Protein AF-0000000076604836 (afdb_homodimer)

InterPro domains:
  IPR001732 UDP-glucose/GDP-mannose dehydrogenase, N-terminal [PF03721] (2-181)
  IPR008927 6-phosphogluconate dehydrogenase-like, C-terminal domain superfamily [SSF48179] (203-306)
  IPR014026 UDP-glucose/GDP-mannose dehydrogenase, dimerisation [PF00984] (204-306)
  IPR014027 UDP-glucose/GDP-mannose dehydrogenase, C-terminal [PF03720] (327-423)
  IPR014027 UDP-glucose/GDP-mannose dehydrogenase, C-terminal [SM00984] (327-425)
  IPR017476 UDP-glucose/GDP-mannose dehydrogenase [PIRSF000124] (2-420)
  IPR017476 UDP-glucose/GDP-mannose dehydrogenase [TIGR03026] (2-414)
  IPR028357 UDP-glucose 6-dehydrogenase, bacterial type [PIRSF500134] (2-422)
  IPR036220 UDP-glucose/GDP-mannose dehydrogenase, C-terminal domain superfamily [SSF52413] (323-423)
  IPR036291 NAD(P)-binding domain superfamily [SSF51735] (2-195)

pLDDT: mean 95.91, std 3.73, range [57.62, 98.88]

Secondary structure (DSSP, 8-state):
-EEEE--SHHHHHHHHHHHHTT--EEEE-S-HHHHHHHHTT--SS--TTHHHHHHHHBTTTEEE-S-HHHHHHH-SEEEE-----B-TTS-B--HHHHHHHHHHHT-GGGGGS-EEEEE-S---TTHIIIIIHHHHHTTT--BTTTEEEEE------TTSHHHHHHS-S-EEEEE-TT-HHHHHHHHHHHGGG-S-EEEE-HHHHHHHHHHHHHHHHHHHHHHHHHHHHHHHH-S--HHHHHHHHTT-GGG--S-TTS--GGGGGSS--S---SSHHHHHHHHHHHHHHHTT---HHHHHHHHHHHHHHHHHHHHHHHH--TTSPEEEE--SSSTT----TT-HHHHHHHHHHHTT---EEEE-TTTHHHHHHH---S-EE-SSHHHHHHH-SEEEE-S--HHHHHTHHHHTTSEEEETT--S--/-EEEE--SHHHHHHHHHHHHTT--EEEE-S-HHHHHHHHTT--SS--TTHHHHHHHHBTTTEEE-S-HHHHHHH-SEEEE-----B-TTS-B--HHHHHHHHHHHT-GGGGSS-EEEEE-S---TTHIIIIIHHHHHTTT--BTTTEEEEE------TTSHHHHHHS-S-EEEEE-TT-HHHHHHHHHHHGGG-S-EEEE-HHHHHHHHHHHHHHHHHHHHHHHHHHHHHHHH-S--HHHHHHHHTT-GGG--S-TTS--GGGGGSS-SS---SSHHHHHHHHHHHHHHHTT---HHHHHHHHHHHHHHHHHHHHHHHH--TTSPEEEE--SSSTT----TT-HHHHHHHHHHHTT---EEEE-TTTHHHHHHH---S-EE-SSHHHHHHH-SEEEE-S--HHHHHTHHHHTTSEEEETT--S--

Foldseek 3Di:
DEEFEDCPPQRVLQQLLLVVLPAAYEYEYPDPVQLVCLLVLHHPDDAPPSSVSSVVRDVPRYDYDHCLQVRLLVDQEYEYADDFDADPVRATRCVVVLVVLCVSLVHPSQQVAEHEYEYQYQDAFCCCVPPVVVSSCVSVDDELGRYHYKYWYADADGRCRNVCSLAPQETEIAGDPSNVVNVVVCCVSCVSSVHYYHYDHRRVNSVVNVLVVVVVVLVVVLLVLVVVVDVLVDPDPSVVVVVVVCPPCQVDDPDPVDHRNVCVVVAFFQAAFDDPPLVVLVVVCVVCVVSVHDSPSSVVNNVVRVVSNVVVLVVCVVPDDLPFAEEEEDQALEPPDLHNGRRSSVVNVVVSVVVRRQRYEYEDPRHVVVCVVVDVDNYHYDPDPVRSLVRGQEYEYRYQYPVCCVCLVSNVVHNYHDRRCRNPD/DEEFEDCPPQRVLQQLLLVVLPAAYEYEYPDPVQLVCLLVLHHPDDAPPSSVSSVVRDVPRYDYDHCLQVRLLVDQEYEYADDFDADPVRATRCVVVLVVLCVSLVHPSQQVAEHEYEYQYQDAFCCCVPPVVVSSCVSVHDELGRYHYKYWYADADGRCRNVCSLAPQETEIAGDPSNVVNVVVCCVSCVSSVHYYHYDHRRVNSVVNVLVVVVVVLVVVLLVLVVVVDVLVDPDPSVVVVVVVCPPQQVDDPDPVDHRNVCVVVAFFQAAFDDPPLPVLVVVCVVCVVSVHDSPSSVVNNVVRVVSNVVVLVVCVVPDDLPFAEEEEDQALEPPDLHNGRRSSVVNVVVSVVVRRQRYEYEDPRHVVVCVVVDVDNYHYDPDPVRSLVRGQEYEYRYQYPVCCVCLVSNVVHNYHDRRCRNPD

Radius of gyration: 30.1 Å; Cα contacts (8 Å, |Δi|>4): 1682; chains: 2; bounding box: 79×89×61 Å

Sequence (850 aa):
MITVIGLGFVGLTTALGFAEKGFTVYGIDIDEKKVNQLIEGELPFHEPHLAEKLKYHLNNNFFITDDLQHASSTSELIIYCVGTPNDKNGKVDLSYIFHSLEQTLSLQELKDKYRLLLIKSTVPPSTLETKIKPFVESFNVKIGKEIGIASNPEFLREGNAWDDFINPDRIVIGIDEEDKKGFTLINKYYKPFHSPIFSVTPNTAEFIKYLSNTLLSTLISFSNEQSMLAHTLGNIEIAKAFEVLQLDKRWFTTDKSKPVNMAKYVYPGCGFGGYCLPKDTQALLTLNKELQLTPSILEGVVLTNQKIKTFLLEKIKKEVDKEEVIGILGLAFKPNSDDVRESPSKEFIEKLYDEGYRNIIAYDPLAINNFKSNFNYNIKYAKSLHDTIEKSSTLIVLCQWEEFILQKDRLKEKKLFDFRYCLGYMITVIGLGFVGLTTALGFAEKGFTVYGIDIDEKKVNQLIEGELPFHEPHLAEKLKYHLNNNFFITDDLQHASSTSELIIYCVGTPNDKNGKVDLSYIFHSLEQTLSLQELKDKYRLLLIKSTVPPSTLETKIKPFVESFNVKIGKEIGIASNPEFLREGNAWDDFINPDRIVIGIDEEDKKGFTLINKYYKPFHSPIFSVTPNTAEFIKYLSNTLLSTLISFSNEQSMLAHTLGNIEIAKAFEVLQLDKRWFTTDKSKPVNMAKYVYPGCGFGGYCLPKDTQALLTLNKELQLTPSILEGVVLTNQKIKTFLLEKIKKEVDKEEVIGILGLAFKPNSDDVRESPSKEFIEKLYDEGYRNIIAYDPLAINNFKSNFNYNIKYAKSLHDTIEKSSTLIVLCQWEEFILQKDRLKEKKLFDFRYCLGY

Solvent-accessible surface area (backbone atoms only — not comparable to full-atom values): 44146 Å² total; per-residue (Å²): 77,32,23,28,37,23,61,48,78,66,17,39,51,50,41,50,46,46,28,73,73,70,40,45,25,32,37,29,63,88,52,62,70,58,51,54,36,46,76,72,46,38,66,93,65,65,44,66,69,48,48,63,48,44,53,64,31,53,80,68,37,30,39,80,49,88,52,59,65,60,39,53,57,64,21,45,34,40,36,36,32,41,68,48,53,58,46,98,80,27,45,67,39,58,61,54,50,52,52,53,48,49,61,54,66,68,39,79,62,47,65,78,46,61,30,32,43,32,38,35,37,73,52,65,61,47,42,59,73,70,47,47,46,58,56,54,41,71,67,78,48,49,74,59,66,35,32,28,66,34,34,34,53,70,85,64,40,87,47,42,37,56,58,35,63,57,55,35,64,59,42,46,33,4,36,60,87,81,25,57,66,46,51,52,52,50,48,66,72,48,52,84,49,77,43,56,74,46,78,37,43,42,32,26,29,32,37,38,47,49,54,49,43,41,50,50,47,41,37,30,22,51,27,32,52,53,45,53,51,41,62,71,72,48,75,44,54,61,64,56,35,43,53,57,54,50,47,42,59,40,39,38,53,93,50,78,88,46,55,21,58,52,54,66,39,50,43,47,51,49,56,83,32,32,68,60,41,53,47,47,41,40,29,52,49,40,52,34,48,74,70,72,44,80,57,43,39,61,52,17,28,59,51,38,38,54,46,45,44,55,54,54,47,53,56,46,60,76,74,49,62,58,83,47,31,37,17,37,35,30,38,17,39,44,55,69,34,33,52,43,52,60,9,47,36,57,54,53,53,52,52,39,43,73,70,58,40,60,46,40,36,35,35,40,97,66,12,50,67,50,40,53,74,73,41,88,66,90,58,46,73,46,94,39,72,69,55,36,58,72,69,27,60,32,39,37,36,59,31,76,38,66,73,54,48,79,41,28,73,67,52,64,73,40,55,64,45,64,41,52,67,67,66,78,123,77,34,22,28,37,23,62,48,78,67,18,39,51,52,41,50,48,46,29,73,72,70,40,44,25,33,37,31,64,88,50,62,70,56,52,54,38,45,76,70,47,37,67,93,66,65,45,66,70,49,48,62,50,44,52,64,32,52,80,69,37,30,39,81,48,87,55,58,66,61,40,52,59,62,22,44,36,38,36,37,32,42,69,48,53,58,46,98,80,26,45,66,38,58,62,53,51,52,50,52,48,48,60,53,65,69,40,78,60,48,65,77,45,63,29,32,42,32,38,35,39,74,52,65,60,47,40,59,74,71,47,48,46,59,54,53,41,71,66,78,48,49,74,59,66,36,32,28,65,32,34,34,52,71,84,66,40,88,47,42,36,57,58,34,65,59,54,34,64,61,42,47,34,4,36,61,87,81,24,57,65,47,50,51,52,49,48,66,72,47,50,84,48,76,42,56,73,46,80,36,43,44,32,25,29,33,37,37,49,48,52,50,43,40,50,50,47,40,36,31,23,51,28,32,52,53,46,54,52,41,61,70,72,47,75,43,53,61,65,56,36,43,51,56,54,49,47,42,59,39,39,38,51,93,51,75,89,46,54,21,58,51,53,67,38,51,41,48,50,48,55,83,32,32,69,62,42,54,47,48,41,39,29,51,49,40,52,34,47,75,70,72,44,81,58,44,40,61,53,16,28,58,51,37,38,54,46,43,44,55,55,53,47,51,56,46,60,74,73,49,62,59,83,48,32,36,17,37,34,30,40,17,39,43,56,69,31,33,54,43,53,60,9,45,36,57,56,51,52,51,51,39,42,74,71,59,42,62,45,41,37,34,34,39,97,66,12,51,67,52,39,53,74,76,42,88,67,91,58,46,72,43,96,39,70,67,56,36,59,71,68,27,58,30,39,37,35,59,32,76,37,67,71,55,48,78,41,30,74,68,52,63,74,38,54,63,44,62,40,51,64,67,66,77,121

Nearest PDB structures (foldseek):
  3khu-assembly1_D  TM=5.394E-01  e=5.658E-31  Homo sapiens
  5vr8-assembly1_C  TM=5.241E-01  e=2.047E-31  Homo sapiens
  3khu-assembly1_E  TM=5.353E-01  e=1.160E-30  Homo sapiens
  3khu-assembly1_F  TM=5.416E-01  e=3.206E-30  Homo sapiens
  6om8-assembly1_E  TM=5.286E-01  e=9.989E-30  Caenorhabditis elegans

Structure (mmCIF, N/CA/C/O backbone):
data_AF-0000000076604836-model_v1
#
loop_
_entity.id
_entity.type
_entity.pdbx_description
1 polymer 'UDP-glucose 6-dehydrogenase'
#
loop_
_atom_site.group_PDB
_atom_site.id
_atom_site.type_symbol
_atom_site.label_atom_id
_atom_site.label_alt_id
_atom_site.label_comp_id
_atom_site.label_asym_id
_atom_site.label_entity_id
_atom_site.label_seq_id
_atom_site.pdbx_PDB_ins_code
_atom_site.Cartn_x
_atom_site.Cartn_y
_atom_site.Cartn_z
_atom_site.occupancy
_atom_site.B_iso_or_equiv
_atom_site.auth_seq_id
_atom_site.auth_comp_id
_atom_site.auth_asym_id
_atom_site.auth_atom_id
_atom_site.pdbx_PDB_model_num
ATOM 1 N N . MET A 1 1 ? 8.062 28.625 28.312 1 96.06 1 MET A N 1
ATOM 2 C CA . MET A 1 1 ? 6.77 29.094 27.812 1 96.06 1 MET A CA 1
ATOM 3 C C . MET A 1 1 ? 6.664 28.906 26.312 1 96.06 1 MET A C 1
ATOM 5 O O . MET A 1 1 ? 7.66 29.031 25.594 1 96.06 1 MET A O 1
ATOM 9 N N . ILE A 1 2 ? 5.465 28.562 25.891 1 98.5 2 ILE A N 1
ATOM 10 C CA . ILE A 1 2 ? 5.199 28.266 24.484 1 98.5 2 ILE A CA 1
ATOM 11 C C . ILE A 1 2 ? 4.066 29.156 23.984 1 98.5 2 ILE A C 1
ATOM 13 O O . ILE A 1 2 ? 3.129 29.469 24.719 1 98.5 2 ILE A O 1
ATOM 17 N N . THR A 1 3 ? 4.199 29.641 22.781 1 98.62 3 THR A N 1
ATOM 18 C CA . THR A 1 3 ? 3.08 30.281 22.094 1 98.62 3 THR A CA 1
ATOM 19 C C . THR A 1 3 ? 2.652 29.453 20.891 1 98.62 3 THR A C 1
ATOM 21 O O . THR A 1 3 ? 3.486 29.062 20.062 1 98.62 3 THR A O 1
ATOM 24 N N . VAL A 1 4 ? 1.36 29.141 20.812 1 98.88 4 VAL A N 1
ATOM 25 C CA . VAL A 1 4 ? 0.795 28.453 19.656 1 98.88 4 VAL A CA 1
ATOM 26 C C . VAL A 1 4 ? -0.083 29.422 18.859 1 98.88 4 VAL A C 1
ATOM 28 O O . VAL A 1 4 ? -1.024 30 19.391 1 98.88 4 VAL A O 1
ATOM 31 N N . ILE A 1 5 ? 0.304 29.609 17.609 1 98.69 5 ILE A N 1
ATOM 32 C CA . ILE A 1 5 ? -0.447 30.469 16.719 1 98.69 5 ILE A CA 1
ATOM 33 C C . ILE A 1 5 ? -1.341 29.625 15.805 1 98.69 5 ILE A C 1
ATOM 35 O O . ILE A 1 5 ? -0.849 28.797 15.031 1 98.69 5 ILE A O 1
ATOM 39 N N . GLY A 1 6 ? -2.641 29.859 15.797 1 98.38 6 GLY A N 1
ATOM 40 C CA . GLY A 1 6 ? -3.65 29.016 15.18 1 98.38 6 GLY A CA 1
ATOM 41 C C . GLY A 1 6 ? -4.23 27.984 16.141 1 98.38 6 GLY A C 1
ATOM 42 O O . GLY A 1 6 ? -3.518 27.094 16.609 1 98.38 6 GLY A O 1
ATOM 43 N N . LEU A 1 7 ? -5.512 28.125 16.438 1 98.38 7 LEU A N 1
ATOM 44 C CA . LEU A 1 7 ? -6.129 27.25 17.422 1 98.38 7 LEU A CA 1
ATOM 45 C C . LEU A 1 7 ? -7.23 26.406 16.797 1 98.38 7 LEU A C 1
ATOM 47 O O . LEU A 1 7 ? -8.297 26.219 17.391 1 98.38 7 LEU A O 1
ATOM 51 N N . GLY A 1 8 ? -6.949 26 15.539 1 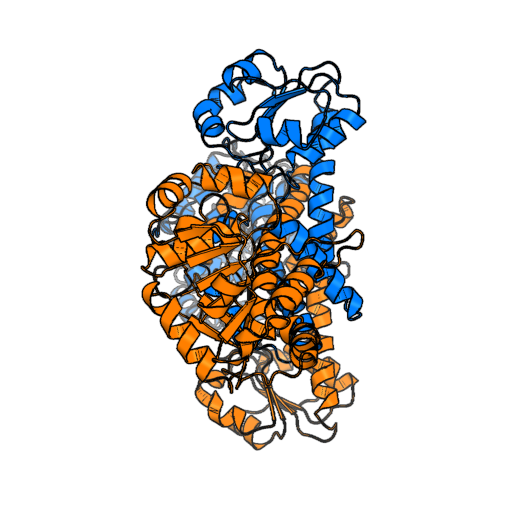95.44 8 GLY A N 1
ATOM 52 C CA . GLY A 1 8 ? -7.785 24.969 14.945 1 95.44 8 GLY A CA 1
ATOM 53 C C . GLY A 1 8 ? -7.547 23.594 15.539 1 95.44 8 GLY A C 1
ATOM 54 O O . GLY A 1 8 ? -7.098 23.469 16.688 1 95.44 8 GLY A O 1
ATOM 55 N N . PHE A 1 9 ? -7.902 22.625 14.789 1 93.88 9 PHE A N 1
ATOM 56 C CA . PHE A 1 9 ? -7.836 21.234 15.234 1 93.88 9 PHE A CA 1
ATOM 57 C C . PHE A 1 9 ? -6.426 20.891 15.688 1 93.88 9 PHE A C 1
ATOM 59 O O . PHE A 1 9 ? -6.23 20.391 16.797 1 93.88 9 PHE A O 1
ATOM 66 N N . VAL A 1 10 ? -5.402 21.203 14.898 1 97.06 10 VAL A N 1
ATOM 67 C CA . VAL A 1 10 ? -4.012 20.859 15.188 1 97.06 10 VAL A CA 1
ATOM 68 C C . VAL A 1 10 ? -3.477 21.766 16.297 1 97.06 10 VAL A C 1
ATOM 70 O O . VAL A 1 10 ? -2.887 21.297 17.266 1 97.06 10 VAL A O 1
ATOM 73 N N . GLY A 1 11 ? -3.74 23.047 16.188 1 98.44 11 GLY A N 1
ATOM 74 C CA . GLY A 1 11 ? -3.164 24.016 17.109 1 98.44 11 GLY A CA 1
ATOM 75 C C . GLY A 1 11 ? -3.693 23.891 18.531 1 98.44 11 GLY A C 1
ATOM 76 O O . GLY A 1 11 ? -2.926 23.953 19.484 1 98.44 11 GLY A O 1
ATOM 77 N N . LEU A 1 12 ? -5 23.734 18.609 1 98.56 12 LEU A N 1
ATOM 78 C CA . LEU A 1 12 ? -5.582 23.594 19.938 1 98.56 12 LEU A CA 1
ATOM 79 C C . LEU A 1 12 ? -5.086 22.328 20.609 1 98.56 12 LEU A C 1
ATOM 81 O O . LEU A 1 12 ? -4.742 22.344 21.797 1 98.56 12 LEU A O 1
ATOM 85 N N . THR A 1 13 ? -5.051 21.219 19.844 1 98.5 13 THR A N 1
ATOM 86 C CA . THR A 1 13 ? -4.539 19.969 20.375 1 98.5 13 THR A CA 1
ATOM 87 C C . THR A 1 13 ? -3.084 20.109 20.812 1 98.5 13 THR A C 1
ATOM 89 O O . THR A 1 13 ? -2.697 19.625 21.875 1 98.5 13 THR A O 1
ATOM 92 N N . THR A 1 14 ? -2.291 20.812 20.031 1 98.75 14 THR A N 1
ATOM 93 C CA . THR A 1 14 ? -0.886 21.078 20.328 1 98.75 14 THR A CA 1
ATOM 94 C C . THR A 1 14 ? -0.745 21.891 21.594 1 98.75 14 THR A C 1
ATOM 96 O O . THR A 1 14 ? 0.035 21.547 22.484 1 98.75 14 THR A O 1
ATOM 99 N N . ALA A 1 15 ? -1.514 22.969 21.719 1 98.81 15 ALA A N 1
ATOM 100 C CA . ALA A 1 15 ? -1.459 23.859 22.875 1 98.81 15 ALA A CA 1
ATOM 101 C C . ALA A 1 15 ? -1.817 23.109 24.156 1 98.81 15 ALA A C 1
ATOM 103 O O . ALA A 1 15 ? -1.074 23.156 25.141 1 98.81 15 ALA A O 1
ATOM 104 N N . LEU A 1 16 ? -2.9 22.391 24.109 1 98.75 16 LEU A N 1
ATOM 105 C CA . LEU A 1 16 ? -3.379 21.688 25.281 1 98.75 16 LEU A CA 1
ATOM 106 C C . LEU A 1 16 ? -2.461 20.516 25.609 1 98.75 16 LEU A C 1
ATOM 108 O O . LEU A 1 16 ? -2.285 20.172 26.781 1 98.75 16 LEU A O 1
ATOM 112 N N . GLY A 1 17 ? -1.898 19.875 24.562 1 98.62 17 GLY A N 1
ATOM 113 C CA . GLY A 1 17 ? -0.945 18.797 24.797 1 98.62 17 GLY A CA 1
ATOM 114 C C . GLY A 1 17 ? 0.281 19.25 25.562 1 98.62 17 GLY A C 1
ATOM 115 O O . GLY A 1 17 ? 0.7 18.578 26.516 1 98.62 17 GLY A O 1
ATOM 116 N N . PHE A 1 18 ? 0.858 20.359 25.188 1 98.81 18 PHE A N 1
ATOM 117 C CA . PHE A 1 18 ? 2.006 20.891 25.906 1 98.81 18 PHE A CA 1
ATOM 118 C C . PHE A 1 18 ? 1.602 21.312 27.312 1 98.81 18 PHE A C 1
ATOM 120 O O . PHE A 1 18 ? 2.361 21.141 28.266 1 98.81 18 PHE A O 1
ATOM 127 N N . ALA A 1 19 ? 0.429 21.906 27.422 1 98.81 19 ALA A N 1
ATOM 128 C CA . ALA A 1 19 ? -0.069 22.25 28.766 1 98.81 19 ALA A CA 1
ATOM 129 C C . ALA A 1 19 ? -0.179 21 29.641 1 98.81 19 ALA A C 1
ATOM 131 O O . ALA A 1 19 ? 0.188 21.031 30.812 1 98.81 19 ALA A O 1
ATOM 132 N N . GLU A 1 20 ? -0.734 19.953 29.047 1 98.62 20 GLU A N 1
ATOM 133 C CA . GLU A 1 20 ? -0.889 18.688 29.766 1 98.62 20 GLU A CA 1
ATOM 134 C C . GLU A 1 20 ? 0.45 18.188 30.297 1 98.62 20 GLU A C 1
ATOM 136 O O . GLU A 1 20 ? 0.503 17.531 31.344 1 98.62 20 GLU A O 1
ATOM 141 N N . LYS A 1 21 ? 1.51 18.5 29.625 1 98.38 21 LYS A N 1
ATOM 142 C CA . LYS A 1 21 ? 2.846 18.062 30.031 1 98.38 21 LYS A CA 1
ATOM 143 C C . LYS A 1 21 ? 3.475 19.062 30.984 1 98.38 21 LYS A C 1
ATOM 145 O O . LYS A 1 21 ? 4.656 18.953 31.328 1 98.38 21 LYS A O 1
ATOM 150 N N . GLY A 1 22 ? 2.77 20.109 31.359 1 98.12 22 GLY A N 1
ATOM 151 C CA . GLY A 1 22 ? 3.188 20.969 32.469 1 98.12 22 GLY A CA 1
ATOM 152 C C . GLY A 1 22 ? 3.715 22.312 32 1 98.12 22 GLY A C 1
ATOM 153 O O . GLY A 1 22 ? 4.156 23.125 32.812 1 98.12 22 GLY A O 1
ATOM 154 N N . PHE A 1 23 ? 3.625 22.578 30.75 1 98.69 23 PHE A N 1
ATOM 155 C CA . PHE A 1 23 ? 4.152 23.844 30.25 1 98.69 23 PHE A CA 1
ATOM 156 C C . PHE A 1 23 ? 3.078 24.922 30.281 1 98.69 23 PHE A C 1
ATOM 158 O O . PHE A 1 23 ? 1.884 24.609 30.266 1 98.69 23 PHE A O 1
ATOM 165 N N . THR A 1 24 ? 3.502 26.156 30.359 1 98.75 24 THR A N 1
ATOM 166 C CA . THR A 1 24 ? 2.604 27.281 30.156 1 98.75 24 THR A CA 1
ATOM 167 C C . THR A 1 24 ? 2.514 27.641 28.672 1 98.75 24 THR A C 1
ATOM 169 O O . THR A 1 24 ? 3.537 27.812 28 1 98.75 24 THR A O 1
ATOM 172 N N . VAL A 1 25 ? 1.281 27.75 28.203 1 98.88 25 VAL A N 1
ATOM 173 C CA . VAL A 1 25 ? 1.079 27.906 26.766 1 98.88 25 VAL A CA 1
ATOM 174 C C . VAL A 1 25 ? 0.148 29.094 26.5 1 98.88 25 VAL A C 1
ATOM 176 O O . VAL A 1 25 ? -0.901 29.219 27.141 1 98.88 25 VAL A O 1
ATOM 179 N N . TYR A 1 26 ? 0.598 29.953 25.625 1 98.75 26 TYR A N 1
ATOM 180 C CA . TYR A 1 26 ? -0.281 30.984 25.062 1 98.75 26 TYR A CA 1
ATOM 181 C C . TYR A 1 26 ? -0.865 30.531 23.734 1 98.75 26 TYR A C 1
ATOM 183 O O . TYR A 1 26 ? -0.167 29.922 22.922 1 98.75 26 TYR A O 1
ATOM 191 N N . GLY A 1 27 ? -2.16 30.719 23.594 1 98.75 27 GLY A N 1
ATOM 192 C CA . GLY A 1 27 ? -2.832 30.453 22.328 1 98.75 27 GLY A CA 1
ATOM 193 C C . GLY A 1 27 ? -3.344 31.719 21.656 1 98.75 27 GLY A C 1
ATOM 194 O O . GLY A 1 27 ? -3.947 32.562 22.312 1 98.75 27 GLY A O 1
ATOM 195 N N . ILE A 1 28 ? -3.053 31.812 20.375 1 98.31 28 ILE A N 1
ATOM 196 C CA . ILE A 1 28 ? -3.492 32.969 19.594 1 98.31 28 ILE A CA 1
ATOM 197 C C . ILE A 1 28 ? -4.242 32.5 18.344 1 98.31 28 ILE A C 1
ATOM 199 O O . ILE A 1 28 ? -3.824 31.547 17.688 1 98.31 28 ILE A O 1
ATOM 203 N N . ASP A 1 29 ? -5.406 33.094 18.078 1 98.06 29 ASP A N 1
ATOM 204 C CA . ASP A 1 29 ? -6.156 32.844 16.844 1 98.06 29 ASP A CA 1
ATOM 205 C C . ASP A 1 29 ? -6.812 34.125 16.344 1 98.06 29 ASP A C 1
ATOM 207 O O . ASP A 1 29 ? -7.262 34.969 17.141 1 98.06 29 ASP A O 1
ATOM 211 N N . ILE A 1 30 ? -6.902 34.219 15.039 1 95.81 30 ILE A N 1
ATOM 212 C CA . ILE A 1 30 ? -7.422 35.469 14.461 1 95.81 30 ILE A CA 1
ATOM 213 C C . ILE A 1 30 ? -8.945 35.375 14.336 1 95.81 30 ILE A C 1
ATOM 215 O O . ILE A 1 30 ? -9.617 36.375 14.141 1 95.81 30 ILE A O 1
ATOM 219 N N . ASP A 1 31 ? -9.477 34.156 14.359 1 96.38 31 ASP A N 1
ATOM 220 C CA . ASP A 1 31 ? -10.914 33.969 14.25 1 96.38 31 ASP A CA 1
ATOM 221 C C . ASP A 1 31 ? -11.617 34.281 15.57 1 96.38 31 ASP A C 1
ATOM 223 O O . ASP A 1 31 ? -11.664 33.438 16.469 1 96.38 31 ASP A O 1
ATOM 227 N N . GLU A 1 32 ? -12.359 35.312 15.625 1 96.56 32 GLU A N 1
ATOM 228 C CA . GLU A 1 32 ? -12.977 35.812 16.859 1 96.56 32 GLU A CA 1
ATOM 229 C C . GLU A 1 32 ? -14.062 34.844 17.344 1 96.56 32 GLU A C 1
ATOM 231 O O . GLU A 1 32 ? -14.234 34.656 18.547 1 96.56 32 GLU A O 1
ATOM 236 N N . LYS A 1 33 ? -14.766 34.344 16.406 1 95.69 33 LYS A N 1
ATOM 237 C CA . LYS A 1 33 ? -15.82 33.406 16.781 1 95.69 33 LYS A CA 1
ATOM 238 C C . LYS A 1 33 ? -15.242 32.156 17.484 1 95.69 33 LYS A C 1
ATOM 240 O O . LYS A 1 33 ? -15.766 31.734 18.516 1 95.69 33 LYS A O 1
ATOM 245 N N . LYS A 1 34 ? -14.211 31.656 16.953 1 95.31 34 LYS A N 1
ATOM 246 C CA . LYS A 1 34 ? -13.516 30.516 17.531 1 95.31 34 LYS A CA 1
ATOM 247 C C . LYS A 1 34 ? -12.969 30.859 18.922 1 95.31 34 LYS A C 1
ATOM 249 O O . LYS A 1 34 ? -13.125 30.078 19.859 1 95.31 34 LYS A O 1
ATOM 254 N N . VAL A 1 35 ? -12.344 32 19.031 1 97.75 35 VAL A N 1
ATOM 255 C CA . VAL A 1 35 ? -11.727 32.438 20.281 1 97.75 35 VAL A CA 1
ATOM 256 C C . VAL A 1 35 ? -12.797 32.562 21.375 1 97.75 35 VAL A C 1
ATOM 258 O O . VAL A 1 35 ? -12.594 32.094 22.5 1 97.75 35 VAL A O 1
ATOM 261 N N . ASN A 1 36 ? -13.93 33.062 21 1 97.38 36 ASN A N 1
ATOM 262 C CA . ASN A 1 36 ? -15.008 33.25 21.969 1 97.38 36 ASN A CA 1
ATOM 263 C C . ASN A 1 36 ? -15.539 31.922 22.469 1 97.38 36 ASN A C 1
ATOM 265 O O . ASN A 1 36 ? -15.797 31.766 23.672 1 97.38 36 ASN A O 1
ATOM 269 N N . GLN A 1 37 ? -15.664 31 21.562 1 97.19 37 GLN A N 1
ATOM 270 C CA . GLN A 1 37 ? -16.109 29.672 21.953 1 97.19 37 GLN A CA 1
ATOM 271 C C . GLN A 1 37 ? -15.117 29.016 22.906 1 97.19 37 GLN A C 1
ATOM 273 O O . GLN A 1 37 ? -15.508 28.438 23.922 1 97.19 37 GLN A O 1
ATOM 278 N N . LEU A 1 38 ? -13.875 29.156 22.609 1 98.12 38 LEU A N 1
ATOM 279 C CA . LEU A 1 38 ? -12.82 28.516 23.375 1 98.12 38 LEU A CA 1
ATOM 280 C C . LEU A 1 38 ? -12.727 29.125 24.781 1 98.12 38 LEU A C 1
ATOM 282 O O . LEU A 1 38 ? -12.531 28.406 25.766 1 98.12 38 LEU A O 1
ATOM 286 N N . ILE A 1 39 ? -12.914 30.422 24.859 1 97.31 39 ILE A N 1
ATOM 287 C CA . ILE A 1 39 ? -12.828 31.109 26.141 1 97.31 39 ILE A CA 1
ATOM 288 C C . ILE A 1 39 ? -13.961 30.656 27.047 1 97.31 39 ILE A C 1
ATOM 290 O O . ILE A 1 39 ? -13.812 30.609 28.281 1 97.31 39 ILE A O 1
ATOM 294 N N . GLU A 1 40 ? -15.023 30.219 26.406 1 96.88 40 GLU A N 1
ATOM 295 C CA . GLU A 1 40 ? -16.172 29.719 27.156 1 96.88 40 GLU A CA 1
ATOM 296 C C . GLU A 1 40 ? -16.031 28.234 27.484 1 96.88 40 GLU A C 1
ATOM 298 O O . GLU A 1 40 ? -16.922 27.625 28.062 1 96.88 40 GLU A O 1
ATOM 303 N N . GLY A 1 41 ? -14.953 27.719 27.016 1 96.38 41 GLY A N 1
ATOM 304 C CA . GLY A 1 41 ? -14.688 26.312 27.297 1 96.38 41 GLY A CA 1
ATOM 305 C C . GLY A 1 41 ? -15.359 25.375 26.312 1 96.38 41 GLY A C 1
ATOM 306 O O . GLY A 1 41 ? -15.523 24.188 26.594 1 96.38 41 GLY A O 1
ATOM 307 N N . GLU A 1 42 ? -15.742 25.922 25.203 1 96.38 42 GLU A N 1
ATOM 308 C CA . GLU A 1 42 ? -16.438 25.141 24.188 1 96.38 42 GLU A CA 1
ATOM 309 C C . GLU A 1 42 ? -15.547 24.906 22.969 1 96.38 42 GLU A C 1
ATOM 311 O O . GLU A 1 42 ? -14.812 25.812 22.547 1 96.38 42 GLU A O 1
ATOM 316 N N . LEU A 1 43 ? -15.664 23.672 22.5 1 95.62 43 LEU A N 1
ATOM 317 C CA . LEU A 1 43 ? -14.883 23.344 21.312 1 95.62 43 LEU A CA 1
ATOM 318 C C . LEU A 1 43 ? -15.625 23.766 20.031 1 95.62 43 LEU A C 1
ATOM 320 O O . LEU A 1 43 ? -16.844 23.609 19.938 1 95.62 43 LEU A O 1
ATOM 324 N N . PRO A 1 44 ? -14.922 24.234 19.078 1 92.12 44 PRO A N 1
ATOM 325 C CA . PRO A 1 44 ? -15.539 24.531 17.781 1 92.12 44 PRO A CA 1
ATOM 326 C C . PRO A 1 44 ? -15.711 23.297 16.906 1 92.12 44 PRO A C 1
ATOM 328 O O . PRO A 1 44 ? -16.312 23.375 15.828 1 92.12 44 PRO A O 1
ATOM 331 N N . PHE A 1 45 ? -15.227 22.141 17.234 1 92.06 45 PHE A N 1
ATOM 332 C CA . PHE A 1 45 ? -15.312 20.859 16.562 1 92.06 45 PHE A CA 1
ATOM 333 C C . PHE A 1 45 ? -15.375 19.719 17.562 1 92.06 45 PHE A C 1
ATOM 335 O O . PHE A 1 45 ? -15.211 19.922 18.766 1 92.06 45 PHE A O 1
ATOM 342 N N . HIS A 1 46 ? -15.672 18.562 17.016 1 92.81 46 HIS A N 1
ATOM 343 C CA . HIS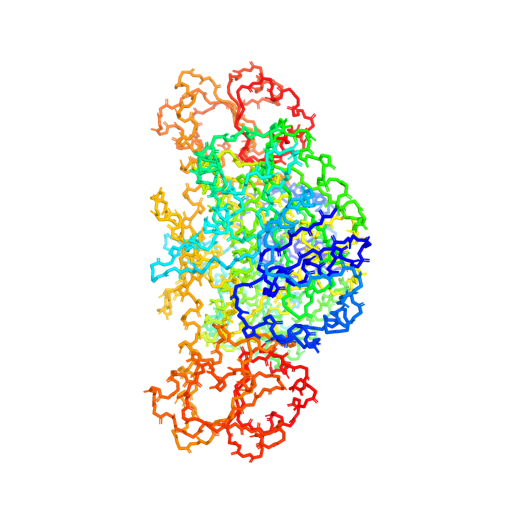 A 1 46 ? -15.734 17.406 17.906 1 92.81 46 HIS A CA 1
ATOM 344 C C . HIS A 1 46 ? -14.414 16.656 17.906 1 92.81 46 HIS A C 1
ATOM 346 O O . HIS A 1 46 ? -13.844 16.375 16.859 1 92.81 46 HIS A O 1
ATOM 352 N N . GLU A 1 47 ? -13.906 16.391 19.062 1 94.12 47 GLU A N 1
ATOM 353 C CA . GLU A 1 47 ? -12.734 15.547 19.297 1 94.12 47 GLU A CA 1
ATOM 354 C C . GLU A 1 47 ? -12.781 14.914 20.688 1 94.12 47 GLU A C 1
ATOM 356 O O . GLU A 1 47 ? -12.812 15.617 21.688 1 94.12 47 GLU A O 1
ATOM 361 N N . PRO A 1 48 ? -12.742 13.602 20.688 1 93.12 48 PRO A N 1
ATOM 362 C CA . PRO A 1 48 ? -12.812 12.938 21.984 1 93.12 48 PRO A CA 1
ATOM 363 C C . PRO A 1 48 ? -11.758 13.43 22.969 1 93.12 48 PRO A C 1
ATOM 365 O O . PRO A 1 48 ? -10.602 13.641 22.578 1 93.12 48 PRO A O 1
ATOM 368 N N . HIS A 1 49 ? -12.125 13.75 24.234 1 94.75 49 HIS A N 1
ATOM 369 C CA . HIS A 1 49 ? -11.289 14.086 25.391 1 94.75 49 HIS A CA 1
ATOM 370 C C . HIS A 1 49 ? -10.852 15.547 25.344 1 94.75 49 HIS A C 1
ATOM 372 O O . HIS A 1 49 ? -10.461 16.109 26.375 1 94.75 49 HIS A O 1
ATOM 378 N N . LEU A 1 50 ? -10.977 16.219 24.234 1 96.81 50 LEU A N 1
ATOM 379 C CA . LEU A 1 50 ? -10.375 17.547 24.078 1 96.81 50 LEU A CA 1
ATOM 380 C C . LEU A 1 50 ? -11.164 18.594 24.859 1 96.81 50 LEU A C 1
ATOM 382 O O . LEU A 1 50 ? -10.586 19.547 25.391 1 96.81 50 LEU A O 1
ATOM 386 N N . ALA A 1 51 ? -12.469 18.422 24.938 1 96.19 51 ALA A N 1
ATOM 387 C CA . ALA A 1 51 ? -13.305 19.375 25.656 1 96.19 51 ALA A CA 1
ATOM 388 C C . ALA A 1 51 ? -12.969 19.391 27.141 1 96.19 51 ALA A C 1
ATOM 390 O O . ALA A 1 51 ? -12.883 20.453 27.75 1 96.19 51 ALA A O 1
ATOM 391 N N . GLU A 1 52 ? -12.789 18.266 27.641 1 97.69 52 GLU A N 1
ATOM 392 C CA . GLU A 1 52 ? -12.422 18.141 29.062 1 97.69 52 GLU A CA 1
ATOM 393 C C . GLU A 1 52 ? -11.062 18.766 29.328 1 97.69 52 GLU A C 1
ATOM 395 O O . GLU A 1 52 ? -10.883 19.469 30.328 1 97.69 52 GLU A O 1
ATOM 400 N N . LYS A 1 53 ? -10.125 18.547 28.438 1 98.5 53 LYS A N 1
ATOM 401 C CA . LYS A 1 53 ? -8.781 19.094 28.594 1 98.5 53 LYS A CA 1
ATOM 402 C C . LYS A 1 53 ? -8.781 20.609 28.469 1 98.5 53 LYS A C 1
ATOM 404 O O . LYS A 1 53 ? -8.047 21.297 29.172 1 98.5 53 LYS A O 1
ATOM 409 N N . LEU A 1 54 ? -9.586 21.109 27.562 1 98.62 54 LEU A N 1
ATOM 410 C CA . LEU A 1 54 ? -9.719 22.562 27.422 1 98.62 54 LEU A CA 1
ATOM 411 C C . LEU A 1 54 ? -10.195 23.188 28.734 1 98.62 54 LEU A C 1
ATOM 413 O O . LEU A 1 54 ? -9.594 24.141 29.219 1 98.62 54 LEU A O 1
ATOM 417 N N . LYS A 1 55 ? -11.227 22.609 29.312 1 98.19 55 LYS A N 1
ATOM 418 C CA . LYS A 1 55 ? -11.789 23.141 30.547 1 98.19 55 LYS A CA 1
ATOM 419 C C . LYS A 1 55 ? -10.766 23.078 31.688 1 98.19 55 LYS A C 1
ATOM 421 O O . LYS A 1 55 ? -10.688 24 32.5 1 98.19 55 LYS A O 1
ATOM 426 N N . TYR A 1 56 ? -10 22.078 31.672 1 98.38 56 TYR A N 1
ATOM 427 C CA . TYR A 1 56 ? -9.039 21.875 32.75 1 98.38 56 TYR A CA 1
ATOM 428 C C . TYR A 1 56 ? -7.895 22.875 32.656 1 98.38 56 TYR A C 1
ATOM 430 O O . TYR A 1 56 ? -7.473 23.438 33.656 1 98.38 56 TYR A O 1
ATOM 438 N N . HIS A 1 57 ? -7.398 23.109 31.469 1 98.69 57 HIS A N 1
ATOM 439 C CA . HIS A 1 57 ? -6.164 23.875 31.312 1 98.69 57 HIS A CA 1
ATOM 440 C C . HIS A 1 57 ? -6.445 25.359 31.094 1 98.69 57 HIS A C 1
ATOM 442 O O . HIS A 1 57 ? -5.594 26.203 31.375 1 98.69 57 HIS A O 1
ATOM 448 N N . LEU A 1 58 ? -7.625 25.656 30.641 1 98.69 58 LEU A N 1
ATOM 449 C CA . LEU A 1 58 ? -7.988 27.047 30.328 1 98.69 58 LEU A CA 1
ATOM 450 C C . LEU A 1 58 ? -7.871 27.922 31.562 1 98.69 58 LEU A C 1
ATOM 452 O O . LEU A 1 58 ? -8.461 27.625 32.625 1 98.69 58 LEU A O 1
ATOM 456 N N . ASN A 1 59 ? -7.043 28.969 31.469 1 98.12 59 ASN A N 1
ATOM 457 C CA . ASN A 1 59 ? -6.781 29.953 32.531 1 98.12 59 ASN A CA 1
ATOM 458 C C . ASN A 1 59 ? -6.031 29.328 33.688 1 98.12 59 ASN A C 1
ATOM 460 O O . ASN A 1 59 ? -5.984 29.891 34.781 1 98.12 59 ASN A O 1
ATOM 464 N N . ASN A 1 60 ? -5.523 28.188 33.531 1 98.38 60 ASN A N 1
ATOM 465 C CA . ASN A 1 60 ? -4.586 27.578 34.469 1 98.38 60 ASN A CA 1
ATOM 466 C C . ASN A 1 60 ? -3.154 27.625 33.938 1 98.38 60 ASN A C 1
ATOM 468 O O . ASN A 1 60 ? -2.34 28.422 34.438 1 98.38 60 ASN A O 1
ATOM 472 N N . ASN A 1 61 ? -2.955 26.922 32.938 1 98.56 61 ASN A N 1
ATOM 473 C CA . ASN A 1 61 ? -1.654 27.062 32.281 1 98.56 61 ASN A CA 1
ATOM 474 C C . ASN A 1 61 ? -1.79 27.156 30.766 1 98.56 61 ASN A C 1
ATOM 476 O O . ASN A 1 61 ? -0.8 27.047 30.047 1 98.56 61 ASN A O 1
ATOM 480 N N . PHE A 1 62 ? -2.982 27.25 30.312 1 98.81 62 PHE A N 1
ATOM 481 C CA . PHE A 1 62 ? -3.287 27.625 28.922 1 98.81 62 PHE A CA 1
ATOM 482 C C . PHE A 1 62 ? -4.055 28.938 28.875 1 98.81 62 PHE A C 1
ATOM 484 O O . PHE A 1 62 ? -5.141 29.047 29.453 1 98.81 62 PHE A O 1
ATOM 491 N N . PHE A 1 63 ? -3.506 29.859 28.156 1 98.69 63 PHE A N 1
ATOM 492 C CA . PHE A 1 63 ? -4.086 31.188 28.109 1 98.69 63 PHE A CA 1
ATOM 493 C C . PHE A 1 63 ? -4.328 31.625 26.672 1 98.69 63 PHE A C 1
ATOM 495 O O . PHE A 1 63 ? -3.406 31.641 25.859 1 98.69 63 PHE A O 1
ATOM 502 N N . ILE A 1 64 ? -5.59 31.969 26.391 1 98.56 64 ILE A N 1
ATOM 503 C CA . ILE A 1 64 ? -5.922 32.562 25.094 1 98.56 64 ILE A CA 1
ATOM 504 C C . ILE A 1 64 ? -5.77 34.062 25.156 1 98.56 64 ILE A C 1
ATOM 506 O O . ILE A 1 64 ? -6.277 34.719 26.078 1 98.56 64 ILE A O 1
ATOM 510 N N . THR A 1 65 ? -4.98 34.594 24.203 1 97.69 65 THR A N 1
ATOM 511 C CA . THR A 1 65 ? -4.707 36.031 24.25 1 97.69 65 THR A CA 1
ATOM 512 C C . THR A 1 65 ? -4.637 36.625 22.828 1 97.69 65 THR A C 1
ATOM 514 O O . THR A 1 65 ? -4.465 35.875 21.859 1 97.69 65 THR A O 1
ATOM 517 N N . ASP A 1 66 ? -4.898 37.875 22.766 1 96.62 66 ASP A N 1
ATOM 518 C CA . ASP A 1 66 ? -4.707 38.594 21.5 1 96.62 66 ASP A CA 1
ATOM 519 C C . ASP A 1 66 ? -3.438 39.438 21.531 1 96.62 66 ASP A C 1
ATOM 521 O O . ASP A 1 66 ? -3.129 40.125 20.578 1 96.62 66 ASP A O 1
ATOM 525 N N . ASP A 1 67 ? -2.697 39.344 22.609 1 96.44 67 ASP A N 1
ATOM 526 C CA . ASP A 1 67 ? -1.45 40.062 22.781 1 96.44 67 ASP A CA 1
ATOM 527 C C . ASP A 1 67 ? -0.259 39.281 22.281 1 96.44 67 ASP A C 1
ATOM 529 O O . ASP A 1 67 ? 0.498 38.688 23.062 1 96.44 67 ASP A O 1
ATOM 533 N N . LEU A 1 68 ? -0.074 39.406 21.031 1 96.12 68 LEU A N 1
ATOM 534 C CA . LEU A 1 68 ? 0.996 38.625 20.391 1 96.12 68 LEU A CA 1
ATOM 535 C C . LEU A 1 68 ? 2.359 39.062 20.938 1 96.12 68 LEU A C 1
ATOM 537 O O . LEU A 1 68 ? 3.254 38.219 21.078 1 96.12 68 LEU A O 1
ATOM 541 N N . GLN A 1 69 ? 2.514 40.312 21.203 1 95.12 69 GLN A N 1
ATOM 542 C CA . GLN A 1 69 ? 3.783 40.812 21.703 1 95.12 69 GLN A CA 1
ATOM 543 C C . GLN A 1 69 ? 4.16 40.188 23.031 1 95.12 69 GLN A C 1
ATOM 545 O O . GLN A 1 69 ? 5.273 39.656 23.188 1 95.12 69 GLN A O 1
ATOM 550 N N . HIS A 1 70 ? 3.25 40.156 23.875 1 95.31 70 HIS A N 1
ATOM 551 C CA . HIS A 1 70 ? 3.502 39.562 25.188 1 95.31 70 HIS A CA 1
ATOM 552 C C . HIS A 1 70 ? 3.746 38.062 25.078 1 95.31 70 HIS A C 1
ATOM 554 O O . HIS A 1 70 ? 4.703 37.562 25.656 1 95.31 70 HIS A O 1
ATOM 560 N N . ALA A 1 71 ? 2.898 37.375 24.344 1 96.25 71 ALA A N 1
ATOM 561 C CA . ALA A 1 71 ? 2.986 35.938 24.219 1 96.25 71 ALA A CA 1
ATOM 562 C C . ALA A 1 71 ? 4.316 35.531 23.594 1 96.25 71 ALA A C 1
ATOM 564 O O . ALA A 1 71 ? 4.988 34.625 24.094 1 96.25 71 ALA A O 1
ATOM 565 N N . SER A 1 72 ? 4.715 36.219 22.562 1 93 72 SER A N 1
ATOM 566 C CA . SER A 1 72 ? 5.922 35.875 21.828 1 93 72 SER A CA 1
ATOM 567 C C . SER A 1 72 ? 7.176 36.25 22.609 1 93 72 SER A C 1
ATOM 569 O O . SER A 1 72 ? 8.188 35.531 22.547 1 93 72 SER A O 1
ATOM 571 N N . SER A 1 73 ? 7.105 37.375 23.344 1 91.81 73 SER A N 1
ATOM 572 C CA . SER A 1 73 ? 8.289 37.844 24.062 1 91.81 73 SER A CA 1
ATOM 573 C C . SER A 1 73 ? 8.562 37 25.297 1 91.81 73 SER A C 1
ATOM 575 O O . SER A 1 73 ? 9.703 36.938 25.766 1 91.81 73 SER A O 1
ATOM 577 N N . THR A 1 74 ? 7.609 36.312 25.703 1 94.06 74 THR A N 1
ATOM 578 C CA . THR A 1 74 ? 7.77 35.5 26.922 1 94.06 74 THR A CA 1
ATOM 579 C C . THR A 1 74 ? 8.023 34.031 26.562 1 94.06 74 THR A C 1
ATOM 581 O O . THR A 1 74 ? 8.383 33.25 27.438 1 94.06 74 THR A O 1
ATOM 584 N N . SER A 1 75 ? 7.852 33.688 25.344 1 96.25 75 SER A N 1
ATOM 585 C CA . SER A 1 75 ? 7.949 32.281 24.938 1 96.25 75 SER A CA 1
ATOM 586 C C . SER A 1 75 ? 9.297 31.984 24.281 1 96.25 75 SER A C 1
ATOM 588 O O . SER A 1 75 ? 9.828 32.812 23.547 1 96.25 75 SER A O 1
ATOM 590 N N . GLU A 1 76 ? 9.852 30.781 24.547 1 96.25 76 GLU A N 1
ATOM 591 C CA . GLU A 1 76 ? 11.055 30.281 23.891 1 96.25 76 GLU A CA 1
ATOM 592 C C . GLU A 1 76 ? 10.711 29.547 22.594 1 96.25 76 GLU A C 1
ATOM 594 O O . GLU A 1 76 ? 11.539 29.453 21.688 1 96.25 76 GLU A O 1
ATOM 599 N N . LEU A 1 77 ? 9.555 29.062 22.594 1 97.94 77 LEU A N 1
ATOM 600 C CA . LEU A 1 77 ? 9.062 28.281 21.469 1 97.94 77 LEU A CA 1
ATOM 601 C C . LEU A 1 77 ? 7.758 28.859 20.922 1 97.94 77 LEU A C 1
ATOM 603 O O . LEU A 1 77 ? 6.801 29.047 21.688 1 97.94 77 LEU A O 1
ATOM 607 N N . ILE A 1 78 ? 7.785 29.203 19.656 1 98.31 78 ILE A N 1
ATOM 608 C CA . ILE A 1 78 ? 6.59 29.688 18.984 1 98.31 78 ILE A CA 1
ATOM 609 C C . ILE A 1 78 ? 6.195 28.703 17.875 1 98.31 78 ILE A C 1
ATOM 611 O O . ILE A 1 78 ? 6.949 28.5 16.922 1 98.31 78 ILE A O 1
ATOM 615 N N . ILE A 1 79 ? 4.969 28.109 18 1 98.81 79 ILE A N 1
ATOM 616 C CA . ILE A 1 79 ? 4.523 27.062 17.109 1 98.81 79 ILE A CA 1
ATOM 617 C C . ILE A 1 79 ? 3.443 27.594 16.172 1 98.81 79 ILE A C 1
ATOM 619 O O . ILE A 1 79 ? 2.443 28.156 16.625 1 98.81 79 ILE A O 1
ATOM 623 N N . TYR A 1 80 ? 3.682 27.453 14.898 1 98.81 80 TYR A N 1
ATOM 624 C CA . TYR A 1 80 ? 2.736 27.922 13.891 1 98.81 80 TYR A CA 1
ATOM 625 C C . TYR A 1 80 ? 1.857 26.781 13.398 1 98.81 80 TYR A C 1
ATOM 627 O O . TYR A 1 80 ? 2.344 25.844 12.75 1 98.81 80 TYR A O 1
ATOM 635 N N . CYS A 1 81 ? 0.588 26.844 13.688 1 98.5 81 CYS A N 1
ATOM 636 C CA . CYS A 1 81 ? -0.415 25.859 13.32 1 98.5 81 CYS A CA 1
ATOM 637 C C . CYS A 1 81 ? -1.534 26.5 12.5 1 98.5 81 CYS A C 1
ATOM 639 O O . CYS A 1 81 ? -2.715 26.25 12.773 1 98.5 81 CYS A O 1
ATOM 641 N N . VAL A 1 82 ? -1.207 27.266 11.516 1 98.06 82 VAL A N 1
ATOM 642 C CA . VAL A 1 82 ? -2.191 27.969 10.703 1 98.06 82 VAL A CA 1
ATOM 643 C C . VAL A 1 82 ? -2.49 27.156 9.438 1 98.06 82 VAL A C 1
ATOM 645 O O . VAL A 1 82 ? -1.721 26.281 9.062 1 98.06 82 VAL A O 1
ATOM 648 N N . GLY A 1 83 ? -3.625 27.422 8.844 1 95.38 83 GLY A N 1
ATOM 649 C CA . GLY A 1 83 ? -4.082 26.656 7.691 1 95.38 83 GLY A CA 1
ATOM 650 C C . GLY A 1 83 ? -3.193 26.828 6.473 1 95.38 83 GLY A C 1
ATOM 651 O O . GLY A 1 83 ? -2.633 27.906 6.258 1 95.38 83 GLY A O 1
ATOM 652 N N . THR A 1 84 ? -3.053 25.781 5.688 1 96.06 84 THR A N 1
ATOM 653 C CA . THR A 1 84 ? -2.373 25.781 4.395 1 96.06 84 THR A CA 1
ATOM 654 C C . THR A 1 84 ? -3.248 25.141 3.32 1 96.06 84 THR A C 1
ATOM 656 O O . THR A 1 84 ? -2.879 24.125 2.736 1 96.06 84 THR A O 1
ATOM 659 N N . PRO A 1 85 ? -4.398 25.75 2.996 1 93.94 85 PRO A N 1
ATOM 660 C CA . PRO A 1 85 ? -5.312 25.188 2.002 1 93.94 85 PRO A CA 1
ATOM 661 C C . PRO A 1 85 ? -4.734 25.203 0.589 1 93.94 85 PRO A C 1
ATOM 663 O O . PRO A 1 85 ? -3.725 25.859 0.341 1 93.94 85 PRO A O 1
ATOM 666 N N . ASN A 1 86 ? -5.332 24.328 -0.247 1 93.06 86 ASN A N 1
ATOM 667 C CA . ASN A 1 86 ? -4.969 24.406 -1.658 1 93.06 86 ASN A CA 1
ATOM 668 C C . ASN A 1 86 ? -5.711 25.531 -2.369 1 93.06 86 ASN A C 1
ATOM 670 O O . ASN A 1 86 ? -6.867 25.828 -2.045 1 93.06 86 ASN A O 1
ATOM 674 N N . ASP A 1 87 ? -5.059 26.094 -3.279 1 89.31 87 ASP A N 1
ATOM 675 C CA . ASP A 1 87 ? -5.77 27.031 -4.152 1 89.31 87 ASP A CA 1
ATOM 676 C C . ASP A 1 87 ? -6.508 26.281 -5.262 1 89.31 87 ASP A C 1
ATOM 678 O O . ASP A 1 87 ? -6.594 25.047 -5.238 1 89.31 87 ASP A O 1
ATOM 682 N N . LYS A 1 88 ? -7.062 27 -6.176 1 85 88 LYS A N 1
ATOM 683 C CA . LYS A 1 88 ? -7.906 26.422 -7.219 1 85 88 LYS A CA 1
ATOM 684 C C . LYS A 1 88 ? -7.105 25.5 -8.125 1 85 88 LYS A C 1
ATOM 686 O O . LYS A 1 88 ? -7.664 24.594 -8.75 1 85 88 LYS A O 1
ATOM 691 N N . ASN A 1 89 ? -5.828 25.688 -8.133 1 86.06 89 ASN A N 1
ATOM 692 C CA . ASN A 1 89 ? -4.973 24.891 -9.008 1 86.06 89 ASN A CA 1
ATOM 693 C C . ASN A 1 89 ? -4.273 23.766 -8.242 1 86.06 89 ASN A C 1
ATOM 695 O O . ASN A 1 89 ? -3.432 23.062 -8.797 1 86.06 89 ASN A O 1
ATOM 699 N N . GLY A 1 90 ? -4.574 23.656 -6.977 1 89 90 GLY A N 1
ATOM 700 C CA . GLY A 1 90 ? -4.008 22.562 -6.188 1 89 90 GLY A CA 1
ATOM 701 C C . GLY A 1 90 ? -2.734 22.969 -5.465 1 89 90 GLY A C 1
ATOM 702 O O . GLY A 1 90 ? -2.172 22.172 -4.711 1 89 90 GLY A O 1
ATOM 703 N N . LYS A 1 91 ? -2.346 24.156 -5.684 1 92.44 91 LYS A N 1
ATOM 704 C CA . LYS A 1 91 ? -1.145 24.641 -5.004 1 92.44 91 LYS A CA 1
ATOM 705 C C . LYS A 1 91 ? -1.452 25.047 -3.568 1 92.44 91 LYS A C 1
ATOM 707 O O . LYS A 1 91 ? -2.498 25.641 -3.299 1 92.44 91 LYS A O 1
ATOM 712 N N . VAL A 1 92 ? -0.527 24.828 -2.705 1 95.81 92 VAL A N 1
ATOM 713 C CA . VAL A 1 92 ? -0.728 25.125 -1.293 1 95.81 92 VAL A CA 1
ATOM 714 C C . VAL A 1 92 ? -0.621 26.641 -1.068 1 95.81 92 VAL A C 1
ATOM 716 O O . VAL A 1 92 ? 0.33 27.266 -1.528 1 95.81 92 VAL A O 1
ATOM 719 N N . ASP A 1 93 ? -1.595 27.188 -0.41 1 96.25 93 ASP A N 1
ATOM 720 C CA . ASP A 1 93 ? -1.592 28.594 -0.006 1 96.25 93 ASP A CA 1
ATOM 721 C C . ASP A 1 93 ? -0.815 28.781 1.294 1 96.25 93 ASP A C 1
ATOM 723 O O . ASP A 1 93 ? -1.253 28.344 2.357 1 96.25 93 ASP A O 1
ATOM 727 N N . LEU A 1 94 ? 0.329 29.547 1.172 1 97.44 94 LEU A N 1
ATOM 728 C CA . LEU A 1 94 ? 1.206 29.719 2.324 1 97.44 94 LEU A CA 1
ATOM 729 C C . LEU A 1 94 ? 1.021 31.094 2.941 1 97.44 94 LEU A C 1
ATOM 731 O O . LEU A 1 94 ? 1.761 31.484 3.852 1 97.44 94 LEU A O 1
ATOM 735 N N . SER A 1 95 ? 0.036 31.844 2.527 1 97.31 95 SER A N 1
ATOM 736 C CA . SER A 1 95 ? -0.133 33.25 2.945 1 97.31 95 SER A CA 1
ATOM 737 C C . SER A 1 95 ? -0.368 33.344 4.449 1 97.31 95 SER A C 1
ATOM 739 O O . SER A 1 95 ? 0.117 34.281 5.098 1 97.31 95 SER A O 1
ATOM 741 N N . TYR A 1 96 ? -1.072 32.375 4.996 1 97.12 96 TYR A N 1
ATOM 742 C CA . TYR A 1 96 ? -1.37 32.438 6.426 1 97.12 96 TYR A CA 1
ATOM 743 C C . TYR A 1 96 ? -0.105 32.25 7.254 1 97.12 96 TYR A C 1
ATOM 745 O O . TYR A 1 96 ? 0.053 32.844 8.305 1 97.12 96 TYR A O 1
ATOM 753 N N . ILE A 1 97 ? 0.786 31.438 6.785 1 97.94 97 ILE A N 1
ATOM 754 C CA . ILE A 1 97 ? 2.049 31.203 7.477 1 97.94 97 ILE A CA 1
ATOM 755 C C . ILE A 1 97 ? 2.912 32.469 7.414 1 97.94 97 ILE A C 1
ATOM 757 O O . ILE A 1 97 ? 3.449 32.906 8.43 1 97.94 97 ILE A O 1
ATOM 761 N N . PHE A 1 98 ? 3.004 33.062 6.27 1 98.25 98 PHE A N 1
ATOM 762 C CA . PHE A 1 98 ? 3.852 34.219 6.09 1 98.25 98 PHE A CA 1
ATOM 763 C C . PHE A 1 98 ? 3.307 35.406 6.871 1 98.25 98 PHE A C 1
ATOM 765 O O . PHE A 1 98 ? 4.07 36.188 7.457 1 98.25 98 PHE A O 1
ATOM 772 N N . HIS A 1 99 ? 2.041 35.5 6.879 1 98 99 HIS A N 1
ATOM 773 C CA . HIS A 1 99 ? 1.429 36.562 7.652 1 98 99 HIS A CA 1
ATOM 774 C C . HIS A 1 99 ? 1.721 36.406 9.141 1 98 99 HIS A C 1
ATOM 776 O O . HIS A 1 99 ? 2.055 37.375 9.82 1 98 99 HIS A O 1
ATOM 782 N N . SER A 1 100 ? 1.574 35.219 9.625 1 97.94 100 SER A N 1
ATOM 783 C CA . SER A 1 100 ? 1.84 34.969 11.031 1 97.94 100 SER A CA 1
ATOM 784 C C . SER A 1 100 ? 3.309 35.188 11.367 1 97.94 100 SER A C 1
ATOM 786 O O . SER A 1 100 ? 3.629 35.75 12.422 1 97.94 100 SER A O 1
ATOM 788 N N . LEU A 1 101 ? 4.191 34.781 10.5 1 97.69 101 LEU A N 1
ATOM 789 C CA . LEU A 1 101 ? 5.621 35 10.695 1 97.69 101 LEU A CA 1
ATOM 790 C C . LEU A 1 101 ? 5.957 36.469 10.688 1 97.69 101 LEU A C 1
ATOM 792 O O . LEU A 1 101 ? 6.75 36.938 11.508 1 97.69 101 LEU A O 1
ATOM 796 N N . GLU A 1 102 ? 5.355 37.188 9.773 1 97.69 102 GLU A N 1
ATOM 797 C CA . GLU A 1 102 ? 5.582 38.625 9.68 1 97.69 102 GLU A CA 1
ATOM 798 C C . GLU A 1 102 ? 5.195 39.344 10.977 1 97.69 102 GLU A C 1
ATOM 800 O O . GLU A 1 102 ? 5.934 40.188 11.469 1 97.69 102 GLU A O 1
ATOM 805 N N . GLN A 1 103 ? 4.078 38.906 11.5 1 96.62 103 GLN A N 1
ATOM 806 C CA . GLN A 1 103 ? 3.6 39.531 12.734 1 96.62 103 GLN A CA 1
ATOM 807 C C . GLN A 1 103 ? 4.574 39.281 13.883 1 96.62 103 GLN A C 1
ATOM 809 O O . GLN A 1 103 ? 4.828 40.156 14.695 1 96.62 103 GLN A O 1
ATOM 814 N N . THR A 1 104 ? 5.098 38.125 13.938 1 95.75 104 THR A N 1
ATOM 815 C CA . THR A 1 104 ? 6.027 37.75 15 1 95.75 104 THR A CA 1
ATOM 816 C C . THR A 1 104 ? 7.371 38.438 14.797 1 95.75 104 THR A C 1
ATOM 818 O O . THR A 1 104 ? 7.941 39 15.742 1 95.75 104 THR A O 1
ATOM 821 N N . LEU A 1 105 ? 7.852 38.438 13.578 1 95.5 105 LEU A N 1
ATOM 822 C CA . LEU A 1 105 ? 9.195 38.906 13.266 1 95.5 105 LEU A CA 1
ATOM 823 C C . LEU A 1 105 ? 9.266 40.438 13.328 1 95.5 105 LEU A C 1
ATOM 825 O O . LEU A 1 105 ? 10.352 41 13.461 1 95.5 105 LEU A O 1
ATOM 829 N N . SER A 1 106 ? 8.117 41.031 13.242 1 94.56 106 SER A N 1
ATOM 830 C CA . SER A 1 106 ? 8.062 42.5 13.281 1 94.56 106 SER A CA 1
ATOM 831 C C . SER A 1 106 ? 8.172 43.031 14.703 1 94.56 106 SER A C 1
ATOM 833 O O . SER A 1 106 ? 8.359 44.219 14.922 1 94.56 106 SER A O 1
ATOM 835 N N . LEU A 1 107 ? 8.062 42.094 15.633 1 92.19 107 LEU A N 1
ATOM 836 C CA . LEU A 1 107 ? 8.156 42.5 17.031 1 92.19 107 LEU A CA 1
ATOM 837 C C . LEU A 1 107 ? 9.594 42.781 17.422 1 92.19 107 LEU A C 1
ATOM 839 O O . LEU A 1 107 ? 10.492 42 17.156 1 92.19 107 LEU A O 1
ATOM 843 N N . GLN A 1 108 ? 9.852 43.875 18.062 1 81.31 108 GLN A N 1
ATOM 844 C CA . GLN A 1 108 ? 11.188 44.312 18.453 1 81.31 108 GLN A CA 1
ATOM 845 C C . GLN A 1 108 ? 11.766 43.406 19.516 1 81.31 108 GLN A C 1
ATOM 847 O O . GLN A 1 108 ? 12.961 43.094 19.5 1 81.31 108 GLN A O 1
ATOM 852 N N . GLU A 1 109 ? 10.984 42.906 20.328 1 82.25 109 GLU A N 1
ATOM 853 C CA . GLU A 1 109 ? 11.398 42.125 21.484 1 82.25 109 GLU A CA 1
ATOM 854 C C . GLU A 1 109 ? 11.789 40.719 21.078 1 82.25 109 GLU A C 1
ATOM 856 O O . GLU A 1 109 ? 12.398 39.969 21.859 1 82.25 109 GLU A O 1
ATOM 861 N N . LEU A 1 110 ? 11.547 40.344 19.906 1 81 110 LEU A N 1
ATOM 862 C CA . LEU A 1 110 ? 11.789 39 19.453 1 81 110 LEU A CA 1
ATOM 863 C C . LEU A 1 110 ? 13.289 38.688 19.422 1 81 110 LEU A C 1
ATOM 865 O O . LEU A 1 110 ? 13.695 37.531 19.594 1 81 110 LEU A O 1
ATOM 869 N N . LYS A 1 111 ? 14.078 39.656 19.344 1 77.56 111 LYS A N 1
ATOM 870 C CA . LYS A 1 111 ? 15.508 39.5 19.094 1 77.56 111 LYS A CA 1
ATOM 871 C C . LYS A 1 111 ? 16.297 39.531 20.406 1 77.56 111 LYS A C 1
ATOM 873 O O . LYS A 1 111 ? 17.516 39.344 20.406 1 77.56 111 LYS A O 1
ATOM 878 N N . ASP A 1 112 ? 15.617 39.656 21.484 1 83.62 112 ASP A N 1
ATOM 879 C CA . ASP A 1 112 ? 16.297 39.844 22.766 1 83.62 112 ASP A CA 1
ATOM 880 C C . ASP A 1 112 ? 16.875 38.5 23.25 1 83.62 112 ASP A C 1
ATOM 882 O O . ASP A 1 112 ? 17.891 38.5 23.984 1 83.62 112 ASP A O 1
ATOM 886 N N . LYS A 1 113 ? 16.188 37.5 22.922 1 89.69 113 LYS A N 1
ATOM 887 C CA . LYS A 1 113 ? 16.625 36.156 23.281 1 89.69 113 LYS A CA 1
ATOM 888 C C . LYS A 1 113 ? 16.344 35.156 22.141 1 89.69 113 LYS A C 1
ATOM 890 O O . LYS A 1 113 ? 15.5 35.406 21.281 1 89.69 113 LYS A O 1
ATOM 895 N N . TYR A 1 114 ? 17.094 34.062 22.25 1 93.88 114 TYR A N 1
ATOM 896 C CA . TYR A 1 114 ? 16.891 33.062 21.234 1 93.88 114 TYR A CA 1
ATOM 897 C C . TYR A 1 114 ? 15.492 32.438 21.328 1 93.88 114 TYR A C 1
ATOM 899 O O . TYR A 1 114 ? 15.016 32.125 22.422 1 93.88 114 TYR A O 1
ATOM 907 N N . ARG A 1 115 ? 14.836 32.438 20.188 1 94.75 115 ARG A N 1
ATOM 908 C CA . ARG A 1 115 ? 13.523 31.781 20.062 1 94.75 115 ARG A CA 1
ATOM 909 C C . ARG A 1 115 ? 13.508 30.812 18.891 1 94.75 115 ARG A C 1
ATOM 911 O O . ARG A 1 115 ? 14.211 31.016 17.891 1 94.75 115 ARG A O 1
ATOM 918 N N . LEU A 1 116 ? 12.797 29.797 19.094 1 97.75 116 LEU A N 1
ATOM 919 C CA . LEU A 1 116 ? 12.625 28.828 18 1 97.75 116 LEU A CA 1
ATOM 920 C C . LEU A 1 116 ? 11.242 28.969 17.375 1 97.75 116 LEU A C 1
ATOM 922 O O . LEU A 1 116 ? 10.227 28.844 18.062 1 97.75 116 LEU A O 1
ATOM 926 N N . LEU A 1 117 ? 11.227 29.359 16.094 1 98.19 117 LEU A N 1
ATOM 927 C CA . LEU A 1 117 ? 10.008 29.359 15.305 1 98.19 117 LEU A CA 1
ATOM 928 C C . LEU A 1 117 ? 9.758 27.984 14.688 1 98.19 117 LEU A C 1
ATOM 930 O O . LEU A 1 117 ? 10.492 27.562 13.789 1 98.19 117 LEU A O 1
ATOM 934 N N . LEU A 1 118 ? 8.734 27.297 15.148 1 98.69 118 LEU A N 1
ATOM 935 C CA . LEU A 1 118 ? 8.453 25.922 14.766 1 98.69 118 LEU A CA 1
ATOM 936 C C . LEU A 1 118 ? 7.234 25.844 13.852 1 98.69 118 LEU A C 1
ATOM 938 O O . LEU A 1 118 ? 6.113 26.125 14.281 1 98.69 118 LEU A O 1
ATOM 942 N N . ILE A 1 119 ? 7.441 25.469 12.602 1 98.75 119 ILE A N 1
ATOM 943 C CA . ILE A 1 119 ? 6.359 25.344 11.633 1 98.75 119 ILE A CA 1
ATOM 944 C C . ILE A 1 119 ? 5.723 23.953 11.758 1 98.75 119 ILE A C 1
ATOM 946 O O . ILE A 1 119 ? 6.324 22.953 11.375 1 98.75 119 ILE A O 1
ATOM 950 N N . LYS A 1 120 ? 4.539 23.938 12.289 1 98.62 120 LYS A N 1
ATOM 951 C CA . LYS A 1 120 ? 3.832 22.672 12.453 1 98.62 120 LYS A CA 1
ATOM 952 C C . LYS A 1 120 ? 2.783 22.469 11.367 1 98.62 120 LYS A C 1
ATOM 954 O O . LYS A 1 120 ? 2.34 21.359 11.117 1 98.62 120 LYS A O 1
ATOM 959 N N . SER A 1 121 ? 2.449 23.594 10.68 1 98.19 121 SER A N 1
ATOM 960 C CA . SER A 1 121 ? 1.573 23.516 9.516 1 98.19 121 SER A CA 1
ATOM 961 C C . SER A 1 121 ? 2.168 22.609 8.438 1 98.19 121 SER A C 1
ATOM 963 O O . SER A 1 121 ? 3.385 22.594 8.242 1 98.19 121 SER A O 1
ATOM 965 N N . THR A 1 122 ? 1.273 21.828 7.805 1 97 122 THR A N 1
ATOM 966 C CA . THR A 1 122 ? 1.737 21 6.707 1 97 122 THR A CA 1
ATOM 967 C C . THR A 1 122 ? 2.086 21.844 5.488 1 97 122 THR A C 1
ATOM 969 O O . THR A 1 122 ? 1.226 22.547 4.945 1 97 122 THR A O 1
ATOM 972 N N . VAL A 1 123 ? 3.305 21.797 5.09 1 97.44 123 VAL A N 1
ATOM 973 C CA . VAL A 1 123 ? 3.764 22.562 3.936 1 97.44 123 VAL A CA 1
ATOM 974 C C . VAL A 1 123 ? 4.52 21.656 2.975 1 97.44 123 VAL A C 1
ATOM 976 O O . VAL A 1 123 ? 5.113 20.656 3.393 1 97.44 123 VAL A O 1
ATOM 979 N N . PRO A 1 124 ? 4.484 21.953 1.663 1 96.69 124 PRO A N 1
ATOM 980 C CA . PRO A 1 124 ? 5.227 21.141 0.705 1 96.69 124 PRO A CA 1
ATOM 981 C C . PRO A 1 124 ? 6.723 21.078 1.012 1 96.69 124 PRO A C 1
ATOM 983 O O . PRO A 1 124 ? 7.285 22.031 1.545 1 96.69 124 PRO A O 1
ATOM 986 N N . PRO A 1 125 ? 7.348 19.938 0.64 1 97.38 125 PRO A N 1
ATOM 987 C CA . PRO A 1 125 ? 8.805 19.859 0.816 1 97.38 125 PRO A CA 1
ATOM 988 C C . PRO A 1 125 ? 9.539 21.031 0.175 1 97.38 125 PRO A C 1
ATOM 990 O O . PRO A 1 125 ? 9.156 21.5 -0.901 1 97.38 125 PRO A O 1
ATOM 993 N N . SER A 1 126 ? 10.609 21.531 0.869 1 96.94 126 SER A N 1
ATOM 994 C CA . SER A 1 126 ? 11.484 22.609 0.462 1 96.94 126 SER A CA 1
ATOM 995 C C . SER A 1 126 ? 10.906 23.969 0.855 1 96.94 126 SER A C 1
ATOM 997 O O . SER A 1 126 ? 11.516 25.016 0.599 1 96.94 126 SER A O 1
ATOM 999 N N . THR A 1 127 ? 9.758 24.031 1.55 1 97.75 127 THR A N 1
ATOM 1000 C CA . THR A 1 127 ? 9.141 25.297 1.942 1 97.75 127 THR A CA 1
ATOM 1001 C C . THR A 1 127 ? 9.992 26.016 2.982 1 97.75 127 THR A C 1
ATOM 1003 O O . THR A 1 127 ? 10.281 27.203 2.84 1 97.75 127 THR A O 1
ATOM 1006 N N . LEU A 1 128 ? 10.398 25.297 3.971 1 98.12 128 LEU A N 1
ATOM 1007 C CA . LEU A 1 128 ? 11.195 25.938 5.016 1 98.12 128 LEU A CA 1
ATOM 1008 C C . LEU A 1 128 ? 12.508 26.469 4.449 1 98.12 128 LEU A C 1
ATOM 1010 O O . LEU A 1 128 ? 12.875 27.609 4.699 1 98.12 128 LEU A O 1
ATOM 1014 N N . GLU A 1 129 ? 13.18 25.703 3.645 1 96.44 129 GLU A N 1
ATOM 1015 C CA . GLU A 1 129 ? 14.523 26.016 3.154 1 96.44 129 GLU A CA 1
ATOM 1016 C C . GLU A 1 129 ? 14.477 27.109 2.096 1 96.44 129 GLU A C 1
ATOM 1018 O O . GLU A 1 129 ? 15.352 27.984 2.066 1 96.44 129 GLU A O 1
ATOM 1023 N N . THR A 1 130 ? 13.453 27.078 1.276 1 96.94 130 THR A N 1
ATOM 1024 C CA . THR A 1 130 ? 13.531 27.938 0.091 1 96.94 130 THR A CA 1
ATOM 1025 C C . THR A 1 130 ? 12.609 29.141 0.229 1 96.94 130 THR A C 1
ATOM 1027 O O . THR A 1 130 ? 12.75 30.125 -0.507 1 96.94 130 THR A O 1
ATOM 1030 N N . LYS A 1 131 ? 11.695 29.094 1.165 1 97.81 131 LYS A N 1
ATOM 1031 C CA . LYS A 1 131 ? 10.734 30.188 1.262 1 97.81 131 LYS A CA 1
ATOM 1032 C C . LYS A 1 131 ? 10.781 30.828 2.643 1 97.81 131 LYS A C 1
ATOM 1034 O O . LYS A 1 131 ? 10.977 32.031 2.758 1 97.81 131 LYS A O 1
ATOM 1039 N N . ILE A 1 132 ? 10.727 30.047 3.654 1 98.12 132 ILE A N 1
ATOM 1040 C CA . ILE A 1 132 ? 10.594 30.594 5.004 1 98.12 132 ILE A CA 1
ATOM 1041 C C . ILE A 1 132 ? 11.938 31.156 5.465 1 98.12 132 ILE A C 1
ATOM 1043 O O . ILE A 1 132 ? 12 32.25 6.035 1 98.12 132 ILE A O 1
ATOM 1047 N N . LYS A 1 133 ? 12.992 30.422 5.211 1 97.19 133 LYS A N 1
ATOM 1048 C CA . LYS A 1 133 ? 14.32 30.859 5.645 1 97.19 133 LYS A CA 1
ATOM 1049 C C . LYS A 1 133 ? 14.672 32.219 5.051 1 97.19 133 LYS A C 1
ATOM 1051 O O . LYS A 1 133 ? 15 33.156 5.785 1 97.19 133 LYS A O 1
ATOM 1056 N N . PRO A 1 134 ? 14.562 32.406 3.699 1 97.5 134 PRO A N 1
ATOM 1057 C CA . PRO A 1 134 ? 14.852 33.719 3.146 1 97.5 134 PRO A CA 1
ATOM 1058 C C . PRO A 1 134 ? 13.914 34.812 3.689 1 97.5 134 PRO A C 1
ATOM 1060 O O . PRO A 1 134 ? 14.336 35.969 3.887 1 97.5 134 PRO A O 1
ATOM 1063 N N . PHE A 1 135 ? 12.703 34.469 3.924 1 98.12 135 PHE A N 1
ATOM 1064 C CA . PHE A 1 135 ? 11.734 35.406 4.465 1 98.12 135 PHE A CA 1
ATOM 1065 C C . PHE A 1 135 ? 12.156 35.875 5.852 1 98.12 135 PHE A C 1
ATOM 1067 O O . PHE A 1 135 ? 12.148 37.094 6.133 1 98.12 135 PHE A O 1
ATOM 1074 N N . VAL A 1 136 ? 12.531 34.969 6.703 1 96.81 136 VAL A N 1
ATOM 1075 C CA . VAL A 1 136 ? 12.961 35.281 8.062 1 96.81 136 VAL A CA 1
ATOM 1076 C C . VAL A 1 136 ? 14.219 36.125 8.023 1 96.81 136 VAL A C 1
ATOM 1078 O O . VAL A 1 136 ? 14.344 37.125 8.766 1 96.81 136 VAL A O 1
ATOM 1081 N N . GLU A 1 137 ? 15.109 35.812 7.137 1 95.44 137 GLU A N 1
ATOM 1082 C CA . GLU A 1 137 ? 16.375 36.531 7.008 1 95.44 137 GLU A CA 1
ATOM 1083 C C . GLU A 1 137 ? 16.125 37.969 6.547 1 95.44 137 GLU A C 1
ATOM 1085 O O . GLU A 1 137 ? 16.906 38.875 6.855 1 95.44 137 GLU A O 1
ATOM 1090 N N . SER A 1 138 ? 15.062 38.188 5.879 1 96.62 138 SER A N 1
ATOM 1091 C CA . SER A 1 138 ? 14.742 39.5 5.363 1 96.62 138 SER A CA 1
ATOM 1092 C C . SER A 1 138 ? 14.398 40.469 6.496 1 96.62 138 SER A C 1
ATOM 1094 O O . SER A 1 138 ? 14.375 41.688 6.297 1 96.62 138 SER A O 1
ATOM 1096 N N . PHE A 1 139 ? 14.195 40 7.656 1 95 139 PHE A N 1
ATOM 1097 C CA . PHE A 1 139 ? 13.914 40.812 8.82 1 95 139 PHE A CA 1
ATOM 1098 C C . PHE A 1 139 ? 15.188 41.094 9.602 1 95 139 PHE A C 1
ATOM 1100 O O . PHE A 1 139 ? 15.141 41.5 10.766 1 95 139 PHE A O 1
ATOM 1107 N N . ASN A 1 140 ? 16.312 40.844 9.008 1 91.81 140 ASN A N 1
ATOM 1108 C CA . ASN A 1 140 ? 17.641 41.156 9.531 1 91.81 140 ASN A CA 1
ATOM 1109 C C . ASN A 1 140 ? 17.922 40.406 10.836 1 91.81 140 ASN A C 1
ATOM 1111 O O . ASN A 1 140 ? 18.359 41 11.812 1 91.81 140 ASN A O 1
ATOM 1115 N N . VAL A 1 141 ? 17.469 39.188 10.828 1 91.25 141 VAL A N 1
ATOM 1116 C CA . VAL A 1 141 ? 17.766 38.281 11.945 1 91.25 141 VAL A CA 1
ATOM 1117 C C . VAL A 1 141 ? 18.688 37.156 11.492 1 91.25 141 VAL A C 1
ATOM 1119 O O . VAL A 1 141 ? 18.594 36.688 10.359 1 91.25 141 VAL A O 1
ATOM 1122 N N . LYS A 1 142 ? 19.562 36.781 12.383 1 90.25 142 LYS A N 1
ATOM 1123 C CA . LYS A 1 142 ? 20.484 35.688 12.086 1 90.25 142 LYS A CA 1
ATOM 1124 C C . LYS A 1 142 ? 19.906 34.344 12.547 1 90.25 142 LYS A C 1
ATOM 1126 O O . LYS A 1 142 ? 19.797 34.094 13.75 1 90.25 142 LYS A O 1
ATOM 1131 N N . ILE A 1 143 ? 19.656 33.531 11.594 1 92.38 143 ILE A N 1
ATOM 1132 C CA . ILE A 1 143 ? 19.109 32.219 11.883 1 92.38 143 ILE A CA 1
ATOM 1133 C C . ILE A 1 143 ? 20.188 31.344 12.523 1 92.38 143 ILE A C 1
ATOM 1135 O O . ILE A 1 143 ? 21.344 31.344 12.078 1 92.38 143 ILE A O 1
ATOM 1139 N N . GLY A 1 144 ? 19.812 30.578 13.516 1 89.69 144 GLY A N 1
ATOM 1140 C CA . GLY A 1 144 ? 20.75 29.734 14.234 1 89.69 144 GLY A CA 1
ATOM 1141 C C . GLY A 1 144 ? 21.422 30.438 15.391 1 89.69 144 GLY A C 1
ATOM 1142 O O . GLY A 1 144 ? 22.031 29.781 16.25 1 89.69 144 GLY A O 1
ATOM 1143 N N . LYS A 1 145 ? 21.25 31.75 15.477 1 88.5 145 LYS A N 1
ATOM 1144 C CA . LYS A 1 145 ? 21.859 32.531 16.547 1 88.5 145 LYS A CA 1
ATOM 1145 C C . LYS A 1 145 ? 20.797 33.312 17.344 1 88.5 145 LYS A C 1
ATOM 1147 O O . LYS A 1 145 ? 20.578 33.031 18.516 1 88.5 145 LYS A O 1
ATOM 1152 N N . GLU A 1 146 ? 20.125 34.125 16.609 1 88.88 146 GLU A N 1
ATOM 1153 C CA . GLU A 1 146 ? 19.094 34.938 17.25 1 88.88 146 GLU A CA 1
ATOM 1154 C C . GLU A 1 146 ? 17.734 34.25 17.219 1 88.88 146 GLU A C 1
ATOM 1156 O O . GLU A 1 146 ? 16.969 34.312 18.188 1 88.88 146 GLU A O 1
ATOM 1161 N N . ILE A 1 147 ? 17.516 33.688 16.125 1 94.31 147 ILE A N 1
ATOM 1162 C CA . ILE A 1 147 ? 16.25 32.969 15.898 1 94.31 147 ILE A CA 1
ATOM 1163 C C . ILE A 1 147 ? 16.531 31.609 15.258 1 94.31 147 ILE A C 1
ATOM 1165 O O . ILE A 1 147 ? 17.469 31.469 14.461 1 94.31 147 ILE A O 1
ATOM 1169 N N . GLY A 1 148 ? 15.867 30.609 15.766 1 96.62 148 GLY A N 1
ATOM 1170 C CA . GLY A 1 148 ? 15.867 29.328 15.086 1 96.62 148 GLY A CA 1
ATOM 1171 C C . GLY A 1 148 ? 14.602 29.062 14.297 1 96.62 148 GLY A C 1
ATOM 1172 O O . GLY A 1 148 ? 13.547 29.641 14.602 1 96.62 148 GLY A O 1
ATOM 1173 N N . ILE A 1 149 ? 14.695 28.281 13.227 1 98 149 ILE A N 1
ATOM 1174 C CA . ILE A 1 149 ? 13.531 27.828 12.469 1 98 149 ILE A CA 1
ATOM 1175 C C . ILE A 1 149 ? 13.578 26.297 12.32 1 98 149 ILE A C 1
ATOM 1177 O O . ILE A 1 149 ? 14.648 25.719 12.148 1 98 149 ILE A O 1
ATOM 1181 N N . ALA A 1 150 ? 12.453 25.672 12.492 1 98.56 150 ALA A N 1
ATOM 1182 C CA . ALA A 1 150 ? 12.352 24.219 12.359 1 98.56 150 ALA A CA 1
ATOM 1183 C C . ALA A 1 150 ? 10.961 23.812 11.875 1 98.56 150 ALA A C 1
ATOM 1185 O O . ALA A 1 150 ? 10.016 24.594 11.961 1 98.56 150 ALA A O 1
ATOM 1186 N N . SER A 1 151 ? 10.898 22.688 11.258 1 98.44 151 SER A N 1
ATOM 1187 C CA . SER A 1 151 ? 9.625 22.062 10.883 1 98.44 151 SER A CA 1
ATOM 1188 C C . SER A 1 151 ? 9.281 20.891 11.797 1 98.44 151 SER A C 1
ATOM 1190 O O . SER A 1 151 ? 10.164 20.141 12.203 1 98.44 151 SER A O 1
ATOM 1192 N N . ASN A 1 152 ? 8.039 20.781 12.141 1 98.62 152 ASN A N 1
ATOM 1193 C CA . ASN A 1 152 ? 7.516 19.672 12.953 1 98.62 152 ASN A CA 1
ATOM 1194 C C . ASN A 1 152 ? 6.168 19.188 12.43 1 98.62 152 ASN A C 1
ATOM 1196 O O . ASN A 1 152 ? 5.125 19.5 13.008 1 98.62 152 ASN A O 1
ATOM 1200 N N . PRO A 1 153 ? 6.219 18.391 11.375 1 97.75 153 PRO A N 1
ATOM 1201 C CA . PRO A 1 153 ? 4.953 17.891 10.836 1 97.75 153 PRO A CA 1
ATOM 1202 C C . PRO A 1 153 ? 4.133 17.125 11.867 1 97.75 153 PRO A C 1
ATOM 1204 O O . PRO A 1 153 ? 4.699 16.469 12.75 1 97.75 153 PRO A O 1
ATOM 1207 N N . GLU A 1 154 ? 2.846 17.25 11.789 1 94.88 154 GLU A N 1
ATOM 1208 C CA . GLU A 1 154 ? 1.957 16.547 12.719 1 94.88 154 GLU A CA 1
ATOM 1209 C C . GLU A 1 154 ? 1.391 15.281 12.094 1 94.88 154 GLU A C 1
ATOM 1211 O O . GLU A 1 154 ? 1.203 15.211 10.875 1 94.88 154 GLU A O 1
ATOM 1216 N N . PHE A 1 155 ? 1.076 14.297 12.898 1 95.88 155 PHE A N 1
ATOM 1217 C CA . PHE A 1 155 ? 0.523 13.023 12.453 1 95.88 155 PHE A CA 1
ATOM 1218 C C . PHE A 1 155 ? -0.735 12.672 13.242 1 95.88 155 PHE A C 1
ATOM 1220 O O . PHE A 1 155 ? -0.94 11.516 13.609 1 95.88 155 PHE A O 1
ATOM 1227 N N . LEU A 1 156 ? -1.541 13.695 13.508 1 94.69 156 LEU A N 1
ATOM 1228 C CA . LEU A 1 156 ? -2.76 13.523 14.289 1 94.69 156 LEU A CA 1
ATOM 1229 C C . LEU A 1 156 ? -3.885 12.953 13.43 1 94.69 156 LEU A C 1
ATOM 1231 O O . LEU A 1 156 ? -4.02 13.312 12.258 1 94.69 156 LEU A O 1
ATOM 1235 N N . ARG A 1 157 ? -4.695 12.039 14 1 91.56 157 ARG A N 1
ATOM 1236 C CA . ARG A 1 157 ? -5.898 11.508 13.367 1 91.56 157 ARG A CA 1
ATOM 1237 C C . ARG A 1 157 ? -7.156 12.055 14.031 1 91.56 157 ARG A C 1
ATOM 1239 O O . ARG A 1 157 ? -7.324 11.945 15.242 1 91.56 157 ARG A O 1
ATOM 1246 N N . GLU A 1 158 ? -7.996 12.656 13.164 1 91.75 158 GLU A N 1
ATOM 1247 C CA . GLU A 1 158 ? -9.273 13.102 13.727 1 91.75 158 GLU A CA 1
ATOM 1248 C C . GLU A 1 158 ? -10 11.953 14.414 1 91.75 158 GLU A C 1
ATOM 1250 O O . GLU A 1 158 ? -10.039 10.836 13.898 1 91.75 158 GLU A O 1
ATOM 1255 N N . GLY A 1 159 ? -10.57 12.203 15.5 1 91.06 159 GLY A N 1
ATOM 1256 C CA . GLY A 1 159 ? -11.203 11.18 16.312 1 91.06 159 GLY A CA 1
ATOM 1257 C C . GLY A 1 159 ? -10.258 10.539 17.312 1 91.06 159 GLY A C 1
ATOM 1258 O O . GLY A 1 159 ? -10.695 9.906 18.281 1 91.06 159 GLY A O 1
ATOM 1259 N N . ASN A 1 160 ? -8.906 10.734 17.078 1 93.5 160 ASN A N 1
ATOM 1260 C CA . ASN A 1 160 ? -7.879 10.18 17.953 1 93.5 160 ASN A CA 1
ATOM 1261 C C . ASN A 1 160 ? -6.75 11.172 18.203 1 93.5 160 ASN A C 1
ATOM 1263 O O . ASN A 1 160 ? -5.645 10.789 18.578 1 93.5 160 ASN A O 1
ATOM 1267 N N . ALA A 1 161 ? -6.969 12.391 18 1 95.19 161 ALA A N 1
ATOM 1268 C CA . ALA A 1 161 ? -5.906 13.391 17.953 1 95.19 161 ALA A CA 1
ATOM 1269 C C . ALA A 1 161 ? -5.25 13.547 19.328 1 95.19 161 ALA A C 1
ATOM 1271 O O . ALA A 1 161 ? -4.035 13.727 19.422 1 95.19 161 ALA A O 1
ATOM 1272 N N . TRP A 1 162 ? -6.066 13.508 20.391 1 96.56 162 TRP A N 1
ATOM 1273 C CA . TRP A 1 162 ? -5.504 13.68 21.734 1 96.56 162 TRP A CA 1
ATOM 1274 C C . TRP A 1 162 ? -4.531 12.555 22.062 1 96.56 162 TRP A C 1
ATOM 1276 O O . TRP A 1 162 ? -3.395 12.805 22.469 1 96.56 162 TRP A O 1
ATOM 1286 N N . ASP A 1 163 ? -4.988 11.367 21.797 1 95.56 163 ASP A N 1
ATOM 1287 C CA . ASP A 1 163 ? -4.133 10.211 22.062 1 95.56 163 ASP A CA 1
ATOM 1288 C C . ASP A 1 163 ? -2.875 10.25 21.203 1 95.56 163 ASP A C 1
ATOM 1290 O O . ASP A 1 163 ? -1.778 9.945 21.688 1 95.56 163 ASP A O 1
ATOM 1294 N N . ASP A 1 164 ? -3.025 10.641 19.953 1 96.12 164 ASP A N 1
ATOM 1295 C CA . ASP A 1 164 ? -1.901 10.719 19.031 1 96.12 164 ASP A CA 1
ATOM 1296 C C . ASP A 1 164 ? -0.869 11.734 19.5 1 96.12 164 ASP A C 1
ATOM 1298 O O . ASP A 1 164 ? 0.334 11.547 19.312 1 96.12 164 ASP A O 1
ATOM 1302 N N . PHE A 1 165 ? -1.355 12.82 20.078 1 97.88 165 PHE A N 1
ATOM 1303 C CA . PHE A 1 165 ? -0.44 13.875 20.484 1 97.88 165 PHE A CA 1
ATOM 1304 C C . PHE A 1 165 ? 0.265 13.516 21.797 1 97.88 165 PHE A C 1
ATOM 1306 O O . PHE A 1 165 ? 1.467 13.75 21.938 1 97.88 165 PHE A O 1
ATOM 1313 N N . ILE A 1 166 ? -0.474 12.953 22.719 1 97.75 166 ILE A N 1
ATOM 1314 C CA . ILE A 1 166 ? 0.047 12.672 24.047 1 97.75 166 ILE A CA 1
ATOM 1315 C C . ILE A 1 166 ? 0.977 11.461 23.984 1 97.75 166 ILE A C 1
ATOM 1317 O O . ILE A 1 166 ? 1.957 11.383 24.734 1 97.75 166 ILE A O 1
ATOM 1321 N N . ASN A 1 167 ? 0.665 10.562 23.078 1 95.69 167 ASN A N 1
ATOM 1322 C CA . ASN A 1 167 ? 1.465 9.352 22.891 1 95.69 167 ASN A CA 1
ATOM 1323 C C . ASN A 1 167 ? 1.876 9.18 21.422 1 95.69 167 ASN A C 1
ATOM 1325 O O . ASN A 1 167 ? 1.514 8.195 20.781 1 95.69 167 ASN A O 1
ATOM 1329 N N . PRO A 1 168 ? 2.688 10.172 20.984 1 95.62 168 PRO A N 1
ATOM 1330 C CA . PRO A 1 168 ? 3.072 10.07 19.578 1 95.62 168 PRO A CA 1
ATOM 1331 C C . PRO A 1 168 ? 3.969 8.867 19.281 1 95.62 168 PRO A C 1
ATOM 1333 O O . PRO A 1 168 ? 4.801 8.5 20.125 1 95.62 168 PRO A O 1
ATOM 1336 N N . ASP A 1 169 ? 3.76 8.188 18.141 1 92.44 169 ASP A N 1
ATOM 1337 C CA . ASP A 1 169 ? 4.613 7.062 17.766 1 92.44 169 ASP A CA 1
ATOM 1338 C C . ASP A 1 169 ? 6 7.547 17.344 1 92.44 169 ASP A C 1
ATOM 1340 O O . ASP A 1 169 ? 6.98 6.809 17.453 1 92.44 169 ASP A O 1
ATOM 1344 N N . ARG A 1 170 ? 6.004 8.766 16.812 1 94.31 170 ARG A N 1
ATOM 1345 C CA . ARG A 1 170 ? 7.254 9.406 16.422 1 94.31 170 ARG A CA 1
ATOM 1346 C C . ARG A 1 170 ? 7.109 10.922 16.391 1 94.31 170 ARG A C 1
ATOM 1348 O O . ARG A 1 170 ? 6.039 11.445 16.078 1 94.31 170 ARG A O 1
ATOM 1355 N N . ILE A 1 171 ? 8.125 11.578 16.719 1 97.5 171 ILE A N 1
ATOM 1356 C CA . ILE A 1 171 ? 8.227 13.023 16.594 1 97.5 171 ILE A CA 1
ATOM 1357 C C . ILE A 1 171 ? 9.312 13.391 15.586 1 97.5 171 ILE A C 1
ATOM 1359 O O . ILE A 1 171 ? 10.477 13.031 15.766 1 97.5 171 ILE A O 1
ATOM 1363 N N . VAL A 1 172 ? 8.938 14.031 14.484 1 98.12 172 VAL A N 1
ATOM 1364 C CA . VAL A 1 172 ? 9.867 14.391 13.414 1 98.12 172 VAL A CA 1
ATOM 1365 C C . VAL A 1 172 ? 10.188 15.883 13.492 1 98.12 172 VAL A C 1
ATOM 1367 O O . VAL A 1 172 ? 9.281 16.719 13.547 1 98.12 172 VAL A O 1
ATOM 1370 N N . ILE A 1 173 ? 11.438 16.188 13.516 1 98.38 173 ILE A N 1
ATOM 1371 C CA . ILE A 1 173 ? 11.891 17.562 13.578 1 98.38 173 ILE A CA 1
ATOM 1372 C C . ILE A 1 173 ? 12.844 17.844 12.414 1 98.38 173 ILE A C 1
ATOM 1374 O O . ILE A 1 173 ? 13.875 17.188 12.281 1 98.38 173 ILE A O 1
ATOM 1378 N N . GLY A 1 174 ? 12.414 18.719 11.516 1 98.25 174 GLY A N 1
ATOM 1379 C CA . GLY A 1 174 ? 13.312 19.234 10.5 1 98.25 174 GLY A CA 1
ATOM 1380 C C . GLY A 1 174 ? 14.07 20.469 10.938 1 98.25 174 GLY A C 1
ATOM 1381 O O . GLY A 1 174 ? 13.5 21.562 11 1 98.25 174 GLY A O 1
ATOM 1382 N N . ILE A 1 175 ? 15.336 20.359 11.203 1 97.25 175 ILE A N 1
ATOM 1383 C CA . ILE A 1 175 ? 16.141 21.469 11.719 1 97.25 175 ILE A CA 1
ATOM 1384 C C . ILE A 1 175 ? 17.562 21.359 11.203 1 97.25 175 ILE A C 1
ATOM 1386 O O . ILE A 1 175 ? 18.062 20.25 10.93 1 97.25 175 ILE A O 1
ATOM 1390 N N . ASP A 1 176 ? 18.156 22.516 10.992 1 95.06 176 ASP A N 1
ATOM 1391 C CA . ASP A 1 176 ? 19.562 22.547 10.578 1 95.06 176 ASP A CA 1
ATOM 1392 C C . ASP A 1 176 ? 20.453 21.953 11.672 1 95.06 176 ASP A C 1
ATOM 1394 O O . ASP A 1 176 ? 20.328 22.297 12.844 1 95.06 176 ASP A O 1
ATOM 1398 N N . GLU A 1 177 ? 21.312 21.109 11.25 1 91.62 177 GLU A N 1
ATOM 1399 C CA . GLU A 1 177 ? 22.188 20.406 12.188 1 91.62 177 GLU A CA 1
ATOM 1400 C C . GLU A 1 177 ? 23.062 21.375 12.969 1 91.62 177 GLU A C 1
ATOM 1402 O O . GLU A 1 177 ? 23.484 21.078 14.086 1 91.62 177 GLU A O 1
ATOM 1407 N N . GLU A 1 178 ? 23.266 22.531 12.461 1 93.25 178 GLU A N 1
ATOM 1408 C CA . GLU A 1 178 ? 24.141 23.516 13.094 1 93.25 178 GLU A CA 1
ATOM 1409 C C . GLU A 1 178 ? 23.406 24.297 14.18 1 93.25 178 GLU A C 1
ATOM 1411 O O . GLU A 1 178 ? 24.047 24.969 14.992 1 93.25 178 GLU A O 1
ATOM 1416 N N . ASP A 1 179 ? 22.125 24.234 14.203 1 95.38 179 ASP A N 1
ATOM 1417 C CA . ASP A 1 179 ? 21.344 24.969 15.203 1 95.38 179 ASP A CA 1
ATOM 1418 C C . ASP A 1 179 ? 21.297 24.203 16.516 1 95.38 179 ASP A C 1
ATOM 1420 O O . ASP A 1 179 ? 20.234 23.672 16.891 1 95.38 179 ASP A O 1
ATOM 1424 N N . LYS A 1 180 ? 22.266 24.25 17.328 1 95.12 180 LYS A N 1
ATOM 1425 C CA . LYS A 1 180 ? 22.375 23.531 18.578 1 95.12 180 LYS A CA 1
ATOM 1426 C C . LYS A 1 180 ? 21.375 24.047 19.609 1 95.12 180 LYS A C 1
ATOM 1428 O O . LYS A 1 180 ? 20.844 23.266 20.422 1 95.12 180 LYS A O 1
ATOM 1433 N N . LYS A 1 181 ? 21.188 25.344 19.578 1 96 181 LYS A N 1
ATOM 1434 C CA . LYS A 1 181 ? 20.203 25.938 20.484 1 96 181 LYS A CA 1
ATOM 1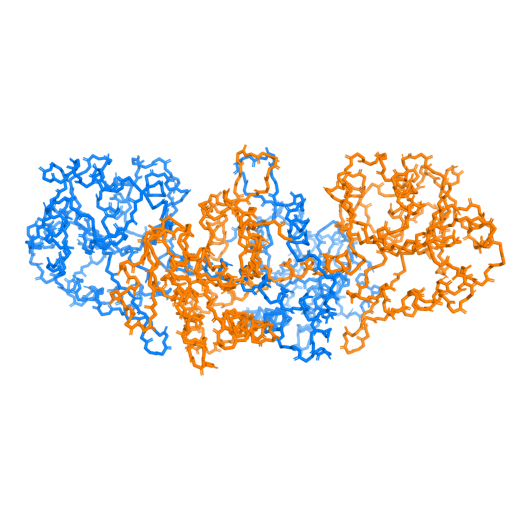435 C C . LYS A 1 181 ? 18.797 25.422 20.188 1 96 181 LYS A C 1
ATOM 1437 O O . LYS A 1 181 ? 18.047 25.109 21.109 1 96 181 LYS A O 1
ATOM 1442 N N . GLY A 1 182 ? 18.516 25.344 18.922 1 96.69 182 GLY A N 1
ATOM 1443 C CA . GLY A 1 182 ? 17.234 24.797 18.516 1 96.69 182 GLY A CA 1
ATOM 1444 C C . GLY A 1 182 ? 17.016 23.375 18.969 1 96.69 182 GLY A C 1
ATOM 1445 O O . GLY A 1 182 ? 15.945 23.031 19.469 1 96.69 182 GLY A O 1
ATOM 1446 N N . PHE A 1 183 ? 18.031 22.594 18.922 1 94.94 183 PHE A N 1
ATOM 1447 C CA . PHE A 1 183 ? 17.969 21.203 19.344 1 94.94 183 PHE A CA 1
ATOM 1448 C C . PHE A 1 183 ? 17.703 21.094 20.844 1 94.94 183 PHE A C 1
ATOM 1450 O O . PHE A 1 183 ? 16.938 20.234 21.297 1 94.94 183 PHE A O 1
ATOM 1457 N N . THR A 1 184 ? 18.359 21.922 21.484 1 96.19 184 THR A N 1
ATOM 1458 C CA . THR A 1 184 ? 18.203 21.938 22.938 1 96.19 184 THR A CA 1
ATOM 1459 C C . THR A 1 184 ? 16.75 22.25 23.328 1 96.19 184 THR A C 1
ATOM 1461 O O . THR A 1 184 ? 16.188 21.609 24.203 1 96.19 184 THR A O 1
ATOM 1464 N N . LEU A 1 185 ? 16.203 23.25 22.672 1 96.75 185 LEU A N 1
ATOM 1465 C CA . LEU A 1 185 ? 14.82 23.625 22.969 1 96.75 185 LEU A CA 1
ATOM 1466 C C . LEU A 1 185 ? 13.859 22.5 22.578 1 96.75 185 LEU A C 1
ATOM 1468 O O . LEU A 1 185 ? 12.914 22.203 23.312 1 96.75 185 LEU A O 1
ATOM 1472 N N . ILE A 1 186 ? 14.094 21.891 21.422 1 96.56 186 ILE A N 1
ATOM 1473 C CA . ILE A 1 186 ? 13.266 20.781 20.969 1 96.56 186 ILE A CA 1
ATOM 1474 C C . ILE A 1 186 ? 13.289 19.672 22.016 1 96.56 186 ILE A C 1
ATOM 1476 O O . ILE A 1 186 ? 12.242 19.141 22.391 1 96.56 186 ILE A O 1
ATOM 1480 N N . ASN A 1 187 ? 14.438 19.344 22.469 1 96 187 ASN A N 1
ATOM 1481 C CA . ASN A 1 187 ? 14.578 18.297 23.469 1 96 187 ASN A CA 1
ATOM 1482 C C . ASN A 1 187 ? 13.859 18.656 24.766 1 96 187 ASN A C 1
ATOM 1484 O O . ASN A 1 187 ? 13.188 17.828 25.375 1 96 187 ASN A O 1
ATOM 1488 N N . LYS A 1 188 ? 14.023 19.891 25.172 1 97.12 188 LYS A N 1
ATOM 1489 C CA . LYS A 1 188 ? 13.375 20.375 26.391 1 97.12 188 LYS A CA 1
ATOM 1490 C C . LYS A 1 188 ? 11.867 20.188 26.312 1 97.12 188 LYS A C 1
ATOM 1492 O O . LYS A 1 188 ? 11.258 19.672 27.266 1 97.12 188 LYS A O 1
ATOM 1497 N N . TYR A 1 189 ? 11.312 20.5 25.25 1 98 189 TYR A N 1
ATOM 1498 C CA . TYR A 1 189 ? 9.859 20.594 25.172 1 98 189 TYR A CA 1
ATOM 1499 C C . TYR A 1 189 ? 9.25 19.266 24.75 1 98 189 TYR A C 1
ATOM 1501 O O . TYR A 1 189 ? 8.109 18.953 25.109 1 98 189 TYR A O 1
ATOM 1509 N N . TYR A 1 190 ? 10.008 18.344 24.062 1 97.94 190 TYR A N 1
ATOM 1510 C CA . TYR A 1 190 ? 9.398 17.109 23.547 1 97.94 190 TYR A CA 1
ATOM 1511 C C . TYR A 1 190 ? 9.828 15.906 24.359 1 97.94 190 TYR A C 1
ATOM 1513 O O . TYR A 1 190 ? 9.211 14.836 24.281 1 97.94 190 TYR A O 1
ATOM 1521 N N . LYS A 1 191 ? 10.805 16 25.188 1 96.94 191 LYS A N 1
ATOM 1522 C CA . LYS A 1 191 ? 11.273 14.891 26.016 1 96.94 191 LYS A CA 1
ATOM 1523 C C . LYS A 1 191 ? 10.148 14.344 26.891 1 96.94 191 LYS A C 1
ATOM 1525 O O . LYS A 1 191 ? 10.023 13.133 27.062 1 96.94 191 LYS A O 1
ATOM 1530 N N . PRO A 1 192 ? 9.32 15.203 27.453 1 97.62 192 PRO A N 1
ATOM 1531 C CA . PRO A 1 192 ? 8.281 14.711 28.359 1 97.62 192 PRO A CA 1
ATOM 1532 C C . PRO A 1 192 ? 7.281 13.789 27.672 1 97.62 192 PRO A C 1
ATOM 1534 O O . PRO A 1 192 ? 6.488 13.117 28.344 1 97.62 192 PRO A O 1
ATOM 1537 N N . PHE A 1 193 ? 7.211 13.734 26.406 1 97.56 193 PHE A N 1
ATOM 1538 C CA . PHE A 1 193 ? 6.289 12.875 25.672 1 97.56 193 PHE A CA 1
ATOM 1539 C C . PHE A 1 193 ? 6.824 11.445 25.594 1 97.56 193 PHE A C 1
ATOM 1541 O O . PHE A 1 193 ? 6.09 10.523 25.25 1 97.56 193 PHE A O 1
ATOM 1548 N N . HIS A 1 194 ? 8.094 11.188 25.922 1 96.56 194 HIS A N 1
ATOM 1549 C CA . HIS A 1 194 ? 8.719 9.875 26.016 1 96.56 194 HIS A CA 1
ATOM 1550 C C . HIS A 1 194 ? 8.547 9.078 24.734 1 96.56 194 HIS A C 1
ATOM 1552 O O . HIS A 1 194 ? 8.195 7.898 24.766 1 96.56 194 HIS A O 1
ATOM 1558 N N . SER A 1 195 ? 8.664 9.703 23.609 1 95.19 195 SER A N 1
ATOM 1559 C CA . SER A 1 195 ? 8.594 9.109 22.281 1 95.19 195 SER A CA 1
ATOM 1560 C C . SER A 1 195 ? 9.867 9.391 21.484 1 95.19 195 SER A C 1
ATOM 1562 O O . SER A 1 195 ? 10.578 10.359 21.766 1 95.19 195 SER A O 1
ATOM 1564 N N . PRO A 1 196 ? 10.156 8.516 20.531 1 93.75 196 PRO A N 1
ATOM 1565 C CA . PRO A 1 196 ? 11.352 8.766 19.719 1 93.75 196 PRO A CA 1
ATOM 1566 C C . PRO A 1 196 ? 11.281 10.102 18.969 1 93.75 196 PRO A C 1
ATOM 1568 O O . PRO A 1 196 ? 10.25 10.438 18.391 1 93.75 196 PRO A O 1
ATOM 1571 N N . ILE A 1 197 ? 12.383 10.859 19.047 1 95.94 197 ILE A N 1
ATOM 1572 C CA . ILE A 1 197 ? 12.523 12.117 18.312 1 95.94 197 ILE A CA 1
ATOM 1573 C C . ILE A 1 197 ? 13.508 11.945 17.156 1 95.94 197 ILE A C 1
ATOM 1575 O O . ILE A 1 197 ? 14.672 11.586 17.375 1 95.94 197 ILE A O 1
ATOM 1579 N N . PHE A 1 198 ? 13.078 12.141 15.953 1 95.62 198 PHE A N 1
ATOM 1580 C CA . PHE A 1 198 ? 13.906 12.031 14.758 1 95.62 198 PHE A CA 1
ATOM 1581 C C . PHE A 1 198 ? 14.25 13.414 14.211 1 95.62 198 PHE A C 1
ATOM 1583 O O . PHE A 1 198 ? 13.391 14.094 13.656 1 95.62 198 PHE A O 1
ATOM 1590 N N . SER A 1 199 ? 15.492 13.773 14.383 1 95.62 199 SER A N 1
ATOM 1591 C CA . SER A 1 199 ? 15.992 15.008 13.789 1 95.62 199 SER A CA 1
ATOM 1592 C C . SER A 1 199 ? 16.547 14.773 12.391 1 95.62 199 SER A C 1
ATOM 1594 O O . SER A 1 199 ? 17.469 13.992 12.203 1 95.62 199 SER A O 1
ATOM 1596 N N . VAL A 1 200 ? 15.969 15.375 11.414 1 97.06 200 VAL A N 1
ATOM 1597 C CA . VAL A 1 200 ? 16.344 15.242 10.008 1 97.06 200 VAL A CA 1
ATOM 1598 C C . VAL A 1 200 ? 16.453 16.625 9.375 1 97.06 200 VAL A C 1
ATOM 1600 O O . VAL A 1 200 ? 16.297 17.641 10.055 1 97.06 200 VAL A O 1
ATOM 1603 N N . THR A 1 201 ? 16.812 16.656 8.094 1 97.19 201 THR A N 1
ATOM 1604 C CA . THR A 1 201 ? 16.797 17.938 7.391 1 97.19 201 THR A CA 1
ATOM 1605 C C . THR A 1 201 ? 15.383 18.469 7.285 1 97.19 201 THR A C 1
ATOM 1607 O O . THR A 1 201 ? 14.414 17.703 7.285 1 97.19 201 THR A O 1
ATOM 1610 N N . PRO A 1 202 ? 15.25 19.828 7.227 1 97.19 202 PRO A N 1
ATOM 1611 C CA . PRO A 1 202 ? 13.906 20.391 7.062 1 97.19 202 PRO A CA 1
ATOM 1612 C C . PRO A 1 202 ? 13.164 19.797 5.863 1 97.19 202 PRO A C 1
ATOM 1614 O O . PRO A 1 202 ? 11.977 19.469 5.973 1 97.19 202 PRO A O 1
ATOM 1617 N N . ASN A 1 203 ? 13.867 19.594 4.812 1 97.75 203 ASN A N 1
ATOM 1618 C CA . ASN A 1 203 ? 13.258 19.031 3.615 1 97.75 203 ASN A CA 1
ATOM 1619 C C . ASN A 1 203 ? 12.758 17.609 3.857 1 97.75 203 ASN A C 1
ATOM 1621 O O . ASN A 1 203 ? 11.672 17.25 3.41 1 97.75 203 ASN A O 1
ATOM 1625 N N . THR A 1 204 ? 13.531 16.828 4.562 1 98.31 204 THR A N 1
ATOM 1626 C CA . THR A 1 204 ? 13.156 15.453 4.879 1 98.31 204 THR A CA 1
ATOM 1627 C C . THR A 1 204 ? 11.906 15.422 5.754 1 98.31 204 THR A C 1
ATOM 1629 O O . THR A 1 204 ? 10.992 14.625 5.516 1 98.31 204 THR A O 1
ATOM 1632 N N . ALA A 1 205 ? 11.867 16.312 6.703 1 98.56 205 ALA A N 1
ATOM 1633 C CA . ALA A 1 205 ? 10.727 16.359 7.617 1 98.56 205 ALA A CA 1
ATOM 1634 C C . ALA A 1 205 ? 9.438 16.688 6.871 1 98.56 205 ALA A C 1
ATOM 1636 O O . ALA A 1 205 ? 8.422 16.016 7.039 1 98.56 205 ALA A O 1
ATOM 1637 N N . GLU A 1 206 ? 9.5 17.734 6.055 1 98.5 206 GLU A N 1
ATOM 1638 C CA . GLU A 1 206 ? 8.336 18.141 5.27 1 98.5 206 GLU A CA 1
ATOM 1639 C C . GLU A 1 206 ? 7.914 17.047 4.305 1 98.5 206 GLU A C 1
ATOM 1641 O O . GLU A 1 206 ? 6.719 16.797 4.129 1 98.5 206 GLU A O 1
ATOM 1646 N N . PHE A 1 207 ? 8.875 16.344 3.736 1 98.56 207 PHE A N 1
ATOM 1647 C CA . PHE A 1 207 ? 8.625 15.25 2.797 1 98.56 207 PHE A CA 1
ATOM 1648 C C . PHE A 1 207 ? 7.922 14.086 3.486 1 98.56 207 PHE A C 1
ATOM 1650 O O . PHE A 1 207 ? 6.996 13.5 2.928 1 98.56 207 PHE A O 1
ATOM 1657 N N . ILE A 1 208 ? 8.32 13.742 4.715 1 98.38 208 ILE A N 1
ATOM 1658 C CA . ILE A 1 208 ? 7.809 12.602 5.453 1 98.38 208 ILE A CA 1
ATOM 1659 C C . ILE A 1 208 ? 6.301 12.742 5.645 1 98.38 208 ILE A C 1
ATOM 1661 O O . ILE A 1 208 ? 5.559 11.766 5.547 1 98.38 208 ILE A O 1
ATOM 1665 N N . LYS A 1 209 ? 5.789 13.914 5.898 1 98.12 209 LYS A N 1
ATOM 1666 C CA . LYS A 1 209 ? 4.359 14.133 6.102 1 98.12 209 LYS A CA 1
ATOM 1667 C C . LYS A 1 209 ? 3.568 13.797 4.84 1 98.12 209 LYS A C 1
ATOM 1669 O O . LYS A 1 209 ? 2.594 13.047 4.898 1 98.12 209 LYS A O 1
ATOM 1674 N N . TYR A 1 210 ? 4.004 14.367 3.707 1 97.81 210 TYR A N 1
ATOM 1675 C CA . TYR A 1 210 ? 3.326 14.109 2.443 1 97.81 210 TYR A CA 1
ATOM 1676 C C . TYR A 1 210 ? 3.455 12.641 2.049 1 97.81 210 TYR A C 1
ATOM 1678 O O . TYR A 1 210 ? 2.51 12.047 1.528 1 97.81 210 TYR A O 1
ATOM 1686 N N . LEU A 1 211 ? 4.641 12.07 2.287 1 98.25 211 LEU A N 1
ATOM 1687 C CA . LEU A 1 211 ? 4.879 10.648 2.043 1 98.25 211 LEU A CA 1
ATOM 1688 C C . LEU A 1 211 ? 3.871 9.789 2.799 1 98.25 211 LEU A C 1
ATOM 1690 O O . LEU A 1 211 ? 3.287 8.867 2.229 1 98.25 211 LEU A O 1
ATOM 1694 N N . SER A 1 212 ? 3.641 10.125 4.047 1 98.12 212 SER A N 1
ATOM 1695 C CA . SER A 1 212 ? 2.73 9.383 4.906 1 98.12 212 SER A CA 1
ATOM 1696 C C . SER A 1 212 ? 1.295 9.461 4.398 1 98.12 212 SER A C 1
ATOM 1698 O O . SER A 1 212 ? 0.633 8.438 4.223 1 98.12 212 SER A O 1
ATOM 1700 N N . ASN A 1 213 ? 0.819 10.641 4.129 1 97.94 213 ASN A N 1
ATOM 1701 C CA . ASN A 1 213 ? -0.569 10.828 3.721 1 97.94 213 ASN A CA 1
ATOM 1702 C C . ASN A 1 213 ? -0.825 10.25 2.33 1 97.94 213 ASN A C 1
ATOM 1704 O O . ASN A 1 213 ? -1.883 9.672 2.08 1 97.94 213 ASN A O 1
ATOM 1708 N N . THR A 1 214 ? 0.13 10.367 1.425 1 98.5 214 THR A N 1
ATOM 1709 C CA . THR A 1 214 ? -0.094 9.891 0.062 1 98.5 214 THR A CA 1
ATOM 1710 C C . THR A 1 214 ? -0.005 8.375 -0.005 1 98.5 214 THR A C 1
ATOM 1712 O O . THR A 1 214 ? -0.617 7.746 -0.875 1 98.5 214 THR A O 1
ATOM 1715 N N . LEU A 1 215 ? 0.78 7.738 0.914 1 98.69 215 LEU A N 1
ATOM 1716 C CA . LEU A 1 215 ? 0.719 6.285 1.011 1 98.69 215 LEU A CA 1
ATOM 1717 C C . LEU A 1 215 ? -0.699 5.82 1.327 1 98.69 215 LEU A C 1
ATOM 1719 O O . LEU A 1 215 ? -1.224 4.918 0.668 1 98.69 215 LEU A O 1
ATOM 1723 N N . LEU A 1 216 ? -1.373 6.492 2.328 1 98.5 216 LEU A N 1
ATOM 1724 C CA . LEU A 1 216 ? -2.723 6.117 2.74 1 98.5 216 LEU A CA 1
ATOM 1725 C C . LEU A 1 216 ? -3.707 6.289 1.588 1 98.5 216 LEU A C 1
ATOM 1727 O O . LEU A 1 216 ? -4.516 5.395 1.32 1 98.5 216 LEU A O 1
ATOM 1731 N N . SER A 1 217 ? -3.609 7.449 0.849 1 98.62 217 SER A N 1
ATOM 1732 C CA . SER A 1 217 ? -4.48 7.691 -0.299 1 98.62 217 SER A CA 1
ATOM 1733 C C . SER A 1 217 ? -4.281 6.625 -1.373 1 98.62 217 SER A C 1
ATOM 1735 O O . SER A 1 217 ? -5.246 6.195 -2.01 1 98.62 217 SER A O 1
ATOM 1737 N N . THR A 1 218 ? -3.033 6.203 -1.564 1 98.81 218 THR A N 1
ATOM 1738 C CA . THR A 1 218 ? -2.705 5.219 -2.592 1 98.81 218 THR A CA 1
ATOM 1739 C C . THR A 1 218 ? -3.312 3.859 -2.252 1 98.81 218 THR A C 1
ATOM 1741 O O . THR A 1 218 ? -3.916 3.213 -3.111 1 98.81 218 THR A O 1
ATOM 1744 N N . LEU A 1 219 ? -3.182 3.418 -0.982 1 98.75 219 LEU A N 1
ATOM 1745 C CA . LEU A 1 219 ? -3.734 2.141 -0.548 1 98.75 219 LEU A CA 1
ATOM 1746 C C . LEU A 1 219 ? -5.246 2.104 -0.747 1 98.75 219 LEU A C 1
ATOM 1748 O O . LEU A 1 219 ? -5.781 1.133 -1.284 1 98.75 219 LEU A O 1
ATOM 1752 N N . ILE A 1 220 ? -5.973 3.197 -0.404 1 98.62 220 ILE A N 1
ATOM 1753 C CA . ILE A 1 220 ? -7.426 3.275 -0.507 1 98.62 220 ILE A CA 1
ATOM 1754 C C . ILE A 1 220 ? -7.844 3.248 -1.977 1 98.62 220 ILE A C 1
ATOM 1756 O O . ILE A 1 220 ? -8.719 2.475 -2.365 1 98.62 220 ILE A O 1
ATOM 1760 N N . SER A 1 221 ? -7.191 4.07 -2.803 1 98.81 221 SER A N 1
ATOM 1761 C CA . SER A 1 221 ? -7.57 4.172 -4.207 1 98.81 221 SER A CA 1
ATOM 1762 C C . SER A 1 221 ? -7.234 2.891 -4.965 1 98.81 221 SER A C 1
ATOM 1764 O O . SER A 1 221 ? -7.961 2.496 -5.879 1 98.81 221 SER A O 1
ATOM 1766 N N . PHE A 1 222 ? -6.074 2.244 -4.629 1 98.81 222 PHE A N 1
ATOM 1767 C CA . PHE A 1 222 ? -5.785 0.932 -5.199 1 98.81 222 PHE A CA 1
ATOM 1768 C C . PHE A 1 222 ? -6.93 -0.038 -4.93 1 98.81 222 PHE A C 1
ATOM 1770 O O . PHE A 1 222 ? -7.402 -0.716 -5.844 1 98.81 222 PHE A O 1
ATOM 1777 N N . SER A 1 223 ? -7.367 -0.121 -3.678 1 98.75 223 SER A N 1
ATOM 1778 C CA . SER A 1 223 ? -8.438 -1.025 -3.281 1 98.75 223 SER A CA 1
ATOM 1779 C C . SER A 1 223 ? -9.727 -0.725 -4.043 1 98.75 223 SER A C 1
ATOM 1781 O O . SER A 1 223 ? -10.43 -1.643 -4.477 1 98.75 223 SER A O 1
ATOM 1783 N N . ASN A 1 224 ? -10.008 0.574 -4.234 1 98.62 224 ASN A N 1
ATOM 1784 C CA . ASN A 1 224 ? -11.203 0.972 -4.969 1 98.62 224 ASN A CA 1
ATOM 1785 C C . ASN A 1 224 ? -11.109 0.598 -6.445 1 98.62 224 ASN A C 1
ATOM 1787 O O . ASN A 1 224 ? -12.086 0.157 -7.043 1 98.62 224 ASN A O 1
ATOM 1791 N N . GLU A 1 225 ? -9.93 0.813 -7.023 1 98.62 225 GLU A N 1
ATOM 1792 C CA . GLU A 1 225 ? -9.711 0.411 -8.414 1 98.62 225 GLU A CA 1
ATOM 1793 C C . GLU A 1 225 ? -9.961 -1.083 -8.594 1 98.62 225 GLU A C 1
ATOM 1795 O O . GLU A 1 225 ? -10.633 -1.492 -9.547 1 98.62 225 GLU A O 1
ATOM 1800 N N . GLN A 1 226 ? -9.438 -1.898 -7.68 1 98.62 226 GLN A N 1
ATOM 1801 C CA . GLN A 1 226 ? -9.641 -3.342 -7.742 1 98.62 226 GLN A CA 1
ATOM 1802 C C . GLN A 1 226 ? -11.109 -3.701 -7.531 1 98.62 226 GLN A C 1
ATOM 1804 O O . GLN A 1 226 ? -11.609 -4.648 -8.141 1 98.62 226 GLN A O 1
ATOM 1809 N N . SER A 1 227 ? -11.805 -2.953 -6.656 1 98.38 227 SER A N 1
ATOM 1810 C CA . SER A 1 227 ? -13.227 -3.219 -6.426 1 98.38 227 SER A CA 1
ATOM 1811 C C . SER A 1 227 ? -14.047 -2.961 -7.684 1 98.38 227 SER A C 1
ATOM 1813 O O . SER A 1 227 ? -15.031 -3.662 -7.941 1 98.38 227 SER A O 1
ATOM 1815 N N . MET A 1 228 ? -13.695 -1.937 -8.477 1 98.12 228 MET A N 1
ATOM 1816 C CA . MET A 1 228 ? -14.414 -1.662 -9.719 1 98.12 228 MET A CA 1
ATOM 1817 C C . MET A 1 228 ? -14.242 -2.811 -10.703 1 98.12 228 MET A C 1
ATOM 1819 O O . MET A 1 228 ? -15.203 -3.203 -11.375 1 98.12 228 MET A O 1
ATOM 1823 N N . LEU A 1 229 ? -13.039 -3.387 -10.773 1 98.19 229 LEU A N 1
ATOM 1824 C CA . LEU A 1 229 ? -12.812 -4.566 -11.602 1 98.19 229 LEU A CA 1
ATOM 1825 C C . LEU A 1 229 ? -13.672 -5.734 -11.133 1 98.19 229 LEU A C 1
ATOM 1827 O O . LEU A 1 229 ? -14.336 -6.387 -11.945 1 98.19 229 LEU A O 1
ATOM 1831 N N . ALA A 1 230 ? -13.672 -6.004 -9.828 1 98.06 230 ALA A N 1
ATOM 1832 C CA . ALA A 1 230 ? -14.422 -7.117 -9.258 1 98.06 230 ALA A CA 1
ATOM 1833 C C . ALA A 1 230 ? -15.914 -6.988 -9.555 1 98.06 230 ALA A C 1
ATOM 1835 O O . ALA A 1 230 ? -16.562 -7.965 -9.938 1 98.06 230 ALA A O 1
ATOM 1836 N N . HIS A 1 231 ? -16.438 -5.738 -9.391 1 96.88 231 HIS A N 1
ATOM 1837 C CA . HIS A 1 231 ? -17.844 -5.492 -9.688 1 96.88 231 HIS A CA 1
ATOM 1838 C C . HIS A 1 231 ? -18.156 -5.785 -11.156 1 96.88 231 HIS A C 1
ATOM 1840 O O . HIS A 1 231 ? -19.188 -6.387 -11.469 1 96.88 231 HIS A O 1
ATOM 1846 N N . THR A 1 232 ? -17.297 -5.371 -12.016 1 97.25 232 THR A N 1
ATOM 1847 C CA . THR A 1 232 ? -17.516 -5.496 -13.453 1 97.25 232 THR A CA 1
ATOM 1848 C C . THR A 1 232 ? -17.484 -6.965 -13.875 1 97.25 232 THR A C 1
ATOM 1850 O O . THR A 1 232 ? -18.281 -7.395 -14.703 1 97.25 232 THR A O 1
ATOM 1853 N N . LEU A 1 233 ? -16.562 -7.75 -13.32 1 97.12 233 LEU A N 1
ATOM 1854 C CA . LEU A 1 233 ? -16.438 -9.164 -13.633 1 97.12 233 LEU A CA 1
ATOM 1855 C C . LEU A 1 233 ? -17.641 -9.945 -13.109 1 97.12 233 LEU A C 1
ATOM 1857 O O . LEU A 1 233 ? -18.094 -10.891 -13.758 1 97.12 233 LEU A O 1
ATOM 1861 N N . GLY A 1 234 ? -18.125 -9.57 -11.922 1 95.81 234 GLY A N 1
ATOM 1862 C CA . GLY A 1 234 ? -19.234 -10.281 -11.305 1 95.81 234 GLY A CA 1
ATOM 1863 C C . GLY A 1 234 ? -18.812 -11.555 -10.602 1 95.81 234 GLY A C 1
ATOM 1864 O O . GLY A 1 234 ? -17.734 -12.086 -10.867 1 95.81 234 GLY A O 1
ATOM 1865 N N . ASN A 1 235 ? -19.578 -11.992 -9.625 1 95.5 235 ASN A N 1
ATOM 1866 C CA . ASN A 1 235 ? -19.438 -13.234 -8.875 1 95.5 235 ASN A CA 1
ATOM 1867 C C . ASN A 1 235 ? -18.141 -13.234 -8.055 1 95.5 235 ASN A C 1
ATOM 1869 O O . ASN A 1 235 ? -17.469 -14.266 -7.961 1 95.5 235 ASN A O 1
ATOM 1873 N N . ILE A 1 236 ? -17.75 -12.094 -7.617 1 97.25 236 ILE A N 1
ATOM 1874 C CA . ILE A 1 236 ? -16.609 -11.961 -6.723 1 97.25 236 ILE A CA 1
ATOM 1875 C C . ILE A 1 236 ? -17.078 -11.414 -5.371 1 97.25 236 ILE A C 1
ATOM 1877 O O . ILE A 1 236 ? -17.781 -10.398 -5.312 1 97.25 236 ILE A O 1
ATOM 1881 N N . GLU A 1 237 ? -16.734 -12.164 -4.332 1 96.06 237 GLU A N 1
ATOM 1882 C CA . GLU A 1 237 ? -16.984 -11.719 -2.967 1 96.06 237 GLU A CA 1
ATOM 1883 C C . GLU A 1 237 ? -15.938 -10.703 -2.51 1 96.06 237 GLU A C 1
ATOM 1885 O O . GLU A 1 237 ? -14.984 -11.062 -1.817 1 96.06 237 GLU A O 1
ATOM 1890 N N . ILE A 1 238 ? -16.25 -9.469 -2.787 1 96.56 238 ILE A N 1
ATOM 1891 C CA . ILE A 1 238 ? -15.242 -8.422 -2.686 1 96.56 238 ILE A CA 1
ATOM 1892 C C . ILE A 1 238 ? -14.758 -8.312 -1.24 1 96.56 238 ILE A C 1
ATOM 1894 O O . ILE A 1 238 ? -13.555 -8.344 -0.978 1 96.56 238 ILE A O 1
ATOM 1898 N N . ALA A 1 239 ? -15.672 -8.172 -0.247 1 95.5 239 ALA A N 1
ATOM 1899 C CA . ALA A 1 239 ? -15.289 -8.055 1.158 1 95.5 239 ALA A CA 1
ATOM 1900 C C . ALA A 1 239 ? -14.438 -9.234 1.6 1 95.5 239 ALA A C 1
ATOM 1902 O O . ALA A 1 239 ? -13.406 -9.055 2.254 1 95.5 239 ALA A O 1
ATOM 1903 N N . LYS A 1 240 ? -14.812 -10.414 1.17 1 95.25 240 LYS A N 1
ATOM 1904 C CA . LYS A 1 240 ? -14.094 -11.633 1.532 1 95.25 240 LYS A CA 1
ATOM 1905 C C . LYS A 1 240 ? -12.711 -11.672 0.881 1 95.25 240 LYS A C 1
ATOM 1907 O O . LYS A 1 240 ? -11.734 -12.109 1.5 1 95.25 240 LYS A O 1
ATOM 1912 N N . ALA A 1 241 ? -12.703 -11.273 -0.371 1 97.44 241 ALA A N 1
ATOM 1913 C CA . ALA A 1 241 ? -11.422 -11.242 -1.082 1 97.44 241 ALA A CA 1
ATOM 1914 C C . ALA A 1 241 ? -10.398 -10.398 -0.336 1 97.44 241 ALA A C 1
ATOM 1916 O O . ALA A 1 241 ? -9.25 -10.82 -0.153 1 97.44 241 ALA A O 1
ATOM 1917 N N . PHE A 1 242 ? -10.789 -9.203 0.164 1 97.31 242 PHE A N 1
ATOM 1918 C CA . PHE A 1 242 ? -9.859 -8.312 0.857 1 97.31 242 PHE A CA 1
ATOM 1919 C C . PHE A 1 242 ? -9.555 -8.836 2.254 1 97.31 242 PHE A C 1
ATOM 1921 O O . PHE A 1 242 ? -8.438 -8.664 2.756 1 97.31 242 PHE A O 1
ATOM 1928 N N . GLU A 1 243 ? -10.531 -9.492 2.875 1 94.44 243 GLU A N 1
ATOM 1929 C CA . GLU A 1 243 ? -10.273 -10.148 4.152 1 94.44 243 GLU A CA 1
ATOM 1930 C C . GLU A 1 243 ? -9.18 -11.203 4.02 1 94.44 243 GLU A C 1
ATOM 1932 O O . GLU A 1 243 ? -8.25 -11.25 4.824 1 94.44 243 GLU A O 1
ATOM 1937 N N . VAL A 1 244 ? -9.297 -12.023 2.992 1 95.56 244 VAL A N 1
ATOM 1938 C CA . VAL A 1 244 ? -8.328 -13.094 2.764 1 95.56 244 VAL A CA 1
ATOM 1939 C C . VAL A 1 244 ? -6.969 -12.492 2.416 1 95.56 244 VAL A C 1
ATOM 1941 O O . VAL A 1 244 ? -5.934 -12.992 2.859 1 95.56 244 VAL A O 1
ATOM 1944 N N . LEU A 1 245 ? -6.988 -11.406 1.626 1 96.31 245 LEU A N 1
ATOM 1945 C CA . LEU A 1 245 ? -5.758 -10.688 1.321 1 96.31 245 LEU A CA 1
ATOM 1946 C C . LEU A 1 245 ? -5.031 -10.281 2.602 1 96.31 245 LEU A C 1
ATOM 1948 O O . LEU A 1 245 ? -3.809 -10.406 2.693 1 96.31 245 LEU A O 1
ATOM 1952 N N . GLN A 1 246 ? -5.773 -9.828 3.586 1 95.12 246 GLN A N 1
ATOM 1953 C CA . GLN A 1 246 ? -5.219 -9.273 4.812 1 95.12 246 GLN A CA 1
ATOM 1954 C C . GLN A 1 246 ? -4.77 -10.375 5.766 1 95.12 246 GLN A C 1
ATOM 1956 O O . GLN A 1 246 ? -4.195 -10.102 6.82 1 95.12 246 GLN A O 1
ATOM 1961 N N . LEU A 1 247 ? -4.902 -11.656 5.367 1 93.25 247 LEU A N 1
ATOM 1962 C CA . LEU A 1 247 ? -4.43 -12.781 6.168 1 93.25 247 LEU A CA 1
ATOM 1963 C C . LEU A 1 247 ? -3.014 -13.18 5.762 1 93.25 247 LEU A C 1
ATOM 1965 O O . LEU A 1 247 ? -2.434 -14.102 6.344 1 93.25 247 LEU A O 1
ATOM 1969 N N . ASP A 1 248 ? -2.469 -12.477 4.754 1 94.75 248 ASP A N 1
ATOM 1970 C CA . ASP A 1 248 ? -1.049 -12.617 4.438 1 94.75 248 ASP A CA 1
ATOM 1971 C C . ASP A 1 248 ? -0.191 -12.453 5.691 1 94.75 248 ASP A C 1
ATOM 1973 O O . ASP A 1 248 ? -0.329 -11.469 6.422 1 94.75 248 ASP A O 1
ATOM 1977 N N . LYS A 1 249 ? 0.613 -13.383 5.977 1 93.5 249 LYS A N 1
ATOM 1978 C CA . LYS A 1 249 ? 1.413 -13.398 7.199 1 93.5 249 LYS A CA 1
ATOM 1979 C C . LYS A 1 249 ? 2.271 -12.148 7.312 1 93.5 249 LYS A C 1
ATOM 1981 O O . LYS A 1 249 ? 2.646 -11.742 8.414 1 93.5 249 LYS A O 1
ATOM 1986 N N . ARG A 1 250 ? 2.545 -11.469 6.211 1 95.38 250 ARG A N 1
ATOM 1987 C CA . ARG A 1 250 ? 3.373 -10.266 6.211 1 95.38 250 ARG A CA 1
ATOM 1988 C C . ARG A 1 250 ? 2.654 -9.109 6.895 1 95.38 250 ARG A C 1
ATOM 1990 O O . ARG A 1 250 ? 3.273 -8.094 7.223 1 95.38 250 ARG A O 1
ATOM 1997 N N . TRP A 1 251 ? 1.315 -9.219 7.152 1 96.56 251 TRP A N 1
ATOM 1998 C CA . TRP A 1 251 ? 0.548 -8.211 7.871 1 96.56 251 TRP A CA 1
ATOM 1999 C C . TRP A 1 251 ? 0.563 -8.484 9.375 1 96.56 251 TRP A C 1
ATOM 2001 O O . TRP A 1 251 ? -0.128 -7.805 10.141 1 96.56 251 TRP A O 1
ATOM 2011 N N . PHE A 1 252 ? 1.311 -9.5 9.789 1 92.94 252 PHE A N 1
ATOM 2012 C CA . PHE A 1 252 ? 1.382 -9.922 11.18 1 92.94 252 PHE A CA 1
ATOM 2013 C C . PHE A 1 252 ? 2.82 -9.891 11.688 1 92.94 252 PHE A C 1
ATOM 2015 O O . PHE A 1 252 ? 3.76 -9.852 10.891 1 92.94 252 PHE A O 1
ATOM 2022 N N . THR A 1 253 ? 3.027 -9.719 12.906 1 86.94 253 THR A N 1
ATOM 2023 C CA . THR A 1 253 ? 4.363 -9.82 13.492 1 86.94 253 THR A CA 1
ATOM 2024 C C . THR A 1 253 ? 4.301 -10.461 14.875 1 86.94 253 THR A C 1
ATOM 2026 O O . THR A 1 253 ? 3.307 -10.305 15.586 1 86.94 253 THR A O 1
ATOM 2029 N N . THR A 1 254 ? 5.363 -11.234 15.125 1 80 254 THR A N 1
ATOM 2030 C CA . THR A 1 254 ? 5.539 -11.758 16.469 1 80 254 THR A CA 1
ATOM 2031 C C . THR A 1 254 ? 6.504 -10.883 17.266 1 80 254 THR A C 1
ATOM 2033 O O . THR A 1 254 ? 6.59 -11 18.5 1 80 254 THR A O 1
ATOM 2036 N N . ASP A 1 255 ? 7.168 -9.945 16.5 1 84 255 ASP A N 1
ATOM 2037 C CA . ASP A 1 255 ? 8.117 -9.016 17.109 1 84 255 ASP A CA 1
ATOM 2038 C C . ASP A 1 255 ? 7.531 -7.609 17.203 1 84 255 ASP A C 1
ATOM 2040 O O . ASP A 1 255 ? 7.465 -6.891 16.203 1 84 255 ASP A O 1
ATOM 2044 N N . LYS A 1 256 ? 7.27 -7.18 18.391 1 82.38 256 LYS A N 1
ATOM 2045 C CA . LYS A 1 256 ? 6.59 -5.906 18.609 1 82.38 256 LYS A CA 1
ATOM 2046 C C . LYS A 1 256 ? 7.547 -4.73 18.422 1 82.38 256 LYS A C 1
ATOM 2048 O O . LYS A 1 256 ? 7.117 -3.576 18.375 1 82.38 256 LYS A O 1
ATOM 2053 N N . SER A 1 257 ? 8.828 -5.004 18.266 1 84.81 257 SER A N 1
ATOM 2054 C CA . SER A 1 257 ? 9.82 -3.939 18.188 1 84.81 257 SER A CA 1
ATOM 2055 C C . SER A 1 257 ? 10.07 -3.516 16.75 1 84.81 257 SER A C 1
ATOM 2057 O O . SER A 1 257 ? 10.758 -2.521 16.5 1 84.81 257 SER A O 1
ATOM 2059 N N . LYS A 1 258 ? 9.523 -4.285 15.805 1 89.56 258 LYS A N 1
ATOM 2060 C CA . LYS A 1 258 ? 9.711 -3.975 14.391 1 89.56 258 LYS A CA 1
ATOM 2061 C C . LYS A 1 258 ? 8.375 -3.922 13.656 1 89.56 258 LYS A C 1
ATOM 2063 O O . LYS A 1 258 ? 7.418 -4.598 14.047 1 89.56 258 LYS A O 1
ATOM 2068 N N . PRO A 1 259 ? 8.328 -3.031 12.625 1 92.94 259 PRO A N 1
ATOM 2069 C CA . PRO A 1 259 ? 7.113 -3.088 11.805 1 92.94 259 PRO A CA 1
ATOM 2070 C C . PRO A 1 259 ? 6.918 -4.445 11.133 1 92.94 259 PRO A C 1
ATOM 2072 O O . PRO A 1 259 ? 7.871 -5.227 11.023 1 92.94 259 PRO A O 1
ATOM 2075 N N . VAL A 1 260 ? 5.668 -4.68 10.75 1 94.81 260 VAL A N 1
ATOM 2076 C CA . VAL A 1 260 ? 5.348 -5.934 10.07 1 94.81 260 VAL A CA 1
ATOM 2077 C C . VAL A 1 260 ? 6.125 -6.023 8.758 1 94.81 260 VAL A C 1
ATOM 2079 O O . VAL A 1 260 ? 6.562 -5.004 8.219 1 94.81 260 VAL A O 1
ATOM 2082 N N . ASN A 1 261 ? 6.238 -7.191 8.195 1 94.25 261 ASN A N 1
ATOM 2083 C CA . ASN A 1 261 ? 7.043 -7.434 7 1 94.25 261 ASN A CA 1
ATOM 2084 C C . ASN A 1 261 ? 6.438 -6.77 5.77 1 94.25 261 ASN A C 1
ATOM 2086 O O . ASN A 1 261 ? 7.148 -6.469 4.809 1 94.25 261 ASN A O 1
ATOM 2090 N N . MET A 1 262 ? 5.117 -6.539 5.746 1 96.69 262 MET A N 1
ATOM 2091 C CA . MET A 1 262 ? 4.488 -5.852 4.621 1 96.69 262 MET A CA 1
ATOM 2092 C C . MET A 1 262 ? 5.098 -4.469 4.414 1 96.69 262 MET A C 1
ATOM 2094 O O . MET A 1 262 ? 5.191 -3.99 3.285 1 96.69 262 MET A O 1
ATOM 2098 N N . ALA A 1 263 ? 5.594 -3.879 5.527 1 96.69 263 ALA A N 1
ATOM 2099 C CA . ALA A 1 263 ? 6.188 -2.547 5.465 1 96.69 263 ALA A CA 1
ATOM 2100 C C . ALA A 1 263 ? 7.449 -2.549 4.609 1 96.69 263 ALA A C 1
ATOM 2102 O O . ALA A 1 263 ? 7.836 -1.516 4.059 1 96.69 263 ALA A O 1
ATOM 2103 N N . LYS A 1 264 ? 8.062 -3.711 4.406 1 94.56 264 LYS A N 1
ATOM 2104 C CA . LYS A 1 264 ? 9.281 -3.822 3.617 1 94.56 264 LYS A CA 1
ATOM 2105 C C . LYS A 1 264 ? 9.016 -3.535 2.143 1 94.56 264 LYS A C 1
ATOM 2107 O O . LYS A 1 264 ? 9.93 -3.199 1.393 1 94.56 264 LYS A O 1
ATOM 2112 N N . TYR A 1 265 ? 7.773 -3.688 1.692 1 97.38 265 TYR A N 1
ATOM 2113 C CA . TYR A 1 265 ? 7.414 -3.408 0.307 1 97.38 265 TYR A CA 1
ATOM 2114 C C . TYR A 1 265 ? 7.18 -1.918 0.093 1 97.38 265 TYR A C 1
ATOM 2116 O O . TYR A 1 265 ? 7.117 -1.449 -1.046 1 97.38 265 TYR A O 1
ATOM 2124 N N . VAL A 1 266 ? 7.051 -1.145 1.212 1 97.81 266 VAL A N 1
ATOM 2125 C CA . VAL A 1 266 ? 6.984 0.313 1.165 1 97.81 266 VAL A CA 1
ATOM 2126 C C . VAL A 1 266 ? 8.383 0.9 1.312 1 97.81 266 VAL A C 1
ATOM 2128 O O . VAL A 1 266 ? 8.695 1.545 2.318 1 97.81 266 VAL A O 1
ATOM 2131 N N . TYR A 1 267 ? 9.188 0.66 0.4 1 96.81 267 TYR A N 1
ATOM 2132 C CA . TYR A 1 267 ? 10.578 1.09 0.379 1 96.81 267 TYR A CA 1
ATOM 2133 C C . TYR A 1 267 ? 11.094 1.213 -1.051 1 96.81 267 TYR A C 1
ATOM 2135 O O . TYR A 1 267 ? 10.781 0.376 -1.902 1 96.81 267 TYR A O 1
ATOM 2143 N N . PRO A 1 268 ? 11.836 2.229 -1.341 1 96.94 268 PRO A N 1
ATOM 2144 C CA . PRO A 1 268 ? 12.273 2.461 -2.719 1 96.94 268 PRO A CA 1
ATOM 2145 C C . PRO A 1 268 ? 13.469 1.596 -3.113 1 96.94 268 PRO A C 1
ATOM 2147 O O . PRO A 1 268 ? 14.141 1.039 -2.246 1 96.94 268 PRO A O 1
ATOM 2150 N N . GLY A 1 269 ? 13.688 1.459 -4.391 1 97.44 269 GLY A N 1
ATOM 2151 C CA . GLY A 1 269 ? 14.805 0.763 -5.012 1 97.44 269 GLY A CA 1
ATOM 2152 C C . GLY A 1 269 ? 14.898 1.005 -6.508 1 97.44 269 GLY A C 1
ATOM 2153 O O . GLY A 1 269 ? 14.75 2.137 -6.969 1 97.44 269 GLY A O 1
ATOM 2154 N N . CYS A 1 270 ? 15.289 -0.093 -7.188 1 97.88 270 CYS A N 1
ATOM 2155 C CA . CYS A 1 270 ? 15.492 0.044 -8.625 1 97.88 270 CYS A CA 1
ATOM 2156 C C . CYS A 1 270 ? 14.422 -0.718 -9.398 1 97.88 270 CYS A C 1
ATOM 2158 O O . CYS A 1 270 ? 14.695 -1.27 -10.469 1 97.88 270 CYS A O 1
ATOM 2160 N N . GLY A 1 271 ? 13.227 -0.768 -8.781 1 96.88 271 GLY A N 1
ATOM 2161 C CA . GLY A 1 271 ? 12.117 -1.429 -9.453 1 96.88 271 GLY A CA 1
ATOM 2162 C C . GLY A 1 271 ? 11.922 -2.865 -9.008 1 96.88 271 GLY A C 1
ATOM 2163 O O . GLY A 1 271 ? 12.781 -3.438 -8.336 1 96.88 271 GLY A O 1
ATOM 2164 N N . PHE A 1 272 ? 10.727 -3.432 -9.32 1 96.69 272 PHE A N 1
ATOM 2165 C CA . PHE A 1 272 ? 10.469 -4.832 -9.016 1 96.69 272 PHE A CA 1
ATOM 2166 C C . PHE A 1 272 ? 10.648 -5.703 -10.25 1 96.69 272 PHE A C 1
ATOM 2168 O O . PHE A 1 272 ? 10.516 -5.219 -11.375 1 96.69 272 PHE A O 1
ATOM 2175 N N . GLY A 1 273 ? 11.031 -6.938 -10.031 1 95.38 273 GLY A N 1
ATOM 2176 C CA . GLY A 1 273 ? 11.211 -7.941 -11.062 1 95.38 273 GLY A CA 1
ATOM 2177 C C . GLY A 1 273 ? 10.68 -9.305 -10.672 1 95.38 273 GLY A C 1
ATOM 2178 O O . GLY A 1 273 ? 9.68 -9.406 -9.969 1 95.38 273 GLY A O 1
ATOM 2179 N N . GLY A 1 274 ? 11.258 -10.305 -11.305 1 91.94 274 GLY A N 1
ATOM 2180 C CA . GLY A 1 274 ? 10.789 -11.656 -11.07 1 91.94 274 GLY A CA 1
ATOM 2181 C C . GLY A 1 274 ? 9.633 -12.055 -11.969 1 91.94 274 GLY A C 1
ATOM 2182 O O . GLY A 1 274 ? 9.109 -11.227 -12.719 1 91.94 274 GLY A O 1
ATOM 2183 N N . TYR A 1 275 ? 9.242 -13.242 -11.82 1 87.38 275 TYR A N 1
ATOM 2184 C CA . TYR A 1 275 ? 8.25 -13.797 -12.734 1 87.38 275 TYR A CA 1
ATOM 2185 C C . TYR A 1 275 ? 6.848 -13.336 -12.359 1 87.38 275 TYR A C 1
ATOM 2187 O O . TYR A 1 275 ? 6.07 -12.922 -13.227 1 87.38 275 TYR A O 1
ATOM 2195 N N . CYS A 1 276 ? 6.535 -13.234 -11.141 1 92.94 276 CYS A N 1
ATOM 2196 C CA . CYS A 1 276 ? 5.141 -13.141 -10.727 1 92.94 276 CYS A CA 1
ATOM 2197 C C . CYS A 1 276 ? 4.648 -11.695 -10.781 1 92.94 276 CYS A C 1
ATOM 2199 O O . CYS A 1 276 ? 3.598 -11.414 -11.359 1 92.94 276 CYS A O 1
ATOM 2201 N N . LEU A 1 277 ? 5.383 -10.711 -10.25 1 96.12 277 LEU A N 1
ATOM 2202 C CA . LEU A 1 277 ? 4.855 -9.359 -10.102 1 96.12 277 LEU A CA 1
ATOM 2203 C C . LEU A 1 277 ? 4.688 -8.688 -11.461 1 96.12 277 LEU A C 1
ATOM 2205 O O . LEU A 1 277 ? 3.607 -8.188 -11.781 1 96.12 277 LEU A O 1
ATOM 2209 N N . PRO A 1 278 ? 5.758 -8.727 -12.336 1 95.62 278 PRO A N 1
ATOM 2210 C CA . PRO A 1 278 ? 5.57 -8.102 -13.648 1 95.62 278 PRO A CA 1
ATOM 2211 C C . PRO A 1 278 ? 4.473 -8.773 -14.469 1 95.62 278 PRO A C 1
ATOM 2213 O O . PRO A 1 278 ? 3.615 -8.094 -15.039 1 95.62 278 PRO A O 1
ATOM 2216 N N . LYS A 1 279 ? 4.496 -10.062 -14.469 1 95.12 279 LYS A N 1
ATOM 2217 C CA . LYS A 1 279 ? 3.547 -10.828 -15.266 1 95.12 279 LYS A CA 1
ATOM 2218 C C . LYS A 1 279 ? 2.113 -10.586 -14.805 1 95.12 279 LYS A C 1
ATOM 2220 O O . LYS A 1 279 ? 1.235 -10.289 -15.617 1 95.12 279 LYS A O 1
ATOM 2225 N N . ASP A 1 280 ? 1.849 -10.742 -13.523 1 96.5 280 ASP A N 1
ATOM 2226 C CA . ASP A 1 280 ? 0.496 -10.633 -12.992 1 96.5 280 ASP A CA 1
ATOM 2227 C C . ASP A 1 280 ? -0.02 -9.195 -13.094 1 96.5 280 ASP A C 1
ATOM 2229 O O . ASP A 1 280 ? -1.212 -8.977 -13.32 1 96.5 280 ASP A O 1
ATOM 2233 N N . THR A 1 281 ? 0.86 -8.195 -12.891 1 97.62 281 THR A N 1
ATOM 2234 C CA . THR A 1 281 ? 0.459 -6.797 -13.023 1 97.62 281 THR A CA 1
ATOM 2235 C C . THR A 1 281 ? 0.047 -6.488 -14.461 1 97.62 281 THR A C 1
ATOM 2237 O O . THR A 1 281 ? -0.998 -5.879 -14.703 1 97.62 281 THR A O 1
ATOM 2240 N N . GLN A 1 282 ? 0.839 -6.984 -15.383 1 96.38 282 GLN A N 1
ATOM 2241 C CA . GLN A 1 282 ? 0.53 -6.773 -16.797 1 96.38 282 GLN A CA 1
ATOM 2242 C C . GLN A 1 282 ? -0.751 -7.5 -17.188 1 96.38 282 GLN A C 1
ATOM 2244 O O . GLN A 1 282 ? -1.556 -6.977 -17.969 1 96.38 282 GLN A O 1
ATOM 2249 N N . ALA A 1 283 ? -0.9 -8.695 -16.703 1 96.06 283 ALA A N 1
ATOM 2250 C CA . ALA A 1 283 ? -2.094 -9.477 -17.016 1 96.06 283 ALA A CA 1
ATOM 2251 C C . ALA A 1 283 ? -3.355 -8.766 -16.531 1 96.06 283 ALA A C 1
ATOM 2253 O O . ALA A 1 283 ? -4.344 -8.688 -17.266 1 96.06 283 ALA A O 1
ATOM 2254 N N . LEU A 1 284 ? -3.324 -8.273 -15.32 1 96.5 284 LEU A N 1
ATOM 2255 C CA . LEU A 1 284 ? -4.496 -7.605 -14.758 1 96.5 284 LEU A CA 1
ATOM 2256 C C . LEU A 1 284 ? -4.773 -6.293 -15.484 1 96.5 284 LEU A C 1
ATOM 2258 O O . LEU A 1 284 ? -5.93 -5.922 -15.688 1 96.5 284 LEU A O 1
ATOM 2262 N N . LEU A 1 285 ? -3.711 -5.586 -15.828 1 96.44 285 LEU A N 1
ATOM 2263 C CA . LEU A 1 285 ? -3.848 -4.379 -16.641 1 96.44 285 LEU A CA 1
ATOM 2264 C C . LEU A 1 285 ? -4.57 -4.68 -17.953 1 96.44 285 LEU A C 1
ATOM 2266 O O . LEU A 1 285 ? -5.516 -3.975 -18.312 1 96.44 285 LEU A O 1
ATOM 2270 N N . THR A 1 286 ? -4.172 -5.691 -18.609 1 95.19 286 THR A N 1
ATOM 2271 C CA . THR A 1 286 ? -4.738 -6.082 -19.891 1 95.19 286 THR A CA 1
ATOM 2272 C C . THR A 1 286 ? -6.203 -6.48 -19.734 1 95.19 286 THR A C 1
ATOM 2274 O O . THR A 1 286 ? -7.047 -6.094 -20.547 1 95.19 286 THR A O 1
ATOM 2277 N N . LEU A 1 287 ? -6.465 -7.238 -18.672 1 95.06 287 LEU A N 1
ATOM 2278 C CA . LEU A 1 287 ? -7.84 -7.645 -18.406 1 95.06 287 LEU A CA 1
ATOM 2279 C C . LEU A 1 287 ? -8.742 -6.43 -18.219 1 95.06 287 LEU A C 1
ATOM 2281 O O . LEU A 1 287 ? -9.852 -6.383 -18.766 1 95.06 287 LEU A O 1
ATOM 2285 N N . ASN A 1 288 ? -8.336 -5.422 -17.453 1 96.38 288 ASN A N 1
ATOM 2286 C CA . ASN A 1 288 ? -9.086 -4.184 -17.281 1 96.38 288 ASN A CA 1
ATOM 2287 C C . ASN A 1 288 ? -9.391 -3.514 -18.609 1 96.38 288 ASN A C 1
ATOM 2289 O O . ASN A 1 288 ? -10.523 -3.098 -18.859 1 96.38 288 ASN A O 1
ATOM 2293 N N . LYS A 1 289 ? -8.422 -3.479 -19.438 1 93.62 289 LYS A N 1
ATOM 2294 C CA . LYS A 1 289 ? -8.57 -2.812 -20.734 1 93.62 289 LYS A CA 1
ATOM 2295 C C . LYS A 1 289 ? -9.555 -3.561 -21.625 1 93.62 289 LYS A C 1
ATOM 2297 O O . LYS A 1 289 ? -10.367 -2.941 -22.328 1 93.62 289 LYS A O 1
ATOM 2302 N N . GLU A 1 290 ? -9.445 -4.848 -21.578 1 93.94 290 GLU A N 1
ATOM 2303 C CA . GLU A 1 290 ? -10.383 -5.668 -22.328 1 93.94 290 GLU A CA 1
ATOM 2304 C C . GLU A 1 290 ? -11.82 -5.402 -21.891 1 93.94 290 GLU A C 1
ATOM 2306 O O . GLU A 1 290 ? -12.75 -5.484 -22.703 1 93.94 290 GLU A O 1
ATOM 2311 N N . LEU A 1 291 ? -12.047 -5.086 -20.656 1 95.31 291 LEU A N 1
ATOM 2312 C CA . LEU A 1 291 ? -13.367 -4.816 -20.094 1 95.31 291 LEU A CA 1
ATOM 2313 C C . LEU A 1 291 ? -13.727 -3.34 -20.219 1 95.31 291 LEU A C 1
ATOM 2315 O O . LEU A 1 291 ? -14.703 -2.879 -19.625 1 95.31 291 LEU A O 1
ATOM 2319 N N . GLN A 1 292 ? -12.867 -2.564 -20.859 1 94.62 292 GLN A N 1
ATOM 2320 C CA . GLN A 1 292 ? -13.055 -1.145 -21.141 1 94.62 292 GLN A CA 1
ATOM 2321 C C . GLN A 1 292 ? -13.016 -0.322 -19.859 1 94.62 292 GLN A C 1
ATOM 2323 O O . GLN A 1 292 ? -13.734 0.671 -19.719 1 94.62 292 GLN A O 1
ATOM 2328 N N . LEU A 1 293 ? -12.312 -0.853 -18.922 1 95.44 293 LEU A N 1
ATOM 2329 C CA . LEU A 1 293 ? -11.977 -0.079 -17.719 1 95.44 293 LEU A CA 1
ATOM 2330 C C . LEU A 1 293 ? -10.641 0.634 -17.906 1 95.44 293 LEU A C 1
ATOM 2332 O O . LEU A 1 293 ? -9.875 0.309 -18.812 1 95.44 293 LEU A O 1
ATOM 2336 N N . THR A 1 294 ? -10.469 1.719 -17.188 1 93.06 294 THR A N 1
ATOM 2337 C CA . THR A 1 294 ? -9.203 2.447 -17.188 1 93.06 294 THR A CA 1
ATOM 2338 C C . THR A 1 294 ? -8.531 2.363 -15.828 1 93.06 294 THR A C 1
ATOM 2340 O O . THR A 1 294 ? -8.75 3.225 -14.969 1 93.06 294 THR A O 1
ATOM 2343 N N . PRO A 1 295 ? -7.719 1.293 -15.633 1 96.44 295 PRO A N 1
ATOM 2344 C CA . PRO A 1 295 ? -7.031 1.132 -14.352 1 96.44 295 PRO A CA 1
ATOM 2345 C C . PRO A 1 295 ? -5.836 2.07 -14.195 1 96.44 295 PRO A C 1
ATOM 2347 O O . PRO A 1 295 ? -4.688 1.636 -14.305 1 96.44 295 PRO A O 1
ATOM 2350 N N . SER A 1 296 ? -6.07 3.326 -13.852 1 97.69 296 SER A N 1
ATOM 2351 C CA . SER A 1 296 ? -5.078 4.395 -13.883 1 97.69 296 SER A CA 1
ATOM 2352 C C . SER A 1 296 ? -3.922 4.102 -12.93 1 97.69 296 SER A C 1
ATOM 2354 O O . SER A 1 296 ? -2.771 4.43 -13.227 1 97.69 296 SER A O 1
ATOM 2356 N N . ILE A 1 297 ? -4.184 3.502 -11.82 1 98.44 297 ILE A N 1
ATOM 2357 C CA . ILE A 1 297 ? -3.137 3.232 -10.844 1 98.44 297 ILE A CA 1
ATOM 2358 C C . ILE A 1 297 ? -2.236 2.105 -11.344 1 98.44 297 ILE A C 1
ATOM 2360 O O . ILE A 1 297 ? -1.012 2.244 -11.367 1 98.44 297 ILE A O 1
ATOM 2364 N N . LEU A 1 298 ? -2.807 0.949 -11.844 1 98.44 298 LEU A N 1
ATOM 2365 C CA . LEU A 1 298 ? -1.998 -0.15 -12.359 1 98.44 298 LEU A CA 1
ATOM 2366 C C . LEU A 1 298 ? -1.17 0.299 -13.555 1 98.44 298 LEU A C 1
ATOM 2368 O O . LEU A 1 298 ? -0.035 -0.151 -13.734 1 98.44 298 LEU A O 1
ATOM 2372 N N . GLU A 1 299 ? -1.781 1.182 -14.398 1 98.12 299 GLU A N 1
ATOM 2373 C CA . GLU A 1 299 ? -1.007 1.759 -15.492 1 98.12 299 GLU A CA 1
ATOM 2374 C C . GLU A 1 299 ? 0.21 2.516 -14.969 1 98.12 299 GLU A C 1
ATOM 2376 O O . GLU A 1 299 ? 1.314 2.369 -15.492 1 98.12 299 GLU A O 1
ATOM 2381 N N . GLY A 1 300 ? -0.018 3.365 -13.945 1 98.5 300 GLY A N 1
ATOM 2382 C CA . GLY A 1 300 ? 1.077 4.098 -13.328 1 98.5 300 GLY A CA 1
ATOM 2383 C C . GLY A 1 300 ? 2.133 3.191 -12.727 1 98.5 300 GLY A C 1
ATOM 2384 O O . GLY A 1 300 ? 3.326 3.5 -12.773 1 98.5 300 GLY A O 1
ATOM 2385 N N . VAL A 1 301 ? 1.722 2.01 -12.164 1 98.62 301 VAL A N 1
ATOM 2386 C CA . VAL A 1 301 ? 2.621 1.049 -11.539 1 98.62 301 VAL A CA 1
ATOM 2387 C C . VAL A 1 301 ? 3.598 0.5 -12.578 1 98.62 301 VAL A C 1
ATOM 2389 O O . VAL A 1 301 ? 4.809 0.484 -12.352 1 98.62 301 VAL A O 1
ATOM 2392 N N . VAL A 1 302 ? 3.078 0.104 -13.734 1 97.69 302 VAL A N 1
ATOM 2393 C CA . VAL A 1 302 ? 3.898 -0.463 -14.805 1 97.69 302 VAL A CA 1
ATOM 2394 C C . VAL A 1 302 ? 4.844 0.604 -15.352 1 97.69 302 VAL A C 1
ATOM 2396 O O . VAL A 1 302 ? 6.043 0.36 -15.5 1 97.69 302 VAL A O 1
ATOM 2399 N N . LEU A 1 303 ? 4.32 1.824 -15.547 1 97.88 303 LEU A N 1
ATOM 2400 C CA . LEU A 1 303 ? 5.113 2.92 -16.094 1 97.88 303 LEU A CA 1
ATOM 2401 C C . LEU A 1 303 ? 6.23 3.314 -15.133 1 97.88 303 LEU A C 1
ATOM 2403 O O . LEU A 1 303 ? 7.375 3.508 -15.555 1 97.88 303 LEU A O 1
ATOM 2407 N N . THR A 1 304 ? 5.93 3.424 -13.859 1 98.38 304 THR A N 1
ATOM 2408 C CA . THR A 1 304 ? 6.902 3.83 -12.852 1 98.38 304 THR A CA 1
ATOM 2409 C C . THR A 1 304 ? 8.016 2.795 -12.727 1 98.38 304 THR A C 1
ATOM 2411 O O . THR A 1 304 ? 9.188 3.148 -12.539 1 98.38 304 THR A O 1
ATOM 2414 N N . ASN A 1 305 ? 7.641 1.472 -12.805 1 97.94 305 ASN A N 1
ATOM 2415 C CA . ASN A 1 305 ? 8.633 0.408 -12.703 1 97.94 305 ASN A CA 1
ATOM 2416 C C . ASN A 1 305 ? 9.664 0.502 -13.828 1 97.94 305 ASN A C 1
ATOM 2418 O O . ASN A 1 305 ? 10.828 0.145 -13.641 1 97.94 305 ASN A O 1
ATOM 2422 N N . GLN A 1 306 ? 9.258 1.004 -14.945 1 96.44 306 GLN A N 1
ATOM 2423 C CA . GLN A 1 306 ? 10.172 1.213 -16.062 1 96.44 306 GLN A CA 1
ATOM 2424 C C . GLN A 1 306 ? 10.961 2.51 -15.898 1 96.44 306 GLN A C 1
ATOM 2426 O O . GLN A 1 306 ? 12.172 2.537 -16.094 1 96.44 306 GLN A O 1
ATOM 2431 N N . LYS A 1 307 ? 10.312 3.551 -15.469 1 97.19 307 LYS A N 1
ATOM 2432 C CA . LYS A 1 307 ? 10.883 4.891 -15.391 1 97.19 307 LYS A CA 1
ATOM 2433 C C . LYS A 1 307 ? 11.992 4.953 -14.344 1 97.19 307 LYS A C 1
ATOM 2435 O O . LYS A 1 307 ? 12.977 5.68 -14.516 1 97.19 307 LYS A O 1
ATOM 2440 N N . ILE A 1 308 ? 11.82 4.266 -13.234 1 98.06 308 ILE A N 1
ATOM 2441 C CA . ILE A 1 308 ? 12.781 4.352 -12.148 1 98.06 308 ILE A CA 1
ATOM 2442 C C . ILE A 1 308 ? 14.148 3.869 -12.633 1 98.06 308 ILE A C 1
ATOM 2444 O O . ILE A 1 308 ? 15.188 4.398 -12.219 1 98.06 308 ILE A O 1
ATOM 2448 N N . LYS A 1 309 ? 14.195 2.877 -13.508 1 96.94 309 LYS A N 1
ATOM 2449 C CA . LYS A 1 309 ? 15.453 2.352 -14.039 1 96.94 309 LYS A CA 1
ATOM 2450 C C . LYS A 1 309 ? 16.156 3.387 -14.898 1 96.94 309 LYS A C 1
ATOM 2452 O O . LYS A 1 309 ? 17.359 3.623 -14.742 1 96.94 309 LYS A O 1
ATOM 2457 N N . THR A 1 310 ? 15.367 4.043 -15.711 1 96.12 310 THR A N 1
ATOM 2458 C CA . THR A 1 310 ? 15.93 5.09 -16.562 1 96.12 310 THR A CA 1
ATOM 2459 C C . THR A 1 310 ? 16.375 6.281 -15.711 1 96.12 310 THR A C 1
ATOM 2461 O O . THR A 1 310 ? 17.438 6.871 -15.977 1 96.12 310 THR A O 1
ATOM 2464 N N . PHE A 1 311 ? 15.594 6.594 -14.758 1 97.31 311 PHE A N 1
ATOM 2465 C CA . PHE A 1 311 ? 15.891 7.711 -13.867 1 97.31 311 PHE A CA 1
ATOM 2466 C C . PHE A 1 311 ? 17.219 7.504 -13.156 1 97.31 311 PHE A C 1
ATOM 2468 O O . PHE A 1 311 ? 18.062 8.406 -13.125 1 97.31 311 PHE A O 1
ATOM 2475 N N . LEU A 1 312 ? 17.438 6.328 -12.656 1 97.56 312 LEU A N 1
ATOM 2476 C CA . LEU A 1 312 ? 18.656 6.02 -11.906 1 97.56 312 LEU A CA 1
ATOM 2477 C C . LEU A 1 312 ? 19.859 5.914 -12.844 1 97.56 312 LEU A C 1
ATOM 2479 O O . LEU A 1 312 ? 20.984 6.254 -12.461 1 97.56 312 LEU A O 1
ATOM 2483 N N . LEU A 1 313 ? 19.625 5.469 -14.047 1 97.25 313 LEU A N 1
ATOM 2484 C CA . LEU A 1 313 ? 20.688 5.406 -15.039 1 97.25 313 LEU A CA 1
ATOM 2485 C C . LEU A 1 313 ? 21.234 6.797 -15.344 1 97.25 313 LEU A C 1
ATOM 2487 O O . LEU A 1 313 ? 22.438 6.969 -15.555 1 97.25 313 LEU A O 1
ATOM 2491 N N . GLU A 1 314 ? 20.359 7.746 -15.414 1 97 314 GLU A N 1
ATOM 2492 C CA . GLU A 1 314 ? 20.766 9.125 -15.672 1 97 314 GLU A CA 1
ATOM 2493 C C . GLU A 1 314 ? 21.719 9.625 -14.586 1 97 314 GLU A C 1
ATOM 2495 O O . GLU A 1 314 ? 22.641 10.391 -14.867 1 97 314 GLU A O 1
ATOM 2500 N N . LYS A 1 315 ? 21.5 9.188 -13.406 1 95.62 315 LYS A N 1
ATOM 2501 C CA . LYS A 1 315 ? 22.391 9.555 -12.305 1 95.62 315 LYS A CA 1
ATOM 2502 C C . LYS A 1 315 ? 23.781 8.984 -12.508 1 95.62 315 LYS A C 1
ATOM 2504 O O . LYS A 1 315 ? 24.781 9.656 -12.234 1 95.62 315 LYS A O 1
ATOM 2509 N N . ILE A 1 316 ? 23.859 7.766 -12.977 1 97.38 316 ILE A N 1
ATOM 2510 C CA . ILE A 1 316 ? 25.141 7.121 -13.25 1 97.38 316 ILE A CA 1
ATOM 2511 C C . ILE A 1 316 ? 25.875 7.875 -14.359 1 97.38 316 ILE A C 1
ATOM 2513 O O . ILE A 1 316 ? 27.062 8.195 -14.227 1 97.38 316 ILE A O 1
ATOM 2517 N N . LYS A 1 317 ? 25.172 8.195 -15.367 1 97.5 317 LYS A N 1
ATOM 2518 C CA . LYS A 1 317 ? 25.75 8.844 -16.547 1 97.5 317 LYS A CA 1
ATOM 2519 C C . LYS A 1 317 ? 26.359 10.195 -16.172 1 97.5 317 LYS A C 1
ATOM 2521 O O . LYS A 1 317 ? 27.359 10.617 -16.766 1 97.5 317 LYS A O 1
ATOM 2526 N N . LYS A 1 318 ? 25.766 10.828 -15.25 1 96.69 318 LYS A N 1
ATOM 2527 C CA . LYS A 1 318 ? 26.219 12.148 -14.836 1 96.69 318 LYS A CA 1
ATOM 2528 C C . LYS A 1 318 ? 27.516 12.062 -14.055 1 96.69 318 LYS A C 1
ATOM 2530 O O . LYS A 1 318 ? 28.312 13.008 -14.055 1 96.69 318 LYS A O 1
ATOM 2535 N N . GLU A 1 319 ? 27.766 10.875 -13.516 1 97.19 319 GLU A N 1
ATOM 2536 C CA . GLU A 1 319 ? 28.844 10.836 -12.531 1 97.19 319 GLU A CA 1
ATOM 2537 C C . GLU A 1 319 ? 29.938 9.859 -12.945 1 97.19 319 GLU A C 1
ATOM 2539 O O . GLU A 1 319 ? 31.031 9.852 -12.367 1 97.19 319 GLU A O 1
ATOM 2544 N N . VAL A 1 320 ? 29.672 9.039 -13.922 1 98.12 320 VAL A N 1
ATOM 2545 C CA . VAL A 1 320 ? 30.594 7.957 -14.258 1 98.12 320 VAL A CA 1
ATOM 2546 C C . VAL A 1 320 ? 31.031 8.078 -15.719 1 98.12 320 VAL A C 1
ATOM 2548 O O . VAL A 1 320 ? 30.188 8.172 -16.609 1 98.12 320 VAL A O 1
ATOM 2551 N N . ASP A 1 321 ? 32.312 8.031 -15.898 1 97.5 321 ASP A N 1
ATOM 2552 C CA . ASP A 1 321 ? 32.844 8.07 -17.266 1 97.5 321 ASP A CA 1
ATOM 2553 C C . ASP A 1 321 ? 32.719 6.707 -17.938 1 97.5 321 ASP A C 1
ATOM 2555 O O . ASP A 1 321 ? 32.812 5.668 -17.281 1 97.5 321 ASP A O 1
ATOM 2559 N N . LYS A 1 322 ? 32.625 6.699 -19.266 1 96.81 322 LYS A N 1
ATOM 2560 C CA . LYS A 1 322 ? 32.375 5.492 -20.062 1 96.81 322 LYS A CA 1
ATOM 2561 C C . LYS A 1 322 ? 33.562 4.535 -19.969 1 96.81 322 LYS A C 1
ATOM 2563 O O . LYS A 1 322 ? 33.406 3.324 -20.141 1 96.81 322 LYS A O 1
ATOM 2568 N N . GLU A 1 323 ? 34.688 5.062 -19.641 1 96.62 323 GLU A N 1
ATOM 2569 C CA . GLU A 1 323 ? 35.906 4.262 -19.609 1 96.62 323 GLU A CA 1
ATOM 2570 C C . GLU A 1 323 ? 36.094 3.566 -18.266 1 96.62 323 GLU A C 1
ATOM 2572 O O . GLU A 1 323 ? 36.906 2.652 -18.125 1 96.62 323 GLU A O 1
ATOM 2577 N N . GLU A 1 324 ? 35.344 3.957 -17.328 1 97.25 324 GLU A N 1
ATOM 2578 C CA . GLU A 1 324 ? 35.438 3.369 -15.992 1 97.25 324 GLU A CA 1
ATOM 2579 C C . GLU A 1 324 ? 34.938 1.93 -15.984 1 97.25 324 GLU A C 1
ATOM 2581 O O . GLU A 1 324 ? 34.062 1.57 -16.766 1 97.25 324 GLU A O 1
ATOM 2586 N N . VAL A 1 325 ? 35.594 1.154 -15.102 1 98.31 325 VAL A N 1
ATOM 2587 C CA . VAL A 1 325 ? 35.094 -0.205 -14.891 1 98.31 325 VAL A CA 1
ATOM 2588 C C . VAL A 1 325 ? 33.969 -0.196 -13.867 1 98.31 325 VAL A C 1
ATOM 2590 O O . VAL A 1 325 ? 34.156 0.208 -12.719 1 98.31 325 VAL A O 1
ATOM 2593 N N . ILE A 1 326 ? 32.781 -0.653 -14.297 1 98.5 326 ILE A N 1
ATOM 2594 C CA . ILE A 1 326 ? 31.609 -0.669 -13.445 1 98.5 326 ILE A CA 1
ATOM 2595 C C . ILE A 1 326 ? 31.375 -2.08 -12.906 1 98.5 326 ILE A C 1
ATOM 2597 O O . ILE A 1 326 ? 31.281 -3.037 -13.68 1 98.5 326 ILE A O 1
ATOM 2601 N N . GLY A 1 327 ? 31.391 -2.232 -11.602 1 98.69 327 GLY A N 1
ATOM 2602 C CA . GLY A 1 327 ? 31.016 -3.475 -10.945 1 98.69 327 GLY A CA 1
ATOM 2603 C C . GLY A 1 327 ? 29.531 -3.537 -10.602 1 98.69 327 GLY A C 1
ATOM 2604 O O . GLY A 1 327 ? 29.031 -2.715 -9.828 1 98.69 327 GLY A O 1
ATOM 2605 N N . ILE A 1 328 ? 28.828 -4.516 -11.195 1 98.62 328 ILE A N 1
ATOM 2606 C CA . ILE A 1 328 ? 27.422 -4.77 -10.891 1 98.62 328 ILE A CA 1
ATOM 2607 C C . ILE A 1 328 ? 27.312 -5.816 -9.781 1 98.62 328 ILE A C 1
ATOM 2609 O O . ILE A 1 328 ? 27.781 -6.945 -9.938 1 98.62 328 ILE A O 1
ATOM 2613 N N . LEU A 1 329 ? 26.703 -5.391 -8.719 1 98.75 329 LEU A N 1
ATOM 2614 C CA . LEU A 1 329 ? 26.516 -6.289 -7.59 1 98.75 329 LEU A CA 1
ATOM 2615 C C . LEU A 1 329 ? 25.062 -6.758 -7.5 1 98.75 329 LEU A C 1
ATOM 2617 O O . LEU A 1 329 ? 24.188 -5.988 -7.117 1 98.75 329 LEU A O 1
ATOM 2621 N N . GLY A 1 330 ? 24.875 -8.07 -7.77 1 98.56 330 GLY A N 1
ATOM 2622 C CA . GLY A 1 330 ? 23.547 -8.664 -7.789 1 98.56 330 GLY A CA 1
ATOM 2623 C C . GLY A 1 330 ? 22.984 -8.836 -9.188 1 98.56 330 GLY A C 1
ATOM 2624 O O . GLY A 1 330 ? 22.875 -7.859 -9.945 1 98.56 330 GLY A O 1
ATOM 2625 N N . LEU A 1 331 ? 22.609 -10.078 -9.539 1 98.19 331 LEU A N 1
ATOM 2626 C CA . LEU A 1 331 ? 22.062 -10.383 -10.859 1 98.19 331 LEU A CA 1
ATOM 2627 C C . LEU A 1 331 ? 20.656 -10.984 -10.734 1 98.19 331 LEU A C 1
ATOM 2629 O O . LEU A 1 331 ? 19.828 -10.82 -11.633 1 98.19 331 LEU A O 1
ATOM 2633 N N . ALA A 1 332 ? 20.375 -11.688 -9.633 1 97 332 ALA A N 1
ATOM 2634 C CA . ALA A 1 332 ? 19.047 -12.219 -9.375 1 97 332 ALA A CA 1
ATOM 2635 C C . ALA A 1 332 ? 18.062 -11.102 -9.078 1 97 332 ALA A C 1
ATOM 2637 O O . ALA A 1 332 ? 18.453 -10.008 -8.672 1 97 332 ALA A O 1
ATOM 2638 N N . PHE A 1 333 ? 16.766 -11.352 -9.297 1 95.62 333 PHE A N 1
ATOM 2639 C CA . PHE A 1 333 ? 15.797 -10.297 -9.055 1 95.62 333 PHE A CA 1
ATOM 2640 C C . PHE A 1 333 ? 15.594 -10.078 -7.559 1 95.62 333 PHE A C 1
ATOM 2642 O O . PHE A 1 333 ? 15.086 -9.039 -7.137 1 95.62 333 PHE A O 1
ATOM 2649 N N . LYS A 1 334 ? 15.969 -11.094 -6.762 1 94.69 334 LYS A N 1
ATOM 2650 C CA . LYS A 1 334 ? 15.914 -11.023 -5.301 1 94.69 334 LYS A CA 1
ATOM 2651 C C . LYS A 1 334 ? 16.984 -11.906 -4.672 1 94.69 334 LYS A C 1
ATOM 2653 O O . LYS A 1 334 ? 17.5 -12.828 -5.309 1 94.69 334 LYS A O 1
ATOM 2658 N N . PRO A 1 335 ? 17.328 -11.633 -3.398 1 94 335 PRO A N 1
ATOM 2659 C CA . PRO A 1 335 ? 18.328 -12.477 -2.744 1 94 335 PRO A CA 1
ATOM 2660 C C . PRO A 1 335 ? 17.812 -13.883 -2.457 1 94 335 PRO A C 1
ATOM 2662 O O . PRO A 1 335 ? 16.609 -14.109 -2.422 1 94 335 PRO A O 1
ATOM 2665 N N . ASN A 1 336 ? 18.719 -14.883 -2.391 1 91.75 336 ASN A N 1
ATOM 2666 C CA . ASN A 1 336 ? 18.469 -16.281 -2.059 1 91.75 336 ASN A CA 1
ATOM 2667 C C . ASN A 1 336 ? 17.688 -16.984 -3.162 1 91.75 336 ASN A C 1
ATOM 2669 O O . ASN A 1 336 ? 16.922 -17.922 -2.891 1 91.75 336 ASN A O 1
ATOM 2673 N N . SER A 1 337 ? 17.844 -16.453 -4.348 1 93.25 337 SER A N 1
ATOM 2674 C CA . SER A 1 337 ? 17.312 -17.062 -5.566 1 93.25 337 SER A CA 1
ATOM 2675 C C . SER A 1 337 ? 18.281 -16.891 -6.734 1 93.25 337 SER A C 1
ATOM 2677 O O . SER A 1 337 ? 19.062 -15.945 -6.77 1 93.25 337 SER A O 1
ATOM 2679 N N . ASP A 1 338 ? 18.219 -17.844 -7.609 1 95.12 338 ASP A N 1
ATOM 2680 C CA . ASP A 1 338 ? 19.047 -17.734 -8.812 1 95.12 338 ASP A CA 1
ATOM 2681 C C . ASP A 1 338 ? 18.203 -17.297 -10.008 1 95.12 338 ASP A C 1
ATOM 2683 O O . ASP A 1 338 ? 18.656 -17.391 -11.156 1 95.12 338 ASP A O 1
ATOM 2687 N N . ASP A 1 339 ? 16.984 -16.891 -9.703 1 94.5 339 ASP A N 1
ATOM 2688 C CA . ASP A 1 339 ? 16.062 -16.469 -10.758 1 94.5 339 ASP A CA 1
ATOM 2689 C C . ASP A 1 339 ? 16.453 -15.117 -11.328 1 94.5 339 ASP A C 1
ATOM 2691 O O . ASP A 1 339 ? 16.562 -14.133 -10.586 1 94.5 339 ASP A O 1
ATOM 2695 N N . VAL A 1 340 ? 16.672 -15.055 -12.609 1 96.12 340 VAL A N 1
ATOM 2696 C CA . VAL A 1 340 ? 17.156 -13.828 -13.242 1 96.12 340 VAL A CA 1
ATOM 2697 C C . VAL A 1 340 ? 16.078 -13.273 -14.172 1 96.12 340 VAL A C 1
ATOM 2699 O O . VAL A 1 340 ? 16.297 -12.273 -14.859 1 96.12 340 VAL A O 1
ATOM 2702 N N . ARG A 1 341 ? 14.961 -13.938 -14.234 1 91.44 341 ARG A N 1
ATOM 2703 C CA . ARG A 1 341 ? 13.867 -13.461 -15.07 1 91.44 341 ARG A CA 1
ATOM 2704 C C . ARG A 1 341 ? 13.406 -12.07 -14.633 1 91.44 341 ARG A C 1
ATOM 2706 O O . ARG A 1 341 ? 13.125 -11.844 -13.453 1 91.44 341 ARG A O 1
ATOM 2713 N N . GLU A 1 342 ? 13.273 -11.109 -15.484 1 93 342 GLU A N 1
ATOM 2714 C CA . GLU A 1 342 ? 12.852 -9.727 -15.305 1 93 342 GLU A CA 1
ATOM 2715 C C . GLU A 1 342 ? 13.633 -9.047 -14.188 1 93 342 GLU A C 1
ATOM 2717 O O . GLU A 1 342 ? 13.078 -8.227 -13.445 1 93 342 GLU A O 1
ATOM 2722 N N . SER A 1 343 ? 14.852 -9.5 -14.023 1 95.25 343 SER A N 1
ATOM 2723 C CA . SER A 1 343 ? 15.672 -8.859 -13 1 95.25 343 SER A CA 1
ATOM 2724 C C . SER A 1 343 ? 16.016 -7.426 -13.383 1 95.25 343 SER A C 1
ATOM 2726 O O . SER A 1 343 ? 16.312 -7.145 -14.547 1 95.25 343 SER A O 1
ATOM 2728 N N . PRO A 1 344 ? 15.953 -6.5 -12.414 1 95.44 344 PRO A N 1
ATOM 2729 C CA . PRO A 1 344 ? 16.391 -5.133 -12.695 1 95.44 344 PRO A CA 1
ATOM 2730 C C . PRO A 1 344 ? 17.812 -5.066 -13.227 1 95.44 344 PRO A C 1
ATOM 2732 O O . PRO A 1 344 ? 18.109 -4.242 -14.102 1 95.44 344 PRO A O 1
ATOM 2735 N N . SER A 1 345 ? 18.672 -5.961 -12.836 1 96.62 345 SER A N 1
ATOM 2736 C CA . SER A 1 345 ? 20.078 -5.984 -13.258 1 96.62 345 SER A CA 1
ATOM 2737 C C . SER A 1 345 ? 20.188 -6.191 -14.766 1 96.62 345 SER A C 1
ATOM 2739 O O . SER A 1 345 ? 21.062 -5.605 -15.414 1 96.62 345 SER A O 1
ATOM 2741 N N . LYS A 1 346 ? 19.344 -7.027 -15.266 1 96.38 346 LYS A N 1
ATOM 2742 C CA . LYS A 1 346 ? 19.344 -7.242 -16.703 1 96.38 346 LYS A CA 1
ATOM 2743 C C . LYS A 1 346 ? 19.094 -5.934 -17.453 1 96.38 346 LYS A C 1
ATOM 2745 O O . LYS A 1 346 ? 19.844 -5.59 -18.375 1 96.38 346 LYS A O 1
ATOM 2750 N N . GLU A 1 347 ? 18.109 -5.219 -17.047 1 94.69 347 GLU A N 1
ATOM 2751 C CA . GLU A 1 347 ? 17.734 -3.977 -17.719 1 94.69 347 GLU A CA 1
ATOM 2752 C C . GLU A 1 347 ? 18.812 -2.916 -17.547 1 94.69 347 GLU A C 1
ATOM 2754 O O . GLU A 1 347 ? 19.125 -2.188 -18.5 1 94.69 347 GLU A O 1
ATOM 2759 N N . PHE A 1 348 ? 19.391 -2.822 -16.375 1 96.38 348 PHE A N 1
ATOM 2760 C CA . PHE A 1 348 ? 20.453 -1.86 -16.125 1 96.38 348 PHE A CA 1
ATOM 2761 C C . PHE A 1 348 ? 21.656 -2.139 -17.016 1 96.38 348 PHE A C 1
ATOM 2763 O O . PHE A 1 348 ? 22.219 -1.22 -17.625 1 96.38 348 PHE A O 1
ATOM 2770 N N . ILE A 1 349 ? 22.031 -3.385 -17.125 1 96.75 349 ILE A N 1
ATOM 2771 C CA . ILE A 1 349 ? 23.188 -3.773 -17.938 1 96.75 349 ILE A CA 1
ATOM 2772 C C . ILE A 1 349 ? 22.938 -3.465 -19.406 1 96.75 349 ILE A C 1
ATOM 2774 O O . ILE A 1 349 ? 23.781 -2.893 -20.094 1 96.75 349 ILE A O 1
ATOM 2778 N N . GLU A 1 350 ? 21.719 -3.781 -19.828 1 96.12 350 GLU A N 1
ATOM 2779 C CA . GLU A 1 350 ? 21.328 -3.502 -21.219 1 96.12 350 GLU A CA 1
ATOM 2780 C C . GLU A 1 350 ? 21.375 -2.006 -21.516 1 96.12 350 GLU A C 1
ATOM 2782 O O . GLU A 1 350 ? 21.922 -1.586 -22.531 1 96.12 350 GLU A O 1
ATOM 2787 N N . LYS A 1 351 ? 20.859 -1.261 -20.625 1 95.75 351 LYS A N 1
ATOM 2788 C CA . LYS A 1 351 ? 20.797 0.185 -20.828 1 95.75 351 LYS A CA 1
ATOM 2789 C C . LYS A 1 351 ? 22.188 0.812 -20.75 1 95.75 351 LYS A C 1
ATOM 2791 O O . LYS A 1 351 ? 22.484 1.756 -21.484 1 95.75 351 LYS A O 1
ATOM 2796 N N . LEU A 1 352 ? 23.031 0.343 -19.891 1 96.81 352 LEU A N 1
ATOM 2797 C CA . LEU A 1 352 ? 24.406 0.817 -19.812 1 96.81 352 LEU A CA 1
ATOM 2798 C C . LEU A 1 352 ? 25.156 0.537 -21.109 1 96.81 352 LEU A C 1
ATOM 2800 O O . LEU A 1 352 ? 25.859 1.41 -21.625 1 96.81 352 LEU A O 1
ATOM 2804 N N . TYR A 1 353 ? 24.953 -0.638 -21.547 1 94.56 353 TYR A N 1
ATOM 2805 C CA . TYR A 1 353 ? 25.594 -1.022 -22.812 1 94.56 353 TYR A CA 1
ATOM 2806 C C . TYR A 1 353 ? 25.125 -0.129 -23.953 1 94.56 353 TYR A C 1
ATOM 2808 O O . TYR A 1 353 ? 25.938 0.316 -24.766 1 94.56 353 TYR A O 1
ATOM 2816 N N . ASP A 1 354 ? 23.828 0.109 -23.969 1 95.12 354 ASP A N 1
ATOM 2817 C CA . ASP A 1 354 ? 23.25 0.96 -25 1 95.12 354 ASP A CA 1
ATOM 2818 C C . ASP A 1 354 ? 23.812 2.375 -24.938 1 95.12 354 ASP A C 1
ATOM 2820 O O . ASP A 1 354 ? 23.938 3.057 -25.953 1 95.12 354 ASP A O 1
ATOM 2824 N N . GLU A 1 355 ? 24.234 2.758 -23.766 1 96.12 355 GLU A N 1
ATOM 2825 C CA . GLU A 1 355 ? 24.766 4.102 -23.547 1 96.12 355 GLU A CA 1
ATOM 2826 C C . GLU A 1 355 ? 26.266 4.152 -23.797 1 96.12 355 GLU A C 1
ATOM 2828 O O . GLU A 1 355 ? 26.875 5.215 -23.688 1 96.12 355 GLU A O 1
ATOM 2833 N N . GLY A 1 356 ? 26.875 3.035 -24.078 1 96.31 356 GLY A N 1
ATOM 2834 C CA . GLY A 1 356 ? 28.266 3.027 -24.5 1 96.31 356 GLY A CA 1
ATOM 2835 C C . GLY A 1 356 ? 29.203 2.51 -23.422 1 96.31 356 GLY A C 1
ATOM 2836 O O . GLY A 1 356 ? 30.422 2.486 -23.609 1 96.31 356 GLY A O 1
ATOM 2837 N N . TYR A 1 357 ? 28.672 2.117 -22.312 1 97.31 357 TYR A N 1
ATOM 2838 C CA . TYR A 1 357 ? 29.5 1.509 -21.281 1 97.31 357 TYR A CA 1
ATOM 2839 C C . TYR A 1 357 ? 29.859 0.072 -21.641 1 97.31 357 TYR A C 1
ATOM 2841 O O . TYR A 1 357 ? 28.969 -0.762 -21.844 1 97.31 357 TYR A O 1
ATOM 2849 N N . ARG A 1 358 ? 31.156 -0.213 -21.672 1 96.19 358 ARG A N 1
ATOM 2850 C CA . ARG A 1 358 ? 31.562 -1.526 -22.172 1 96.19 358 ARG A CA 1
ATOM 2851 C C . ARG A 1 358 ? 32.344 -2.293 -21.094 1 96.19 358 ARG A C 1
ATOM 2853 O O . ARG A 1 358 ? 32.438 -3.521 -21.156 1 96.19 358 ARG A O 1
ATOM 2860 N N . ASN A 1 359 ? 32.875 -1.58 -20.188 1 97.94 359 ASN A N 1
ATOM 2861 C CA . ASN A 1 359 ? 33.688 -2.199 -19.125 1 97.94 359 ASN A CA 1
ATOM 2862 C C . ASN A 1 359 ? 32.812 -2.541 -17.906 1 97.94 359 ASN A C 1
ATOM 2864 O O . ASN A 1 359 ? 32.875 -1.839 -16.906 1 97.94 359 ASN A O 1
ATOM 2868 N N . ILE A 1 360 ? 32.094 -3.652 -18 1 98.12 360 ILE A N 1
ATOM 2869 C CA . ILE A 1 360 ? 31.188 -4.062 -16.953 1 98.12 360 ILE A CA 1
ATOM 2870 C C . ILE A 1 360 ? 31.609 -5.418 -16.391 1 98.12 360 ILE A C 1
ATOM 2872 O O . ILE A 1 360 ? 31.875 -6.352 -17.141 1 98.12 360 ILE A O 1
ATOM 2876 N N . ILE A 1 361 ? 31.781 -5.508 -15.07 1 98.31 361 ILE A N 1
ATOM 2877 C CA . ILE A 1 361 ? 32.031 -6.746 -14.344 1 98.31 361 ILE A CA 1
ATOM 2878 C C . ILE A 1 361 ? 30.875 -7.027 -13.391 1 98.31 361 ILE A C 1
ATOM 2880 O O . ILE A 1 361 ? 30.531 -6.184 -12.562 1 98.31 361 ILE A O 1
ATOM 2884 N N . ALA A 1 362 ? 30.266 -8.219 -13.531 1 98.38 362 ALA A N 1
ATOM 2885 C CA . ALA A 1 362 ? 29.094 -8.531 -12.719 1 98.38 362 ALA A CA 1
ATOM 2886 C C . ALA A 1 362 ? 29.391 -9.664 -11.742 1 98.38 362 ALA A C 1
ATOM 2888 O O . ALA A 1 362 ? 30.188 -10.555 -12.039 1 98.38 362 ALA A O 1
ATOM 2889 N N . TYR A 1 363 ? 28.75 -9.516 -10.586 1 98.62 363 TYR A N 1
ATOM 2890 C CA . TYR A 1 363 ? 28.859 -10.57 -9.586 1 98.62 363 TYR A CA 1
ATOM 2891 C C . TYR A 1 363 ? 27.516 -10.836 -8.922 1 98.62 363 TYR A C 1
ATOM 2893 O O . TYR A 1 363 ? 26.766 -9.898 -8.648 1 98.62 363 TYR A O 1
ATOM 2901 N N . ASP A 1 364 ? 27.25 -12.07 -8.672 1 98.56 364 ASP A N 1
ATOM 2902 C CA . ASP A 1 364 ? 26.125 -12.578 -7.879 1 98.56 364 ASP A CA 1
ATOM 2903 C C . ASP A 1 364 ? 26.484 -13.898 -7.215 1 98.56 364 ASP A C 1
ATOM 2905 O O . ASP A 1 364 ? 27.078 -14.773 -7.84 1 98.56 364 ASP A O 1
ATOM 2909 N N . PRO A 1 365 ? 26.062 -14.047 -5.977 1 97.19 365 PRO A N 1
ATOM 2910 C CA . PRO A 1 365 ? 26.438 -15.258 -5.25 1 97.19 365 PRO A CA 1
ATOM 2911 C C . PRO A 1 365 ? 25.859 -16.531 -5.867 1 97.19 365 PRO A C 1
ATOM 2913 O O . PRO A 1 365 ? 26.438 -17.609 -5.754 1 97.19 365 PRO A O 1
ATOM 2916 N N . LEU A 1 366 ? 24.688 -16.406 -6.527 1 96.06 366 LEU A N 1
ATOM 2917 C CA . LEU A 1 366 ? 24.016 -17.641 -6.906 1 96.06 366 LEU A CA 1
ATOM 2918 C C . LEU A 1 366 ? 23.609 -17.609 -8.375 1 96.06 366 LEU A C 1
ATOM 2920 O O . LEU A 1 366 ? 23.375 -18.656 -8.977 1 96.06 366 LEU A O 1
ATOM 2924 N N . ALA A 1 367 ? 23.609 -16.406 -9.039 1 96.88 367 ALA A N 1
ATOM 2925 C CA . ALA A 1 367 ? 22.781 -16.328 -10.242 1 96.88 367 ALA A CA 1
ATOM 2926 C C . ALA A 1 367 ? 23.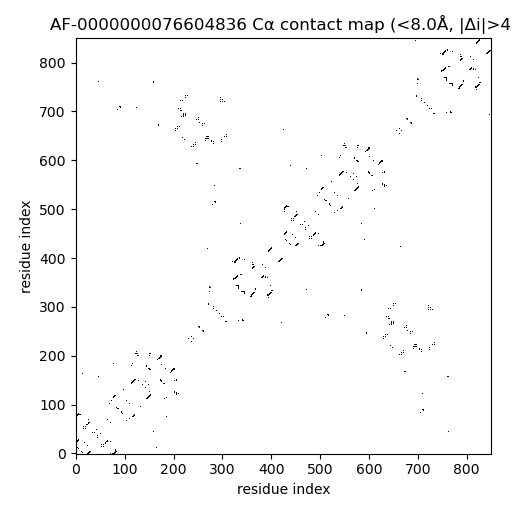641 -16.125 -11.484 1 96.88 367 ALA A C 1
ATOM 2928 O O . ALA A 1 367 ? 23.125 -15.852 -12.57 1 96.88 367 ALA A O 1
ATOM 2929 N N . ILE A 1 368 ? 24.984 -16.234 -11.352 1 97.19 368 ILE A N 1
ATOM 2930 C CA . ILE A 1 368 ? 25.875 -15.961 -12.469 1 97.19 368 ILE A CA 1
ATOM 2931 C C . ILE A 1 368 ? 25.594 -16.938 -13.609 1 97.19 368 ILE A C 1
ATOM 2933 O O . ILE A 1 368 ? 25.406 -16.531 -14.758 1 97.19 368 ILE A O 1
ATOM 2937 N N . ASN A 1 369 ? 25.531 -18.234 -13.305 1 94.81 369 ASN A N 1
ATOM 2938 C CA . ASN A 1 369 ? 25.328 -19.234 -14.344 1 94.81 369 ASN A CA 1
ATOM 2939 C C . ASN A 1 369 ? 23.984 -19.047 -15.055 1 94.81 369 ASN A C 1
ATOM 2941 O O . ASN A 1 369 ? 23.922 -19.109 -16.281 1 94.81 369 ASN A O 1
ATOM 2945 N N . ASN A 1 370 ? 22.984 -18.828 -14.289 1 95.06 370 ASN A N 1
ATOM 2946 C CA . ASN A 1 370 ? 21.656 -18.609 -14.883 1 95.06 370 ASN A CA 1
ATOM 2947 C C . ASN A 1 370 ? 21.625 -17.344 -15.727 1 95.06 370 ASN A C 1
ATOM 2949 O O . ASN A 1 370 ? 21 -17.312 -16.781 1 95.06 370 ASN A O 1
ATOM 2953 N N . PHE A 1 371 ? 22.266 -16.312 -15.234 1 96.5 371 PHE A N 1
ATOM 2954 C CA . PHE A 1 371 ? 22.297 -15.062 -15.961 1 96.5 371 PHE A CA 1
ATOM 2955 C C . PHE A 1 371 ? 23.031 -15.219 -17.297 1 96.5 371 PHE A C 1
ATOM 2957 O O . PHE A 1 371 ? 22.531 -14.781 -18.328 1 96.5 371 PHE A O 1
ATOM 2964 N N . LYS A 1 372 ? 24.172 -15.945 -17.297 1 94.38 372 LYS A N 1
ATOM 2965 C CA . LYS A 1 372 ? 24.969 -16.203 -18.484 1 94.38 372 LYS A CA 1
ATOM 2966 C C . LYS A 1 372 ? 24.188 -17.016 -19.516 1 94.38 372 LYS A C 1
ATOM 2968 O O . LYS A 1 372 ? 24.25 -16.734 -20.719 1 94.38 372 LYS A O 1
ATOM 2973 N N . SER A 1 373 ? 23.484 -17.922 -19 1 92.12 373 SER A N 1
ATOM 2974 C CA . SER A 1 373 ? 22.781 -18.859 -19.891 1 92.12 373 SER A CA 1
ATOM 2975 C C . SER A 1 373 ? 21.562 -18.188 -20.531 1 92.12 373 SER A C 1
ATOM 2977 O O . SER A 1 373 ? 21.203 -18.5 -21.672 1 92.12 373 SER A O 1
ATOM 2979 N N . ASN A 1 374 ? 21 -17.266 -19.828 1 92.75 374 ASN A N 1
ATOM 2980 C CA . ASN A 1 374 ? 19.766 -16.656 -20.312 1 92.75 374 ASN A CA 1
ATOM 2981 C C . ASN A 1 374 ? 20.047 -15.43 -21.172 1 92.75 374 ASN A C 1
ATOM 2983 O O . ASN A 1 374 ? 19.281 -15.102 -22.062 1 92.75 374 ASN A O 1
ATOM 2987 N N . PHE A 1 375 ? 21.172 -14.805 -20.688 1 91.5 375 PHE A N 1
ATOM 2988 C CA . PHE A 1 375 ? 21.453 -13.547 -21.359 1 91.5 375 PHE A CA 1
ATOM 2989 C C . PHE A 1 375 ? 22.875 -13.539 -21.922 1 91.5 375 PHE A C 1
ATOM 2991 O O . PHE A 1 375 ? 23.812 -13.945 -21.25 1 91.5 375 PHE A O 1
ATOM 2998 N N . ASN A 1 376 ? 23.125 -13.516 -23.125 1 88.19 376 ASN A N 1
ATOM 2999 C CA . ASN A 1 376 ? 24.422 -13.57 -23.797 1 88.19 376 ASN A CA 1
ATOM 3000 C C . ASN A 1 376 ? 25.031 -12.18 -23.969 1 88.19 376 ASN A C 1
ATOM 3002 O O . ASN A 1 376 ? 25.359 -11.781 -25.078 1 88.19 376 ASN A O 1
ATOM 3006 N N . TYR A 1 377 ? 25.234 -11.578 -22.797 1 89.94 377 TYR A N 1
ATOM 3007 C CA . TYR A 1 377 ? 25.844 -10.258 -22.859 1 89.94 377 TYR A CA 1
ATOM 3008 C C . TYR A 1 377 ? 27.359 -10.352 -22.828 1 89.94 377 TYR A C 1
ATOM 3010 O O . TYR A 1 377 ? 27.922 -11.289 -22.25 1 89.94 377 TYR A O 1
ATOM 3018 N N . ASN A 1 378 ? 27.953 -9.375 -23.5 1 91.12 378 ASN A N 1
ATOM 3019 C CA . ASN A 1 378 ? 29.422 -9.312 -23.531 1 91.12 378 ASN A CA 1
ATOM 3020 C C . ASN A 1 378 ? 29.969 -8.57 -22.312 1 91.12 378 ASN A C 1
ATOM 3022 O O . ASN A 1 378 ? 30.547 -7.492 -22.438 1 91.12 378 ASN A O 1
ATOM 3026 N N . ILE A 1 379 ? 29.828 -9.172 -21.172 1 95.12 379 ILE A N 1
ATOM 3027 C CA . ILE A 1 379 ? 30.359 -8.617 -19.922 1 95.12 379 ILE A CA 1
ATOM 3028 C C . ILE A 1 379 ? 31.203 -9.672 -19.203 1 95.12 379 ILE A C 1
ATOM 3030 O O . ILE A 1 379 ? 31.188 -10.852 -19.578 1 95.12 379 ILE A O 1
ATOM 3034 N N . LYS A 1 380 ? 31.984 -9.203 -18.281 1 97.12 380 LYS A N 1
ATOM 3035 C CA . LYS A 1 380 ? 32.781 -10.117 -17.469 1 97.12 380 LYS A CA 1
ATOM 3036 C C . LYS A 1 380 ? 32.031 -10.516 -16.188 1 97.12 380 LYS A C 1
ATOM 3038 O O . LYS A 1 380 ? 31.188 -9.766 -15.703 1 97.12 380 LYS A O 1
ATOM 3043 N N . TYR A 1 381 ? 32.312 -11.68 -15.758 1 97.94 381 TYR A N 1
ATOM 3044 C CA . TYR A 1 381 ? 31.75 -12.164 -14.5 1 97.94 381 TYR A CA 1
ATOM 3045 C C . TYR A 1 381 ? 32.844 -12.461 -13.484 1 97.94 381 TYR A C 1
ATOM 3047 O O . TYR A 1 381 ? 33.812 -13.156 -13.797 1 97.94 381 TYR A O 1
ATOM 3055 N N . ALA A 1 382 ? 32.719 -11.883 -12.367 1 97.56 382 ALA A N 1
ATOM 3056 C CA . ALA A 1 382 ? 33.719 -12.094 -11.32 1 97.56 382 ALA A CA 1
ATOM 3057 C C . ALA A 1 382 ? 33.406 -13.352 -10.516 1 97.56 382 ALA A C 1
ATOM 3059 O O . ALA A 1 382 ? 32.25 -13.75 -10.383 1 97.56 382 ALA A O 1
ATOM 3060 N N . LYS A 1 383 ? 34.438 -13.891 -9.852 1 95 383 LYS A N 1
ATOM 3061 C CA . LYS A 1 383 ? 34.312 -15.125 -9.086 1 95 383 LYS A CA 1
ATOM 3062 C C . LYS A 1 383 ? 33.906 -14.844 -7.641 1 95 383 LYS A C 1
ATOM 3064 O O . LYS A 1 383 ? 33.438 -15.727 -6.934 1 95 383 LYS A O 1
ATOM 3069 N N . SER A 1 384 ? 34.219 -13.609 -7.242 1 98 384 SER A N 1
ATOM 3070 C CA . SER A 1 384 ? 33.938 -13.242 -5.855 1 98 384 SER A CA 1
ATOM 3071 C C . SER A 1 384 ? 33.625 -11.758 -5.73 1 98 384 SER A C 1
ATOM 3073 O O . SER A 1 384 ? 33.906 -10.977 -6.633 1 98 384 SER A O 1
ATOM 3075 N N . LEU A 1 385 ? 33 -11.469 -4.59 1 98.25 385 LEU A N 1
ATOM 3076 C CA . LEU A 1 385 ? 32.75 -10.07 -4.273 1 98.25 385 LEU A CA 1
ATOM 3077 C C . LEU A 1 385 ? 34.062 -9.281 -4.191 1 98.25 385 LEU A C 1
ATOM 3079 O O . LEU A 1 385 ? 34.156 -8.156 -4.688 1 98.25 385 LEU A O 1
ATOM 3083 N N . HIS A 1 386 ? 35.062 -9.891 -3.574 1 97.69 386 HIS A N 1
ATOM 3084 C CA . HIS A 1 386 ? 36.375 -9.266 -3.424 1 97.69 386 HIS A CA 1
ATOM 3085 C C . HIS A 1 386 ? 36.969 -8.906 -4.781 1 97.69 386 HIS A C 1
ATOM 3087 O O . HIS A 1 386 ? 37.469 -7.789 -4.973 1 97.69 386 HIS A O 1
ATOM 3093 N N . ASP A 1 387 ? 36.875 -9.805 -5.691 1 97.69 387 ASP A N 1
ATOM 3094 C CA . ASP A 1 387 ? 37.406 -9.586 -7.035 1 97.69 387 ASP A CA 1
ATOM 3095 C C . ASP A 1 387 ? 36.688 -8.414 -7.715 1 97.69 387 ASP A C 1
ATOM 3097 O O . ASP A 1 387 ? 37.312 -7.609 -8.398 1 97.69 387 ASP A O 1
ATOM 3101 N N . THR A 1 388 ? 35.406 -8.344 -7.582 1 98.19 388 THR A N 1
ATOM 3102 C CA . THR A 1 388 ? 34.594 -7.285 -8.18 1 98.19 388 THR A CA 1
ATOM 3103 C C .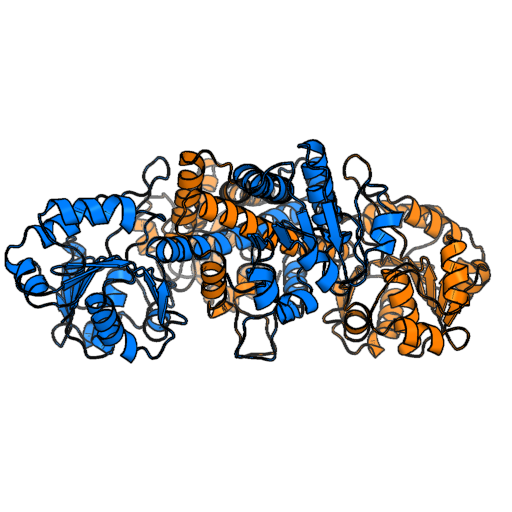 THR A 1 388 ? 35 -5.922 -7.633 1 98.19 388 THR A C 1
ATOM 3105 O O . THR A 1 388 ? 35.156 -4.965 -8.398 1 98.19 388 THR A O 1
ATOM 3108 N N . ILE A 1 389 ? 35.188 -5.859 -6.289 1 98.06 389 ILE A N 1
ATOM 3109 C CA . ILE A 1 389 ? 35.531 -4.613 -5.625 1 98.06 389 ILE A CA 1
ATOM 3110 C C . ILE A 1 389 ? 36.906 -4.16 -6.094 1 98.06 389 ILE A C 1
ATOM 3112 O O . ILE A 1 389 ? 37.125 -2.988 -6.43 1 98.06 389 ILE A O 1
ATOM 3116 N N . GLU A 1 390 ? 37.844 -5.023 -6.246 1 97.19 390 GLU A N 1
ATOM 3117 C CA . GLU A 1 390 ? 39.219 -4.691 -6.598 1 97.19 390 GLU A CA 1
ATOM 3118 C C . GLU A 1 390 ? 39.344 -4.223 -8.047 1 97.19 390 GLU A C 1
ATOM 3120 O O . GLU A 1 390 ? 40.125 -3.324 -8.352 1 97.19 390 GLU A O 1
ATOM 3125 N N . LYS A 1 391 ? 38.562 -4.742 -8.852 1 97.62 391 LYS A N 1
ATOM 3126 C CA . LYS A 1 391 ? 38.719 -4.52 -10.289 1 97.62 391 LYS A CA 1
ATOM 3127 C C . LYS A 1 391 ? 37.844 -3.357 -10.766 1 97.62 391 LYS A C 1
ATOM 3129 O O . LYS A 1 391 ? 38 -2.896 -11.898 1 97.62 391 LYS A O 1
ATOM 3134 N N . SER A 1 392 ? 36.969 -2.881 -9.969 1 98.12 392 SER A N 1
ATOM 3135 C CA . SER A 1 392 ? 36.031 -1.848 -10.391 1 98.12 392 SER A CA 1
ATOM 3136 C C . SER A 1 392 ? 36.375 -0.5 -9.766 1 98.12 392 SER A C 1
ATOM 3138 O O . SER A 1 392 ? 36.875 -0.444 -8.641 1 98.12 392 SER A O 1
ATOM 3140 N N . SER A 1 393 ? 36.125 0.563 -10.477 1 97.75 393 SER A N 1
ATOM 3141 C CA . SER A 1 393 ? 36.25 1.91 -9.93 1 97.75 393 SER A CA 1
ATOM 3142 C C . SER A 1 393 ? 34.906 2.404 -9.375 1 97.75 393 SER A C 1
ATOM 3144 O O . SER A 1 393 ? 34.875 3.236 -8.469 1 97.75 393 SER A O 1
ATOM 3146 N N . THR A 1 394 ? 33.812 1.891 -9.969 1 98.31 394 THR A N 1
ATOM 3147 C CA . THR A 1 394 ? 32.469 2.227 -9.562 1 98.31 394 THR A CA 1
ATOM 3148 C C . THR A 1 394 ? 31.641 0.962 -9.312 1 98.31 394 THR A C 1
ATOM 3150 O O . THR A 1 394 ? 31.75 -0.011 -10.055 1 98.31 394 THR A O 1
ATOM 3153 N N . LEU A 1 395 ? 30.906 0.976 -8.203 1 98.62 395 LEU A N 1
ATOM 3154 C CA . LEU A 1 395 ? 30.062 -0.157 -7.863 1 98.62 395 LEU A CA 1
ATOM 3155 C C . LEU A 1 395 ? 28.594 0.246 -7.883 1 98.62 395 LEU A C 1
ATOM 3157 O O . LEU A 1 395 ? 28.234 1.344 -7.445 1 98.62 395 LEU A O 1
ATOM 3161 N N . ILE A 1 396 ? 27.719 -0.591 -8.43 1 98.5 396 ILE A N 1
ATOM 3162 C CA . ILE A 1 396 ? 26.266 -0.419 -8.43 1 98.5 396 ILE A CA 1
ATOM 3163 C C . ILE A 1 396 ? 25.609 -1.624 -7.773 1 98.5 396 ILE A C 1
ATOM 3165 O O . ILE A 1 396 ? 25.734 -2.752 -8.258 1 98.5 396 ILE A O 1
ATOM 3169 N N . VAL A 1 397 ? 24.891 -1.439 -6.699 1 98.5 397 VAL A N 1
ATOM 3170 C CA . VAL A 1 397 ? 24.172 -2.504 -5.996 1 98.5 397 VAL A CA 1
ATOM 3171 C C . VAL A 1 397 ? 22.734 -2.588 -6.5 1 98.5 397 VAL A C 1
ATOM 3173 O O . VAL A 1 397 ? 21.969 -1.635 -6.355 1 98.5 397 VAL A O 1
ATOM 3176 N N . LEU A 1 398 ? 22.375 -3.773 -7.039 1 98.31 398 LEU A N 1
ATOM 3177 C CA . LEU A 1 398 ? 21.062 -3.912 -7.664 1 98.31 398 LEU A CA 1
ATOM 3178 C C . LEU A 1 398 ? 20.266 -5.039 -7.02 1 98.31 398 LEU A C 1
ATOM 3180 O O . LEU A 1 398 ? 19.078 -5.207 -7.297 1 98.31 398 LEU A O 1
ATOM 3184 N N . CYS A 1 399 ? 20.828 -5.801 -6.16 1 97.62 399 CYS A N 1
ATOM 3185 C CA . CYS A 1 399 ? 20.172 -6.84 -5.367 1 97.62 399 CYS A CA 1
ATOM 3186 C C . CYS A 1 399 ? 20.734 -6.863 -3.947 1 97.62 399 CYS A C 1
ATOM 3188 O O . CYS A 1 399 ? 21.938 -6.762 -3.742 1 97.62 399 CYS A O 1
ATOM 3190 N N . GLN A 1 400 ? 19.891 -7.051 -2.949 1 96.38 400 GLN A N 1
ATOM 3191 C CA . GLN A 1 400 ? 20.25 -6.887 -1.544 1 96.38 400 GLN A CA 1
ATOM 3192 C C . GLN A 1 400 ? 20.734 -8.203 -0.944 1 96.38 400 GLN A C 1
ATOM 3194 O O . GLN A 1 400 ? 20.125 -8.734 -0.014 1 96.38 400 GLN A O 1
ATOM 3199 N N . TRP A 1 401 ? 21.859 -8.656 -1.338 1 97.19 401 TRP A N 1
ATOM 3200 C CA . TRP A 1 401 ? 22.438 -9.867 -0.771 1 97.19 401 TRP A CA 1
ATOM 3201 C C . TRP A 1 401 ? 23.078 -9.586 0.589 1 97.19 401 TRP A C 1
ATOM 3203 O O . TRP A 1 401 ? 23.719 -8.555 0.78 1 97.19 401 TRP A O 1
ATOM 3213 N N . GLU A 1 402 ? 22.938 -10.523 1.503 1 96.38 402 GLU A N 1
ATOM 3214 C CA . GLU A 1 402 ? 23.531 -10.391 2.83 1 96.38 402 GLU A CA 1
ATOM 3215 C C . GLU A 1 402 ? 25.031 -10.195 2.744 1 96.38 402 GLU A C 1
ATOM 3217 O O . GLU A 1 402 ? 25.609 -9.43 3.525 1 96.38 402 GLU A O 1
ATOM 3222 N N . GLU A 1 403 ? 25.625 -10.852 1.834 1 97.31 403 GLU A N 1
ATOM 3223 C CA . GLU A 1 403 ? 27.062 -10.742 1.621 1 97.31 403 GLU A CA 1
ATOM 3224 C C . GLU A 1 403 ? 27.484 -9.297 1.385 1 97.31 403 GLU A C 1
ATOM 3226 O O . GLU A 1 403 ? 28.531 -8.859 1.855 1 97.31 403 GLU A O 1
ATOM 3231 N N . PHE A 1 404 ? 26.734 -8.531 0.662 1 98.12 404 PHE A N 1
ATOM 3232 C CA . PHE A 1 404 ? 27.047 -7.141 0.357 1 98.12 404 PHE A CA 1
ATOM 3233 C C . PHE A 1 404 ? 26.891 -6.27 1.6 1 98.12 404 PHE A C 1
ATOM 3235 O O . PHE A 1 404 ? 27.719 -5.379 1.836 1 98.12 404 PHE A O 1
ATOM 3242 N N . ILE A 1 405 ? 25.875 -6.547 2.4 1 96.62 405 ILE A N 1
ATOM 3243 C CA . ILE A 1 405 ? 25.609 -5.793 3.619 1 96.62 405 ILE A CA 1
ATOM 3244 C C . ILE A 1 405 ? 26.766 -5.992 4.609 1 96.62 405 ILE A C 1
ATOM 3246 O O . ILE A 1 405 ? 27.219 -5.035 5.234 1 96.62 405 ILE A O 1
ATOM 3250 N N . LEU A 1 406 ? 27.234 -7.211 4.715 1 96.5 406 LEU A N 1
ATOM 3251 C CA . LEU A 1 406 ? 28.297 -7.555 5.648 1 96.5 406 LEU A CA 1
ATOM 3252 C C . LEU A 1 406 ? 29.609 -6.871 5.25 1 96.5 406 LEU A C 1
ATOM 3254 O O . LEU A 1 406 ? 30.484 -6.648 6.094 1 96.5 406 LEU A O 1
ATOM 3258 N N . GLN A 1 407 ? 29.781 -6.512 4.004 1 97.06 407 GLN A N 1
ATOM 3259 C CA . GLN A 1 407 ? 31 -5.883 3.51 1 97.06 407 GLN A CA 1
ATOM 3260 C C . GLN A 1 407 ? 30.75 -4.426 3.131 1 97.06 407 GLN A C 1
ATOM 3262 O O . GLN A 1 407 ? 31.422 -3.889 2.236 1 97.06 407 GLN A O 1
ATOM 3267 N N . LYS A 1 408 ? 29.766 -3.818 3.742 1 96.81 408 LYS A N 1
ATOM 3268 C CA . LYS A 1 408 ? 29.328 -2.477 3.367 1 96.81 408 LYS A CA 1
ATOM 3269 C C . LYS A 1 408 ? 30.469 -1.474 3.4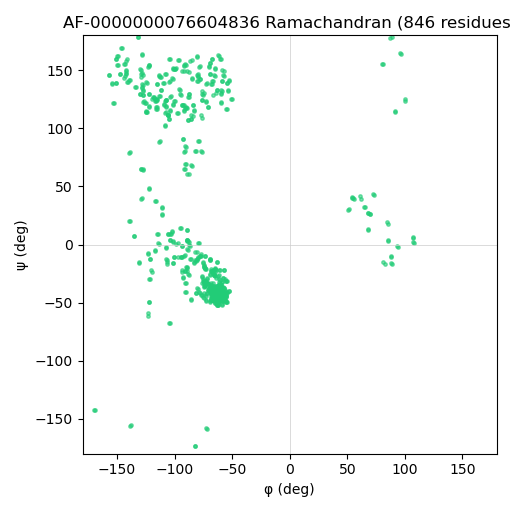86 1 96.81 408 LYS A C 1
ATOM 3271 O O . LYS A 1 408 ? 30.578 -0.558 2.67 1 96.81 408 LYS A O 1
ATOM 3276 N N . ASP A 1 409 ? 31.375 -1.576 4.477 1 96.31 409 ASP A N 1
ATOM 3277 C CA . ASP A 1 409 ? 32.469 -0.626 4.691 1 96.31 409 ASP A CA 1
ATOM 3278 C C . ASP A 1 409 ? 33.438 -0.652 3.527 1 96.31 409 ASP A C 1
ATOM 3280 O O . ASP A 1 409 ? 33.938 0.394 3.102 1 96.31 409 ASP A O 1
ATOM 3284 N N . ARG A 1 410 ? 33.688 -1.839 3.027 1 96.5 410 ARG A N 1
ATOM 3285 C CA . ARG A 1 410 ? 34.594 -1.981 1.88 1 96.5 410 ARG A CA 1
ATOM 3286 C C . ARG A 1 410 ? 33.938 -1.402 0.62 1 96.5 410 ARG A C 1
ATOM 3288 O O . ARG A 1 410 ? 34.625 -0.771 -0.191 1 96.5 410 ARG A O 1
ATOM 3295 N N . LEU A 1 411 ? 32.688 -1.624 0.467 1 97.75 411 LEU A N 1
ATOM 3296 C CA . LEU A 1 411 ? 31.953 -1.119 -0.695 1 97.75 411 LEU A CA 1
ATOM 3297 C C . LEU A 1 411 ? 31.938 0.406 -0.706 1 97.75 411 LEU A C 1
ATOM 3299 O O . LEU A 1 411 ? 32.094 1.024 -1.764 1 97.75 411 LEU A O 1
ATOM 3303 N N . LYS A 1 412 ? 31.844 0.976 0.454 1 95.38 412 LYS A N 1
ATOM 3304 C CA . LYS A 1 412 ? 31.703 2.422 0.6 1 95.38 412 LYS A CA 1
ATOM 3305 C C . LYS A 1 412 ? 33.031 3.135 0.302 1 95.38 412 LYS A C 1
ATOM 3307 O O . LYS A 1 412 ? 33.062 4.355 0.121 1 95.38 412 LYS A O 1
ATOM 3312 N N . GLU A 1 413 ? 34.125 2.396 0.161 1 95.38 413 GLU A N 1
ATOM 3313 C CA . GLU A 1 413 ? 35.438 2.965 -0.198 1 95.38 413 GLU A CA 1
ATOM 3314 C C . GLU A 1 413 ? 35.469 3.318 -1.682 1 95.38 413 GLU A C 1
ATOM 3316 O O . GLU A 1 413 ? 36.344 4.07 -2.115 1 95.38 413 GLU A O 1
ATOM 3321 N N . LYS A 1 414 ? 34.562 2.82 -2.469 1 96.25 414 LYS A N 1
ATOM 3322 C CA . LYS A 1 414 ? 34.469 3.066 -3.904 1 96.25 414 LYS A CA 1
ATOM 3323 C C . LYS A 1 414 ? 33.344 4.055 -4.223 1 96.25 414 LYS A C 1
ATOM 3325 O O . LYS A 1 414 ? 32.531 4.367 -3.363 1 96.25 414 LYS A O 1
ATOM 3330 N N . LYS A 1 415 ? 33.469 4.672 -5.445 1 97.12 415 LYS A N 1
ATOM 3331 C CA . LYS A 1 415 ? 32.25 5.312 -5.934 1 97.12 415 LYS A CA 1
ATOM 3332 C C . LYS A 1 415 ? 31.078 4.324 -5.988 1 97.12 415 LYS A C 1
ATOM 3334 O O . LYS A 1 415 ? 31.172 3.293 -6.656 1 97.12 415 LYS A O 1
ATOM 3339 N N . LEU A 1 416 ? 30.047 4.598 -5.195 1 97.56 416 LEU A N 1
ATOM 3340 C CA . LEU A 1 416 ? 29.031 3.586 -4.953 1 97.56 416 LEU A CA 1
ATOM 3341 C C . LEU A 1 416 ? 27.641 4.141 -5.246 1 97.56 416 LEU A C 1
ATOM 3343 O O . LEU A 1 416 ? 27.297 5.246 -4.809 1 97.56 416 LEU A O 1
ATOM 3347 N N . PHE A 1 417 ? 26.891 3.42 -6.047 1 97.75 417 PHE A N 1
ATOM 3348 C CA . PHE A 1 417 ? 25.453 3.621 -6.211 1 97.75 417 PHE A CA 1
ATOM 3349 C C . PHE A 1 417 ? 24.672 2.486 -5.566 1 97.75 417 PHE A C 1
ATOM 3351 O O . PHE A 1 417 ? 24.594 1.387 -6.117 1 97.75 417 PHE A O 1
ATOM 3358 N N . ASP A 1 418 ? 24.125 2.746 -4.395 1 97.62 418 ASP A N 1
ATOM 3359 C CA . ASP A 1 418 ? 23.297 1.766 -3.701 1 97.62 418 ASP A CA 1
ATOM 3360 C C . ASP A 1 418 ? 21.812 1.947 -4.051 1 97.62 418 ASP A C 1
ATOM 3362 O O . ASP A 1 418 ? 21.078 2.621 -3.328 1 97.62 418 ASP A O 1
ATOM 3366 N N . PHE A 1 419 ? 21.344 1.255 -5.094 1 97.44 419 PHE A N 1
ATOM 3367 C CA . PHE A 1 419 ? 19.984 1.461 -5.602 1 97.44 419 PHE A CA 1
ATOM 3368 C C . PHE A 1 419 ? 19 0.542 -4.891 1 97.44 419 PHE A C 1
ATOM 3370 O O . PHE A 1 419 ? 17.844 0.417 -5.316 1 97.44 419 PHE A O 1
ATOM 3377 N N . ARG A 1 420 ? 19.422 -0.112 -3.748 1 96.5 420 ARG A N 1
ATOM 3378 C CA . ARG A 1 420 ? 18.547 -0.873 -2.869 1 96.5 420 ARG A CA 1
ATOM 3379 C C . ARG A 1 420 ? 18.5 -0.26 -1.473 1 96.5 420 ARG A C 1
ATOM 3381 O O . ARG A 1 420 ? 17.75 -0.725 -0.607 1 96.5 420 ARG A O 1
ATOM 3388 N N . TYR A 1 421 ? 19.281 0.749 -1.193 1 95.31 421 TYR A N 1
ATOM 3389 C CA . TYR A 1 421 ? 19.344 1.46 0.078 1 95.31 421 TYR A CA 1
ATOM 3390 C C . TYR A 1 421 ? 19.625 0.498 1.227 1 95.31 421 TYR A C 1
ATOM 3392 O O . TYR A 1 421 ? 19.016 0.609 2.297 1 95.31 421 TYR A O 1
ATOM 3400 N N . CYS A 1 422 ? 20.484 -0.458 0.975 1 93.19 422 CYS A N 1
ATOM 3401 C CA . CYS A 1 422 ? 20.656 -1.506 1.976 1 93.19 422 CYS A CA 1
ATOM 3402 C C . CYS A 1 422 ? 21.984 -1.359 2.695 1 93.19 422 CYS A C 1
ATOM 3404 O O . CYS A 1 422 ? 22.281 -2.113 3.625 1 93.19 422 CYS A O 1
ATOM 3406 N N . LEU A 1 423 ? 22.797 -0.396 2.318 1 93.38 423 LEU A N 1
ATOM 3407 C CA . LEU A 1 423 ? 24.141 -0.301 2.875 1 93.38 423 LEU A CA 1
ATOM 3408 C C . LEU A 1 423 ? 24.234 0.846 3.873 1 93.38 423 LEU A C 1
ATOM 3410 O O . LEU A 1 423 ? 25.281 1.06 4.484 1 93.38 423 LEU A O 1
ATOM 3414 N N . GLY A 1 424 ? 23.156 1.491 4.273 1 78.31 424 GLY A N 1
ATOM 3415 C CA . GLY A 1 424 ? 23.094 2.508 5.312 1 78.31 424 GLY A CA 1
ATOM 3416 C C . GLY A 1 424 ? 23.703 3.828 4.887 1 78.31 424 GLY A C 1
ATOM 3417 O O . GLY A 1 424 ? 24.547 4.383 5.594 1 78.31 424 GLY A O 1
ATOM 3418 N N . TYR A 1 425 ? 23.453 4.395 3.578 1 57.62 425 TYR A N 1
ATOM 3419 C CA . TYR A 1 425 ? 23.938 5.73 3.244 1 57.62 425 TYR A CA 1
ATOM 3420 C C . TYR A 1 425 ? 22.938 6.793 3.68 1 57.62 425 TYR A C 1
ATOM 3422 O O . TYR A 1 425 ? 21.734 6.535 3.74 1 57.62 425 TYR A O 1
ATOM 3430 N N . MET B 1 1 ? -4.195 -40.656 -3.264 1 96 1 MET B N 1
ATOM 3431 C CA . MET B 1 1 ? -3.105 -40.438 -4.211 1 96 1 MET B CA 1
ATOM 3432 C C . MET B 1 1 ? -3.322 -39.156 -5 1 96 1 MET B C 1
ATOM 3434 O O . MET B 1 1 ? -4.461 -38.781 -5.297 1 96 1 MET B O 1
ATOM 3438 N N . ILE B 1 2 ? -2.217 -38.469 -5.254 1 98.5 2 ILE B N 1
ATOM 3439 C CA . ILE B 1 2 ? -2.244 -37.188 -5.93 1 98.5 2 ILE B CA 1
ATOM 3440 C C . ILE B 1 2 ? -1.363 -37.219 -7.176 1 98.5 2 ILE B C 1
ATOM 3442 O O . ILE B 1 2 ? -0.323 -37.906 -7.18 1 98.5 2 ILE B O 1
ATOM 3446 N N . THR B 1 3 ? -1.814 -36.625 -8.242 1 98.69 3 THR B N 1
ATOM 3447 C CA . THR B 1 3 ? -0.957 -36.375 -9.391 1 98.69 3 THR B CA 1
ATOM 3448 C C . THR B 1 3 ? -0.73 -34.875 -9.578 1 98.69 3 THR B C 1
ATOM 3450 O O . THR B 1 3 ? -1.683 -34.094 -9.586 1 98.69 3 THR B O 1
ATOM 3453 N N . VAL B 1 4 ? 0.537 -34.469 -9.68 1 98.88 4 VAL B N 1
ATOM 3454 C CA . VAL B 1 4 ? 0.895 -33.094 -9.969 1 98.88 4 VAL B CA 1
ATOM 3455 C C . VAL B 1 4 ? 1.458 -33 -11.391 1 98.88 4 VAL B C 1
ATOM 3457 O O . VAL B 1 4 ? 2.43 -33.688 -11.727 1 98.88 4 VAL B O 1
ATOM 3460 N N . ILE B 1 5 ? 0.781 -32.188 -12.18 1 98.69 5 ILE B N 1
ATOM 3461 C CA . ILE B 1 5 ? 1.208 -31.969 -13.562 1 98.69 5 ILE B CA 1
ATOM 3462 C C . ILE B 1 5 ? 1.961 -30.641 -13.656 1 98.69 5 ILE B C 1
ATOM 3464 O O . ILE B 1 5 ? 1.4 -29.578 -13.375 1 98.69 5 ILE B O 1
ATOM 3468 N N . GLY B 1 6 ? 3.189 -30.641 -14.141 1 98.38 6 GLY B N 1
ATOM 3469 C CA . GLY B 1 6 ? 4.121 -29.516 -14.086 1 98.38 6 GLY B CA 1
ATOM 3470 C C . GLY B 1 6 ? 5.008 -29.547 -12.859 1 98.38 6 GLY B C 1
ATOM 3471 O O . GLY B 1 6 ? 4.523 -29.406 -11.734 1 98.38 6 GLY B O 1
ATOM 3472 N N . LEU B 1 7 ? 6.301 -29.734 -13.07 1 98.38 7 LEU B N 1
ATOM 3473 C CA . LEU B 1 7 ? 7.219 -29.875 -11.945 1 98.38 7 LEU B CA 1
ATOM 3474 C C . LEU B 1 7 ? 8.234 -28.734 -11.922 1 98.38 7 LEU B C 1
ATOM 3476 O O . LEU B 1 7 ? 9.414 -28.953 -11.672 1 98.38 7 LEU B O 1
ATOM 3480 N N . GLY B 1 8 ? 7.719 -27.531 -12.297 1 95.56 8 GLY B N 1
ATOM 3481 C CA . GLY B 1 8 ? 8.5 -26.328 -12.047 1 95.56 8 GLY B CA 1
ATOM 3482 C C . GLY B 1 8 ? 8.555 -25.953 -10.586 1 95.56 8 GLY B C 1
ATOM 3483 O O . GLY B 1 8 ? 8.383 -26.797 -9.703 1 95.56 8 GLY B O 1
ATOM 3484 N N . PHE B 1 9 ? 8.844 -24.734 -10.375 1 94 9 PHE B N 1
ATOM 3485 C CA . PHE B 1 9 ? 9.031 -24.203 -9.031 1 94 9 PHE B CA 1
ATOM 3486 C C . PHE B 1 9 ? 7.805 -24.484 -8.164 1 94 9 PHE B C 1
ATOM 3488 O O . PHE B 1 9 ? 7.926 -25.062 -7.078 1 94 9 PHE B O 1
ATOM 3495 N N . VAL B 1 10 ? 6.598 -24.188 -8.648 1 97.12 10 VAL B N 1
ATOM 3496 C CA . VAL B 1 10 ? 5.359 -24.344 -7.891 1 97.12 10 VAL B CA 1
ATOM 3497 C C . VAL B 1 10 ? 4.992 -25.828 -7.812 1 97.12 10 VAL B C 1
ATOM 3499 O O . VAL B 1 10 ? 4.699 -26.344 -6.73 1 97.12 10 VAL B O 1
ATOM 3502 N N . GLY B 1 11 ? 5.082 -26.531 -8.906 1 98.44 11 GLY B N 1
ATOM 3503 C CA . GLY B 1 11 ? 4.629 -27.906 -8.977 1 98.44 11 GLY B CA 1
ATOM 3504 C C . GLY B 1 11 ? 5.48 -28.859 -8.156 1 98.44 11 GLY B C 1
ATOM 3505 O O . GLY B 1 11 ? 4.949 -29.719 -7.457 1 98.44 11 GLY B O 1
ATOM 3506 N N . LEU B 1 12 ? 6.781 -28.672 -8.281 1 98.56 12 LEU B N 1
ATOM 3507 C CA . LEU B 1 12 ? 7.664 -29.531 -7.504 1 98.56 12 LEU B CA 1
ATOM 3508 C C . LEU B 1 12 ? 7.477 -29.312 -6.008 1 98.5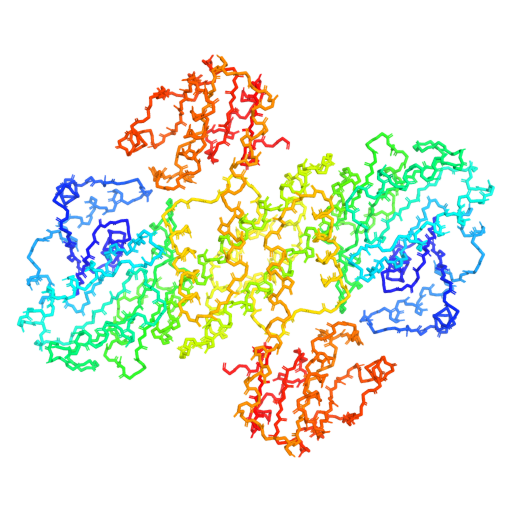6 12 LEU B C 1
ATOM 3510 O O . LEU B 1 12 ? 7.41 -30.266 -5.234 1 98.56 12 LEU B O 1
ATOM 3514 N N . THR B 1 13 ? 7.387 -28.031 -5.621 1 98.5 13 THR B N 1
ATOM 3515 C CA . THR B 1 13 ? 7.148 -27.703 -4.219 1 98.5 13 THR B CA 1
ATOM 3516 C C . THR B 1 13 ? 5.828 -28.297 -3.742 1 98.5 13 THR B C 1
ATOM 3518 O O . THR B 1 13 ? 5.746 -28.844 -2.643 1 98.5 13 THR B O 1
ATOM 3521 N N . THR B 1 14 ? 4.801 -28.219 -4.578 1 98.75 14 THR B N 1
ATOM 3522 C CA . THR B 1 14 ? 3.482 -28.766 -4.277 1 98.75 14 THR B CA 1
ATOM 3523 C C . THR B 1 14 ? 3.549 -30.281 -4.113 1 98.75 14 THR B C 1
ATOM 3525 O O . THR B 1 14 ? 3.035 -30.828 -3.135 1 98.75 14 THR B O 1
ATOM 3528 N N . ALA B 1 15 ? 4.203 -30.953 -5.039 1 98.81 15 ALA B N 1
ATOM 3529 C CA . ALA B 1 15 ? 4.316 -32.406 -5.02 1 98.81 15 ALA B CA 1
ATOM 3530 C C . ALA B 1 15 ? 5.035 -32.906 -3.76 1 98.81 15 ALA B C 1
ATOM 3532 O O . ALA B 1 15 ? 4.531 -33.75 -3.039 1 98.81 15 ALA B O 1
ATOM 3533 N N . LEU B 1 16 ? 6.148 -32.281 -3.484 1 98.75 16 LEU B N 1
ATOM 3534 C CA . LEU B 1 16 ? 6.953 -32.688 -2.338 1 98.75 16 LEU B CA 1
ATOM 3535 C C . LEU B 1 16 ? 6.27 -32.281 -1.029 1 98.75 16 LEU B C 1
ATOM 3537 O O . LEU B 1 16 ? 6.406 -33 -0.025 1 98.75 16 LEU B O 1
ATOM 3541 N N . GLY B 1 17 ? 5.559 -31.141 -1.054 1 98.69 17 GLY B N 1
ATOM 3542 C CA . GLY B 1 17 ? 4.805 -30.75 0.126 1 98.69 17 GLY B CA 1
ATOM 3543 C C . GLY B 1 17 ? 3.746 -31.766 0.524 1 98.69 17 GLY B C 1
ATOM 3544 O O . GLY B 1 17 ? 3.629 -32.125 1.698 1 98.69 17 GLY B O 1
ATOM 3545 N N . PHE B 1 18 ? 2.977 -32.219 -0.415 1 98.81 18 PHE B N 1
ATOM 3546 C CA . PHE B 1 18 ? 1.975 -33.25 -0.128 1 98.81 18 PHE B CA 1
ATOM 3547 C C . PHE B 1 18 ? 2.637 -34.562 0.288 1 98.81 18 PHE B C 1
ATOM 3549 O O . PHE B 1 18 ? 2.139 -35.25 1.172 1 98.81 18 PHE B O 1
ATOM 3556 N N . ALA B 1 19 ? 3.738 -34.875 -0.358 1 98.81 19 ALA B N 1
ATOM 3557 C CA . ALA B 1 19 ? 4.484 -36.062 0.061 1 98.81 19 ALA B CA 1
ATOM 3558 C C . ALA B 1 19 ? 4.926 -35.938 1.517 1 98.81 19 ALA B C 1
ATOM 3560 O O . ALA B 1 19 ? 4.828 -36.906 2.279 1 98.81 19 ALA B O 1
ATOM 3561 N N . GLU B 1 20 ? 5.445 -34.781 1.848 1 98.62 20 GLU B N 1
ATOM 3562 C CA . GLU B 1 20 ? 5.895 -34.5 3.209 1 98.62 20 GLU B CA 1
ATOM 3563 C C . GLU B 1 20 ? 4.773 -34.75 4.219 1 98.62 20 GLU B C 1
ATOM 3565 O O . GLU B 1 20 ? 5.031 -35.125 5.355 1 98.62 20 GLU B O 1
ATOM 3570 N N . LYS B 1 21 ? 3.555 -34.531 3.814 1 98.38 21 LYS B N 1
ATOM 3571 C CA . LYS B 1 21 ? 2.4 -34.719 4.688 1 98.38 21 LYS B CA 1
ATOM 3572 C C . LYS B 1 21 ? 1.904 -36.156 4.645 1 98.38 21 LYS B C 1
ATOM 3574 O O . LYS B 1 21 ? 0.849 -36.469 5.199 1 98.38 21 LYS B O 1
ATOM 3579 N N . GLY B 1 22 ? 2.559 -37.031 3.898 1 98.12 22 GLY B N 1
ATOM 3580 C CA . GLY B 1 22 ? 2.312 -38.469 3.998 1 98.12 22 GLY B CA 1
ATOM 3581 C C . GLY B 1 22 ? 1.553 -39 2.811 1 98.12 22 GLY B C 1
ATOM 3582 O O . GLY B 1 22 ? 1.219 -40.188 2.783 1 98.12 22 GLY B O 1
ATOM 3583 N N . PHE B 1 23 ? 1.325 -38.219 1.832 1 98.69 23 PHE B N 1
ATOM 3584 C CA . PHE B 1 23 ? 0.562 -38.688 0.685 1 98.69 23 PHE B CA 1
ATOM 3585 C C . PHE B 1 23 ? 1.488 -39.281 -0.377 1 98.69 23 PHE B C 1
ATOM 3587 O O . PHE B 1 23 ? 2.676 -38.938 -0.421 1 98.69 23 PHE B O 1
ATOM 3594 N N . THR B 1 24 ? 0.964 -40.156 -1.185 1 98.69 24 THR B N 1
ATOM 3595 C CA . THR B 1 24 ? 1.663 -40.625 -2.381 1 98.69 24 THR B CA 1
ATOM 3596 C C . THR B 1 24 ? 1.374 -39.688 -3.562 1 98.69 24 THR B C 1
ATOM 3598 O O . THR B 1 24 ? 0.213 -39.406 -3.859 1 98.69 24 THR B O 1
ATOM 3601 N N . VAL B 1 25 ? 2.449 -39.281 -4.191 1 98.88 25 VAL B N 1
ATOM 3602 C CA . VAL B 1 25 ? 2.303 -38.25 -5.215 1 98.88 25 VAL B CA 1
ATOM 3603 C C . VAL B 1 25 ? 3.014 -38.688 -6.492 1 98.88 25 VAL B C 1
ATOM 3605 O O . VAL B 1 25 ? 4.16 -39.125 -6.449 1 98.88 25 VAL B O 1
ATOM 3608 N N . TYR B 1 26 ? 2.279 -38.594 -7.582 1 98.81 26 TYR B N 1
ATOM 3609 C CA . TYR B 1 26 ? 2.893 -38.719 -8.898 1 98.81 26 TYR B CA 1
ATOM 3610 C C . TYR B 1 26 ? 3.203 -37.344 -9.484 1 98.81 26 TYR B C 1
ATOM 3612 O O . TYR B 1 26 ? 2.408 -36.406 -9.352 1 98.81 26 TYR B O 1
ATOM 3620 N N . GLY B 1 27 ? 4.41 -37.219 -10.008 1 98.69 27 GLY B N 1
ATOM 3621 C CA . GLY B 1 27 ? 4.797 -36.031 -10.727 1 98.69 27 GLY B CA 1
ATOM 3622 C C . GLY B 1 27 ? 5 -36.25 -12.211 1 98.69 27 GLY B C 1
ATOM 3623 O O . GLY B 1 27 ? 5.637 -37.219 -12.617 1 98.69 27 GLY B O 1
ATOM 3624 N N . ILE B 1 28 ? 4.41 -35.344 -12.984 1 98.31 28 ILE B N 1
ATOM 3625 C CA . ILE B 1 28 ? 4.535 -35.438 -14.438 1 98.31 28 ILE B CA 1
ATOM 3626 C C . ILE B 1 28 ? 5.027 -34.094 -14.992 1 98.31 28 ILE B C 1
ATOM 3628 O O . ILE B 1 28 ? 4.578 -33.031 -14.562 1 98.31 28 ILE B O 1
ATOM 3632 N N . ASP B 1 29 ? 6.031 -34.125 -15.875 1 98 29 ASP B N 1
ATOM 3633 C CA . ASP B 1 29 ? 6.504 -32.938 -16.594 1 98 29 ASP B CA 1
ATOM 3634 C C . ASP B 1 29 ? 6.887 -33.312 -18.031 1 98 29 ASP B C 1
ATOM 3636 O O . ASP B 1 29 ? 7.414 -34.406 -18.297 1 98 29 ASP B O 1
ATOM 3640 N N . ILE B 1 30 ? 6.668 -32.344 -18.906 1 95.81 30 ILE B N 1
ATOM 3641 C CA . ILE B 1 30 ? 6.906 -32.625 -20.328 1 95.81 30 ILE B CA 1
ATOM 3642 C C . ILE B 1 30 ? 8.359 -32.312 -20.672 1 95.81 30 ILE B C 1
ATOM 3644 O O . ILE B 1 30 ? 8.859 -32.719 -21.719 1 95.81 30 ILE B O 1
ATOM 3648 N N . ASP B 1 31 ? 9.008 -31.516 -19.859 1 96.44 31 ASP B N 1
ATOM 3649 C CA . ASP B 1 31 ? 10.406 -31.141 -20.078 1 96.44 31 ASP B CA 1
ATOM 3650 C C . ASP B 1 31 ? 11.352 -32.281 -19.688 1 96.44 31 ASP B C 1
ATOM 3652 O O . ASP B 1 31 ? 11.695 -32.438 -18.516 1 96.44 31 ASP B O 1
ATOM 3656 N N . GLU B 1 32 ? 11.961 -32.906 -20.641 1 96.5 32 GLU B N 1
ATOM 3657 C CA . GLU B 1 32 ? 12.789 -34.094 -20.406 1 96.5 32 GLU B CA 1
ATOM 3658 C C . GLU B 1 32 ? 14.047 -33.719 -19.625 1 96.5 32 GLU B C 1
ATOM 3660 O O . GLU B 1 32 ? 14.516 -34.531 -18.797 1 96.5 32 GLU B O 1
ATOM 3665 N N . LYS B 1 33 ? 14.578 -32.625 -19.953 1 95.69 33 LYS B N 1
ATOM 3666 C CA . LYS B 1 33 ? 15.781 -32.188 -19.25 1 95.69 33 LYS B CA 1
ATOM 3667 C C . LYS B 1 33 ? 15.516 -32.031 -17.75 1 95.69 33 LYS B C 1
ATOM 3669 O O . LYS B 1 33 ? 16.297 -32.469 -16.922 1 95.69 33 LYS B O 1
ATOM 3674 N N . LYS B 1 34 ? 14.445 -31.391 -17.438 1 95.31 34 LYS B N 1
ATOM 3675 C CA . LYS B 1 34 ? 14.031 -31.203 -16.062 1 95.31 34 LYS B CA 1
ATOM 3676 C C . LYS B 1 34 ? 13.773 -32.531 -15.367 1 95.31 34 LYS B C 1
ATOM 3678 O O . LYS B 1 34 ? 14.227 -32.75 -14.242 1 95.31 34 LYS B O 1
ATOM 3683 N N . VAL B 1 35 ? 13.078 -33.406 -16.031 1 97.69 35 VAL B N 1
ATOM 3684 C CA . VAL B 1 35 ? 12.719 -34.719 -15.477 1 97.69 35 VAL B CA 1
ATOM 3685 C C . VAL B 1 35 ? 13.984 -35.5 -15.156 1 97.69 35 VAL B C 1
ATOM 3687 O O . VAL B 1 35 ? 14.102 -36.094 -14.078 1 97.69 35 VAL B O 1
ATOM 3690 N N . ASN B 1 36 ? 14.938 -35.438 -16.047 1 97.38 36 ASN B N 1
ATOM 3691 C CA . ASN B 1 36 ? 16.188 -36.188 -15.852 1 97.38 36 ASN B CA 1
ATOM 3692 C C . ASN B 1 36 ? 16.953 -35.656 -14.641 1 97.38 36 ASN B C 1
ATOM 3694 O O . ASN B 1 36 ? 17.5 -36.438 -13.859 1 97.38 36 ASN B O 1
ATOM 3698 N N . GLN B 1 37 ? 16.969 -34.375 -14.516 1 97.19 37 GLN B N 1
ATOM 3699 C CA . GLN B 1 37 ? 17.641 -33.781 -13.359 1 97.19 37 GLN B CA 1
ATOM 3700 C C . GLN B 1 37 ? 16.969 -34.188 -12.062 1 97.19 37 GLN B C 1
ATOM 3702 O O . GLN B 1 37 ? 17.641 -34.562 -11.102 1 97.19 37 GLN B O 1
ATOM 3707 N N . LEU B 1 38 ? 15.688 -34.188 -12.07 1 98.12 38 LEU B N 1
ATOM 3708 C CA . LEU B 1 38 ? 14.914 -34.5 -10.867 1 98.12 38 LEU B CA 1
ATOM 3709 C C . LEU B 1 38 ? 15.078 -35.969 -10.484 1 98.12 38 LEU B C 1
ATOM 3711 O O . LEU B 1 38 ? 15.188 -36.281 -9.297 1 98.12 38 LEU B O 1
ATOM 3715 N N . ILE B 1 39 ? 15.125 -36.844 -11.461 1 97.31 39 ILE B N 1
ATOM 3716 C CA . ILE B 1 39 ? 15.266 -38.25 -11.203 1 97.31 39 ILE B CA 1
ATOM 3717 C C . ILE B 1 39 ? 16.625 -38.531 -10.57 1 97.31 39 ILE B C 1
ATOM 3719 O O . ILE B 1 39 ? 16.766 -39.469 -9.773 1 97.31 39 ILE B O 1
ATOM 3723 N N . GLU B 1 40 ? 17.547 -37.656 -10.867 1 96.88 40 GLU B N 1
ATOM 3724 C CA . GLU B 1 40 ? 18.891 -37.812 -10.305 1 96.88 40 GLU B CA 1
ATOM 3725 C C . GLU B 1 40 ? 18.984 -37.125 -8.938 1 96.88 40 GLU B C 1
ATOM 3727 O O . GLU B 1 40 ? 20.062 -37.062 -8.336 1 96.88 40 GLU B O 1
ATOM 3732 N N . GLY B 1 41 ? 17.906 -36.562 -8.57 1 96.31 41 GLY B N 1
ATOM 3733 C CA . GLY B 1 41 ? 17.859 -35.906 -7.266 1 96.31 41 GLY B CA 1
ATOM 3734 C C . GLY B 1 41 ? 18.391 -34.5 -7.285 1 96.31 41 GLY B C 1
ATOM 3735 O O . GLY B 1 41 ? 18.75 -33.938 -6.242 1 96.31 41 GLY B O 1
ATOM 3736 N N . GLU B 1 42 ? 18.438 -33.938 -8.453 1 96.38 42 GLU B N 1
ATOM 3737 C CA . GLU B 1 42 ? 18.969 -32.594 -8.617 1 96.38 42 GLU B CA 1
ATOM 3738 C C . GLU B 1 42 ? 17.859 -31.609 -8.961 1 96.38 42 GLU B C 1
ATOM 3740 O O . GLU B 1 42 ? 16.953 -31.938 -9.742 1 96.38 42 GLU B O 1
ATOM 3745 N N . LEU B 1 43 ? 18 -30.453 -8.328 1 95.69 43 LEU B N 1
ATOM 3746 C CA . LEU B 1 43 ? 17 -29.422 -8.609 1 95.69 43 LEU B CA 1
ATOM 3747 C C . LEU B 1 43 ? 17.375 -28.625 -9.859 1 95.69 43 LEU B C 1
ATOM 3749 O O . LEU B 1 43 ? 18.562 -28.312 -10.07 1 95.69 43 LEU B O 1
ATOM 3753 N N . PRO B 1 44 ? 16.438 -28.25 -10.617 1 92.12 44 PRO B N 1
ATOM 3754 C CA . PRO B 1 44 ? 16.703 -27.391 -11.766 1 92.12 44 PRO B CA 1
ATOM 3755 C C . PRO B 1 44 ? 16.797 -25.906 -11.383 1 92.12 44 PRO B C 1
ATOM 3757 O O . PRO B 1 44 ? 17.125 -25.078 -12.227 1 92.12 44 PRO B O 1
ATOM 3760 N N . PHE B 1 45 ? 16.531 -25.484 -10.188 1 92.06 45 PHE B N 1
ATOM 3761 C CA . PHE B 1 45 ? 16.609 -24.141 -9.625 1 92.06 45 PHE B CA 1
ATOM 3762 C C . PHE B 1 45 ? 17.016 -24.188 -8.156 1 92.06 45 PHE B C 1
ATOM 3764 O O . PHE B 1 45 ? 17.109 -25.266 -7.566 1 92.06 45 PHE B O 1
ATOM 3771 N N . HIS B 1 46 ? 17.312 -23.016 -7.688 1 92.69 46 HIS B N 1
ATOM 3772 C CA . HIS B 1 46 ? 17.703 -22.953 -6.281 1 92.69 46 HIS B CA 1
ATOM 3773 C C . HIS B 1 46 ? 16.5 -22.625 -5.391 1 92.69 46 HIS B C 1
ATOM 3775 O O . HIS B 1 46 ? 15.742 -21.719 -5.684 1 92.69 46 HIS B O 1
ATOM 3781 N N . GLU B 1 47 ? 16.297 -23.406 -4.391 1 94.12 47 GLU B N 1
ATOM 3782 C CA . GLU B 1 47 ? 15.312 -23.188 -3.338 1 94.12 47 GLU B CA 1
ATOM 3783 C C . GLU B 1 47 ? 15.742 -23.844 -2.031 1 94.12 47 GLU B C 1
ATOM 3785 O O . GLU B 1 47 ? 15.914 -25.062 -1.975 1 94.12 47 GLU B O 1
ATOM 3790 N N . PRO B 1 48 ? 15.859 -23.031 -1.002 1 93.25 48 PRO B N 1
ATOM 3791 C CA . PRO B 1 48 ? 16.297 -23.594 0.273 1 93.25 48 PRO B CA 1
ATOM 3792 C C . PRO B 1 48 ? 15.445 -24.781 0.718 1 93.25 48 PRO B C 1
ATOM 3794 O O . PRO B 1 48 ? 14.219 -24.734 0.59 1 93.25 48 PRO B O 1
ATOM 3797 N N . HIS B 1 49 ? 16.047 -25.922 1.14 1 94.88 49 HIS B N 1
ATOM 3798 C CA . HIS B 1 49 ? 15.461 -27.094 1.759 1 94.88 49 HIS B CA 1
ATOM 3799 C C . HIS B 1 49 ? 14.875 -28.031 0.71 1 94.88 49 HIS B C 1
ATOM 3801 O O . HIS B 1 49 ? 14.664 -29.219 0.979 1 94.88 49 HIS B O 1
ATOM 3807 N N . LEU B 1 50 ? 14.656 -27.594 -0.493 1 96.88 50 LEU B N 1
ATOM 3808 C CA . LEU B 1 50 ? 13.898 -28.375 -1.465 1 96.88 50 LEU B CA 1
ATOM 3809 C C . LEU B 1 50 ? 14.727 -29.547 -1.988 1 96.88 50 LEU B C 1
ATOM 3811 O O . LEU B 1 50 ? 14.18 -30.625 -2.26 1 96.88 50 LEU B O 1
ATOM 3815 N N . ALA B 1 51 ? 16.016 -29.344 -2.102 1 96.25 51 ALA B N 1
ATOM 3816 C CA . ALA B 1 51 ? 16.891 -30.406 -2.594 1 96.25 51 ALA B CA 1
ATOM 3817 C C . ALA B 1 51 ? 16.906 -31.609 -1.641 1 96.25 51 ALA B C 1
ATOM 3819 O O . ALA B 1 51 ? 16.844 -32.75 -2.076 1 96.25 51 ALA B O 1
ATOM 3820 N N . GLU B 1 52 ? 16.969 -31.297 -0.429 1 97.69 52 GLU B N 1
ATOM 3821 C CA . GLU B 1 52 ? 16.953 -32.344 0.59 1 97.69 52 GLU B CA 1
ATOM 3822 C C . GLU B 1 52 ? 15.625 -33.094 0.583 1 97.69 52 GLU B C 1
ATOM 3824 O O . GLU B 1 52 ? 15.609 -34.312 0.686 1 97.69 52 GLU B O 1
ATOM 3829 N N . LYS B 1 53 ? 14.539 -32.375 0.425 1 98.5 53 LYS B N 1
ATOM 3830 C CA . LYS B 1 53 ? 13.219 -33 0.413 1 98.5 53 LYS B CA 1
ATOM 3831 C C . LYS B 1 53 ? 13.023 -33.844 -0.834 1 98.5 53 LYS B C 1
ATOM 3833 O O . LYS B 1 53 ? 12.398 -34.906 -0.773 1 98.5 53 LYS B O 1
ATOM 3838 N N . LEU B 1 54 ? 13.531 -33.375 -1.946 1 98.62 54 LEU B N 1
ATOM 3839 C CA . LEU B 1 54 ? 13.469 -34.188 -3.168 1 98.62 54 LEU B CA 1
ATOM 3840 C C . LEU B 1 54 ? 14.164 -35.531 -2.975 1 98.62 54 LEU B C 1
ATOM 3842 O O . LEU B 1 54 ? 13.586 -36.562 -3.277 1 98.62 54 LEU B O 1
ATOM 3846 N N . LYS B 1 55 ? 15.367 -35.5 -2.428 1 98.19 55 LYS B N 1
ATOM 3847 C CA . LYS B 1 55 ? 16.125 -36.719 -2.219 1 98.19 55 LYS B CA 1
ATOM 3848 C C . LYS B 1 55 ? 15.406 -37.656 -1.263 1 98.19 55 LYS B C 1
ATOM 3850 O O . LYS B 1 55 ? 15.422 -38.875 -1.459 1 98.19 55 LYS B O 1
ATOM 3855 N N . TYR B 1 56 ? 14.773 -37.094 -0.318 1 98.38 56 TYR B N 1
ATOM 3856 C CA . TYR B 1 56 ? 14.109 -37.906 0.704 1 98.38 56 TYR B CA 1
ATOM 3857 C C . TYR B 1 56 ? 12.875 -38.594 0.138 1 98.38 56 TYR B C 1
ATOM 3859 O O . TYR B 1 56 ? 12.633 -39.75 0.406 1 98.38 56 TYR B O 1
ATOM 3867 N N . HIS B 1 57 ? 12.102 -37.906 -0.652 1 98.69 57 HIS B N 1
ATOM 3868 C CA . HIS B 1 57 ? 10.781 -38.375 -1.048 1 98.69 57 HIS B CA 1
ATOM 3869 C C . HIS B 1 57 ? 10.852 -39.125 -2.381 1 98.69 57 HIS B C 1
ATOM 3871 O O . HIS B 1 57 ? 9.992 -39.969 -2.674 1 98.69 57 HIS B O 1
ATOM 3877 N N . LEU B 1 58 ? 11.852 -38.844 -3.15 1 98.69 58 LEU B N 1
ATOM 3878 C CA . LEU B 1 58 ? 11.977 -39.438 -4.477 1 98.69 58 LEU B CA 1
ATOM 3879 C C . LEU B 1 58 ? 12.055 -40.969 -4.383 1 98.69 58 LEU B C 1
ATOM 3881 O O . LEU B 1 58 ? 12.891 -41.5 -3.654 1 98.69 58 LEU B O 1
ATOM 3885 N N . ASN B 1 59 ? 11.109 -41.656 -5.062 1 98.12 59 ASN B N 1
ATOM 3886 C CA . ASN B 1 59 ? 10.992 -43.094 -5.121 1 98.12 59 ASN B CA 1
ATOM 3887 C C . ASN B 1 59 ? 10.602 -43.688 -3.768 1 98.12 59 ASN B C 1
ATOM 3889 O O . ASN B 1 59 ? 10.758 -44.875 -3.539 1 98.12 59 ASN B O 1
ATOM 3893 N N . ASN B 1 60 ? 10.195 -42.906 -2.885 1 98.38 60 ASN B N 1
ATOM 3894 C CA . ASN B 1 60 ? 9.57 -43.344 -1.641 1 98.38 60 ASN B CA 1
ATOM 3895 C C . ASN B 1 60 ? 8.062 -43.125 -1.671 1 98.38 60 ASN B C 1
ATOM 3897 O O . ASN B 1 60 ? 7.293 -44.062 -1.814 1 98.38 60 ASN B O 1
ATOM 3901 N N . ASN B 1 61 ? 7.711 -41.906 -1.68 1 98.56 61 ASN B N 1
ATOM 3902 C CA . ASN B 1 61 ? 6.289 -41.656 -1.878 1 98.56 61 ASN B CA 1
ATOM 3903 C C . ASN B 1 61 ? 6.066 -40.531 -2.893 1 98.56 61 ASN B C 1
ATOM 3905 O O . ASN B 1 61 ? 4.961 -40 -3.01 1 98.56 61 ASN B O 1
ATOM 3909 N N . PHE B 1 62 ? 7.105 -40.094 -3.51 1 98.81 62 PHE B N 1
ATOM 3910 C CA . PHE B 1 62 ? 7.051 -39.25 -4.684 1 98.81 62 PHE B CA 1
ATOM 3911 C C . PHE B 1 62 ? 7.637 -39.938 -5.902 1 98.81 62 PHE B C 1
ATOM 3913 O O . PHE B 1 62 ? 8.805 -40.344 -5.895 1 98.81 62 PHE B O 1
ATOM 3920 N N . PHE B 1 63 ? 6.84 -40.031 -6.922 1 98.69 63 PHE B N 1
ATOM 3921 C CA . PHE B 1 63 ? 7.246 -40.781 -8.102 1 98.69 63 PHE B CA 1
ATOM 3922 C C . PHE B 1 63 ? 7.105 -39.938 -9.359 1 98.69 63 PHE B C 1
ATOM 3924 O O . PHE B 1 63 ? 6.023 -39.406 -9.648 1 98.69 63 PHE B O 1
ATOM 3931 N N . ILE B 1 64 ? 8.227 -39.781 -10.07 1 98.56 64 ILE B N 1
ATOM 3932 C CA . ILE B 1 64 ? 8.188 -39.125 -11.367 1 98.56 64 ILE B CA 1
ATOM 3933 C C . ILE B 1 64 ? 7.895 -40.156 -12.469 1 98.56 64 ILE B C 1
ATOM 3935 O O . ILE B 1 64 ? 8.523 -41.219 -12.523 1 98.56 64 ILE B O 1
ATOM 3939 N N . THR B 1 65 ? 6.852 -39.844 -13.273 1 97.69 65 THR B N 1
ATOM 3940 C CA . THR B 1 65 ? 6.441 -40.812 -14.289 1 97.69 65 THR B CA 1
ATOM 3941 C C . THR B 1 65 ? 5.984 -40.094 -15.555 1 97.69 65 THR B C 1
ATOM 3943 O O . THR B 1 65 ? 5.676 -38.906 -15.523 1 97.69 65 THR B O 1
ATOM 3946 N N . ASP B 1 66 ? 6.082 -40.812 -16.625 1 96.56 66 ASP B N 1
ATOM 3947 C CA . ASP B 1 66 ? 5.531 -40.312 -17.891 1 96.56 66 ASP B CA 1
ATOM 3948 C C . ASP B 1 66 ? 4.219 -41 -18.234 1 96.56 66 ASP B C 1
ATOM 3950 O O . ASP B 1 66 ? 3.623 -40.75 -19.281 1 96.56 66 ASP B O 1
ATOM 3954 N N . ASP B 1 67 ? 3.768 -41.844 -17.344 1 96.44 67 ASP B N 1
ATOM 3955 C CA . ASP B 1 67 ? 2.52 -42.594 -17.531 1 96.44 67 ASP B CA 1
ATOM 3956 C C . ASP B 1 67 ? 1.339 -41.812 -16.938 1 96.44 67 ASP B C 1
ATOM 3958 O O . ASP B 1 67 ? 0.85 -42.156 -15.852 1 96.44 67 ASP B O 1
ATOM 3962 N N . LEU B 1 68 ? 0.865 -40.969 -17.734 1 96.06 68 LEU B N 1
ATOM 3963 C CA . LEU B 1 68 ? -0.236 -40.125 -17.312 1 96.06 68 LEU B CA 1
ATOM 3964 C C . LEU B 1 68 ? -1.477 -40.938 -17 1 96.06 68 LEU B C 1
ATOM 3966 O O . LEU B 1 68 ? -2.221 -40.625 -16.062 1 96.06 68 LEU B O 1
ATOM 3970 N N . GLN B 1 69 ? -1.696 -41.969 -17.75 1 95.12 69 GLN B N 1
ATOM 3971 C CA . GLN B 1 69 ? -2.867 -42.812 -17.562 1 95.12 69 GLN B CA 1
ATOM 3972 C C . GLN B 1 69 ? -2.863 -43.469 -16.188 1 95.12 69 GLN B C 1
ATOM 3974 O O . GLN B 1 69 ? -3.852 -43.375 -15.453 1 95.12 69 GLN B O 1
ATOM 3979 N N . HIS B 1 70 ? -1.797 -44 -15.883 1 95.25 70 HIS B N 1
ATOM 3980 C CA . HIS B 1 70 ? -1.683 -44.656 -14.594 1 95.25 70 HIS B CA 1
ATOM 3981 C C . HIS B 1 70 ? -1.779 -43.656 -13.445 1 95.25 70 HIS B C 1
ATOM 3983 O O . HIS B 1 70 ? -2.521 -43.875 -12.484 1 95.25 70 HIS B O 1
ATOM 3989 N N . ALA B 1 71 ? -1.035 -42.594 -13.539 1 96.19 71 ALA B N 1
ATOM 3990 C CA . ALA B 1 71 ? -0.994 -41.562 -12.484 1 96.19 71 ALA B CA 1
ATOM 3991 C C . ALA B 1 71 ? -2.379 -40.969 -12.242 1 96.19 71 ALA B C 1
ATOM 3993 O O . ALA B 1 71 ? -2.82 -40.875 -11.094 1 96.19 71 ALA B O 1
ATOM 3994 N N . SER B 1 72 ? -3.074 -40.656 -13.305 1 92.94 72 SER B N 1
ATOM 3995 C CA . SER B 1 72 ? -4.375 -40.031 -13.203 1 92.94 72 SER B CA 1
ATOM 3996 C C . SER B 1 72 ? -5.449 -41 -12.734 1 92.94 72 SER B C 1
ATOM 3998 O O . SER B 1 72 ? -6.359 -40.625 -11.992 1 92.94 72 SER B O 1
ATOM 4000 N N . SER B 1 73 ? -5.332 -42.281 -13.18 1 91.75 73 SER B N 1
ATOM 4001 C CA . SER B 1 73 ? -6.359 -43.25 -12.844 1 91.75 73 SER B CA 1
ATOM 4002 C C . SER B 1 73 ? -6.254 -43.688 -11.383 1 91.75 73 SER B C 1
ATOM 4004 O O . SER B 1 73 ? -7.234 -44.156 -10.789 1 91.75 73 SER B O 1
ATOM 4006 N N . THR B 1 74 ? -5.164 -43.469 -10.828 1 94 74 THR B N 1
ATOM 4007 C CA . THR B 1 74 ? -4.953 -43.906 -9.453 1 94 74 THR B CA 1
ATOM 4008 C C . THR B 1 74 ? -5.117 -42.719 -8.477 1 94 74 THR B C 1
ATOM 4010 O O . THR B 1 74 ? -5.188 -42.938 -7.266 1 94 74 THR B O 1
ATOM 4013 N N . SER B 1 75 ? -5.195 -41.531 -8.977 1 96.25 75 SER B N 1
ATOM 4014 C CA . SER B 1 75 ? -5.23 -40.375 -8.117 1 96.25 75 SER B CA 1
ATOM 4015 C C . SER B 1 75 ? -6.652 -39.812 -7.98 1 96.25 75 SER B C 1
ATOM 4017 O O . SER B 1 75 ? -7.426 -39.844 -8.938 1 96.25 75 SER B O 1
ATOM 4019 N N . GLU B 1 76 ? -7.004 -39.312 -6.77 1 96.25 76 GLU B N 1
ATOM 4020 C CA . GLU B 1 76 ? -8.266 -38.625 -6.512 1 96.25 76 GLU B CA 1
ATOM 4021 C C . GLU B 1 76 ? -8.148 -37.125 -6.793 1 96.25 76 GLU B C 1
ATOM 4023 O O . GLU B 1 76 ? -9.148 -36.469 -7.074 1 96.25 76 GLU B O 1
ATOM 4028 N N . LEU B 1 77 ? -6.977 -36.719 -6.688 1 98 77 LEU B N 1
ATOM 4029 C CA . LEU B 1 77 ? -6.672 -35.281 -6.871 1 98 77 LEU B CA 1
ATOM 4030 C C . LEU B 1 77 ? -5.594 -35.094 -7.934 1 98 77 LEU B C 1
ATOM 4032 O O . LEU B 1 77 ? -4.512 -35.688 -7.844 1 98 77 LEU B O 1
ATOM 4036 N N . ILE B 1 78 ? -5.945 -34.344 -8.953 1 98.31 78 ILE B N 1
ATOM 4037 C CA . ILE B 1 78 ? -4.992 -34 -10 1 98.31 78 ILE B CA 1
ATOM 4038 C C . ILE B 1 78 ? -4.758 -32.5 -10 1 98.31 78 ILE B C 1
ATOM 4040 O O . ILE B 1 78 ? -5.684 -31.703 -10.234 1 98.31 78 ILE B O 1
ATOM 4044 N N . ILE B 1 79 ? -3.479 -32.062 -9.75 1 98.81 79 ILE B N 1
ATOM 4045 C CA . ILE B 1 79 ? -3.139 -30.672 -9.57 1 98.81 79 ILE B CA 1
ATOM 4046 C C . ILE B 1 79 ? -2.365 -30.156 -10.789 1 98.81 79 ILE B C 1
ATOM 4048 O O . ILE B 1 79 ? -1.354 -30.75 -11.172 1 98.81 79 ILE B O 1
ATOM 4052 N N . TYR B 1 80 ? -2.869 -29.125 -11.391 1 98.81 80 TYR B N 1
ATOM 4053 C CA . TYR B 1 80 ? -2.232 -28.531 -12.57 1 98.81 80 TYR B CA 1
ATOM 4054 C C . TYR B 1 80 ? -1.367 -27.344 -12.18 1 98.81 80 TYR B C 1
ATOM 4056 O O . TYR B 1 80 ? -1.883 -26.312 -11.742 1 98.81 80 TYR B O 1
ATOM 4064 N N . CYS B 1 81 ? -0.08 -27.469 -12.344 1 98.5 81 CYS B N 1
ATOM 4065 C CA . CYS B 1 81 ? 0.915 -26.453 -12.031 1 98.5 81 CYS B CA 1
ATOM 4066 C C . CYS B 1 81 ? 1.743 -26.109 -13.266 1 98.5 81 CYS B C 1
ATOM 4068 O O . CYS B 1 81 ? 2.971 -26.031 -13.188 1 98.5 81 CYS B O 1
ATOM 4070 N N . VAL B 1 82 ? 1.116 -25.859 -14.375 1 98.06 82 VAL B N 1
ATOM 4071 C CA . VAL B 1 82 ? 1.807 -25.578 -15.625 1 98.06 82 VAL B CA 1
ATOM 4072 C C . VAL B 1 82 ? 1.896 -24.062 -15.836 1 98.06 82 VAL B C 1
ATOM 4074 O O . VAL B 1 82 ? 1.162 -23.297 -15.203 1 98.06 82 VAL B O 1
ATOM 4077 N N . GLY B 1 83 ? 2.824 -23.656 -16.641 1 95.38 83 GLY B N 1
ATOM 4078 C CA . GLY B 1 83 ? 3.088 -22.234 -16.859 1 95.38 83 GLY B CA 1
ATOM 4079 C C . GLY B 1 83 ? 1.932 -21.5 -17.516 1 95.38 83 GLY B C 1
ATOM 4080 O O . GLY B 1 83 ? 1.225 -22.078 -18.359 1 95.38 83 GLY B O 1
ATOM 4081 N N . THR B 1 84 ? 1.733 -20.25 -17.141 1 96.12 84 THR B N 1
ATOM 4082 C CA . THR B 1 84 ? 0.782 -19.328 -17.766 1 96.12 84 THR B CA 1
ATOM 4083 C C . THR B 1 84 ? 1.455 -18 -18.109 1 96.12 84 THR B C 1
ATOM 4085 O O . THR B 1 84 ? 1.074 -16.953 -17.594 1 96.12 84 THR B O 1
ATOM 4088 N N . PRO B 1 85 ? 2.43 -18.016 -19.031 1 93.88 85 PRO B N 1
ATOM 4089 C CA . PRO B 1 85 ? 3.15 -16.797 -19.391 1 93.88 85 PRO B CA 1
ATOM 4090 C C . PRO B 1 85 ? 2.266 -15.781 -20.125 1 93.88 85 PRO B C 1
ATOM 4092 O O . PRO B 1 85 ? 1.159 -16.125 -20.547 1 93.88 85 PRO B O 1
ATOM 4095 N N . ASN B 1 86 ? 2.746 -14.531 -20.078 1 93.06 86 ASN B N 1
ATOM 4096 C CA . ASN B 1 86 ? 2.066 -13.531 -20.906 1 93.06 86 ASN B CA 1
ATOM 4097 C C . ASN B 1 86 ? 2.498 -13.617 -22.359 1 93.06 86 ASN B C 1
ATOM 4099 O O . ASN B 1 86 ? 3.654 -13.93 -22.656 1 93.06 86 ASN B O 1
ATOM 4103 N N . ASP B 1 87 ? 1.603 -13.336 -23.188 1 89.25 87 ASP B N 1
ATOM 4104 C CA . ASP B 1 87 ? 1.991 -13.164 -24.578 1 89.25 87 ASP B CA 1
ATOM 4105 C C . ASP B 1 87 ? 2.533 -11.758 -24.844 1 89.25 87 ASP B C 1
ATOM 4107 O O . ASP B 1 87 ? 2.76 -11 -23.891 1 89.25 87 ASP B O 1
ATOM 4111 N N . LYS B 1 88 ? 2.779 -11.453 -26.062 1 85 88 LYS B N 1
ATOM 4112 C CA . LYS B 1 88 ? 3.424 -10.195 -26.438 1 85 88 LYS B CA 1
ATOM 4113 C C . LYS B 1 88 ? 2.545 -9 -26.078 1 85 88 LYS B C 1
ATOM 4115 O O . LYS B 1 88 ? 3.045 -7.891 -25.875 1 85 88 LYS B O 1
ATOM 4120 N N . ASN B 1 89 ? 1.289 -9.242 -25.938 1 86 89 ASN B N 1
ATOM 4121 C CA . ASN B 1 89 ? 0.351 -8.164 -25.656 1 86 89 ASN B CA 1
ATOM 4122 C C . ASN B 1 89 ? -0.031 -8.125 -24.172 1 86 89 ASN B C 1
ATOM 4124 O O . ASN B 1 89 ? -0.894 -7.34 -23.766 1 86 89 ASN B O 1
ATOM 4128 N N . GLY B 1 90 ? 0.561 -8.992 -23.406 1 89.06 90 GLY B N 1
ATOM 4129 C CA . GLY B 1 90 ? 0.305 -8.984 -21.969 1 89.06 90 GLY B CA 1
ATOM 4130 C C . GLY B 1 90 ? -0.811 -9.93 -21.562 1 89.06 90 GLY B C 1
ATOM 4131 O O . GLY B 1 90 ? -1.104 -10.07 -20.359 1 89.06 90 GLY B O 1
ATOM 4132 N N . LYS B 1 91 ? -1.362 -10.547 -22.516 1 92.44 91 LYS B N 1
ATOM 4133 C CA . LYS B 1 91 ? -2.424 -11.5 -22.219 1 92.44 91 LYS B CA 1
ATOM 4134 C C . LYS B 1 91 ? -1.847 -12.836 -21.75 1 92.44 91 LYS B C 1
ATOM 4136 O O . LYS B 1 91 ? -0.84 -13.305 -22.281 1 92.44 91 LYS B O 1
ATOM 4141 N N . VAL B 1 92 ? -2.521 -13.461 -20.844 1 95.81 92 VAL B N 1
ATOM 4142 C CA . VAL B 1 92 ? -2.039 -14.719 -20.281 1 95.81 92 VAL B CA 1
ATOM 4143 C C . VAL B 1 92 ? -2.256 -15.852 -21.281 1 95.81 92 VAL B C 1
ATOM 4145 O O . VAL B 1 92 ? -3.35 -16 -21.828 1 95.81 92 VAL B O 1
ATOM 4148 N N . ASP B 1 93 ? -1.216 -16.594 -21.531 1 96.25 93 ASP B N 1
ATOM 4149 C CA . ASP B 1 93 ? -1.28 -17.781 -22.375 1 96.25 93 ASP B CA 1
ATOM 4150 C C . ASP B 1 93 ? -1.754 -18.984 -21.562 1 96.25 93 ASP B C 1
ATOM 4152 O O . ASP B 1 93 ? -1.037 -19.484 -20.688 1 96.25 93 ASP B O 1
ATOM 4156 N N . LEU B 1 94 ? -2.977 -19.516 -21.953 1 97.44 94 LEU B N 1
ATOM 4157 C CA . LEU B 1 94 ? -3.58 -20.609 -21.203 1 97.44 94 LEU B CA 1
ATOM 4158 C C . LEU B 1 94 ? -3.41 -21.922 -21.938 1 97.44 94 LEU B C 1
ATOM 4160 O O . LEU B 1 94 ? -3.961 -22.953 -21.531 1 97.44 94 LEU B O 1
ATOM 4164 N N . SER B 1 95 ? -2.629 -21.969 -23 1 97.31 95 SER B N 1
ATOM 4165 C CA . SER B 1 95 ? -2.52 -23.156 -23.859 1 97.31 95 SER B CA 1
ATOM 4166 C C . SER B 1 95 ? -1.963 -24.344 -23.078 1 97.31 95 SER B C 1
ATOM 4168 O O . SER B 1 95 ? -2.387 -25.484 -23.297 1 97.31 95 SER B O 1
ATOM 4170 N N . TYR B 1 96 ? -1.056 -24.078 -22.172 1 97.12 96 TYR B N 1
ATOM 4171 C CA . TYR B 1 96 ? -0.448 -25.172 -21.438 1 97.12 96 TYR B CA 1
ATOM 4172 C C . TYR B 1 96 ? -1.463 -25.828 -20.5 1 97.12 96 TYR B C 1
ATOM 4174 O O . TYR B 1 96 ? -1.445 -27.047 -20.328 1 97.12 96 TYR B O 1
ATOM 4182 N N . ILE B 1 97 ? -2.34 -25.078 -19.953 1 97.94 97 ILE B N 1
ATOM 4183 C CA . ILE B 1 97 ? -3.377 -25.594 -19.078 1 97.94 97 ILE B CA 1
ATOM 4184 C C . ILE B 1 97 ? -4.363 -26.438 -19.891 1 97.94 97 ILE B C 1
ATOM 4186 O O . ILE B 1 97 ? -4.695 -27.562 -19.5 1 97.94 97 ILE B O 1
ATOM 4190 N N . PHE B 1 98 ? -4.789 -25.938 -21 1 98.25 98 PHE B N 1
ATOM 4191 C CA . PHE B 1 98 ? -5.777 -26.625 -21.828 1 98.25 98 PHE B CA 1
ATOM 4192 C C . PHE B 1 98 ? -5.199 -27.922 -22.391 1 98.25 98 PHE B C 1
ATOM 4194 O O . PHE B 1 98 ? -5.891 -28.938 -22.453 1 98.25 98 PHE B O 1
ATOM 4201 N N . HIS B 1 99 ? -3.98 -27.828 -22.734 1 98 99 HIS B N 1
ATOM 4202 C CA . HIS B 1 99 ? -3.33 -29.047 -23.25 1 98 99 HIS B CA 1
ATOM 4203 C C . HIS B 1 99 ? -3.256 -30.125 -22.172 1 98 99 HIS B C 1
ATOM 4205 O O . HIS B 1 99 ? -3.533 -31.281 -22.438 1 98 99 HIS B O 1
ATOM 4211 N N . SER B 1 100 ? -2.871 -29.734 -21.016 1 97.88 100 SER B N 1
ATOM 4212 C CA . SER B 1 100 ? -2.779 -30.688 -19.906 1 97.88 100 SER B CA 1
ATOM 4213 C C . SER B 1 100 ? -4.148 -31.25 -19.547 1 97.88 100 SER B C 1
ATOM 4215 O O . SER B 1 100 ? -4.281 -32.438 -19.281 1 97.88 100 SER B O 1
ATOM 4217 N N . LEU B 1 101 ? -5.16 -30.406 -19.531 1 97.69 101 LEU B N 1
ATOM 4218 C CA . LEU B 1 101 ? -6.523 -30.859 -19.266 1 97.69 101 LEU B CA 1
ATOM 4219 C C . LEU B 1 101 ? -7.008 -31.828 -20.328 1 97.69 101 LEU B C 1
ATOM 4221 O O . LEU B 1 101 ? -7.637 -32.844 -20.016 1 97.69 101 LEU B O 1
ATOM 4225 N N . GLU B 1 102 ? -6.715 -31.5 -21.562 1 97.69 102 GLU B N 1
ATOM 4226 C CA . GLU B 1 102 ? -7.109 -32.375 -22.672 1 97.69 102 GLU B CA 1
ATOM 4227 C C . GLU B 1 102 ? -6.52 -33.75 -22.531 1 97.69 102 GLU B C 1
ATOM 4229 O O . GLU B 1 102 ? -7.215 -34.75 -22.719 1 97.69 102 GLU B O 1
ATOM 4234 N N . GLN B 1 103 ? -5.266 -33.781 -22.141 1 96.62 103 GLN B N 1
ATOM 4235 C CA . GLN B 1 103 ? -4.586 -35.062 -21.984 1 96.62 103 GLN B CA 1
ATOM 4236 C C . GLN B 1 103 ? -5.238 -35.875 -20.875 1 96.62 103 GLN B C 1
ATOM 4238 O O . GLN B 1 103 ? -5.402 -37.094 -21.016 1 96.62 103 GLN B O 1
ATOM 4243 N N . THR B 1 104 ? -5.613 -35.25 -19.844 1 95.75 104 THR B N 1
ATOM 4244 C CA . THR B 1 104 ? -6.23 -35.969 -18.719 1 95.75 104 THR B CA 1
ATOM 4245 C C . THR B 1 104 ? -7.652 -36.375 -19.062 1 95.75 104 THR B C 1
ATOM 4247 O O . THR B 1 104 ? -8.047 -37.531 -18.812 1 95.75 104 THR B O 1
ATOM 4250 N N . LEU B 1 105 ? -8.398 -35.5 -19.688 1 95.5 105 LEU B N 1
ATOM 4251 C CA . LEU B 1 105 ? -9.82 -35.688 -19.922 1 95.5 105 LEU B CA 1
ATOM 4252 C C . LEU B 1 105 ? -10.039 -36.719 -21.047 1 95.5 105 LEU B C 1
ATOM 4254 O O . LEU B 1 105 ? -11.125 -37.281 -21.156 1 95.5 105 LEU B O 1
ATOM 4258 N N . SER B 1 106 ? -9.016 -36.906 -21.812 1 94.56 106 SER B N 1
ATOM 4259 C CA . SER B 1 106 ? -9.109 -37.844 -22.938 1 94.56 106 SER B CA 1
ATOM 4260 C C . SER B 1 106 ? -8.945 -39.281 -22.453 1 94.56 106 SER B C 1
ATOM 4262 O O . SER B 1 106 ? -9.211 -40.219 -23.203 1 94.56 106 SER B O 1
ATOM 4264 N N . LEU B 1 107 ? -8.523 -39.406 -21.219 1 92.12 107 LEU B N 1
ATOM 4265 C CA . LEU B 1 107 ? -8.336 -40.75 -20.656 1 92.12 107 LEU B CA 1
ATOM 4266 C C . LEU B 1 107 ? -9.68 -41.406 -20.328 1 92.12 107 LEU B C 1
ATOM 4268 O O . LEU B 1 107 ? -10.516 -40.781 -19.672 1 92.12 107 LEU B O 1
ATOM 4272 N N . GLN B 1 108 ? -9.898 -42.594 -20.75 1 81 108 GLN B N 1
ATOM 4273 C CA . GLN B 1 108 ? -11.156 -43.312 -20.547 1 81 108 GLN B CA 1
ATOM 4274 C C . GLN B 1 108 ? -11.375 -43.625 -19.062 1 81 108 GLN B C 1
ATOM 4276 O O . GLN B 1 108 ? -12.508 -43.531 -18.562 1 81 108 GLN B O 1
ATOM 4281 N N . GLU B 1 109 ? -10.383 -43.844 -18.375 1 81.81 109 GLU B N 1
ATOM 4282 C CA . GLU B 1 109 ? -10.43 -44.281 -16.984 1 81.81 109 GLU B CA 1
ATOM 4283 C C . GLU B 1 109 ? -10.758 -43.125 -16.047 1 81.81 109 GLU B C 1
ATOM 4285 O O . GLU B 1 109 ? -11.086 -43.344 -14.883 1 81.81 109 GLU B O 1
ATOM 4290 N N . LEU B 1 110 ? -10.758 -41.969 -16.531 1 80.75 110 LEU B N 1
ATOM 4291 C CA . LEU B 1 110 ? -10.938 -40.781 -15.695 1 80.75 110 LEU B CA 1
ATOM 4292 C C . LEU B 1 110 ? -12.359 -40.719 -15.141 1 80.75 110 LEU B C 1
ATOM 4294 O O . LEU B 1 110 ? -12.594 -40.188 -14.062 1 80.75 110 LEU B O 1
ATOM 4298 N N . LYS B 1 111 ? -13.25 -41.375 -15.742 1 77.38 111 LYS B N 1
ATOM 4299 C CA . LYS B 1 111 ? -14.672 -41.219 -15.438 1 77.38 111 LYS B CA 1
ATOM 4300 C C . LYS B 1 111 ? -15.141 -42.344 -14.508 1 77.38 111 LYS B C 1
ATOM 4302 O O . LYS B 1 111 ? -16.297 -42.375 -14.086 1 77.38 111 LYS B O 1
ATOM 4307 N N . ASP B 1 112 ? -14.258 -43.219 -14.133 1 83.5 112 ASP B N 1
ATOM 4308 C CA . ASP B 1 112 ? -14.648 -44.375 -13.344 1 83.5 112 ASP B CA 1
ATOM 4309 C C . ASP B 1 112 ? -14.953 -44 -11.898 1 83.5 112 ASP B C 1
ATOM 4311 O O . ASP B 1 112 ? -15.766 -44.625 -11.234 1 83.5 112 ASP B O 1
ATOM 4315 N N . LYS B 1 113 ? -14.242 -43 -11.484 1 89.81 113 LYS B N 1
ATOM 4316 C CA . LYS B 1 113 ? -14.43 -42.469 -10.133 1 89.81 113 LYS B CA 1
ATOM 4317 C C . LYS B 1 113 ? -14.305 -40.938 -10.109 1 89.81 113 LYS B C 1
ATOM 4319 O O . LYS B 1 113 ? -13.711 -40.344 -11.016 1 89.81 113 LYS B O 1
ATOM 4324 N N . TYR B 1 114 ? -14.906 -40.438 -9.055 1 93.94 114 TYR B N 1
ATOM 4325 C CA . TYR B 1 114 ? -14.836 -38.969 -8.922 1 93.94 114 TYR B CA 1
ATOM 4326 C C . TYR B 1 114 ? -13.391 -38.531 -8.719 1 93.94 114 TYR B C 1
ATOM 4328 O O . TYR B 1 114 ? -12.656 -39.125 -7.926 1 93.94 114 TYR B O 1
ATOM 4336 N N . ARG B 1 115 ? -13 -37.562 -9.516 1 94.75 115 ARG B N 1
ATOM 4337 C CA . ARG B 1 115 ? -11.695 -36.938 -9.406 1 94.75 115 ARG B CA 1
ATOM 4338 C C . ARG B 1 115 ? -11.836 -35.406 -9.359 1 94.75 115 ARG B C 1
ATOM 4340 O O . ARG B 1 115 ? -12.758 -34.844 -9.953 1 94.75 115 ARG B O 1
ATOM 4347 N N . LEU B 1 116 ? -10.992 -34.844 -8.609 1 97.75 116 LEU B N 1
ATOM 4348 C CA . LEU B 1 116 ? -10.961 -33.375 -8.555 1 97.75 116 LEU B CA 1
ATOM 4349 C C . LEU B 1 116 ? -9.789 -32.812 -9.352 1 97.75 116 LEU B C 1
ATOM 4351 O O . LEU B 1 116 ? -8.633 -33.156 -9.078 1 97.75 116 LEU B O 1
ATOM 4355 N N . LEU B 1 117 ? -10.109 -32.094 -10.414 1 98.19 117 LEU B N 1
ATOM 4356 C CA . LEU B 1 117 ? -9.102 -31.328 -11.164 1 98.19 117 LEU B CA 1
ATOM 4357 C C . LEU B 1 117 ? -8.859 -29.969 -10.539 1 98.19 117 LEU B C 1
ATOM 4359 O O . LEU B 1 117 ? -9.727 -29.094 -10.578 1 98.19 117 LEU B O 1
ATOM 4363 N N . LEU B 1 118 ? -7.688 -29.781 -9.969 1 98.69 118 LEU B N 1
ATOM 4364 C CA . LEU B 1 118 ? -7.352 -28.578 -9.203 1 98.69 118 LEU B CA 1
ATOM 4365 C C . LEU B 1 118 ? -6.375 -27.703 -9.977 1 98.69 118 LEU B C 1
ATOM 4367 O O . LEU B 1 118 ? -5.223 -28.078 -10.188 1 98.69 118 LEU B O 1
ATOM 4371 N N . ILE B 1 119 ? -6.816 -26.516 -10.383 1 98.75 119 ILE B N 1
ATOM 4372 C CA . ILE B 1 119 ? -5.977 -25.578 -11.109 1 98.75 119 ILE B CA 1
ATOM 4373 C C . ILE B 1 119 ? -5.18 -24.734 -10.117 1 98.75 119 ILE B C 1
ATOM 4375 O O . ILE B 1 119 ? -5.738 -23.875 -9.43 1 98.75 119 ILE B O 1
ATOM 4379 N N . LYS B 1 120 ? -3.91 -25 -10.055 1 98.62 120 LYS B N 1
ATOM 4380 C CA . LYS B 1 120 ? -3.051 -24.25 -9.141 1 98.62 120 LYS B CA 1
ATOM 4381 C C . LYS B 1 120 ? -2.258 -23.172 -9.883 1 98.62 120 LYS B C 1
ATOM 4383 O O . LYS B 1 120 ? -1.765 -22.234 -9.273 1 98.62 120 LYS B O 1
ATOM 4388 N N . SER B 1 121 ? -2.215 -23.312 -11.227 1 98.19 121 SER B N 1
ATOM 4389 C CA . SER B 1 121 ? -1.623 -22.281 -12.062 1 98.19 121 SER B CA 1
ATOM 4390 C C . SER B 1 121 ? -2.344 -20.938 -11.875 1 98.19 121 SER B C 1
ATOM 4392 O O . SER B 1 121 ? -3.564 -20.906 -11.711 1 98.19 121 SER B O 1
ATOM 4394 N N . THR B 1 122 ? -1.543 -19.875 -11.867 1 97 122 THR B N 1
ATOM 4395 C CA . THR B 1 122 ? -2.15 -18.547 -11.773 1 97 122 THR B CA 1
ATOM 4396 C C . THR B 1 122 ? -2.861 -18.188 -13.07 1 97 122 THR B C 1
ATOM 4398 O O . THR B 1 122 ? -2.232 -18.125 -14.133 1 97 122 THR B O 1
ATOM 4401 N N . VAL B 1 123 ? -4.125 -17.984 -12.984 1 97.5 123 VAL B N 1
ATOM 4402 C CA . VAL B 1 123 ? -4.914 -17.625 -14.164 1 97.5 123 VAL B CA 1
ATOM 4403 C C . VAL B 1 123 ? -5.766 -16.391 -13.859 1 97.5 123 VAL B C 1
ATOM 4405 O O . VAL B 1 123 ? -6.133 -16.156 -12.703 1 97.5 123 VAL B O 1
ATOM 4408 N N . PRO B 1 124 ? -6.066 -15.578 -14.891 1 96.75 124 PRO B N 1
ATOM 4409 C CA . PRO B 1 124 ? -6.91 -14.406 -14.664 1 96.75 124 PRO B CA 1
ATOM 4410 C C . PRO B 1 124 ? -8.281 -14.766 -14.094 1 96.75 124 PRO B C 1
ATOM 4412 O O . PRO B 1 124 ? -8.812 -15.836 -14.383 1 96.75 124 PRO B O 1
ATOM 4415 N N . PRO B 1 125 ? -8.852 -13.836 -13.297 1 97.38 125 PRO B N 1
ATOM 4416 C CA . PRO B 1 125 ? -10.211 -14.078 -12.797 1 97.38 125 PRO B CA 1
ATOM 4417 C C . PRO B 1 125 ? -11.203 -14.398 -13.914 1 97.38 125 PRO B C 1
ATOM 4419 O O . PRO B 1 125 ? -11.117 -13.828 -15 1 97.38 125 PRO B O 1
ATOM 4422 N N . SER B 1 126 ? -12.125 -15.359 -13.641 1 96.94 126 SER B N 1
ATOM 4423 C CA . SER B 1 126 ? -13.188 -15.836 -14.523 1 96.94 126 SER B CA 1
ATOM 4424 C C . SER B 1 126 ? -12.68 -16.922 -15.461 1 96.94 126 SER B C 1
ATOM 4426 O O . SER B 1 126 ? -13.438 -17.453 -16.266 1 96.94 126 SER B O 1
ATOM 4428 N N . THR B 1 127 ? -11.422 -17.375 -15.359 1 97.75 127 THR B N 1
ATOM 4429 C CA . THR B 1 127 ? -10.875 -18.406 -16.234 1 97.75 127 THR B CA 1
ATOM 4430 C C . THR B 1 127 ? -11.539 -19.75 -15.969 1 97.75 127 THR B C 1
ATOM 4432 O O . THR B 1 127 ? -11.984 -20.422 -16.906 1 97.75 127 THR B O 1
ATOM 4435 N N . LEU B 1 128 ? -11.625 -20.109 -14.742 1 98.12 128 LEU B N 1
ATOM 4436 C CA . LEU B 1 128 ? -12.227 -21.406 -14.422 1 98.12 128 LEU B CA 1
ATOM 4437 C C . LEU B 1 128 ? -13.68 -21.438 -14.875 1 98.12 128 LEU B C 1
ATOM 4439 O O . LEU B 1 128 ? -14.109 -22.406 -15.531 1 98.12 128 LEU B O 1
ATOM 4443 N N . GLU B 1 129 ? -14.438 -20.422 -14.617 1 96.44 129 GLU B N 1
ATOM 4444 C CA . GLU B 1 129 ? -15.875 -20.391 -14.844 1 96.44 129 GLU B CA 1
ATOM 4445 C C . GLU B 1 129 ? -16.203 -20.25 -16.328 1 96.44 129 GLU B C 1
ATOM 4447 O O . GLU B 1 129 ? -17.141 -20.891 -16.828 1 96.44 129 GLU B O 1
ATOM 4452 N N . THR B 1 130 ? -15.383 -19.5 -17.031 1 96.94 130 THR B N 1
ATOM 4453 C CA . THR B 1 130 ? -15.82 -19.125 -18.375 1 96.94 130 THR B CA 1
ATOM 4454 C C . THR B 1 130 ? -15.031 -19.906 -19.422 1 96.94 130 THR B C 1
ATOM 4456 O O . THR B 1 130 ? -15.438 -19.969 -20.594 1 96.94 130 THR B O 1
ATOM 4459 N N . LYS B 1 131 ? -13.93 -20.484 -19.031 1 97.81 131 LYS B N 1
ATOM 4460 C CA . LYS B 1 131 ? -13.094 -21.141 -20.031 1 97.81 131 LYS B CA 1
ATOM 4461 C C . LYS B 1 131 ? -12.891 -22.609 -19.703 1 97.81 131 LYS B C 1
ATOM 4463 O O . LYS B 1 131 ? -13.195 -23.484 -20.516 1 97.81 131 LYS B O 1
ATOM 4468 N N . ILE B 1 132 ? -12.531 -22.891 -18.516 1 98.12 132 ILE B N 1
ATOM 4469 C CA . ILE B 1 132 ? -12.156 -24.25 -18.156 1 98.12 132 ILE B CA 1
ATOM 4470 C C . ILE B 1 132 ? -13.406 -25.109 -18 1 98.12 132 ILE B C 1
ATOM 4472 O O . ILE B 1 132 ? -13.453 -26.25 -18.484 1 98.12 132 ILE B O 1
ATOM 4476 N N . LYS B 1 133 ? -14.414 -24.578 -17.359 1 97.19 133 LYS B N 1
ATOM 4477 C CA . LYS B 1 133 ? -15.641 -25.344 -17.141 1 97.19 133 LYS B CA 1
ATOM 4478 C C . LYS B 1 133 ? -16.266 -25.781 -18.453 1 97.19 133 LYS B C 1
ATOM 4480 O O . LYS B 1 133 ? -16.516 -26.969 -18.672 1 97.19 133 LYS B O 1
ATOM 4485 N N . PRO B 1 134 ? -16.484 -24.828 -19.438 1 97.44 134 PRO B N 1
ATOM 4486 C CA . PRO B 1 134 ? -17.031 -25.281 -20.719 1 97.44 134 PRO B CA 1
ATOM 4487 C C . PRO B 1 134 ? -16.125 -26.266 -21.438 1 97.44 134 PRO B C 1
ATOM 4489 O O . PRO B 1 134 ? -16.609 -27.188 -22.094 1 97.44 134 PRO B O 1
ATOM 4492 N N . PHE B 1 135 ? -14.852 -26.094 -21.312 1 98.12 135 PHE B N 1
ATOM 4493 C CA . PHE B 1 135 ? -13.891 -27 -21.922 1 98.12 135 PHE B CA 1
ATOM 4494 C C . PHE B 1 135 ? -14.031 -28.406 -21.359 1 98.12 135 PHE B C 1
ATOM 4496 O O . PHE B 1 135 ? -14.094 -29.391 -22.125 1 98.12 135 PHE B O 1
ATOM 4503 N N . VAL B 1 136 ? -14.117 -28.531 -20.062 1 96.81 136 VAL B N 1
ATOM 4504 C CA . VAL B 1 136 ? -14.25 -29.828 -19.406 1 96.81 136 VAL B CA 1
ATOM 4505 C C . VAL B 1 136 ? -15.578 -30.469 -19.797 1 96.81 136 VAL B C 1
ATOM 4507 O O . VAL B 1 136 ? -15.625 -31.672 -20.078 1 96.81 136 VAL B O 1
ATOM 4510 N N . GLU B 1 137 ? -16.609 -29.688 -19.875 1 95.38 137 GLU B N 1
ATOM 4511 C CA . GLU B 1 137 ? -17.938 -30.188 -20.234 1 95.38 137 GLU B CA 1
ATOM 4512 C C . GLU B 1 137 ? -17.953 -30.703 -21.656 1 95.38 137 GLU B C 1
ATOM 4514 O O . GLU B 1 137 ? -18.75 -31.594 -21.984 1 95.38 137 GLU B O 1
ATOM 4519 N N . SER B 1 138 ? -17.094 -30.203 -22.453 1 96.62 138 SER B N 1
ATOM 4520 C CA . SER B 1 138 ? -17.047 -30.609 -23.859 1 96.62 138 SER B CA 1
ATOM 4521 C C . SER B 1 138 ? -16.562 -32.062 -24 1 96.62 138 SER B C 1
ATOM 4523 O O . SER B 1 138 ? -16.703 -32.656 -25.062 1 96.62 138 SER B O 1
ATOM 4525 N N . PHE B 1 139 ? -16.047 -32.625 -22.984 1 94.94 139 PHE B N 1
ATOM 4526 C CA . PHE B 1 139 ? -15.602 -34.031 -22.984 1 94.94 139 PHE B CA 1
ATOM 4527 C C . PHE B 1 139 ? -16.703 -34.938 -22.453 1 94.94 139 PHE B C 1
ATOM 4529 O O . PHE B 1 139 ? -16.422 -36.062 -22.062 1 94.94 139 PHE B O 1
ATOM 4536 N N . ASN B 1 140 ? -17.891 -34.438 -22.359 1 91.88 140 ASN B N 1
ATOM 4537 C CA . ASN B 1 140 ? -19.094 -35.156 -21.969 1 91.88 140 ASN B CA 1
ATOM 4538 C C . ASN B 1 140 ? -18.969 -35.719 -20.562 1 91.88 140 ASN B C 1
ATOM 4540 O O . ASN B 1 140 ? -19.25 -36.906 -20.328 1 91.88 140 ASN B O 1
ATOM 4544 N N . VAL B 1 141 ? -18.406 -34.906 -19.703 1 91.25 141 VAL B N 1
ATOM 4545 C CA . VAL B 1 141 ? -18.328 -35.25 -18.297 1 91.25 141 VAL B CA 1
ATOM 4546 C C . VAL B 1 141 ? -19.219 -34.281 -17.484 1 91.25 141 VAL B C 1
ATOM 4548 O O . VAL B 1 141 ? -19.328 -33.094 -17.828 1 91.25 141 VAL B O 1
ATOM 4551 N N . LYS B 1 142 ? -19.828 -34.812 -16.453 1 90.44 142 LYS B N 1
ATOM 4552 C CA . LYS B 1 142 ? -20.656 -34 -15.586 1 90.44 142 LYS B CA 1
ATOM 4553 C C . LYS B 1 142 ? -19.844 -33.438 -14.414 1 90.44 142 LYS B C 1
ATOM 4555 O O . LYS B 1 142 ? -19.438 -34.188 -13.523 1 90.44 142 LYS B O 1
ATOM 4560 N N . ILE B 1 143 ? -19.75 -32.188 -14.414 1 92.56 143 ILE B N 1
ATOM 4561 C CA . ILE B 1 143 ? -19 -31.516 -13.352 1 92.56 143 ILE B CA 1
ATOM 4562 C C . ILE B 1 143 ? -19.797 -31.562 -12.047 1 92.56 143 ILE B C 1
ATOM 4564 O O . ILE B 1 143 ? -21.016 -31.359 -12.055 1 92.56 143 ILE B O 1
ATOM 4568 N N . GLY B 1 144 ? -19.125 -31.812 -10.969 1 89.88 144 GLY B N 1
ATOM 4569 C CA . GLY B 1 144 ? -19.781 -31.938 -9.672 1 89.88 144 GLY B CA 1
ATOM 4570 C C . GLY B 1 144 ? -20.25 -33.344 -9.367 1 89.88 144 GLY B C 1
ATOM 4571 O O . GLY B 1 144 ? -20.578 -33.656 -8.227 1 89.88 144 GLY B O 1
ATOM 4572 N N . LYS B 1 145 ? -20.203 -34.219 -10.367 1 88.75 145 LYS B N 1
ATOM 4573 C CA . LYS B 1 145 ? -20.641 -35.594 -10.195 1 88.75 145 LYS B CA 1
ATOM 4574 C C . LYS B 1 145 ? -19.516 -36.562 -10.555 1 88.75 145 LYS B C 1
ATOM 4576 O O . LYS B 1 145 ? -19 -37.281 -9.688 1 88.75 145 LYS B O 1
ATOM 4581 N N . GLU B 1 146 ? -19.125 -36.469 -11.781 1 88.88 146 GLU B N 1
ATOM 4582 C CA . GLU B 1 146 ? -18.078 -37.344 -12.25 1 88.88 146 GLU B CA 1
ATOM 4583 C C . GLU B 1 146 ? -16.703 -36.719 -12.039 1 88.88 146 GLU B C 1
ATOM 4585 O O . GLU B 1 146 ? -15.742 -37.438 -11.688 1 88.88 146 GLU B O 1
ATOM 4590 N N . ILE B 1 147 ? -16.656 -35.5 -12.305 1 94.38 147 ILE B N 1
ATOM 4591 C CA . ILE B 1 147 ? -15.406 -34.75 -12.188 1 94.38 147 ILE B CA 1
ATOM 4592 C C . ILE B 1 147 ? -15.672 -33.438 -11.461 1 94.38 147 ILE B C 1
ATOM 4594 O O . ILE B 1 147 ? -16.734 -32.844 -11.625 1 94.38 147 ILE B O 1
ATOM 4598 N N . GLY B 1 148 ? -14.805 -33.125 -10.539 1 96.69 148 GLY B N 1
ATOM 4599 C CA . GLY B 1 148 ? -14.82 -31.797 -9.953 1 96.69 148 GLY B CA 1
ATOM 4600 C C . GLY B 1 148 ? -13.742 -30.891 -10.508 1 96.69 148 GLY B C 1
ATOM 4601 O O . GLY B 1 148 ? -12.719 -31.359 -11 1 96.69 148 GLY B O 1
ATOM 4602 N N . ILE B 1 149 ? -13.992 -29.562 -10.516 1 98 149 ILE B N 1
ATOM 4603 C CA . ILE B 1 149 ? -12.984 -28.578 -10.883 1 98 149 ILE B CA 1
ATOM 4604 C C . ILE B 1 149 ? -12.898 -27.516 -9.797 1 98 149 ILE B C 1
ATOM 4606 O O . ILE B 1 149 ? -13.914 -27.125 -9.211 1 98 149 ILE B O 1
ATOM 4610 N N . ALA B 1 150 ? -11.711 -27.125 -9.461 1 98.5 150 ALA B N 1
ATOM 4611 C CA . ALA B 1 150 ? -11.477 -26.094 -8.445 1 98.5 150 ALA B CA 1
ATOM 4612 C C . ALA B 1 150 ? -10.203 -25.312 -8.742 1 98.5 150 ALA B C 1
ATOM 4614 O O . ALA B 1 150 ? -9.352 -25.766 -9.5 1 98.5 150 ALA B O 1
ATOM 4615 N N . SER B 1 151 ? -10.156 -24.109 -8.266 1 98.5 151 SER B N 1
ATOM 4616 C CA . SER B 1 151 ? -8.945 -23.297 -8.305 1 98.5 151 SER B CA 1
ATOM 4617 C C . SER B 1 151 ? -8.281 -23.234 -6.934 1 98.5 151 SER B C 1
ATOM 4619 O O . SER B 1 151 ? -8.961 -23.156 -5.906 1 98.5 151 SER B O 1
ATOM 4621 N N . ASN B 1 152 ? -6.98 -23.281 -6.914 1 98.62 152 ASN B N 1
ATOM 4622 C CA . ASN B 1 152 ? -6.172 -23.141 -5.707 1 98.62 152 ASN B CA 1
ATOM 4623 C C . ASN B 1 152 ? -4.934 -22.297 -5.945 1 98.62 152 ASN B C 1
ATOM 4625 O O . ASN B 1 152 ? -3.824 -22.812 -6.059 1 98.62 152 ASN B O 1
ATOM 4629 N N . PRO B 1 153 ? -5.133 -20.984 -5.961 1 97.69 153 PRO B N 1
ATOM 4630 C CA . PRO B 1 153 ? -3.975 -20.125 -6.188 1 97.69 153 PRO B CA 1
ATOM 4631 C C . PRO B 1 153 ? -2.867 -20.328 -5.16 1 97.69 153 PRO B C 1
ATOM 4633 O O . PRO B 1 153 ? -3.148 -20.656 -4.004 1 97.69 153 PRO B O 1
ATOM 4636 N N . GLU B 1 154 ? -1.648 -20.203 -5.582 1 94.81 154 GLU B N 1
ATOM 4637 C CA . GLU B 1 154 ? -0.506 -20.391 -4.691 1 94.81 154 GLU B CA 1
ATOM 4638 C C . GLU B 1 154 ? 0.04 -19.047 -4.215 1 94.81 154 GLU B C 1
ATOM 4640 O O . GLU B 1 154 ? -0.043 -18.047 -4.934 1 94.81 154 GLU B O 1
ATOM 4645 N N . PHE B 1 155 ? 0.616 -19 -3.049 1 95.94 155 PHE B N 1
ATOM 4646 C CA . PHE B 1 155 ? 1.189 -17.797 -2.463 1 95.94 155 PHE B CA 1
ATOM 4647 C C . PHE B 1 155 ? 2.623 -18.047 -2.01 1 95.94 155 PHE B C 1
ATOM 4649 O O . PHE B 1 155 ? 3.029 -17.594 -0.94 1 95.94 155 PHE B O 1
ATOM 4656 N N . LEU B 1 156 ? 3.371 -18.797 -2.822 1 94.75 156 LEU B N 1
ATOM 4657 C CA . LEU B 1 156 ? 4.746 -19.156 -2.502 1 94.75 156 LEU B CA 1
ATOM 4658 C C . LEU B 1 156 ? 5.699 -18.016 -2.83 1 94.75 156 LEU B C 1
ATOM 4660 O O . LEU B 1 156 ? 5.523 -17.312 -3.834 1 94.75 156 LEU B O 1
ATOM 4664 N N . ARG B 1 157 ? 6.707 -17.781 -1.969 1 91.56 157 ARG B N 1
ATOM 4665 C CA . ARG B 1 157 ? 7.785 -16.828 -2.205 1 91.56 157 ARG B CA 1
ATOM 4666 C C . ARG B 1 157 ? 9.094 -17.547 -2.516 1 91.56 157 ARG B C 1
ATOM 4668 O O . ARG B 1 157 ? 9.555 -18.375 -1.734 1 91.56 157 ARG B O 1
ATOM 4675 N N . GLU B 1 158 ? 9.648 -17.172 -3.68 1 91.81 158 GLU B N 1
ATOM 4676 C CA . GLU B 1 158 ? 10.961 -17.734 -3.982 1 91.81 158 GLU B CA 1
ATOM 4677 C C . GLU B 1 158 ? 11.953 -17.469 -2.855 1 91.81 158 GLU B C 1
ATOM 4679 O O . GLU B 1 158 ? 11.992 -16.359 -2.309 1 91.81 158 GLU B O 1
ATOM 4684 N N . GLY B 1 159 ? 12.727 -18.375 -2.531 1 91.12 159 GLY B N 1
ATOM 4685 C CA . GLY B 1 159 ? 13.633 -18.297 -1.403 1 91.12 159 GLY B CA 1
ATOM 4686 C C . GLY B 1 159 ? 13.016 -18.766 -0.099 1 91.12 159 GLY B C 1
ATOM 4687 O O . GLY B 1 159 ? 13.727 -19.062 0.861 1 91.12 159 GLY B O 1
ATOM 4688 N N . ASN B 1 160 ? 11.641 -18.875 -0.075 1 93.62 160 ASN B N 1
ATOM 4689 C CA . ASN B 1 160 ? 10.906 -19.297 1.11 1 93.62 160 ASN B CA 1
ATOM 4690 C C . ASN B 1 160 ? 9.758 -20.234 0.75 1 93.62 160 ASN B C 1
ATOM 4692 O O . ASN B 1 160 ? 8.812 -20.406 1.524 1 93.62 160 ASN B O 1
ATOM 4696 N N . ALA B 1 161 ? 9.789 -20.828 -0.361 1 95.25 161 ALA B N 1
ATOM 4697 C CA . ALA B 1 161 ? 8.641 -21.547 -0.912 1 95.25 161 ALA B CA 1
ATOM 4698 C C . ALA B 1 161 ? 8.297 -22.766 -0.068 1 95.25 161 ALA B C 1
ATOM 4700 O O . ALA B 1 161 ? 7.125 -23.078 0.136 1 95.25 161 ALA B O 1
ATOM 4701 N N . TRP B 1 162 ? 9.344 -23.469 0.419 1 96.62 162 TRP B N 1
ATOM 4702 C CA . TRP B 1 162 ? 9.086 -24.672 1.207 1 96.62 162 TRP B CA 1
ATOM 4703 C C . TRP B 1 162 ? 8.344 -24.328 2.494 1 96.62 162 TRP B C 1
ATOM 4705 O O . TRP B 1 162 ? 7.305 -24.922 2.799 1 96.62 162 TRP B O 1
ATOM 4715 N N . ASP B 1 163 ? 8.852 -23.328 3.152 1 95.62 163 ASP B N 1
ATOM 4716 C CA . ASP B 1 163 ? 8.211 -22.891 4.395 1 95.62 163 ASP B CA 1
ATOM 4717 C C . ASP B 1 163 ? 6.793 -22.391 4.133 1 95.62 163 ASP B C 1
ATOM 4719 O O . ASP B 1 163 ? 5.875 -22.688 4.902 1 95.62 163 ASP B O 1
ATOM 4723 N N . ASP B 1 164 ? 6.609 -21.656 3.061 1 96.12 164 ASP B N 1
ATOM 4724 C CA . ASP B 1 164 ? 5.301 -21.125 2.701 1 96.12 164 ASP B CA 1
ATOM 4725 C C . ASP B 1 164 ? 4.301 -22.234 2.438 1 96.12 164 ASP B C 1
ATOM 4727 O O . ASP B 1 164 ? 3.115 -22.109 2.754 1 96.12 164 ASP B O 1
ATOM 4731 N N . PHE B 1 165 ? 4.777 -23.312 1.836 1 97.88 165 PHE B N 1
ATOM 4732 C CA . PHE B 1 165 ? 3.867 -24.391 1.471 1 97.88 165 PHE B CA 1
ATOM 4733 C C . PHE B 1 165 ? 3.52 -25.234 2.688 1 97.88 165 PHE B C 1
ATOM 4735 O O . PHE B 1 165 ? 2.363 -25.625 2.871 1 97.88 165 PHE B O 1
ATOM 4742 N N . ILE B 1 166 ? 4.512 -25.516 3.498 1 97.75 166 ILE B N 1
ATOM 4743 C CA . ILE B 1 166 ? 4.34 -26.422 4.633 1 97.75 166 ILE B CA 1
ATOM 4744 C C . ILE B 1 166 ? 3.555 -25.719 5.738 1 97.75 166 ILE B C 1
ATOM 4746 O O . ILE B 1 166 ? 2.783 -26.344 6.461 1 97.75 166 ILE B O 1
ATOM 4750 N N . ASN B 1 167 ? 3.752 -24.406 5.816 1 95.69 167 ASN B N 1
ATOM 4751 C CA . ASN B 1 167 ? 3.064 -23.594 6.809 1 95.69 167 ASN B CA 1
ATOM 4752 C C . ASN B 1 167 ? 2.354 -22.406 6.16 1 95.69 167 ASN B C 1
ATOM 4754 O O . ASN B 1 167 ? 2.668 -21.25 6.457 1 95.69 167 ASN B O 1
ATOM 4758 N N . PRO B 1 168 ? 1.351 -22.781 5.32 1 95.69 168 PRO B N 1
ATOM 4759 C CA . PRO B 1 168 ? 0.672 -21.672 4.645 1 95.69 168 PRO B CA 1
ATOM 4760 C C . PRO B 1 168 ? -0.131 -20.797 5.602 1 95.69 168 PRO B C 1
ATOM 4762 O O . PRO B 1 168 ? -0.7 -21.297 6.574 1 95.69 168 PRO B O 1
ATOM 4765 N N . ASP B 1 169 ? -0.111 -19.469 5.383 1 92.5 169 ASP B N 1
ATOM 4766 C CA . ASP B 1 169 ? -0.899 -18.562 6.211 1 92.5 169 ASP B CA 1
ATOM 4767 C C . ASP B 1 169 ? -2.389 -18.688 5.906 1 92.5 169 ASP B C 1
ATOM 4769 O O . ASP B 1 169 ? -3.23 -18.422 6.77 1 92.5 169 ASP B O 1
ATOM 4773 N N . ARG B 1 170 ? -2.648 -19.062 4.66 1 94.31 170 ARG B N 1
ATOM 4774 C CA . ARG B 1 170 ? -4.02 -19.297 4.215 1 94.31 170 ARG B CA 1
ATOM 4775 C C . ARG B 1 170 ? -4.047 -20.219 2.998 1 94.31 170 ARG B C 1
ATOM 4777 O O . ARG B 1 170 ? -3.137 -20.188 2.168 1 94.31 170 ARG B O 1
ATOM 4784 N N . ILE B 1 171 ? -5.035 -21 2.916 1 97.5 171 ILE B N 1
ATOM 4785 C CA . ILE B 1 171 ? -5.312 -21.828 1.753 1 97.5 171 ILE B CA 1
ATOM 4786 C C . ILE B 1 171 ? -6.629 -21.406 1.112 1 97.5 171 ILE B C 1
ATOM 4788 O O . ILE B 1 171 ? -7.68 -21.438 1.758 1 97.5 171 ILE B O 1
ATOM 4792 N N . VAL B 1 172 ? -6.586 -20.922 -0.123 1 98.19 172 VAL B N 1
ATOM 4793 C CA . VAL B 1 172 ? -7.766 -20.438 -0.823 1 98.19 172 VAL B CA 1
ATOM 4794 C C . VAL B 1 172 ? -8.219 -21.453 -1.854 1 98.19 172 VAL B C 1
ATOM 4796 O O . VAL B 1 172 ? -7.422 -21.938 -2.668 1 98.19 172 VAL B O 1
ATOM 4799 N N . ILE B 1 173 ? -9.453 -21.812 -1.786 1 98.38 173 ILE B N 1
ATOM 4800 C CA . ILE B 1 173 ? -10.031 -22.781 -2.711 1 98.38 173 ILE B CA 1
ATOM 4801 C C . ILE B 1 173 ? -11.25 -22.172 -3.402 1 98.38 173 ILE B C 1
ATOM 4803 O O . ILE B 1 173 ? -12.203 -21.75 -2.74 1 98.38 173 ILE B O 1
ATOM 4807 N N . GLY B 1 174 ? -11.133 -21.984 -4.715 1 98.25 174 GLY B N 1
ATOM 4808 C CA . GLY B 1 174 ? -12.289 -21.625 -5.52 1 98.25 174 GLY B CA 1
ATOM 4809 C C . GLY B 1 174 ? -13.055 -22.828 -6.035 1 98.25 174 GLY B C 1
ATOM 4810 O O . GLY B 1 174 ? -12.617 -23.5 -6.965 1 98.25 174 GLY B O 1
ATOM 4811 N N . ILE B 1 175 ? -14.211 -23.094 -5.5 1 97.31 175 ILE B N 1
ATOM 4812 C CA . ILE B 1 175 ? -14.984 -24.281 -5.859 1 97.31 175 ILE B CA 1
ATOM 4813 C C . ILE B 1 175 ? -16.484 -23.969 -5.762 1 97.31 175 ILE B C 1
ATOM 4815 O O . ILE B 1 175 ? -16.891 -23.125 -4.961 1 97.31 175 ILE B O 1
ATOM 4819 N N . ASP B 1 176 ? -17.234 -24.609 -6.648 1 95.12 176 ASP B N 1
ATOM 4820 C CA . ASP B 1 176 ? -18.688 -24.469 -6.594 1 95.12 176 ASP B CA 1
ATOM 4821 C C . ASP B 1 176 ? -19.234 -25.031 -5.285 1 95.12 176 ASP B C 1
ATOM 4823 O O . ASP B 1 176 ? -18.875 -26.141 -4.875 1 95.12 176 ASP B O 1
ATOM 4827 N N . GLU B 1 177 ? -20.078 -24.266 -4.699 1 91.75 177 GLU B N 1
ATOM 4828 C CA . GLU B 1 177 ? -20.625 -24.641 -3.398 1 91.75 177 GLU B CA 1
ATOM 4829 C C . GLU B 1 177 ? -21.406 -25.953 -3.48 1 91.75 177 GLU B C 1
ATOM 4831 O O . GLU B 1 177 ? -21.516 -26.672 -2.486 1 91.75 177 GLU B O 1
ATOM 4836 N N . GLU B 1 178 ? -21.844 -26.312 -4.621 1 93.44 178 GLU B N 1
ATOM 4837 C CA . GLU B 1 178 ? -22.656 -27.5 -4.797 1 93.44 178 GLU B CA 1
ATOM 4838 C C . GLU B 1 178 ? -21.781 -28.75 -4.91 1 93.44 178 GLU B C 1
ATOM 4840 O O . GLU B 1 178 ? -22.281 -29.875 -4.812 1 93.44 178 GLU B O 1
ATOM 4845 N N . ASP B 1 179 ? -20.516 -28.594 -5.156 1 95.44 179 ASP B N 1
ATOM 4846 C CA . ASP B 1 179 ? -19.625 -29.734 -5.301 1 95.44 179 ASP B CA 1
ATOM 4847 C C . ASP B 1 179 ? -19.188 -30.266 -3.936 1 95.44 179 ASP B C 1
ATOM 4849 O O . ASP B 1 179 ? -18.031 -30.109 -3.547 1 95.44 179 ASP B O 1
ATOM 4853 N N . LYS B 1 180 ? -19.953 -31.031 -3.273 1 95.25 180 LYS B N 1
ATOM 4854 C CA . LYS B 1 180 ? -19.703 -31.547 -1.933 1 95.25 180 LYS B CA 1
ATOM 4855 C C . LYS B 1 180 ? -18.562 -32.562 -1.942 1 95.25 180 LYS B C 1
ATOM 4857 O O . LYS B 1 180 ? -17.781 -32.625 -0.987 1 95.25 180 LYS B O 1
ATOM 4862 N N . LYS B 1 181 ? -18.516 -33.344 -3.008 1 96.06 181 LYS B N 1
ATOM 4863 C CA . LYS B 1 181 ? -17.422 -34.281 -3.135 1 96.06 181 LYS B CA 1
ATOM 4864 C C . LYS B 1 181 ? -16.078 -33.594 -3.234 1 96.06 181 LYS B C 1
ATOM 4866 O O . LYS B 1 181 ? -15.102 -34 -2.613 1 96.06 181 LYS B O 1
ATOM 4871 N N . GLY B 1 182 ? -16.078 -32.531 -4 1 96.75 182 GLY B N 1
ATOM 4872 C CA . GLY B 1 182 ? -14.875 -31.734 -4.117 1 96.75 182 GLY B CA 1
ATOM 4873 C C . GLY B 1 182 ? -14.406 -31.156 -2.793 1 96.75 182 GLY B C 1
ATOM 4874 O O . GLY B 1 182 ? -13.219 -31.203 -2.469 1 96.75 182 GLY B O 1
ATOM 4875 N N . PHE B 1 183 ? -15.305 -30.734 -1.988 1 95.06 183 PHE B N 1
ATOM 4876 C CA . PHE B 1 183 ? -15 -30.188 -0.675 1 95.06 183 PHE B CA 1
ATOM 4877 C C . PHE B 1 183 ? -14.391 -31.25 0.235 1 95.06 183 PHE B C 1
ATOM 4879 O O . PHE B 1 183 ? -13.461 -30.969 0.988 1 95.06 183 PHE B O 1
ATOM 4886 N N . THR B 1 184 ? -14.977 -32.344 0.131 1 96.31 184 THR B N 1
ATOM 4887 C CA . THR B 1 184 ? -14.492 -33.438 0.947 1 96.31 184 THR B CA 1
ATOM 4888 C C . THR B 1 184 ? -13.039 -33.75 0.607 1 96.31 184 THR B C 1
ATOM 4890 O O . THR B 1 184 ? -12.219 -33.969 1.503 1 96.31 184 THR B O 1
ATOM 4893 N N . LEU B 1 185 ? -12.758 -33.844 -0.67 1 96.81 185 LEU B N 1
ATOM 4894 C CA . LEU B 1 185 ? -11.398 -34.125 -1.098 1 96.81 185 LEU B CA 1
ATOM 4895 C C . LEU B 1 185 ? -10.438 -33.031 -0.687 1 96.81 185 LEU B C 1
ATOM 4897 O O . LEU B 1 185 ? -9.32 -33.312 -0.235 1 96.81 185 LEU B O 1
ATOM 4901 N N . ILE B 1 186 ? -10.859 -31.781 -0.854 1 96.62 186 ILE B N 1
ATOM 4902 C CA . ILE B 1 186 ? -10.047 -30.641 -0.453 1 96.62 186 ILE B CA 1
ATOM 4903 C C . ILE B 1 186 ? -9.719 -30.734 1.034 1 96.62 186 ILE B C 1
ATOM 4905 O O . ILE B 1 186 ? -8.555 -30.594 1.429 1 96.62 186 ILE B O 1
ATOM 4909 N N . ASN B 1 187 ? -10.68 -31.031 1.811 1 96.06 187 ASN B N 1
ATOM 4910 C CA . ASN B 1 187 ? -10.469 -31.141 3.248 1 96.06 187 ASN B CA 1
ATOM 4911 C C . ASN B 1 187 ? -9.516 -32.281 3.582 1 96.06 187 ASN B C 1
ATOM 4913 O O . ASN B 1 187 ? -8.641 -32.156 4.434 1 96.06 187 ASN B O 1
ATOM 4917 N N . LYS B 1 188 ? -9.727 -33.406 2.902 1 97.19 188 LYS B N 1
ATOM 4918 C CA . LYS B 1 188 ? -8.875 -34.562 3.113 1 97.19 188 LYS B CA 1
ATOM 4919 C C . LYS B 1 188 ? -7.402 -34.219 2.883 1 97.19 188 LYS B C 1
ATOM 4921 O O . LYS B 1 188 ? -6.551 -34.562 3.709 1 97.19 188 LYS B O 1
ATOM 4926 N N . TYR B 1 189 ? -7.145 -33.531 1.876 1 98.06 189 TYR B N 1
ATOM 4927 C CA . TYR B 1 189 ? -5.762 -33.375 1.434 1 98.06 189 TYR B CA 1
ATOM 4928 C C . TYR B 1 189 ? -5.129 -32.156 2.064 1 98.06 189 TYR B C 1
ATOM 4930 O O . TYR B 1 189 ? -3.91 -32.094 2.264 1 98.06 189 TYR B O 1
ATOM 4938 N N . TYR B 1 190 ? -5.914 -31.125 2.535 1 98 190 TYR B N 1
ATOM 4939 C CA . TYR B 1 190 ? -5.312 -29.875 3.025 1 98 190 TYR B CA 1
ATOM 4940 C C . TYR B 1 190 ? -5.41 -29.797 4.543 1 98 190 TYR B C 1
ATOM 4942 O O . TYR B 1 190 ? -4.719 -28.984 5.172 1 98 190 TYR B O 1
ATOM 4950 N N . LYS B 1 191 ? -6.172 -30.609 5.184 1 97 191 LYS B N 1
ATOM 4951 C CA . LYS B 1 191 ? -6.32 -30.594 6.633 1 97 191 LYS B CA 1
ATOM 4952 C C . LYS B 1 191 ? -4.977 -30.797 7.328 1 97 191 LYS B C 1
ATOM 4954 O O . LYS B 1 191 ? -4.684 -30.141 8.328 1 97 191 LYS B O 1
ATOM 4959 N N . PRO B 1 192 ? -4.133 -31.672 6.824 1 97.62 192 PRO B N 1
ATOM 4960 C CA . PRO B 1 192 ? -2.867 -31.938 7.508 1 97.62 192 PRO B CA 1
ATOM 4961 C C . PRO B 1 192 ? -1.961 -30.719 7.578 1 97.62 192 PRO B C 1
ATOM 4963 O O . PRO B 1 192 ? -0.967 -30.719 8.312 1 97.62 192 PRO B O 1
ATOM 4966 N N . PHE B 1 193 ? -2.18 -29.703 6.84 1 97.62 193 PHE B N 1
ATOM 4967 C CA . PHE B 1 193 ? -1.36 -28.5 6.855 1 97.62 193 PHE B CA 1
ATOM 4968 C C . PHE B 1 193 ? -1.742 -27.594 8.023 1 97.62 193 PHE B C 1
ATOM 4970 O O . PHE B 1 193 ? -1.013 -26.672 8.359 1 97.62 193 PHE B O 1
ATOM 4977 N N . HIS B 1 194 ? -2.869 -27.812 8.711 1 96.56 194 HIS B N 1
ATOM 4978 C CA . HIS B 1 194 ? -3.311 -27.141 9.922 1 96.56 194 HIS B CA 1
ATOM 4979 C C . HIS B 1 194 ? -3.35 -25.625 9.719 1 96.56 194 HIS B C 1
ATOM 4981 O O . HIS B 1 194 ? -2.879 -24.875 10.57 1 96.56 194 HIS B O 1
ATOM 4987 N N . SER B 1 195 ? -3.779 -25.188 8.594 1 95.19 195 SER B N 1
ATOM 4988 C CA . SER B 1 195 ? -3.949 -23.781 8.234 1 95.19 195 SER B CA 1
ATOM 4989 C C . SER B 1 195 ? -5.391 -23.484 7.836 1 95.19 195 SER B C 1
ATOM 4991 O O . SER B 1 195 ? -6.125 -24.375 7.422 1 95.19 195 SER B O 1
ATOM 4993 N N . PRO B 1 196 ? -5.797 -22.219 8.008 1 93.75 196 PRO B N 1
ATOM 4994 C CA . PRO B 1 196 ? -7.164 -21.875 7.594 1 93.75 196 PRO B CA 1
ATOM 4995 C C . PRO B 1 196 ? -7.418 -22.141 6.109 1 93.75 196 PRO B C 1
ATOM 4997 O O . PRO B 1 196 ? -6.59 -21.781 5.27 1 93.75 196 PRO B O 1
ATOM 5000 N N . ILE B 1 197 ? -8.539 -22.797 5.824 1 96 197 ILE B N 1
ATOM 5001 C CA . ILE B 1 197 ? -8.977 -23.062 4.457 1 96 197 ILE B CA 1
ATOM 5002 C C . ILE B 1 197 ? -10.172 -22.172 4.121 1 96 197 ILE B C 1
ATOM 5004 O O . ILE B 1 197 ? -11.211 -22.234 4.789 1 96 197 ILE B O 1
ATOM 5008 N N . PHE B 1 198 ? -10.055 -21.312 3.146 1 95.69 198 PHE B N 1
ATOM 5009 C CA . PHE B 1 198 ? -11.117 -20.422 2.703 1 95.69 198 PHE B CA 1
ATOM 5010 C C . PHE B 1 198 ? -11.727 -20.906 1.392 1 95.69 198 PHE B C 1
ATOM 5012 O O . PHE B 1 198 ? -11.094 -20.812 0.338 1 95.69 198 PHE B O 1
ATOM 5019 N N . SER B 1 199 ? -12.922 -21.406 1.495 1 95.81 199 SER B N 1
ATOM 5020 C CA . SER B 1 199 ? -13.672 -21.797 0.301 1 95.81 199 SER B CA 1
ATOM 5021 C C . SER B 1 199 ? -14.5 -20.625 -0.23 1 95.81 199 SER B C 1
ATOM 5023 O O . SER B 1 199 ? -15.359 -20.094 0.475 1 95.81 199 SER B O 1
ATOM 5025 N N . VAL B 1 200 ? -14.234 -20.188 -1.396 1 97.12 200 VAL B N 1
ATOM 5026 C CA . VAL B 1 200 ? -14.898 -19.062 -2.049 1 97.12 200 VAL B CA 1
ATOM 5027 C C . VAL B 1 200 ? -15.305 -19.453 -3.467 1 97.12 200 VAL B C 1
ATOM 5029 O O . VAL B 1 200 ? -15.117 -20.609 -3.877 1 97.12 200 VAL B O 1
ATOM 5032 N N . THR B 1 201 ? -15.953 -18.531 -4.168 1 97.19 201 THR B N 1
ATOM 5033 C CA . THR B 1 201 ? -16.234 -18.797 -5.578 1 97.19 201 THR B CA 1
ATOM 5034 C C . THR B 1 201 ? -14.945 -18.891 -6.379 1 97.19 201 THR B C 1
ATOM 5036 O O . THR B 1 201 ? -13.93 -18.297 -6.008 1 97.19 201 THR B O 1
ATOM 5039 N N . PRO B 1 202 ? -14.977 -19.688 -7.484 1 97.19 202 PRO B N 1
ATOM 5040 C CA . PRO B 1 202 ? -13.781 -19.766 -8.32 1 97.19 202 PRO B CA 1
ATOM 5041 C C . PRO B 1 202 ? -13.266 -18.391 -8.758 1 97.19 202 PRO B C 1
ATOM 5043 O O . PRO B 1 202 ? -12.062 -18.141 -8.711 1 97.19 202 PRO B O 1
ATOM 5046 N N . ASN B 1 203 ? -14.172 -17.547 -9.07 1 97.75 203 ASN B N 1
ATOM 5047 C CA . ASN B 1 203 ? -13.797 -16.188 -9.492 1 97.75 203 ASN B CA 1
ATOM 5048 C C . ASN B 1 203 ? -13.102 -15.43 -8.367 1 97.75 203 ASN B C 1
ATOM 5050 O O . ASN B 1 203 ? -12.109 -14.734 -8.602 1 97.75 203 ASN B O 1
ATOM 5054 N N . THR B 1 204 ? -13.602 -15.555 -7.16 1 98.31 204 THR B N 1
ATOM 5055 C CA . THR B 1 204 ? -13.016 -14.891 -6.004 1 98.31 204 THR B CA 1
ATOM 5056 C C . THR B 1 204 ? -11.609 -15.406 -5.742 1 98.31 204 THR B C 1
ATOM 5058 O O . THR B 1 204 ? -10.695 -14.625 -5.48 1 98.31 204 THR B O 1
ATOM 5061 N N . ALA B 1 205 ? -11.445 -16.703 -5.863 1 98.56 205 ALA B N 1
ATOM 5062 C CA . ALA B 1 205 ? -10.141 -17.297 -5.609 1 98.56 205 ALA B CA 1
ATOM 5063 C C . ALA B 1 205 ? -9.102 -16.797 -6.605 1 98.56 205 ALA B C 1
ATOM 5065 O O . ALA B 1 205 ? -8.008 -16.391 -6.211 1 98.56 205 ALA B O 1
ATOM 5066 N N . GLU B 1 206 ? -9.469 -16.844 -7.883 1 98.5 206 GLU B N 1
ATOM 5067 C CA . GLU B 1 206 ? -8.562 -16.375 -8.93 1 98.5 206 GLU B CA 1
ATOM 5068 C C . GLU B 1 206 ? -8.25 -14.883 -8.75 1 98.5 206 GLU B C 1
ATOM 5070 O O . GLU B 1 206 ? -7.102 -14.461 -8.938 1 98.5 206 GLU B O 1
ATOM 5075 N N . PHE B 1 207 ? -9.234 -14.109 -8.336 1 98.56 207 PHE B N 1
ATOM 5076 C CA . PHE B 1 207 ? -9.086 -12.672 -8.125 1 98.56 207 PHE B CA 1
ATOM 5077 C C . PHE B 1 207 ? -8.125 -12.391 -6.977 1 98.56 207 PHE B C 1
ATOM 5079 O O . PHE B 1 207 ? -7.289 -11.484 -7.066 1 98.56 207 PHE B O 1
ATOM 5086 N N . ILE B 1 208 ? -8.188 -13.164 -5.887 1 98.38 208 ILE B N 1
ATOM 5087 C CA . ILE B 1 208 ? -7.395 -12.945 -4.68 1 98.38 208 ILE B CA 1
ATOM 5088 C C . ILE B 1 208 ? -5.906 -13.023 -5.02 1 98.38 208 ILE B C 1
ATOM 5090 O O . ILE B 1 208 ? -5.105 -12.25 -4.488 1 98.38 208 ILE B O 1
ATOM 5094 N N . LYS B 1 209 ? -5.484 -13.898 -5.883 1 98.12 209 LYS B N 1
ATOM 5095 C CA . LYS B 1 209 ? -4.078 -14.039 -6.258 1 98.12 209 LYS B CA 1
ATOM 5096 C C . LYS B 1 209 ? -3.562 -12.766 -6.93 1 98.12 209 LYS B C 1
ATOM 5098 O O . LYS B 1 209 ? -2.523 -12.234 -6.539 1 98.12 209 LYS B O 1
ATOM 5103 N N . TYR B 1 210 ? -4.305 -12.305 -7.953 1 97.81 210 TYR B N 1
ATOM 5104 C CA . TYR B 1 210 ? -3.908 -11.086 -8.664 1 97.81 210 TYR B CA 1
ATOM 5105 C C . TYR B 1 210 ? -3.963 -9.875 -7.738 1 97.81 210 TYR B C 1
ATOM 5107 O O . TYR B 1 210 ? -3.102 -9 -7.809 1 97.81 210 TYR B O 1
ATOM 5115 N N . LEU B 1 211 ? -4.992 -9.836 -6.887 1 98.25 211 LEU B N 1
ATOM 5116 C CA . LEU B 1 211 ? -5.125 -8.781 -5.891 1 98.25 211 LEU B CA 1
ATOM 5117 C C . LEU B 1 211 ? -3.887 -8.711 -5.004 1 98.25 211 LEU B C 1
ATOM 5119 O O . LEU B 1 211 ? -3.352 -7.625 -4.766 1 98.25 211 LEU B O 1
ATOM 5123 N N . SER B 1 212 ? -3.412 -9.859 -4.57 1 98.12 212 SER B N 1
ATOM 5124 C CA . SER B 1 212 ? -2.254 -9.945 -3.689 1 98.12 212 SER B CA 1
ATOM 5125 C C . SER B 1 212 ? -0.989 -9.453 -4.383 1 98.12 212 SER B C 1
ATOM 5127 O O . SER B 1 212 ? -0.274 -8.602 -3.852 1 98.12 212 SER B O 1
ATOM 5129 N N . ASN B 1 213 ? -0.719 -9.938 -5.551 1 97.94 213 ASN B N 1
ATOM 5130 C CA . ASN B 1 213 ? 0.51 -9.586 -6.254 1 97.94 213 ASN B CA 1
ATOM 5131 C C . ASN B 1 213 ? 0.506 -8.133 -6.703 1 97.94 213 ASN B C 1
ATOM 5133 O O . ASN B 1 213 ? 1.535 -7.457 -6.645 1 97.94 213 ASN B O 1
ATOM 5137 N N . THR B 1 214 ? -0.633 -7.605 -7.125 1 98.5 214 THR B N 1
ATOM 5138 C CA . THR B 1 214 ? -0.675 -6.238 -7.629 1 98.5 214 THR B CA 1
ATOM 5139 C C . THR B 1 214 ? -0.608 -5.234 -6.48 1 98.5 214 THR B C 1
ATOM 5141 O O . THR B 1 214 ? -0.147 -4.105 -6.66 1 98.5 214 THR B O 1
ATOM 5144 N N . LEU B 1 215 ? -1.086 -5.629 -5.262 1 98.69 215 LEU B N 1
ATOM 5145 C CA . LEU B 1 215 ? -0.846 -4.781 -4.098 1 98.69 215 LEU B CA 1
ATOM 5146 C C . LEU B 1 215 ? 0.648 -4.574 -3.873 1 98.69 215 LEU B C 1
ATOM 5148 O O . LEU B 1 215 ? 1.104 -3.443 -3.693 1 98.69 215 LEU B O 1
ATOM 5152 N N . LEU B 1 216 ? 1.456 -5.691 -3.945 1 98.5 216 LEU B N 1
ATOM 5153 C CA . LEU B 1 216 ? 2.896 -5.625 -3.721 1 98.5 216 LEU B CA 1
ATOM 5154 C C . LEU B 1 216 ? 3.568 -4.734 -4.762 1 98.5 216 LEU B C 1
ATOM 5156 O O . LEU B 1 216 ? 4.387 -3.881 -4.418 1 98.5 216 LEU B O 1
ATOM 5160 N N . SER B 1 217 ? 3.176 -4.91 -6.074 1 98.62 217 SER B N 1
ATOM 5161 C CA . SER B 1 217 ? 3.727 -4.082 -7.145 1 98.62 217 SER B CA 1
ATOM 5162 C C . SER B 1 217 ? 3.412 -2.607 -6.918 1 98.62 217 SER B C 1
ATOM 5164 O O . SER B 1 217 ? 4.246 -1.74 -7.188 1 98.62 217 SER B O 1
ATOM 5166 N N . THR B 1 218 ? 2.201 -2.326 -6.418 1 98.81 218 THR B N 1
ATOM 5167 C CA . THR B 1 218 ? 1.756 -0.956 -6.195 1 98.81 218 THR B CA 1
ATOM 5168 C C . THR B 1 218 ? 2.57 -0.294 -5.086 1 98.81 218 THR B C 1
ATOM 5170 O O . THR B 1 218 ? 3.027 0.841 -5.238 1 98.81 218 THR B O 1
ATOM 5173 N N . LEU B 1 219 ? 2.785 -1.011 -3.961 1 98.75 219 LEU B N 1
ATOM 5174 C CA . LEU B 1 219 ? 3.559 -0.479 -2.844 1 98.75 219 LEU B CA 1
ATOM 5175 C C . LEU B 1 219 ? 4.98 -0.138 -3.279 1 98.75 219 LEU B C 1
ATOM 5177 O O . LEU B 1 219 ? 5.484 0.945 -2.975 1 98.75 219 LEU B O 1
ATOM 5181 N N . ILE B 1 220 ? 5.645 -1.009 -4.086 1 98.62 220 ILE B N 1
ATOM 5182 C CA . ILE B 1 220 ? 7.016 -0.82 -4.539 1 98.62 220 ILE B CA 1
ATOM 5183 C C . ILE B 1 220 ? 7.086 0.371 -5.492 1 98.62 220 ILE B C 1
ATOM 5185 O O . ILE B 1 220 ? 7.938 1.252 -5.332 1 98.62 220 ILE B O 1
ATOM 5189 N N . SER B 1 221 ? 6.18 0.42 -6.465 1 98.75 221 SER B N 1
ATOM 5190 C CA . SER B 1 221 ? 6.215 1.477 -7.469 1 98.75 221 SER B CA 1
ATOM 5191 C C . SER B 1 221 ? 5.859 2.83 -6.863 1 98.75 221 SER B C 1
ATOM 5193 O O . SER B 1 221 ? 6.398 3.859 -7.27 1 98.75 221 SER B O 1
ATOM 5195 N N . PHE B 1 222 ? 4.887 2.85 -5.891 1 98.81 222 PHE B N 1
ATOM 5196 C CA . PHE B 1 222 ? 4.621 4.082 -5.156 1 98.81 222 PHE B CA 1
ATOM 5197 C C . PHE B 1 222 ? 5.898 4.609 -4.508 1 98.81 222 PHE B C 1
ATOM 5199 O O . PHE B 1 222 ? 6.219 5.793 -4.641 1 98.81 222 PHE B O 1
ATOM 5206 N N . SER B 1 223 ? 6.609 3.746 -3.803 1 98.75 223 SER B N 1
ATOM 5207 C CA . SER B 1 223 ? 7.84 4.125 -3.115 1 98.75 223 SER B CA 1
ATOM 5208 C C . SER B 1 223 ? 8.875 4.664 -4.094 1 98.75 223 SER B C 1
ATOM 5210 O O . SER B 1 223 ? 9.555 5.648 -3.809 1 98.75 223 SER B O 1
ATOM 5212 N N . ASN B 1 224 ? 8.961 4.027 -5.273 1 98.62 224 ASN B N 1
ATOM 5213 C CA . ASN B 1 224 ? 9.906 4.469 -6.289 1 98.62 224 ASN B CA 1
ATOM 5214 C C . ASN B 1 224 ? 9.516 5.832 -6.863 1 98.62 224 ASN B C 1
ATOM 5216 O O . ASN B 1 224 ? 10.383 6.676 -7.105 1 98.62 224 ASN B O 1
ATOM 5220 N N . GLU B 1 225 ? 8.227 6.016 -7.105 1 98.62 225 GLU B N 1
ATOM 5221 C CA . GLU B 1 225 ? 7.75 7.312 -7.578 1 98.62 225 GLU B CA 1
ATOM 5222 C C . GLU B 1 225 ? 8.117 8.422 -6.598 1 98.62 225 GLU B C 1
ATOM 5224 O O . GLU B 1 225 ? 8.594 9.484 -7 1 98.62 225 GLU B O 1
ATOM 5229 N N . GLN B 1 226 ? 7.898 8.172 -5.301 1 98.62 226 GLN B N 1
ATOM 5230 C CA . GLN B 1 226 ? 8.234 9.148 -4.273 1 98.62 226 GLN B CA 1
ATOM 5231 C C . GLN B 1 226 ? 9.742 9.375 -4.203 1 98.62 226 GLN B C 1
ATOM 5233 O O . GLN B 1 226 ? 10.195 10.492 -3.955 1 98.62 226 GLN B O 1
ATOM 5238 N N . SER B 1 227 ? 10.539 8.312 -4.418 1 98.31 227 SER B N 1
ATOM 5239 C CA . SER B 1 227 ? 11.992 8.453 -4.395 1 98.31 227 SER B CA 1
ATOM 5240 C C . SER B 1 227 ? 12.477 9.352 -5.531 1 98.31 227 SER B C 1
ATOM 5242 O O . SER B 1 227 ? 13.438 10.102 -5.371 1 98.31 227 SER B O 1
ATOM 5244 N N . MET B 1 228 ? 11.836 9.281 -6.707 1 98.12 228 MET B N 1
ATOM 5245 C CA . MET B 1 228 ? 12.219 10.148 -7.82 1 98.12 228 MET B CA 1
ATOM 5246 C C . MET B 1 228 ? 11.961 11.609 -7.492 1 98.12 228 MET B C 1
ATOM 5248 O O . MET B 1 228 ? 12.773 12.477 -7.805 1 98.12 228 MET B O 1
ATOM 5252 N N . LEU B 1 229 ? 10.844 11.883 -6.816 1 98.19 229 LEU B N 1
ATOM 5253 C CA . LEU B 1 229 ? 10.562 13.242 -6.355 1 98.19 229 LEU B CA 1
ATOM 5254 C C . LEU B 1 229 ? 11.633 13.711 -5.375 1 98.19 229 LEU B C 1
ATOM 5256 O O . LEU B 1 229 ? 12.156 14.82 -5.508 1 98.19 229 LEU B O 1
ATOM 5260 N N . ALA B 1 230 ? 11.953 12.875 -4.387 1 98.06 230 ALA B N 1
ATOM 5261 C CA . ALA B 1 230 ? 12.93 13.219 -3.357 1 98.06 230 ALA B CA 1
ATOM 5262 C C . ALA B 1 230 ? 14.289 13.531 -3.975 1 98.06 230 ALA B C 1
ATOM 5264 O O . ALA B 1 230 ? 14.938 14.508 -3.602 1 98.06 230 ALA B O 1
ATOM 5265 N N . HIS B 1 231 ? 14.703 12.672 -4.957 1 96.81 231 HIS B N 1
ATOM 5266 C CA . HIS B 1 231 ? 15.969 12.906 -5.648 1 96.81 231 HIS B CA 1
ATOM 5267 C C . HIS B 1 231 ? 15.961 14.25 -6.367 1 96.81 231 HIS B C 1
ATOM 5269 O O . HIS B 1 231 ? 16.953 14.977 -6.328 1 96.81 231 HIS B O 1
ATOM 5275 N N . THR B 1 232 ? 14.898 14.555 -7 1 97.19 232 THR B N 1
ATOM 5276 C CA . THR B 1 232 ? 14.797 15.766 -7.812 1 97.19 232 THR B CA 1
ATOM 5277 C C . THR B 1 232 ? 14.82 17.016 -6.93 1 97.19 232 THR B C 1
ATOM 5279 O O . THR B 1 232 ? 15.453 18 -7.281 1 97.19 232 THR B O 1
ATOM 5282 N N . LEU B 1 233 ? 14.141 16.969 -5.793 1 97.06 233 LEU B N 1
ATOM 5283 C CA . LEU B 1 233 ? 14.109 18.094 -4.859 1 97.06 233 LEU B CA 1
ATOM 5284 C C . LEU B 1 233 ? 15.477 18.312 -4.219 1 97.06 233 LEU B C 1
ATOM 5286 O O . LEU B 1 233 ? 15.875 19.453 -3.98 1 97.06 233 LEU B O 1
ATOM 5290 N N . GLY B 1 234 ? 16.188 17.219 -3.914 1 95.75 234 GLY B N 1
ATOM 5291 C CA . GLY B 1 234 ? 17.469 17.312 -3.25 1 95.75 234 GLY B CA 1
ATOM 5292 C C . GLY B 1 234 ? 17.359 17.531 -1.753 1 95.75 234 GLY B C 1
ATOM 5293 O O . GLY B 1 234 ? 16.312 17.953 -1.259 1 95.75 234 GLY B O 1
ATOM 5294 N N . ASN B 1 235 ? 18.375 17.141 -1.007 1 95.44 235 ASN B N 1
ATOM 5295 C CA . ASN B 1 235 ? 18.531 17.328 0.432 1 95.44 235 ASN B CA 1
ATOM 5296 C C . ASN B 1 235 ? 17.469 16.562 1.215 1 95.44 235 ASN B C 1
ATOM 5298 O O . ASN B 1 235 ? 16.938 17.062 2.211 1 95.44 235 ASN B O 1
ATOM 5302 N N . ILE B 1 236 ? 17.062 15.461 0.685 1 97.25 236 ILE B N 1
ATOM 5303 C CA . ILE B 1 236 ? 16.156 14.555 1.372 1 97.25 236 ILE B CA 1
ATOM 5304 C C . ILE B 1 236 ? 16.844 13.227 1.653 1 97.25 236 ILE B C 1
ATOM 5306 O O . ILE B 1 236 ? 17.422 12.617 0.75 1 97.25 236 ILE B O 1
ATOM 5310 N N . GLU B 1 237 ? 16.828 12.859 2.932 1 96 237 GLU B N 1
ATOM 5311 C CA . GLU B 1 237 ? 17.344 11.562 3.352 1 96 237 GLU B CA 1
ATOM 5312 C C . GLU B 1 237 ? 16.328 10.461 3.088 1 96 237 GLU B C 1
ATOM 5314 O O . GLU B 1 237 ? 15.602 10.047 3.994 1 96 237 GLU B O 1
ATOM 5319 N N . ILE B 1 238 ? 16.438 9.922 1.901 1 96.56 238 ILE B N 1
ATOM 5320 C CA . ILE B 1 238 ? 15.375 9.07 1.387 1 96.56 238 ILE B CA 1
ATOM 5321 C C . ILE B 1 238 ? 15.219 7.836 2.275 1 96.56 238 ILE B C 1
ATOM 5323 O O . ILE B 1 238 ? 14.117 7.523 2.734 1 96.56 238 ILE B O 1
ATOM 5327 N N . ALA B 1 239 ? 16.312 7.082 2.557 1 95.5 239 ALA B N 1
ATOM 5328 C CA . ALA B 1 239 ? 16.25 5.887 3.391 1 95.5 239 ALA B CA 1
ATOM 5329 C C . ALA B 1 239 ? 15.656 6.199 4.758 1 95.5 239 ALA B C 1
ATOM 5331 O O . ALA B 1 239 ? 14.781 5.473 5.242 1 95.5 239 ALA B O 1
ATOM 5332 N N . LYS B 1 240 ? 16.047 7.32 5.328 1 95.25 240 LYS B N 1
ATOM 5333 C CA . LYS B 1 240 ? 15.562 7.73 6.645 1 95.25 240 LYS B CA 1
ATOM 5334 C C . LYS B 1 240 ? 14.086 8.109 6.598 1 95.25 240 LYS B C 1
ATOM 5336 O O . LYS B 1 240 ? 13.328 7.797 7.52 1 95.25 240 LYS B O 1
ATOM 5341 N N . ALA B 1 241 ? 13.742 8.812 5.539 1 97.38 241 ALA B N 1
ATOM 5342 C CA . ALA B 1 241 ? 12.344 9.203 5.383 1 97.38 241 ALA B CA 1
ATOM 5343 C C . ALA B 1 241 ? 11.43 7.98 5.406 1 97.38 241 ALA B C 1
ATOM 5345 O O . ALA B 1 241 ? 10.406 7.977 6.102 1 97.38 241 ALA B O 1
ATOM 5346 N N . PHE B 1 242 ? 11.789 6.887 4.699 1 97.31 242 PHE B N 1
ATOM 5347 C CA . PHE B 1 242 ? 10.953 5.691 4.641 1 97.31 242 PHE B CA 1
ATOM 5348 C C . PHE B 1 242 ? 11.023 4.914 5.949 1 97.31 242 PHE B C 1
ATOM 5350 O O . PHE B 1 242 ? 10.039 4.301 6.367 1 97.31 242 PHE B O 1
ATOM 5357 N N . GLU B 1 243 ? 12.18 4.957 6.605 1 94.38 243 GLU B N 1
ATOM 5358 C CA . GLU B 1 243 ? 12.289 4.359 7.934 1 94.38 243 GLU B CA 1
ATOM 5359 C C . GLU B 1 243 ? 11.312 5.012 8.914 1 94.38 243 GLU B C 1
ATOM 5361 O O . GLU B 1 243 ? 10.602 4.316 9.641 1 94.38 243 GLU B O 1
ATOM 5366 N N . VAL B 1 244 ? 11.289 6.328 8.898 1 95.56 244 VAL B N 1
ATOM 5367 C CA . VAL B 1 244 ? 10.414 7.07 9.797 1 95.56 244 VAL B CA 1
ATOM 5368 C C . VAL B 1 244 ? 8.953 6.809 9.438 1 95.56 244 VAL B C 1
ATOM 5370 O O . VAL B 1 244 ? 8.102 6.668 10.32 1 95.56 244 VAL B O 1
ATOM 5373 N N . LEU B 1 245 ? 8.672 6.727 8.133 1 96.31 245 LEU B N 1
ATOM 5374 C CA . LEU B 1 245 ? 7.332 6.367 7.672 1 96.31 245 LEU B CA 1
ATOM 5375 C C . LEU B 1 245 ? 6.883 5.047 8.289 1 96.31 245 LEU B C 1
ATOM 5377 O O . LEU B 1 245 ? 5.734 4.918 8.719 1 96.31 245 LEU B O 1
ATOM 5381 N N . GLN B 1 246 ? 7.785 4.098 8.367 1 95.12 246 GLN B N 1
ATOM 5382 C CA . GLN B 1 246 ? 7.473 2.742 8.805 1 95.12 246 GLN B CA 1
ATOM 5383 C C . GLN B 1 246 ? 7.375 2.662 10.32 1 95.12 246 GLN B C 1
ATOM 5385 O O . GLN B 1 246 ? 7.027 1.615 10.875 1 95.12 246 GLN B O 1
ATOM 5390 N N . LEU B 1 247 ? 7.543 3.785 11.047 1 93.12 247 LEU B N 1
ATOM 5391 C CA . LEU B 1 247 ? 7.395 3.83 12.5 1 93.12 247 LEU B CA 1
ATOM 5392 C C . LEU B 1 247 ? 5.973 4.234 12.883 1 93.12 247 LEU B C 1
ATOM 5394 O O . LEU B 1 247 ? 5.645 4.301 14.07 1 93.12 247 LEU B O 1
ATOM 5398 N N . ASP B 1 248 ? 5.137 4.504 11.859 1 94.81 248 ASP B N 1
ATOM 5399 C CA . ASP B 1 248 ? 3.711 4.68 12.102 1 94.81 248 ASP B CA 1
ATOM 5400 C C . ASP B 1 248 ? 3.145 3.521 12.922 1 94.81 248 ASP B C 1
ATOM 5402 O O . ASP B 1 248 ? 3.338 2.355 12.57 1 94.81 248 ASP B O 1
ATOM 5406 N N . LYS B 1 249 ? 2.521 3.812 13.992 1 93.56 249 LYS B N 1
ATOM 5407 C CA . LYS B 1 249 ? 2.025 2.799 14.914 1 93.56 249 LYS B CA 1
ATOM 5408 C C . LYS B 1 249 ? 1.082 1.827 14.211 1 93.56 249 LYS B C 1
ATOM 5410 O O . LYS B 1 249 ? 0.921 0.684 14.641 1 93.56 249 LYS B O 1
ATOM 5415 N N . ARG B 1 250 ? 0.5 2.215 13.094 1 95.38 250 ARG B N 1
ATOM 5416 C CA . ARG B 1 250 ? -0.432 1.365 12.359 1 95.38 250 ARG B CA 1
ATOM 5417 C C . ARG B 1 250 ? 0.291 0.188 11.719 1 95.38 250 ARG B C 1
ATOM 5419 O O . ARG B 1 250 ? -0.345 -0.771 11.273 1 95.38 250 ARG B O 1
ATOM 5426 N N . TRP B 1 251 ? 1.653 0.2 11.648 1 96.5 251 TRP B N 1
ATOM 5427 C CA . TRP B 1 251 ? 2.447 -0.906 11.125 1 96.5 251 TRP B CA 1
ATOM 5428 C C . TRP B 1 251 ? 2.797 -1.896 12.227 1 96.5 251 TRP B C 1
ATOM 5430 O O . TRP B 1 251 ? 3.566 -2.834 12.008 1 96.5 251 TRP B O 1
ATOM 5440 N N . PHE B 1 252 ? 2.295 -1.664 13.43 1 93.06 252 PHE B N 1
ATOM 5441 C CA . PHE B 1 252 ? 2.584 -2.486 14.602 1 93.06 252 PHE B CA 1
ATOM 5442 C C . PHE B 1 252 ? 1.301 -3.049 15.195 1 93.06 252 PHE B C 1
ATOM 5444 O O . PHE B 1 252 ? 0.208 -2.553 14.914 1 93.06 252 PHE B O 1
ATOM 5451 N N . THR B 1 253 ? 1.356 -4.137 15.852 1 87.5 253 THR B N 1
ATOM 5452 C CA . THR B 1 253 ? 0.209 -4.656 16.578 1 87.5 253 THR B CA 1
ATOM 5453 C C . THR B 1 253 ? 0.655 -5.332 17.875 1 87.5 253 THR B C 1
ATOM 5455 O O . THR B 1 253 ? 1.757 -5.879 17.953 1 87.5 253 THR B O 1
ATOM 5458 N N . THR B 1 254 ? -0.214 -5.117 18.875 1 80.62 254 THR B N 1
ATOM 5459 C CA . THR B 1 254 ? -0.017 -5.852 20.125 1 80.62 254 THR B CA 1
ATOM 5460 C C . THR B 1 254 ? -0.863 -7.121 20.141 1 80.62 254 THR B C 1
ATOM 5462 O O . THR B 1 254 ? -0.644 -8.008 20.969 1 80.62 254 THR B O 1
ATOM 5465 N N . ASP B 1 255 ? -1.792 -7.207 19.125 1 84.31 255 ASP B N 1
ATOM 5466 C CA . ASP B 1 255 ? -2.678 -8.359 18.984 1 84.31 255 ASP B CA 1
ATOM 5467 C C . ASP B 1 255 ? -2.238 -9.25 17.828 1 84.31 255 ASP B C 1
ATOM 5469 O O . ASP B 1 255 ? -2.449 -8.914 16.656 1 84.31 255 ASP B O 1
ATOM 5473 N N . LYS B 1 256 ? -1.769 -10.391 18.125 1 82.5 256 LYS B N 1
ATOM 5474 C CA . LYS B 1 256 ? -1.192 -11.281 17.125 1 82.5 256 LYS B CA 1
ATOM 5475 C C . LYS B 1 256 ? -2.283 -11.984 16.312 1 82.5 256 LYS B C 1
ATOM 5477 O O . LYS B 1 256 ? -1.998 -12.617 15.297 1 82.5 256 LYS B O 1
ATOM 5482 N N . SER B 1 257 ? -3.535 -11.859 16.734 1 85.62 257 SER B N 1
ATOM 5483 C CA . SER B 1 257 ? -4.629 -12.578 16.094 1 85.62 257 SER B CA 1
ATOM 5484 C C . SER B 1 257 ? -5.25 -11.758 14.969 1 85.62 257 SER B C 1
ATOM 5486 O O . SER B 1 257 ? -6.078 -12.258 14.203 1 85.62 257 SER B O 1
ATOM 5488 N N . LYS B 1 258 ? -4.844 -10.484 14.859 1 89.75 258 LYS B N 1
ATOM 5489 C CA . LYS B 1 258 ? -5.391 -9.609 13.828 1 89.75 258 LYS B CA 1
ATOM 5490 C C . LYS B 1 258 ? -4.273 -8.922 13.047 1 89.75 258 LYS B C 1
ATOM 5492 O O . LYS B 1 258 ? -3.184 -8.695 13.578 1 89.75 258 LYS B O 1
ATOM 5497 N N . PRO B 1 259 ? -4.551 -8.688 11.742 1 93 259 PRO B N 1
ATOM 5498 C CA . PRO B 1 259 ? -3.561 -7.883 11.016 1 93 259 PRO B CA 1
ATOM 5499 C C . PRO B 1 259 ? -3.377 -6.492 11.625 1 93 259 PRO B C 1
ATOM 5501 O O . PRO B 1 259 ? -4.234 -6.023 12.375 1 93 259 PRO B O 1
ATOM 5504 N N . VAL B 1 260 ? -2.227 -5.902 11.297 1 94.88 260 VAL B N 1
ATOM 5505 C CA . VAL B 1 260 ? -1.938 -4.559 11.789 1 94.88 260 VAL B CA 1
ATOM 5506 C C . VAL B 1 260 ? -2.977 -3.576 11.25 1 94.88 260 VAL B C 1
ATOM 5508 O O . VAL B 1 260 ? -3.633 -3.848 10.242 1 94.88 260 VAL B O 1
ATOM 5511 N N . ASN B 1 261 ? -3.09 -2.422 11.82 1 94.31 261 ASN B N 1
ATOM 5512 C CA . ASN B 1 261 ? -4.113 -1.44 11.477 1 94.31 261 ASN B CA 1
ATOM 5513 C C . ASN B 1 261 ? -3.879 -0.842 10.094 1 94.31 261 ASN B C 1
ATOM 5515 O O . ASN B 1 261 ? -4.816 -0.369 9.453 1 94.31 261 ASN B O 1
ATOM 5519 N N . MET B 1 262 ? -2.631 -0.82 9.617 1 96.75 262 MET B N 1
ATOM 5520 C CA . MET B 1 262 ? -2.348 -0.316 8.273 1 96.75 262 MET B CA 1
ATOM 5521 C C . MET B 1 262 ? -3.133 -1.093 7.223 1 96.75 262 MET B C 1
ATOM 5523 O O . MET B 1 262 ? -3.531 -0.533 6.203 1 96.75 262 MET B O 1
ATOM 5527 N N . ALA B 1 263 ? -3.426 -2.371 7.543 1 96.75 263 ALA B N 1
ATOM 5528 C CA . ALA B 1 263 ? -4.16 -3.227 6.613 1 96.75 263 ALA B CA 1
ATOM 5529 C C . ALA B 1 263 ? -5.574 -2.705 6.387 1 96.75 263 ALA B C 1
ATOM 5531 O O . ALA B 1 263 ? -6.184 -2.975 5.348 1 96.75 263 ALA B O 1
ATOM 5532 N N . LYS B 1 264 ? -6.078 -1.892 7.297 1 94.62 264 LYS B N 1
ATOM 5533 C CA . LYS B 1 264 ? -7.43 -1.351 7.184 1 94.62 264 LYS B CA 1
ATOM 5534 C C . LYS B 1 264 ? -7.539 -0.37 6.02 1 94.62 264 LYS B C 1
ATOM 5536 O O . LYS B 1 264 ? -8.633 -0.107 5.523 1 94.62 264 LYS B O 1
ATOM 5541 N N . TYR B 1 265 ? -6.434 0.209 5.59 1 97.38 265 TYR B N 1
ATOM 5542 C CA . TYR B 1 265 ? -6.43 1.137 4.465 1 97.38 265 TYR B CA 1
ATOM 5543 C C . TYR B 1 265 ? -6.414 0.387 3.137 1 97.38 265 TYR B C 1
ATOM 5545 O O . TYR B 1 265 ? -6.664 0.974 2.082 1 97.38 265 TYR B O 1
ATOM 5553 N N . VAL B 1 266 ? -6.113 -0.942 3.178 1 97.88 266 VAL B N 1
ATOM 5554 C CA . VAL B 1 266 ? -6.219 -1.818 2.016 1 97.88 266 VAL B CA 1
ATOM 5555 C C . VAL B 1 266 ? -7.605 -2.453 1.97 1 97.88 266 VAL B C 1
ATOM 5557 O O . VAL B 1 266 ? -7.746 -3.666 2.145 1 97.88 266 VAL B O 1
ATOM 5560 N N . TYR B 1 267 ? -8.562 -1.688 1.791 1 96.88 267 TYR B N 1
ATOM 5561 C CA . TYR B 1 267 ? -9.961 -2.092 1.769 1 96.88 267 TYR B CA 1
ATOM 5562 C C . TYR B 1 267 ? -10.797 -1.127 0.935 1 96.88 267 TYR B C 1
ATOM 5564 O O . TYR B 1 267 ? -10.594 0.089 0.996 1 96.88 267 TYR B O 1
ATOM 5572 N N . PRO B 1 268 ? -11.703 -1.632 0.154 1 97 268 PRO B N 1
ATOM 5573 C CA . PRO B 1 268 ? -12.461 -0.764 -0.748 1 97 268 PRO B CA 1
ATOM 5574 C C . PRO B 1 268 ? -13.609 -0.047 -0.045 1 97 268 PRO B C 1
ATOM 5576 O O . PRO B 1 268 ? -14 -0.435 1.059 1 97 268 PRO B O 1
ATOM 5579 N N . GLY B 1 269 ? -14.102 0.994 -0.654 1 97.44 269 GLY B N 1
ATOM 5580 C CA . GLY B 1 269 ? -15.242 1.787 -0.234 1 97.44 269 GLY B CA 1
ATOM 5581 C C . GLY B 1 269 ? -15.703 2.775 -1.29 1 97.44 269 GLY B C 1
ATOM 5582 O O . GLY B 1 269 ? -15.781 2.436 -2.473 1 97.44 269 GLY B O 1
ATOM 5583 N N . CYS B 1 270 ? -16.109 3.943 -0.762 1 97.88 270 CYS B N 1
ATOM 5584 C CA . CYS B 1 270 ? -16.656 4.945 -1.676 1 97.88 270 CYS B CA 1
ATOM 5585 C C . CYS B 1 270 ? -15.711 6.137 -1.797 1 97.88 270 CYS B C 1
ATOM 5587 O O . CYS B 1 270 ? -16.156 7.277 -1.938 1 97.88 270 CYS B O 1
ATOM 5589 N N . GLY B 1 271 ? -14.406 5.816 -1.674 1 96.88 271 GLY B N 1
ATOM 5590 C CA . GLY B 1 271 ? -13.406 6.867 -1.816 1 96.88 271 GLY B CA 1
ATOM 5591 C C . GLY B 1 271 ? -12.961 7.445 -0.488 1 96.88 271 GLY B C 1
ATOM 5592 O O . GLY B 1 271 ? -13.578 7.191 0.548 1 96.88 271 GLY B O 1
ATOM 5593 N N . PHE B 1 272 ? -11.82 8.188 -0.506 1 96.75 272 PHE B N 1
ATOM 5594 C CA . PHE B 1 272 ? -11.352 8.859 0.697 1 96.75 272 PHE B CA 1
ATOM 5595 C C . PHE B 1 272 ? -11.711 10.336 0.667 1 96.75 272 PHE B C 1
ATOM 5597 O O . PHE B 1 272 ? -11.906 10.914 -0.406 1 96.75 272 PHE B O 1
ATOM 5604 N N . GLY B 1 273 ? -11.891 10.906 1.836 1 95.44 273 GLY B N 1
ATOM 5605 C CA . GLY B 1 273 ? -12.195 12.312 2.027 1 95.44 273 GLY B CA 1
ATOM 5606 C C . GLY B 1 273 ? -11.445 12.93 3.193 1 95.44 273 GLY B C 1
ATOM 5607 O O . GLY B 1 273 ? -10.305 12.555 3.475 1 95.44 273 GLY B O 1
ATOM 5608 N N . GLY B 1 274 ? -12.031 14 3.699 1 92 274 GLY B N 1
ATOM 5609 C CA . GLY B 1 274 ? -11.375 14.719 4.777 1 92 274 GLY B CA 1
ATOM 5610 C C . GLY B 1 274 ? -10.422 15.789 4.281 1 92 274 GLY B C 1
ATOM 5611 O O . GLY B 1 274 ? -10.188 15.914 3.078 1 92 274 GLY B O 1
ATOM 5612 N N . TYR B 1 275 ? -9.867 16.453 5.191 1 87.56 275 TYR B N 1
ATOM 5613 C CA . TYR B 1 275 ? -9.055 17.625 4.848 1 87.56 275 TYR B CA 1
ATOM 5614 C C . TYR B 1 275 ? -7.66 17.188 4.402 1 87.56 275 TYR B C 1
ATOM 5616 O O . TYR B 1 275 ? -7.152 17.688 3.393 1 87.56 275 TYR B O 1
ATOM 5624 N N . CYS B 1 276 ? -7.102 16.219 4.98 1 93.12 276 CYS B N 1
ATOM 5625 C CA . CYS B 1 276 ? -5.668 15.992 4.84 1 93.12 276 CYS B CA 1
ATOM 5626 C C . CYS B 1 276 ? -5.367 15.18 3.584 1 93.12 276 CYS B C 1
ATOM 5628 O O . CYS B 1 276 ? -4.512 15.57 2.781 1 93.12 276 CYS B O 1
ATOM 5630 N N . LEU B 1 277 ? -6.07 14.07 3.309 1 96.19 277 LEU B N 1
ATOM 5631 C CA . LEU B 1 277 ? -5.676 13.164 2.236 1 96.19 277 LEU B CA 1
ATOM 5632 C C . LEU B 1 277 ? -5.895 13.805 0.871 1 96.19 277 LEU B C 1
ATOM 5634 O O . LEU B 1 277 ? -4.98 13.852 0.047 1 96.19 277 LEU B O 1
ATOM 5638 N N . PRO B 1 278 ? -7.117 14.398 0.622 1 95.69 278 PRO B N 1
ATOM 5639 C CA . PRO B 1 278 ? -7.305 15.031 -0.683 1 95.69 278 PRO B CA 1
ATOM 5640 C C . PRO B 1 278 ? -6.355 16.203 -0.905 1 95.69 278 PRO B C 1
ATOM 5642 O O . PRO B 1 278 ? -5.727 16.312 -1.961 1 95.69 278 PRO B O 1
ATOM 5645 N N . LYS B 1 279 ? -6.23 17.016 0.095 1 95.12 279 LYS B N 1
ATOM 5646 C CA . LYS B 1 279 ? -5.41 18.219 -0.004 1 95.12 279 LYS B CA 1
ATOM 5647 C C . LYS B 1 279 ? -3.945 17.859 -0.241 1 95.12 279 LYS B C 1
ATOM 5649 O O . LYS B 1 279 ? -3.314 18.391 -1.156 1 95.12 279 LYS B O 1
ATOM 5654 N N . ASP B 1 280 ? -3.381 17 0.572 1 96.5 280 ASP B N 1
ATOM 5655 C CA . ASP B 1 280 ? -1.963 16.672 0.498 1 96.5 280 ASP B CA 1
ATOM 5656 C C . ASP B 1 280 ? -1.646 15.898 -0.785 1 96.5 280 ASP B C 1
ATOM 5658 O O . ASP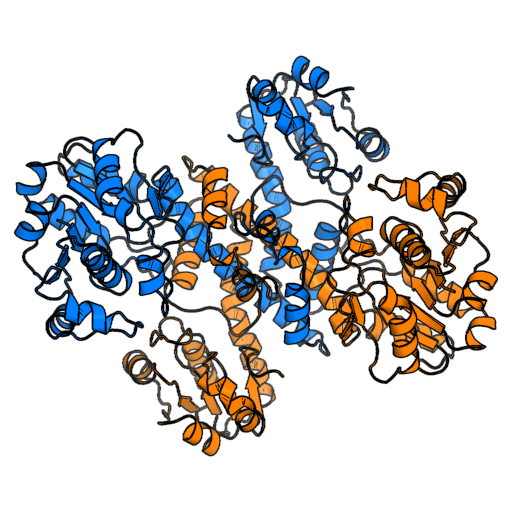 B 1 280 ? -0.566 16.062 -1.358 1 96.5 280 ASP B O 1
ATOM 5662 N N . THR B 1 281 ? -2.562 15.016 -1.233 1 97.69 281 THR B N 1
ATOM 5663 C CA . THR B 1 281 ? -2.359 14.289 -2.48 1 97.69 281 THR B CA 1
ATOM 5664 C C . THR B 1 281 ? -2.32 15.25 -3.668 1 97.69 281 THR B C 1
ATOM 5666 O O . THR B 1 281 ? -1.429 15.156 -4.516 1 97.69 281 THR B O 1
ATOM 5669 N N . GLN B 1 282 ? -3.24 16.188 -3.656 1 96.44 282 GLN B N 1
ATOM 5670 C CA . GLN B 1 282 ? -3.285 17.172 -4.73 1 96.44 282 GLN B CA 1
ATOM 5671 C C . GLN B 1 282 ? -2.055 18.078 -4.699 1 96.44 282 GLN B C 1
ATOM 5673 O O . GLN B 1 282 ? -1.511 18.422 -5.746 1 96.44 282 GLN B O 1
ATOM 5678 N N . ALA B 1 283 ? -1.667 18.469 -3.529 1 96.12 283 ALA B N 1
ATOM 5679 C CA . ALA B 1 283 ? -0.495 19.328 -3.377 1 96.12 283 ALA B CA 1
ATOM 5680 C C . ALA B 1 283 ? 0.756 18.656 -3.93 1 96.12 283 ALA B C 1
ATOM 5682 O O . ALA B 1 283 ? 1.539 19.281 -4.652 1 96.12 283 ALA B O 1
ATOM 5683 N N . LEU B 1 284 ? 0.943 17.406 -3.566 1 96.5 284 LEU B N 1
ATOM 5684 C CA . LEU B 1 284 ? 2.131 16.672 -4.012 1 96.5 284 LEU B CA 1
ATOM 5685 C C . LEU B 1 284 ? 2.092 16.438 -5.516 1 96.5 284 LEU B C 1
ATOM 5687 O O . LEU B 1 284 ? 3.129 16.484 -6.184 1 96.5 284 LEU B O 1
ATOM 5691 N N . LEU B 1 285 ? 0.909 16.141 -6.023 1 96.5 285 LEU B N 1
ATOM 5692 C CA . LEU B 1 285 ? 0.727 16.016 -7.465 1 96.5 285 LEU B CA 1
ATOM 5693 C C . LEU B 1 285 ? 1.163 17.297 -8.18 1 96.5 285 LEU B C 1
ATOM 5695 O O . LEU B 1 285 ? 1.914 17.234 -9.156 1 96.5 285 LEU B O 1
ATOM 5699 N N . THR B 1 286 ? 0.729 18.391 -7.711 1 95.31 286 THR B N 1
ATOM 5700 C CA . THR B 1 286 ? 1.033 19.688 -8.305 1 95.31 286 THR B CA 1
ATOM 5701 C C . THR B 1 286 ? 2.529 19.969 -8.242 1 95.31 286 THR B C 1
ATOM 5703 O O . THR B 1 286 ? 3.119 20.453 -9.219 1 95.31 286 THR B O 1
ATOM 5706 N N . LEU B 1 287 ? 3.113 19.672 -7.086 1 95.06 287 LEU B N 1
ATOM 5707 C CA . LEU B 1 287 ? 4.551 19.875 -6.926 1 95.06 287 LEU B CA 1
ATOM 5708 C C . LEU B 1 287 ? 5.328 19.062 -7.953 1 95.06 287 LEU B C 1
ATOM 5710 O O . LEU B 1 287 ? 6.273 19.562 -8.57 1 95.06 287 LEU B O 1
ATOM 5714 N N . ASN B 1 288 ? 4.992 17.797 -8.18 1 96.38 288 ASN B N 1
ATOM 5715 C CA . ASN B 1 288 ? 5.621 16.953 -9.195 1 96.38 288 ASN B CA 1
ATOM 5716 C C . ASN B 1 288 ? 5.539 17.594 -10.578 1 96.38 288 ASN B C 1
ATOM 5718 O O . ASN B 1 288 ? 6.535 17.641 -11.305 1 96.38 288 ASN B O 1
ATOM 5722 N N . LYS B 1 289 ? 4.41 18.094 -10.875 1 93.62 289 LYS B N 1
ATOM 5723 C CA . LYS B 1 289 ? 4.188 18.688 -12.195 1 93.62 289 LYS B CA 1
ATOM 5724 C C . LYS B 1 289 ? 5.02 19.953 -12.375 1 93.62 289 LYS B C 1
ATOM 5726 O O . LYS B 1 289 ? 5.574 20.188 -13.453 1 93.62 289 LYS B O 1
ATOM 5731 N N . GLU B 1 290 ? 5.062 20.719 -11.336 1 94 290 GLU B N 1
ATOM 5732 C CA . GLU B 1 290 ? 5.895 21.922 -11.367 1 94 290 GLU B CA 1
ATOM 5733 C C . GLU B 1 290 ? 7.355 21.578 -11.641 1 94 290 GLU B C 1
ATOM 5735 O O . GLU B 1 290 ? 8.078 22.344 -12.273 1 94 290 GLU B O 1
ATOM 5740 N N . LEU B 1 291 ? 7.828 20.438 -11.188 1 95.31 291 LEU B N 1
ATOM 5741 C CA . LEU B 1 291 ? 9.203 19.984 -11.367 1 95.31 291 LEU B CA 1
ATOM 5742 C C . LEU B 1 291 ? 9.352 19.188 -12.656 1 95.31 291 LEU B C 1
ATOM 5744 O O . LEU B 1 291 ? 10.383 18.547 -12.883 1 95.31 291 LEU B O 1
ATOM 5748 N N . GLN B 1 292 ? 8.289 19.094 -13.438 1 94.56 292 GLN B N 1
ATOM 5749 C CA . GLN B 1 292 ? 8.25 18.438 -14.734 1 94.56 292 GLN B CA 1
ATOM 5750 C C . GLN B 1 292 ? 8.414 16.938 -14.594 1 94.56 292 GLN B C 1
ATOM 5752 O O . GLN B 1 292 ? 9.031 16.281 -15.438 1 94.56 292 GLN B O 1
ATOM 5757 N N . LEU B 1 293 ? 8.008 16.469 -13.461 1 95.44 293 LEU B N 1
ATOM 5758 C CA . LEU B 1 293 ? 7.871 15.023 -13.266 1 95.44 293 LEU B CA 1
ATOM 5759 C C . LEU B 1 293 ? 6.457 14.562 -13.609 1 95.44 293 LEU B C 1
ATOM 5761 O O . LEU B 1 293 ? 5.543 15.383 -13.711 1 95.44 293 LEU B O 1
ATOM 5765 N N . THR B 1 294 ? 6.336 13.32 -13.992 1 93.12 294 THR B N 1
ATOM 5766 C CA . THR B 1 294 ? 5.031 12.727 -14.258 1 93.12 294 THR B CA 1
ATOM 5767 C C . THR B 1 294 ? 4.703 11.656 -13.227 1 93.12 294 THR B C 1
ATOM 5769 O O . THR B 1 294 ? 5.02 10.484 -13.414 1 93.12 294 THR B O 1
ATOM 5772 N N . PRO B 1 295 ? 4.066 12.094 -12.109 1 96.5 295 PRO B N 1
ATOM 5773 C CA . PRO B 1 295 ? 3.711 11.133 -11.062 1 96.5 295 PRO B CA 1
ATOM 5774 C C . PRO B 1 295 ? 2.486 10.297 -11.422 1 96.5 295 PRO B C 1
ATOM 5776 O O . PRO B 1 295 ? 1.398 10.523 -10.883 1 96.5 295 PRO B O 1
ATOM 5779 N N . SER B 1 296 ? 2.658 9.266 -12.234 1 97.69 296 SER B N 1
ATOM 5780 C CA . SER B 1 296 ? 1.573 8.5 -12.844 1 97.69 296 SER B CA 1
ATOM 5781 C C . SER B 1 296 ? 0.705 7.832 -11.789 1 97.69 296 SER B C 1
ATOM 5783 O O . SER B 1 296 ? -0.512 7.727 -11.953 1 97.69 296 SER B O 1
ATOM 5785 N N . ILE B 1 297 ? 1.279 7.383 -10.727 1 98.44 297 ILE B N 1
ATOM 5786 C CA . ILE B 1 297 ? 0.518 6.684 -9.695 1 98.44 297 ILE B CA 1
ATOM 5787 C C . ILE B 1 297 ? -0.343 7.68 -8.93 1 98.44 297 ILE B C 1
ATOM 5789 O O . ILE B 1 297 ? -1.549 7.473 -8.766 1 98.44 297 ILE B O 1
ATOM 5793 N N . LEU B 1 298 ? 0.224 8.852 -8.461 1 98.44 298 LEU B N 1
ATOM 5794 C CA . LEU B 1 298 ? -0.557 9.852 -7.738 1 98.44 298 LEU B CA 1
ATOM 5795 C C . LEU B 1 298 ? -1.682 10.398 -8.609 1 98.44 298 LEU B C 1
ATOM 5797 O O . LEU B 1 298 ? -2.771 10.695 -8.117 1 98.44 298 LEU B O 1
ATOM 5801 N N . GLU B 1 299 ? -1.378 10.562 -9.93 1 98.12 299 GLU B N 1
ATOM 5802 C CA . GLU B 1 299 ? -2.441 10.953 -10.852 1 98.12 299 GLU B CA 1
ATOM 5803 C C . GLU B 1 299 ? -3.58 9.938 -10.844 1 98.12 299 GLU B C 1
ATOM 5805 O O . GLU B 1 299 ? -4.754 10.312 -10.797 1 98.12 299 GLU B O 1
ATOM 5810 N N . GLY B 1 300 ? -3.215 8.648 -10.938 1 98.5 300 GLY B N 1
ATOM 5811 C CA . GLY B 1 300 ? -4.211 7.59 -10.883 1 98.5 300 GLY B CA 1
ATOM 5812 C C . GLY B 1 300 ? -4.996 7.582 -9.586 1 98.5 300 GLY B C 1
ATOM 5813 O O . GLY B 1 300 ? -6.195 7.297 -9.578 1 98.5 300 GLY B O 1
ATOM 5814 N N . VAL B 1 301 ? -4.348 7.941 -8.445 1 98.62 301 VAL B N 1
ATOM 5815 C CA . VAL B 1 301 ? -4.973 7.965 -7.125 1 98.62 301 VAL B CA 1
ATOM 5816 C C . VAL B 1 301 ? -6.094 9 -7.102 1 98.62 301 VAL B C 1
ATOM 5818 O O . VAL B 1 301 ? -7.211 8.703 -6.68 1 98.62 301 VAL B O 1
ATOM 5821 N N . VAL B 1 302 ? -5.805 10.203 -7.609 1 97.69 302 VAL B N 1
ATOM 5822 C CA . VAL B 1 302 ? -6.781 11.289 -7.621 1 97.69 302 VAL B CA 1
ATOM 5823 C C . VAL B 1 302 ? -7.938 10.938 -8.555 1 97.69 302 VAL B C 1
ATOM 5825 O O . VAL B 1 302 ? -9.102 11.07 -8.188 1 97.69 302 VAL B O 1
ATOM 5828 N N . LEU B 1 303 ? -7.609 10.375 -9.727 1 97.88 303 LEU B N 1
ATOM 5829 C CA . LEU B 1 303 ? -8.625 10.016 -10.719 1 97.88 303 LEU B CA 1
ATOM 5830 C C . LEU B 1 303 ? -9.531 8.906 -10.195 1 97.88 303 LEU B C 1
ATOM 5832 O O . LEU B 1 303 ? -10.75 8.984 -10.328 1 97.88 303 LEU B O 1
ATOM 5836 N N . THR B 1 304 ? -8.961 7.891 -9.586 1 98.44 304 THR B N 1
ATOM 5837 C CA . THR B 1 304 ? -9.719 6.754 -9.078 1 98.44 304 THR B CA 1
ATOM 5838 C C . THR B 1 304 ? -10.648 7.188 -7.953 1 98.44 304 THR B C 1
ATOM 5840 O O . THR B 1 304 ? -11.781 6.695 -7.855 1 98.44 304 THR B O 1
ATOM 5843 N N . ASN B 1 305 ? -10.156 8.117 -7.062 1 97.94 305 ASN B N 1
ATOM 5844 C CA . ASN B 1 305 ? -10.984 8.602 -5.961 1 97.94 305 ASN B CA 1
ATOM 5845 C C . ASN B 1 305 ? -12.242 9.297 -6.469 1 97.94 305 ASN B C 1
ATOM 5847 O O . ASN B 1 305 ? -13.289 9.242 -5.816 1 97.94 305 ASN B O 1
ATOM 5851 N N . GLN B 1 306 ? -12.164 9.891 -7.609 1 96.5 306 GLN B N 1
ATOM 5852 C CA . GLN B 1 306 ? -13.32 10.516 -8.227 1 96.5 306 GLN B CA 1
ATOM 5853 C C . GLN B 1 306 ? -14.188 9.484 -8.945 1 96.5 306 GLN B C 1
ATOM 5855 O O . GLN B 1 306 ? -15.414 9.492 -8.812 1 96.5 306 GLN B O 1
ATOM 5860 N N . LYS B 1 307 ? -13.578 8.57 -9.641 1 97.25 307 LYS B N 1
ATOM 5861 C CA . LYS B 1 307 ? -14.258 7.602 -10.5 1 97.25 307 LYS B CA 1
ATOM 5862 C C . LYS B 1 307 ? -15.102 6.637 -9.664 1 97.25 307 LYS B C 1
ATOM 5864 O O . LYS B 1 307 ? -16.172 6.207 -10.102 1 97.25 307 LYS B O 1
ATOM 5869 N N . ILE B 1 308 ? -14.609 6.238 -8.523 1 98.06 308 ILE B N 1
ATOM 5870 C CA . ILE B 1 308 ? -15.305 5.242 -7.719 1 98.06 308 ILE B CA 1
ATOM 5871 C C . ILE B 1 308 ? -16.688 5.766 -7.324 1 98.06 308 ILE B C 1
ATOM 5873 O O . ILE B 1 308 ? -17.656 5.004 -7.254 1 98.06 308 ILE B O 1
ATOM 5877 N N . LYS B 1 309 ? -16.828 7.062 -7.07 1 96.94 309 LYS B N 1
ATOM 5878 C CA . LYS B 1 309 ? -18.109 7.66 -6.695 1 96.94 309 LYS B CA 1
ATOM 5879 C C . LYS B 1 309 ? -19.094 7.594 -7.848 1 96.94 309 LYS B C 1
ATOM 5881 O O . LYS B 1 309 ? -20.25 7.188 -7.656 1 96.94 309 LYS B O 1
ATOM 5886 N N . THR B 1 310 ? -18.594 7.887 -9.016 1 96.12 310 THR B N 1
ATOM 5887 C CA . THR B 1 310 ? -19.438 7.812 -10.195 1 96.12 310 THR B CA 1
ATOM 5888 C C . THR B 1 310 ? -19.812 6.367 -10.508 1 96.12 310 THR B C 1
ATOM 5890 O O . THR B 1 310 ? -20.953 6.078 -10.875 1 96.12 310 THR B O 1
ATOM 5893 N N . PHE B 1 311 ? -18.875 5.523 -10.352 1 97.38 311 PHE B N 1
ATOM 5894 C CA . PHE B 1 311 ? -19.078 4.105 -10.617 1 97.38 311 PHE B CA 1
ATOM 5895 C C . PHE B 1 311 ? -20.172 3.543 -9.727 1 97.38 311 PHE B C 1
ATOM 5897 O O . PHE B 1 311 ? -21.078 2.854 -10.211 1 97.38 311 PHE B O 1
ATOM 5904 N N . LEU B 1 312 ? -20.141 3.863 -8.469 1 97.56 312 LEU B N 1
ATOM 5905 C CA . LEU B 1 312 ? -21.109 3.35 -7.512 1 97.56 312 LEU B CA 1
ATOM 5906 C C . LEU B 1 312 ? -22.484 4 -7.715 1 97.56 312 LEU B C 1
ATOM 5908 O O . LEU B 1 312 ? -23.516 3.369 -7.492 1 97.56 312 LEU B O 1
ATOM 5912 N N . LEU B 1 313 ? -22.484 5.23 -8.148 1 97.19 313 LEU B N 1
ATOM 5913 C CA . LEU B 1 313 ? -23.734 5.914 -8.453 1 97.19 313 LEU B CA 1
ATOM 5914 C C . LEU B 1 313 ? -24.469 5.211 -9.578 1 97.19 313 LEU B C 1
ATOM 5916 O O . LEU B 1 313 ? -25.703 5.129 -9.562 1 97.19 313 LEU B O 1
ATOM 5920 N N . GLU B 1 314 ? -23.75 4.75 -10.539 1 97 314 GLU B N 1
ATOM 5921 C CA . GLU B 1 314 ? -24.359 4.035 -11.656 1 97 314 GLU B CA 1
ATOM 5922 C C . GLU B 1 314 ? -25.078 2.781 -11.172 1 97 314 GLU B C 1
ATOM 5924 O O . GLU B 1 314 ? -26.125 2.41 -11.719 1 97 314 GLU B O 1
ATOM 5929 N N . LYS B 1 315 ? -24.562 2.18 -10.18 1 95.62 315 LYS B N 1
ATOM 5930 C CA . LYS B 1 315 ? -25.203 1.005 -9.602 1 95.62 315 LYS B CA 1
ATOM 5931 C C . LYS B 1 315 ? -26.547 1.369 -8.969 1 95.62 315 LYS B C 1
ATOM 5933 O O . LYS B 1 315 ? -27.516 0.623 -9.094 1 95.62 315 LYS B O 1
ATOM 5938 N N . ILE B 1 316 ? -26.594 2.488 -8.297 1 97.38 316 ILE B N 1
ATOM 5939 C CA . ILE B 1 316 ? -27.828 2.969 -7.68 1 97.38 316 ILE B CA 1
ATOM 5940 C C . ILE B 1 316 ? -28.875 3.26 -8.758 1 97.38 316 ILE B C 1
ATOM 5942 O O . ILE B 1 316 ? -30.016 2.826 -8.648 1 97.38 316 ILE B O 1
ATOM 5946 N N . LYS B 1 317 ? -28.453 3.912 -9.766 1 97.5 317 LYS B N 1
ATOM 5947 C CA . LYS B 1 317 ? -29.359 4.336 -10.836 1 97.5 317 LYS B CA 1
ATOM 5948 C C . LYS B 1 317 ? -30 3.137 -11.516 1 97.5 317 LYS B C 1
ATOM 5950 O O . LYS B 1 317 ? -31.156 3.215 -11.961 1 97.5 317 LYS B O 1
ATOM 5955 N N . LYS B 1 318 ? -29.281 2.094 -11.57 1 96.75 318 LYS B N 1
ATOM 5956 C CA . LYS B 1 318 ? -29.766 0.889 -12.242 1 96.75 318 LYS B CA 1
ATOM 5957 C C . LYS B 1 318 ? -30.844 0.196 -11.406 1 96.75 318 LYS B C 1
ATOM 5959 O O . LYS B 1 318 ? -31.719 -0.483 -11.953 1 96.75 318 LYS B O 1
ATOM 5964 N N . GLU B 1 319 ? -30.828 0.501 -10.125 1 97.19 319 GLU B N 1
ATOM 5965 C CA . GLU B 1 319 ? -31.641 -0.346 -9.258 1 97.19 319 GLU B CA 1
ATOM 5966 C C . GLU B 1 319 ? -32.688 0.474 -8.508 1 97.19 319 GLU B C 1
ATOM 5968 O O . GLU B 1 319 ? -33.625 -0.084 -7.906 1 97.19 319 GLU B O 1
ATOM 5973 N N . VAL B 1 320 ? -32.562 1.769 -8.523 1 98.06 320 VAL B N 1
ATOM 5974 C CA . VAL B 1 320 ? -33.406 2.607 -7.684 1 98.06 320 VAL B CA 1
ATOM 5975 C C . VAL B 1 320 ? -34.188 3.602 -8.555 1 98.06 320 VAL B C 1
ATOM 5977 O O . VAL B 1 320 ? -33.594 4.32 -9.359 1 98.06 320 VAL B O 1
ATOM 5980 N N . ASP B 1 321 ? -35.469 3.629 -8.328 1 97.5 321 ASP B N 1
ATOM 5981 C CA . ASP B 1 321 ? -36.281 4.586 -9.047 1 97.5 321 ASP B CA 1
ATOM 5982 C C . ASP B 1 321 ? -36.156 5.984 -8.438 1 97.5 321 ASP B C 1
ATOM 5984 O O . ASP B 1 321 ? -36 6.129 -7.227 1 97.5 321 ASP B O 1
ATOM 5988 N N . LYS B 1 322 ? -36.375 7.023 -9.266 1 96.75 322 LYS B N 1
ATOM 5989 C CA . LYS B 1 322 ? -36.219 8.414 -8.867 1 96.75 322 LYS B CA 1
ATOM 5990 C C . LYS B 1 322 ? -37.219 8.82 -7.805 1 96.75 322 LYS B C 1
ATOM 5992 O O . LYS B 1 322 ? -36.969 9.734 -7.016 1 96.75 322 LYS B O 1
ATOM 5997 N N . GLU B 1 323 ? -38.312 8.117 -7.754 1 96.62 323 GLU B N 1
ATOM 5998 C CA . GLU B 1 323 ? -39.375 8.469 -6.844 1 96.62 323 GLU B CA 1
ATOM 5999 C C . GLU B 1 323 ? -39.156 7.855 -5.461 1 96.62 323 GLU B C 1
ATOM 6001 O O . GLU B 1 323 ? -39.812 8.242 -4.496 1 96.62 323 GLU B O 1
ATOM 6006 N N . GLU B 1 324 ? -38.281 6.973 -5.375 1 97.25 324 GLU B N 1
ATOM 6007 C CA . GLU B 1 324 ? -38 6.312 -4.102 1 97.25 324 GLU B CA 1
ATOM 6008 C C . GLU B 1 324 ? -37.344 7.266 -3.107 1 97.25 324 GLU B C 1
ATOM 6010 O O . GLU B 1 324 ? -36.625 8.188 -3.504 1 97.25 324 GLU B O 1
ATOM 6015 N N . VAL B 1 325 ? -37.688 7.016 -1.842 1 98.31 325 VAL B N 1
ATOM 6016 C CA . VAL B 1 325 ? -37.031 7.77 -0.785 1 98.31 325 VAL B CA 1
ATOM 6017 C C . VAL B 1 325 ? -35.688 7.102 -0.435 1 98.31 325 VAL B C 1
ATOM 6019 O O . VAL B 1 325 ? -35.656 5.945 -0.01 1 98.31 325 VAL B O 1
ATOM 6022 N N . ILE B 1 326 ? -34.594 7.844 -0.603 1 98.5 326 ILE B N 1
ATOM 6023 C CA . ILE B 1 326 ? -33.25 7.328 -0.349 1 98.5 326 ILE B CA 1
ATOM 6024 C C . ILE B 1 326 ? -32.781 7.832 1.005 1 98.5 326 ILE B C 1
ATOM 6026 O O . ILE B 1 326 ? -32.75 9.039 1.257 1 98.5 326 ILE B O 1
ATOM 6030 N N . GLY B 1 327 ? -32.469 6.926 1.908 1 98.69 327 GLY B N 1
ATOM 6031 C CA . GLY B 1 327 ? -31.812 7.25 3.168 1 98.69 327 GLY B CA 1
ATOM 6032 C C . GLY B 1 327 ? -30.297 7.184 3.09 1 98.69 327 GLY B C 1
ATOM 6033 O O . GLY B 1 327 ? -29.734 6.125 2.814 1 98.69 327 GLY B O 1
ATOM 6034 N N . ILE B 1 328 ? -29.641 8.336 3.322 1 98.62 328 ILE B N 1
ATOM 6035 C CA . ILE B 1 328 ? -28.188 8.414 3.379 1 98.62 328 ILE B CA 1
ATOM 6036 C C . ILE B 1 328 ? -27.703 8.227 4.82 1 98.62 328 ILE B C 1
ATOM 6038 O O . ILE B 1 328 ? -28.078 9.008 5.703 1 98.62 328 ILE B O 1
ATOM 6042 N N . LEU B 1 329 ? -26.922 7.219 4.988 1 98.75 329 LEU B N 1
ATOM 6043 C CA . LEU B 1 329 ? -26.391 6.938 6.316 1 98.75 329 LEU B CA 1
ATOM 6044 C C . LEU B 1 329 ? -24.922 7.324 6.402 1 98.75 329 LEU B C 1
ATOM 6046 O O . LEU B 1 329 ? -24.047 6.641 5.848 1 98.75 329 LEU B O 1
ATOM 6050 N N . GLY B 1 330 ? -24.656 8.375 7.203 1 98.56 330 GLY B N 1
ATOM 6051 C CA . GLY B 1 330 ? -23.312 8.914 7.348 1 98.56 330 GLY B CA 1
ATOM 6052 C C . GLY B 1 330 ? -23.078 10.156 6.508 1 98.56 330 GLY B C 1
ATOM 6053 O O . GLY B 1 330 ? -23.25 10.133 5.289 1 98.56 330 GLY B O 1
ATOM 6054 N N . LEU B 1 331 ? -22.641 11.258 7.168 1 98.19 331 LEU B N 1
ATOM 6055 C CA . LEU B 1 331 ? -22.375 12.523 6.488 1 98.19 331 LEU B CA 1
ATOM 6056 C C . LEU B 1 331 ? -20.938 12.961 6.703 1 98.19 331 LEU B C 1
ATOM 6058 O O . LEU B 1 331 ? -20.359 13.633 5.852 1 98.19 331 LEU B O 1
ATOM 6062 N N . ALA B 1 332 ? -20.328 12.586 7.844 1 97 332 ALA B N 1
ATOM 6063 C CA . ALA B 1 332 ? -18.922 12.875 8.109 1 97 332 ALA B CA 1
ATOM 6064 C C . ALA B 1 332 ? -18.016 12.047 7.195 1 97 332 ALA B C 1
ATOM 6066 O O . ALA B 1 332 ? -18.422 11 6.691 1 97 332 ALA B O 1
ATOM 6067 N N . PHE B 1 333 ? -16.797 12.508 6.965 1 95.62 333 PHE B N 1
ATOM 6068 C CA . PHE B 1 333 ? -15.914 11.758 6.082 1 95.62 333 PHE B CA 1
ATOM 6069 C C . PHE B 1 333 ? -15.406 10.5 6.766 1 95.62 333 PHE B C 1
ATOM 6071 O O . PHE B 1 333 ? -14.93 9.57 6.105 1 95.62 333 PHE B O 1
ATOM 6078 N N . LYS B 1 334 ? -15.477 10.484 8.102 1 94.81 334 LYS B N 1
ATOM 6079 C CA . LYS B 1 334 ? -15.102 9.328 8.914 1 94.81 334 LYS B CA 1
ATOM 6080 C C . LYS B 1 334 ? -15.898 9.273 10.211 1 94.81 334 LYS B C 1
ATOM 6082 O O . LYS B 1 334 ? -16.438 10.289 10.648 1 94.81 334 LYS B O 1
ATOM 6087 N N . PRO B 1 335 ? -15.969 8.094 10.844 1 94 335 PRO B N 1
ATOM 6088 C CA . PRO B 1 335 ? -16.703 8.016 12.109 1 94 335 PRO B CA 1
ATOM 6089 C C . PRO B 1 335 ? -15.984 8.742 13.25 1 94 335 PRO B C 1
ATOM 6091 O O . PRO B 1 335 ? -14.773 8.992 13.164 1 94 335 PRO B O 1
ATOM 6094 N N . ASN B 1 336 ? -16.734 9.219 14.258 1 91.75 336 ASN B N 1
ATOM 6095 C CA . ASN B 1 336 ? -16.266 9.875 15.477 1 91.75 336 ASN B CA 1
ATOM 6096 C C . ASN B 1 336 ? -15.688 11.258 15.18 1 91.75 336 ASN B C 1
ATOM 6098 O O . ASN B 1 336 ? -14.781 11.719 15.883 1 91.75 336 ASN B O 1
ATOM 6102 N N . SER B 1 337 ? -16.172 11.805 14.102 1 93.25 337 SER B N 1
ATOM 6103 C CA . SER B 1 337 ? -15.859 13.18 13.711 1 93.25 337 SER B CA 1
ATOM 6104 C C . SER B 1 337 ? -17.078 13.867 13.102 1 93.25 337 SER B C 1
ATOM 6106 O O . SER B 1 337 ? -17.953 13.219 12.523 1 93.25 337 SER B O 1
ATOM 6108 N N . ASP B 1 338 ? -17.125 15.148 13.305 1 95.12 338 ASP B N 1
ATOM 6109 C CA . ASP B 1 338 ? -18.203 15.906 12.68 1 95.12 338 ASP B CA 1
ATOM 6110 C C . ASP B 1 338 ? -17.703 16.656 11.438 1 95.12 338 ASP B C 1
ATOM 6112 O O . ASP B 1 338 ? -18.391 17.531 10.922 1 95.12 338 ASP B O 1
ATOM 6116 N N . ASP B 1 339 ? -16.5 16.297 11.031 1 94.56 339 ASP B N 1
ATOM 6117 C CA . ASP B 1 339 ? -15.891 16.938 9.875 1 94.56 339 ASP B CA 1
ATOM 6118 C C . ASP B 1 339 ? -16.547 16.484 8.578 1 94.56 339 ASP B C 1
ATOM 6120 O O . ASP B 1 339 ? -16.594 15.281 8.289 1 94.56 339 ASP B O 1
ATOM 6124 N N . VAL B 1 340 ? -17.047 17.406 7.812 1 96.12 340 VAL B N 1
ATOM 6125 C CA . VAL B 1 340 ? -17.797 17.062 6.605 1 96.12 340 VAL B CA 1
ATOM 6126 C C . VAL B 1 340 ? -17.031 17.547 5.375 1 96.12 340 VAL B C 1
ATOM 6128 O O . VAL B 1 340 ? -17.516 17.422 4.246 1 96.12 340 VAL B O 1
ATOM 6131 N N . ARG B 1 341 ? -15.883 18.141 5.598 1 91.38 341 ARG B N 1
ATOM 6132 C CA . ARG B 1 341 ? -15.062 18.594 4.484 1 91.38 341 ARG B CA 1
ATOM 6133 C C . ARG B 1 341 ? -14.672 17.438 3.572 1 91.38 341 ARG B C 1
ATOM 6135 O O . ARG B 1 341 ? -14.148 16.422 4.039 1 91.38 341 ARG B O 1
ATOM 6142 N N . GLU B 1 342 ? -14.852 17.5 2.301 1 93.06 342 GLU B N 1
ATOM 6143 C CA . GLU B 1 342 ? -14.547 16.531 1.249 1 93.06 342 GLU B CA 1
ATOM 6144 C C . GLU B 1 342 ? -15.117 15.156 1.577 1 93.06 342 GLU B C 1
ATOM 6146 O O . GLU B 1 342 ? -14.5 14.133 1.272 1 93.06 342 GLU B O 1
ATOM 6151 N N . SER B 1 343 ? -16.219 15.188 2.291 1 95.31 343 SER B N 1
ATOM 6152 C CA . SER B 1 343 ? -16.844 13.906 2.598 1 95.31 343 SER B CA 1
ATOM 6153 C C . SER B 1 343 ? -17.422 13.266 1.342 1 95.31 343 SER B C 1
ATOM 6155 O O . SER B 1 343 ? -18.016 13.945 0.499 1 95.31 343 SER B O 1
ATOM 6157 N N . PRO B 1 344 ? -17.234 11.938 1.201 1 95.44 344 PRO B N 1
ATOM 6158 C CA . PRO B 1 344 ? -17.875 11.242 0.078 1 95.44 344 PRO B CA 1
ATOM 6159 C C . PRO B 1 344 ? -19.391 11.453 0.031 1 95.44 344 PRO B C 1
ATOM 6161 O O . PRO B 1 344 ? -19.969 11.562 -1.054 1 95.44 344 PRO B O 1
ATOM 6164 N N . SER B 1 345 ? -20.031 11.625 1.145 1 96.62 345 SER B N 1
ATOM 6165 C CA . SER B 1 345 ? -21.484 11.812 1.224 1 96.62 345 SER B CA 1
ATOM 6166 C C . SER B 1 345 ? -21.906 13.086 0.507 1 96.62 345 SER B C 1
ATOM 6168 O O . SER B 1 345 ? -22.969 13.117 -0.133 1 96.62 345 SER B O 1
ATOM 6170 N N . LYS B 1 346 ? -21.125 14.086 0.657 1 96.31 346 LYS B N 1
ATOM 6171 C CA . LYS B 1 346 ? -21.422 15.328 -0.048 1 96.31 346 LYS B CA 1
ATOM 6172 C C . LYS B 1 346 ? -21.484 15.102 -1.556 1 96.31 346 LYS B C 1
ATOM 6174 O O . LYS B 1 346 ? -22.469 15.5 -2.201 1 96.31 346 LYS B O 1
ATOM 6179 N N . GLU B 1 347 ? -20.516 14.445 -2.08 1 94.62 347 GLU B N 1
ATOM 6180 C CA . GLU B 1 347 ? -20.438 14.211 -3.52 1 94.62 347 GLU B CA 1
ATOM 6181 C C . GLU B 1 347 ? -21.578 13.297 -3.992 1 94.62 347 GLU B C 1
ATOM 6183 O O . GLU B 1 347 ? -22.172 13.531 -5.047 1 94.62 347 GLU B O 1
ATOM 6188 N N . PHE B 1 348 ? -21.875 12.281 -3.225 1 96.31 348 PHE B N 1
ATOM 6189 C CA . PHE B 1 348 ? -22.953 11.359 -3.568 1 96.31 348 PHE B CA 1
ATOM 6190 C C . PHE B 1 348 ? -24.297 12.094 -3.619 1 96.31 348 PHE B C 1
ATOM 6192 O O . PHE B 1 348 ? -25.062 11.914 -4.559 1 96.31 348 PHE B O 1
ATOM 6199 N N . ILE B 1 349 ? -24.547 12.922 -2.645 1 96.69 349 ILE B N 1
ATOM 6200 C CA . ILE B 1 349 ? -25.812 13.656 -2.562 1 96.69 349 ILE B CA 1
ATOM 6201 C C . ILE B 1 349 ? -25.922 14.617 -3.742 1 96.69 349 ILE B C 1
ATOM 6203 O O . ILE B 1 349 ? -26.969 14.688 -4.395 1 96.69 349 ILE B O 1
ATOM 6207 N N . GLU B 1 350 ? -24.812 15.281 -4.031 1 96.06 350 GLU B N 1
ATOM 6208 C CA . GLU B 1 350 ? -24.781 16.203 -5.16 1 96.06 350 GLU B CA 1
ATOM 6209 C C . GLU B 1 350 ? -25.047 15.484 -6.477 1 96.06 350 GLU B C 1
ATOM 6211 O O . GLU B 1 350 ? -25.859 15.938 -7.285 1 96.06 350 GLU B O 1
ATOM 6216 N N . LYS B 1 351 ? -24.438 14.391 -6.641 1 95.75 351 LYS B N 1
ATOM 6217 C CA . LYS B 1 351 ? -24.578 13.633 -7.879 1 95.75 351 LYS B CA 1
ATOM 6218 C C . LYS B 1 351 ? -25.969 13.023 -8 1 95.75 351 LYS B C 1
ATOM 6220 O O . LYS B 1 351 ? -26.531 12.961 -9.094 1 95.75 351 LYS B O 1
ATOM 6225 N N . LEU B 1 352 ? -26.547 12.57 -6.926 1 96.75 352 LEU B N 1
ATOM 6226 C CA . LEU B 1 352 ? -27.906 12.055 -6.93 1 96.75 352 LEU B CA 1
ATOM 6227 C C . LEU B 1 352 ? -28.906 13.148 -7.32 1 96.75 352 LEU B C 1
ATOM 6229 O O . LEU B 1 352 ? -29.781 12.922 -8.148 1 96.75 352 LEU B O 1
ATOM 6233 N N . TYR B 1 353 ? -28.688 14.25 -6.727 1 94.5 353 TYR B N 1
ATOM 6234 C CA . TYR B 1 353 ? -29.547 15.391 -7.039 1 94.5 353 TYR B CA 1
ATOM 6235 C C . TYR B 1 353 ? -29.453 15.758 -8.516 1 94.5 353 TYR B C 1
ATOM 6237 O O . TYR B 1 353 ? -30.469 16.016 -9.164 1 94.5 353 TYR B O 1
ATOM 6245 N N . ASP B 1 354 ? -28.234 15.766 -9.008 1 95.12 354 ASP B N 1
ATOM 6246 C CA . ASP B 1 354 ? -28 16.094 -10.414 1 95.12 354 ASP B CA 1
ATOM 6247 C C . ASP B 1 354 ? -28.688 15.078 -11.328 1 95.12 354 ASP B C 1
ATOM 6249 O O . ASP B 1 354 ? -29.109 15.422 -12.438 1 95.12 354 ASP B O 1
ATOM 6253 N N . GLU B 1 355 ? -28.859 13.891 -10.836 1 96.06 355 GLU B N 1
ATOM 6254 C CA . GLU B 1 355 ? -29.469 12.82 -11.625 1 96.06 355 GLU B CA 1
ATOM 6255 C C . GLU B 1 355 ? -30.984 12.82 -11.469 1 96.06 355 GLU B C 1
ATOM 6257 O O . GLU B 1 355 ? -31.672 12 -12.078 1 96.06 355 GLU B O 1
ATOM 6262 N N . GLY B 1 356 ? -31.516 13.664 -10.633 1 96.31 356 GLY B N 1
ATOM 6263 C CA . GLY B 1 356 ? -32.969 13.828 -10.555 1 96.31 356 GLY B CA 1
ATOM 6264 C C . GLY B 1 356 ? -33.562 13.234 -9.305 1 96.31 356 GLY B C 1
ATOM 6265 O O . GLY B 1 356 ? -34.781 13.266 -9.117 1 96.31 356 GLY B O 1
ATOM 6266 N N . TYR B 1 357 ? -32.75 12.695 -8.461 1 97.31 357 TYR B N 1
ATOM 6267 C CA . TYR B 1 357 ? -33.25 12.195 -7.188 1 97.31 357 TYR B CA 1
ATOM 6268 C C . TYR B 1 357 ? -33.531 13.344 -6.223 1 97.31 357 TYR B C 1
ATOM 6270 O O . TYR B 1 357 ? -32.625 14.125 -5.91 1 97.31 357 TYR B O 1
ATOM 6278 N N . ARG B 1 358 ? -34.75 13.406 -5.727 1 96.19 358 ARG B N 1
ATOM 6279 C CA . ARG B 1 358 ? -35.125 14.57 -4.918 1 96.19 358 ARG B CA 1
ATOM 6280 C C . ARG B 1 358 ? -35.531 14.148 -3.516 1 96.19 358 ARG B C 1
ATOM 6282 O O . ARG B 1 358 ? -35.5 14.953 -2.584 1 96.19 358 ARG B O 1
ATOM 6289 N N . ASN B 1 359 ? -35.938 12.938 -3.389 1 97.88 359 ASN B N 1
ATOM 6290 C CA . ASN B 1 359 ? -36.406 12.438 -2.1 1 97.88 359 ASN B CA 1
ATOM 6291 C C . ASN B 1 359 ? -35.25 11.805 -1.304 1 97.88 359 ASN B C 1
ATOM 6293 O O . ASN B 1 359 ? -35.156 10.578 -1.22 1 97.88 359 ASN B O 1
ATOM 6297 N N . ILE B 1 360 ? -34.469 12.648 -0.672 1 98.12 360 ILE B N 1
ATOM 6298 C CA . ILE B 1 360 ? -33.281 12.195 0.066 1 98.12 360 ILE B CA 1
ATOM 6299 C C . ILE B 1 360 ? -33.406 12.578 1.538 1 98.12 360 ILE B C 1
ATOM 6301 O O . ILE B 1 360 ? -33.75 13.719 1.861 1 98.12 360 ILE B O 1
ATOM 6305 N N . ILE B 1 361 ? -33.281 11.609 2.432 1 98.25 361 ILE B N 1
ATOM 6306 C CA . ILE B 1 361 ? -33.219 11.812 3.877 1 98.25 361 ILE B CA 1
ATOM 6307 C C . ILE B 1 361 ? -31.844 11.375 4.402 1 98.25 361 ILE B C 1
ATOM 6309 O O . ILE B 1 361 ? -31.406 10.25 4.168 1 98.25 361 ILE B O 1
ATOM 6313 N N . ALA B 1 362 ? -31.156 12.305 5.094 1 98.38 362 ALA B N 1
ATOM 6314 C CA . ALA B 1 362 ? -29.812 12 5.555 1 98.38 362 ALA B CA 1
ATOM 6315 C C . ALA B 1 362 ? -29.75 11.938 7.078 1 98.38 362 ALA B C 1
ATOM 6317 O O . ALA B 1 362 ? -30.484 12.641 7.766 1 98.38 362 ALA B O 1
ATOM 6318 N N . TYR B 1 363 ? -28.875 11.031 7.508 1 98.62 363 TYR B N 1
ATOM 6319 C CA . TYR B 1 363 ? -28.641 10.922 8.945 1 98.62 363 TYR B CA 1
ATOM 6320 C C . TYR B 1 363 ? -27.172 10.719 9.242 1 98.62 363 TYR B C 1
ATOM 6322 O O . TYR B 1 363 ? -26.469 10.008 8.516 1 98.62 363 TYR B O 1
ATOM 6330 N N . ASP B 1 364 ? -26.703 11.328 10.273 1 98.56 364 ASP B N 1
ATOM 6331 C CA . ASP B 1 364 ? -25.391 11.164 10.883 1 98.56 364 ASP B CA 1
ATOM 6332 C C . ASP B 1 364 ? -25.438 11.453 12.383 1 98.56 364 ASP B C 1
ATOM 6334 O O . ASP B 1 364 ? -26.062 12.414 12.812 1 98.56 364 ASP B O 1
ATOM 6338 N N . PRO B 1 365 ? -24.734 10.641 13.141 1 97.19 365 PRO B N 1
ATOM 6339 C CA . PRO B 1 365 ? -24.812 10.812 14.594 1 97.19 365 PRO B CA 1
ATOM 6340 C C . PRO B 1 365 ? -24.234 12.148 15.062 1 97.19 365 PRO B C 1
ATOM 6342 O O . PRO B 1 365 ? -24.656 12.68 16.094 1 97.19 365 PRO B O 1
ATOM 6345 N N . LEU B 1 366 ? -23.281 12.695 14.297 1 96.06 366 LEU B N 1
ATOM 6346 C CA . LEU B 1 366 ? -22.562 13.844 14.859 1 96.06 366 LEU B CA 1
ATOM 6347 C C . LEU B 1 366 ? -22.516 14.992 13.867 1 96.06 366 LEU B C 1
ATOM 6349 O O . LEU B 1 366 ? -22.312 16.141 14.258 1 96.06 366 LEU B O 1
ATOM 6353 N N . ALA B 1 367 ? -22.797 14.75 12.57 1 96.88 367 ALA B N 1
ATOM 6354 C CA . ALA B 1 367 ? -22.281 15.711 11.594 1 96.88 367 ALA B CA 1
ATOM 6355 C C . ALA B 1 367 ? -23.422 16.438 10.891 1 96.88 367 ALA B C 1
ATOM 6357 O O . ALA B 1 367 ? -23.203 17.156 9.906 1 96.88 367 ALA B O 1
ATOM 6358 N N . ILE B 1 368 ? -24.688 16.266 11.359 1 97.19 368 ILE B N 1
ATOM 6359 C CA . ILE B 1 368 ? -25.828 16.859 10.68 1 97.19 368 ILE B CA 1
ATOM 6360 C C . ILE B 1 368 ? -25.703 18.375 10.688 1 97.19 368 ILE B C 1
ATOM 6362 O O . ILE B 1 368 ? -25.828 19.016 9.641 1 97.19 368 ILE B O 1
ATOM 6366 N N . ASN B 1 369 ? -25.438 18.969 11.844 1 94.81 369 ASN B N 1
ATOM 6367 C CA . ASN B 1 369 ? -25.375 20.422 11.953 1 94.81 369 ASN B CA 1
ATOM 6368 C C . ASN B 1 369 ? -24.266 21 11.078 1 94.81 369 ASN B C 1
ATOM 6370 O O . ASN B 1 369 ? -24.469 21.984 10.383 1 94.81 369 ASN B O 1
ATOM 6374 N N . ASN B 1 370 ? -23.125 20.375 11.141 1 95.12 370 ASN B N 1
ATOM 6375 C CA . ASN B 1 370 ? -22.016 20.844 10.32 1 95.12 370 ASN B CA 1
ATOM 6376 C C . ASN B 1 370 ? -22.312 20.688 8.836 1 95.12 370 ASN B C 1
ATOM 6378 O O . ASN B 1 370 ? -21.953 21.562 8.039 1 95.12 370 ASN B O 1
ATOM 6382 N N . PHE B 1 371 ? -22.938 19.594 8.5 1 96.5 371 PHE B N 1
ATOM 6383 C CA . PHE B 1 371 ? -23.266 19.359 7.098 1 96.5 371 PHE B CA 1
ATOM 6384 C C . PHE B 1 371 ? -24.25 20.406 6.594 1 96.5 371 PHE B C 1
ATOM 6386 O O . PHE B 1 371 ? -24.047 21 5.523 1 96.5 371 PHE B O 1
ATOM 6393 N N . LYS B 1 372 ? -25.281 20.75 7.402 1 94.31 372 LYS B N 1
ATOM 6394 C CA . LYS B 1 372 ? -26.297 21.734 7.062 1 94.31 372 LYS B CA 1
ATOM 6395 C C . LYS B 1 372 ? -25.688 23.125 6.898 1 94.31 372 LYS B C 1
ATOM 6397 O O . LYS B 1 372 ? -26.047 23.875 5.984 1 94.31 372 LYS B O 1
ATOM 6402 N N . SER B 1 373 ? -24.781 23.391 7.746 1 92.06 373 SER B N 1
ATOM 6403 C CA . SER B 1 373 ? -24.188 24.719 7.77 1 92.06 373 SER B CA 1
ATOM 6404 C C . SER B 1 373 ? -23.25 24.938 6.594 1 92.06 373 SER B C 1
ATOM 6406 O O . SER B 1 373 ? -23.125 26.047 6.078 1 92.06 373 SER B O 1
ATOM 6408 N N . ASN B 1 374 ? -22.641 23.875 6.176 1 92.75 374 ASN B N 1
ATOM 6409 C CA . ASN B 1 374 ? -21.625 24 5.129 1 92.75 374 ASN B CA 1
ATOM 6410 C C . ASN B 1 374 ? -22.234 23.859 3.738 1 92.75 374 ASN B C 1
ATOM 6412 O O . ASN B 1 374 ? -21.719 24.422 2.771 1 92.75 374 ASN B O 1
ATOM 6416 N N . PHE B 1 375 ? -23.281 22.969 3.814 1 91.44 375 PHE B N 1
ATOM 6417 C CA . PHE B 1 375 ? -23.844 22.656 2.508 1 91.44 375 PHE B CA 1
ATOM 6418 C C . PHE B 1 375 ? -25.344 22.938 2.492 1 91.44 375 PHE B C 1
ATOM 6420 O O . PHE B 1 375 ? -26.062 22.578 3.43 1 91.44 375 PHE B O 1
ATOM 6427 N N . ASN B 1 376 ? -25.875 23.812 1.791 1 88 376 ASN B N 1
ATOM 6428 C CA . ASN B 1 376 ? -27.266 24.203 1.735 1 88 376 ASN B CA 1
ATOM 6429 C C . ASN B 1 376 ? -28.047 23.391 0.698 1 88 376 ASN B C 1
ATOM 6431 O O . ASN B 1 376 ? -28.672 23.969 -0.2 1 88 376 ASN B O 1
ATOM 6435 N N . TYR B 1 377 ? -28.031 22.094 0.979 1 89.81 377 TYR B N 1
ATOM 6436 C CA . TYR B 1 377 ? -28.781 21.234 0.074 1 89.81 377 TYR B CA 1
ATOM 6437 C C . TYR B 1 377 ? -30.234 21.109 0.509 1 89.81 377 TYR B C 1
ATOM 6439 O O . TYR B 1 377 ? -30.547 21.188 1.7 1 89.81 377 TYR B O 1
ATOM 6447 N N . ASN B 1 378 ? -31.078 20.953 -0.505 1 91.06 378 ASN B N 1
ATOM 6448 C CA . ASN B 1 378 ? -32.5 20.766 -0.238 1 91.06 378 ASN B CA 1
ATOM 6449 C C . ASN B 1 378 ? -32.844 19.312 0.047 1 91.06 378 ASN B C 1
ATOM 6451 O O . ASN B 1 378 ? -33.531 18.656 -0.731 1 91.06 378 ASN B O 1
ATOM 6455 N N . ILE B 1 379 ? -32.375 18.828 1.153 1 95.06 379 ILE B N 1
ATOM 6456 C CA . ILE B 1 379 ? -32.656 17.453 1.593 1 95.06 379 ILE B CA 1
ATOM 6457 C C . ILE B 1 379 ? -33.188 17.484 3.023 1 95.06 379 ILE B C 1
ATOM 6459 O O . ILE B 1 379 ? -33.125 18.5 3.703 1 95.06 379 ILE B O 1
ATOM 6463 N N . LYS B 1 380 ? -33.781 16.391 3.402 1 97.06 380 LYS B N 1
ATOM 6464 C CA . LYS B 1 380 ? -34.281 16.266 4.77 1 97.06 380 LYS B CA 1
ATOM 6465 C C . LYS B 1 380 ? -33.25 15.609 5.668 1 97.06 380 LYS B C 1
ATOM 6467 O O . LYS B 1 380 ? -32.375 14.859 5.191 1 97.06 380 LYS B O 1
ATOM 6472 N N . TYR B 1 381 ? -33.281 15.977 6.883 1 97.94 381 TYR B N 1
ATOM 6473 C CA . TYR B 1 381 ? -32.375 15.375 7.879 1 97.94 381 TYR B CA 1
ATOM 6474 C C . TYR B 1 381 ? -33.188 14.664 8.961 1 97.94 381 TYR B C 1
ATOM 6476 O O . TYR B 1 381 ? -34.125 15.227 9.516 1 97.94 381 TYR B O 1
ATOM 6484 N N . ALA B 1 382 ? -32.844 13.461 9.156 1 97.5 382 ALA B N 1
ATOM 6485 C CA . ALA B 1 382 ? -33.562 12.68 10.172 1 97.5 382 ALA B CA 1
ATOM 6486 C C . ALA B 1 382 ? -32.938 12.883 11.547 1 97.5 382 ALA B C 1
ATOM 6488 O O . ALA B 1 382 ? -31.734 13.156 11.672 1 97.5 382 ALA B O 1
ATOM 6489 N N . LYS B 1 383 ? -33.75 12.609 12.602 1 95.06 383 LYS B N 1
ATOM 6490 C CA . LYS B 1 383 ? -33.281 12.812 13.977 1 95.06 383 LYS B CA 1
ATOM 6491 C C . LYS B 1 383 ? -32.625 11.562 14.531 1 95.06 383 LYS B C 1
ATOM 6493 O O . LYS B 1 383 ? -31.891 11.633 15.523 1 95.06 383 LYS B O 1
ATOM 6498 N N . SER B 1 384 ? -32.938 10.445 13.898 1 98 384 SER B N 1
ATOM 6499 C CA . SER B 1 384 ? -32.406 9.18 14.383 1 98 384 SER B CA 1
ATOM 6500 C C . SER B 1 384 ? -32.219 8.18 13.242 1 98 384 SER B C 1
ATOM 6502 O O . SER B 1 384 ? -32.812 8.352 12.172 1 98 384 SER B O 1
ATOM 6504 N N . LEU B 1 385 ? -31.422 7.191 13.57 1 98.31 385 LEU B N 1
ATOM 6505 C CA . LEU B 1 385 ? -31.266 6.094 12.625 1 98.31 385 LEU B CA 1
ATOM 6506 C C . LEU B 1 385 ? -32.594 5.391 12.375 1 98.31 385 LEU B C 1
ATOM 6508 O O . LEU B 1 385 ? -32.906 5.051 11.234 1 98.31 385 LEU B O 1
ATOM 6512 N N . HIS B 1 386 ? -33.344 5.195 13.445 1 97.69 386 HIS B N 1
ATOM 6513 C CA . HIS B 1 386 ? -34.656 4.543 13.344 1 97.69 386 HIS B CA 1
ATOM 6514 C C . HIS B 1 386 ? -35.594 5.289 12.391 1 97.69 386 HIS B C 1
ATOM 6516 O O . HIS B 1 386 ? -36.219 4.68 11.531 1 97.69 386 HIS B O 1
ATOM 6522 N N . ASP B 1 387 ? -35.594 6.566 12.523 1 97.69 387 ASP B N 1
ATOM 6523 C CA . ASP B 1 387 ? -36.438 7.398 11.664 1 97.69 387 ASP B CA 1
ATOM 6524 C C . ASP B 1 387 ? -36.031 7.262 10.203 1 97.69 387 ASP B C 1
ATOM 6526 O O . ASP B 1 387 ? -36.875 7.215 9.312 1 97.69 387 ASP B O 1
ATOM 6530 N N . THR B 1 388 ? -34.781 7.266 9.922 1 98.19 388 THR B N 1
ATOM 6531 C CA . THR B 1 388 ? -34.25 7.145 8.57 1 98.19 388 THR B CA 1
ATOM 6532 C C . THR B 1 388 ? -34.656 5.816 7.941 1 98.19 388 THR B C 1
ATOM 6534 O O . THR B 1 388 ? -35.094 5.781 6.785 1 98.19 388 THR B O 1
ATOM 6537 N N . ILE B 1 389 ? -34.531 4.719 8.742 1 98.06 389 ILE B N 1
ATOM 6538 C CA . ILE B 1 389 ? -34.875 3.381 8.258 1 98.06 389 ILE B CA 1
ATOM 6539 C C . ILE B 1 389 ? -36.344 3.307 7.945 1 98.06 389 ILE B C 1
ATOM 6541 O O . ILE B 1 389 ? -36.75 2.807 6.891 1 98.06 389 ILE B O 1
ATOM 6545 N N . GLU B 1 390 ? -37.188 3.873 8.727 1 97.19 390 GLU B N 1
ATOM 6546 C CA . GLU B 1 390 ? -38.656 3.785 8.578 1 97.19 390 GLU B CA 1
ATOM 6547 C C . GLU B 1 390 ? -39.125 4.59 7.375 1 97.19 390 GLU B C 1
ATOM 6549 O O . GLU B 1 390 ? -40.062 4.18 6.68 1 97.19 390 GLU B O 1
ATOM 6554 N N . LYS B 1 391 ? -38.5 5.625 7.117 1 97.62 391 LYS B N 1
ATOM 6555 C CA . LYS B 1 391 ? -39 6.57 6.125 1 97.62 391 LYS B CA 1
ATOM 6556 C C . LYS B 1 391 ? -38.406 6.301 4.75 1 97.62 391 LYS B C 1
ATOM 6558 O O . LYS B 1 391 ? -38.844 6.867 3.75 1 97.62 391 LYS B O 1
ATOM 6563 N N . SER B 1 392 ? -37.438 5.484 4.652 1 98.12 392 SER B N 1
ATOM 6564 C CA . SER B 1 392 ? -36.719 5.258 3.393 1 98.12 392 SER B CA 1
ATOM 6565 C C . SER B 1 392 ? -37.062 3.887 2.814 1 98.12 392 SER B C 1
ATOM 6567 O O . SER B 1 392 ? -37.312 2.934 3.559 1 98.12 392 SER B O 1
ATOM 6569 N N . SER B 1 393 ? -37.094 3.791 1.511 1 97.75 393 SER B N 1
ATOM 6570 C CA . SER B 1 393 ? -37.219 2.506 0.835 1 97.75 393 SER B CA 1
ATOM 6571 C C . SER B 1 393 ? -35.875 1.915 0.483 1 97.75 393 SER B C 1
ATOM 6573 O O . SER B 1 393 ? -35.719 0.695 0.375 1 97.75 393 SER B O 1
ATOM 6575 N N . THR B 1 394 ? -34.906 2.805 0.286 1 98.31 394 THR B N 1
ATOM 6576 C CA . THR B 1 394 ? -33.531 2.43 -0.039 1 98.31 394 THR B CA 1
ATOM 6577 C C . THR B 1 394 ? -32.531 3.121 0.897 1 98.31 394 THR B C 1
ATOM 6579 O O . THR B 1 394 ? -32.719 4.297 1.22 1 98.31 394 THR B O 1
ATOM 6582 N N . LEU B 1 395 ? -31.578 2.344 1.376 1 98.62 395 LEU B N 1
ATOM 6583 C CA . LEU B 1 395 ? -30.562 2.891 2.254 1 98.62 395 LEU B CA 1
ATOM 6584 C C . LEU B 1 395 ? -29.188 2.811 1.599 1 98.62 395 LEU B C 1
ATOM 6586 O O . LEU B 1 395 ? -28.859 1.821 0.937 1 98.62 395 LEU B O 1
ATOM 6590 N N . ILE B 1 396 ? -28.375 3.844 1.714 1 98.5 396 ILE B N 1
ATOM 6591 C CA . ILE B 1 396 ? -27 3.898 1.248 1 98.5 396 ILE B CA 1
ATOM 6592 C C . ILE B 1 396 ? -26.062 4.227 2.416 1 98.5 396 ILE B C 1
ATOM 6594 O O . ILE B 1 396 ? -26.172 5.293 3.021 1 98.5 396 ILE B O 1
ATOM 6598 N N . VAL B 1 397 ? -25.141 3.371 2.76 1 98.5 397 VAL B N 1
ATOM 6599 C CA . VAL B 1 397 ? -24.172 3.58 3.836 1 98.5 397 VAL B CA 1
ATOM 6600 C C . VAL B 1 397 ? -22.891 4.18 3.271 1 98.5 397 VAL B C 1
ATOM 6602 O O . VAL B 1 397 ? -22.219 3.555 2.449 1 98.5 397 VAL B O 1
ATOM 6605 N N . LEU B 1 398 ? -22.531 5.383 3.775 1 98.31 398 LEU B N 1
ATOM 6606 C CA . LEU B 1 398 ? -21.391 6.098 3.211 1 98.31 398 LEU B CA 1
ATOM 6607 C C . LEU B 1 398 ? -20.344 6.398 4.285 1 98.31 398 LEU B C 1
ATOM 6609 O O . LEU B 1 398 ? -19.25 6.852 3.975 1 98.31 398 LEU B O 1
ATOM 6613 N N . CYS B 1 399 ? -20.625 6.156 5.508 1 97.62 399 CYS B N 1
ATOM 6614 C CA . CYS B 1 399 ? -19.703 6.277 6.633 1 97.62 399 CYS B CA 1
ATOM 6615 C C . CYS B 1 399 ? -19.906 5.141 7.629 1 97.62 399 CYS B C 1
ATOM 6617 O O . CYS B 1 399 ? -21.047 4.781 7.941 1 97.62 399 CYS B O 1
ATOM 6619 N N . GLN B 1 400 ? -18.844 4.582 8.18 1 96.44 400 GLN B N 1
ATOM 6620 C CA . GLN B 1 400 ? -18.875 3.359 8.977 1 96.44 400 GLN B CA 1
ATOM 6621 C C . GLN B 1 400 ? -19.078 3.676 10.453 1 96.44 400 GLN B C 1
ATOM 6623 O O . GLN B 1 400 ? -18.219 3.365 11.281 1 96.44 400 GLN B O 1
ATOM 6628 N N . TRP B 1 401 ? -20.219 4.141 10.82 1 97.25 401 TRP B N 1
ATOM 6629 C CA . TRP B 1 401 ? -20.516 4.41 12.227 1 97.25 401 TRP B CA 1
ATOM 6630 C C . TRP B 1 401 ? -20.844 3.117 12.961 1 97.25 401 TRP B C 1
ATOM 6632 O O . TRP B 1 401 ? -21.531 2.246 12.43 1 97.25 401 TRP B O 1
ATOM 6642 N N . GLU B 1 402 ? -20.391 3.018 14.203 1 96.44 402 GLU B N 1
ATOM 6643 C CA . GLU B 1 402 ? -20.672 1.852 15.031 1 96.44 402 GLU B CA 1
ATOM 6644 C C . GLU B 1 402 ? -22.188 1.624 15.164 1 96.44 402 GLU B C 1
ATOM 6646 O O . GLU B 1 402 ? -22.641 0.481 15.18 1 96.44 402 GLU B O 1
ATOM 6651 N N . GLU B 1 403 ? -22.875 2.68 15.258 1 97.38 403 GLU B N 1
ATOM 6652 C CA . GLU B 1 403 ? -24.328 2.613 15.383 1 97.38 403 GLU B CA 1
ATOM 6653 C C . GLU B 1 403 ? -24.953 1.837 14.219 1 97.38 403 GLU B C 1
ATOM 6655 O O . GLU B 1 403 ? -25.906 1.085 14.406 1 97.38 403 GLU B O 1
ATOM 6660 N N . PHE B 1 404 ? -24.469 1.992 13.031 1 98.12 404 PHE B N 1
ATOM 6661 C CA . PHE B 1 404 ? -25 1.313 11.852 1 98.12 404 PHE B CA 1
ATOM 6662 C C . PHE B 1 404 ? -24.672 -0.174 11.891 1 98.12 404 PHE B C 1
ATOM 6664 O O . PHE B 1 404 ? -25.5 -1.009 11.531 1 98.12 404 PHE B O 1
ATOM 6671 N N . ILE B 1 405 ? -23.469 -0.501 12.352 1 96.69 405 ILE B N 1
ATOM 6672 C CA . ILE B 1 405 ? -23.016 -1.884 12.438 1 96.69 405 ILE B CA 1
ATOM 6673 C C . ILE B 1 405 ? -23.875 -2.645 13.445 1 96.69 405 ILE B C 1
ATOM 6675 O O . ILE B 1 405 ? -24.281 -3.781 13.195 1 96.69 405 ILE B O 1
ATOM 6679 N N . LEU B 1 406 ? -24.188 -1.995 14.555 1 96.5 406 LEU B N 1
ATOM 6680 C CA . LEU B 1 406 ? -24.969 -2.613 15.625 1 96.5 406 LEU B CA 1
ATOM 6681 C C . LEU B 1 406 ? -26.391 -2.885 15.156 1 96.5 406 LEU B C 1
ATOM 6683 O O . LEU B 1 406 ? -27.062 -3.77 15.695 1 96.5 406 LEU B O 1
ATOM 6687 N N . GLN B 1 407 ? -26.891 -2.178 14.18 1 97.06 407 GLN B N 1
ATOM 6688 C CA . GLN B 1 407 ? -28.25 -2.33 13.68 1 97.06 407 GLN B CA 1
ATOM 6689 C C . GLN B 1 407 ? -28.25 -2.93 12.273 1 97.06 407 GLN B C 1
ATOM 6691 O O . GLN B 1 407 ? -29.156 -2.652 11.484 1 97.06 407 GLN B O 1
ATOM 6696 N N . LYS B 1 408 ? -27.219 -3.666 11.953 1 96.88 408 LYS B N 1
ATOM 6697 C CA . LYS B 1 408 ? -27.031 -4.172 10.594 1 96.88 408 LYS B CA 1
ATOM 6698 C C . LYS B 1 408 ? -28.219 -5.023 10.156 1 96.88 408 LYS B C 1
ATOM 6700 O O . LYS B 1 408 ? -28.625 -4.984 8.992 1 96.88 408 LYS B O 1
ATOM 6705 N N . ASP B 1 409 ? -28.859 -5.824 11.031 1 96.38 409 ASP B N 1
ATOM 6706 C CA . ASP B 1 409 ? -29.969 -6.707 10.672 1 96.38 409 ASP B CA 1
ATOM 6707 C C . ASP B 1 409 ? -31.188 -5.906 10.227 1 96.38 409 ASP B C 1
ATOM 6709 O O . ASP B 1 409 ? -31.875 -6.293 9.281 1 96.38 409 ASP B O 1
ATOM 6713 N N . ARG B 1 410 ? -31.406 -4.805 10.891 1 96.5 410 ARG B N 1
ATOM 6714 C CA . ARG B 1 410 ? -32.5 -3.932 10.516 1 96.5 410 ARG B CA 1
ATOM 6715 C C . ARG B 1 410 ? -32.25 -3.26 9.172 1 96.5 410 ARG B C 1
ATOM 6717 O O . ARG B 1 410 ? -33.156 -3.107 8.359 1 96.5 410 ARG B O 1
ATOM 6724 N N . LEU B 1 411 ? -31.031 -2.865 8.961 1 97.81 411 LEU B N 1
ATOM 6725 C CA . LEU B 1 411 ? -30.656 -2.211 7.715 1 97.81 411 LEU B CA 1
ATOM 6726 C C . LEU B 1 411 ? -30.812 -3.162 6.535 1 97.81 411 LEU B C 1
ATOM 6728 O O . LEU B 1 411 ? -31.266 -2.756 5.461 1 97.81 411 LEU B O 1
ATOM 6732 N N . LYS B 1 412 ? -30.516 -4.402 6.77 1 95.5 412 LYS B N 1
ATOM 6733 C CA . LYS B 1 412 ? -30.516 -5.41 5.711 1 95.5 412 LYS B CA 1
ATOM 6734 C C . LYS B 1 412 ? -31.938 -5.773 5.289 1 95.5 412 LYS B C 1
ATOM 6736 O O . LYS B 1 412 ? -32.125 -6.402 4.25 1 95.5 412 LYS B O 1
ATOM 6741 N N . GLU B 1 413 ? -32.938 -5.324 6.027 1 95.38 413 GLU B N 1
ATOM 6742 C CA . GLU B 1 413 ? -34.344 -5.551 5.672 1 95.38 413 GLU B CA 1
ATOM 6743 C C . GLU B 1 413 ? -34.781 -4.637 4.523 1 95.38 413 GLU B C 1
ATOM 6745 O O . GLU B 1 413 ? -35.812 -4.875 3.889 1 95.38 413 GLU B O 1
ATOM 6750 N N . LYS B 1 414 ? -34 -3.615 4.227 1 96.19 414 LYS B N 1
ATOM 6751 C CA . LYS B 1 414 ? -34.281 -2.658 3.158 1 96.19 414 LYS B CA 1
ATOM 6752 C C . LYS B 1 414 ? -33.375 -2.912 1.955 1 96.19 414 LYS B C 1
ATOM 6754 O O . LYS B 1 414 ? -32.406 -3.67 2.049 1 96.19 414 LYS B O 1
ATOM 6759 N N . LYS B 1 415 ? -33.812 -2.393 0.764 1 97.12 415 LYS B N 1
ATOM 6760 C CA . LYS B 1 415 ? -32.844 -2.287 -0.298 1 97.12 415 LYS B CA 1
ATOM 6761 C C . LYS B 1 415 ? -31.609 -1.493 0.167 1 97.12 415 LYS B C 1
ATOM 6763 O O . LYS B 1 415 ? -31.734 -0.342 0.589 1 97.12 415 LYS B O 1
ATOM 6768 N N . LEU B 1 416 ? -30.469 -2.148 0.194 1 97.56 416 LEU B N 1
ATOM 6769 C CA . LEU B 1 416 ? -29.312 -1.584 0.879 1 97.56 416 LEU B CA 1
ATOM 6770 C C . LEU B 1 416 ? -28.094 -1.559 -0.039 1 97.56 416 LEU B C 1
ATOM 6772 O O . LEU B 1 416 ? -27.781 -2.553 -0.705 1 97.56 416 LEU B O 1
ATOM 6776 N N . PHE B 1 417 ? -27.469 -0.425 -0.138 1 97.75 417 PHE B N 1
ATOM 6777 C CA . PHE B 1 417 ? -26.141 -0.269 -0.718 1 97.75 417 PHE B CA 1
ATOM 6778 C C . PHE B 1 417 ? -25.109 0.036 0.363 1 97.75 417 PHE B C 1
ATOM 6780 O O . PHE B 1 417 ? -25.047 1.161 0.864 1 97.75 417 PHE B O 1
ATOM 6787 N N . ASP B 1 418 ? -24.328 -0.958 0.737 1 97.62 418 ASP B N 1
ATOM 6788 C CA . ASP B 1 418 ? -23.25 -0.783 1.717 1 97.62 418 ASP B CA 1
ATOM 6789 C C . ASP B 1 418 ? -21.938 -0.466 1.031 1 97.62 418 ASP B C 1
ATOM 6791 O O . ASP B 1 418 ? -21.125 -1.365 0.78 1 97.62 418 ASP B O 1
ATOM 6795 N N . PHE B 1 419 ? -21.641 0.825 0.833 1 97.5 419 PHE B N 1
ATOM 6796 C CA . PHE B 1 419 ? -20.469 1.233 0.064 1 97.5 419 PHE B CA 1
ATOM 6797 C C . PHE B 1 419 ? -19.25 1.374 0.968 1 97.5 419 PHE B C 1
ATOM 6799 O O . PHE B 1 419 ? -18.219 1.899 0.548 1 97.5 419 PHE B O 1
ATOM 6806 N N . ARG B 1 420 ? -19.344 0.871 2.252 1 96.56 420 ARG B N 1
ATOM 6807 C CA . ARG B 1 420 ? -18.203 0.774 3.162 1 96.56 420 ARG B CA 1
ATOM 6808 C C . ARG B 1 420 ? -17.906 -0.679 3.521 1 96.56 420 ARG B C 1
ATOM 6810 O O . ARG B 1 420 ? -16.938 -0.966 4.23 1 96.56 420 ARG B O 1
ATOM 6817 N N . TYR B 1 421 ? -18.703 -1.619 3.09 1 95.38 421 TYR B N 1
ATOM 6818 C CA . TYR B 1 421 ? -18.562 -3.051 3.324 1 95.38 421 TYR B CA 1
ATOM 6819 C C . TYR B 1 421 ? -18.453 -3.354 4.816 1 95.38 421 TYR B C 1
ATOM 6821 O O . TYR B 1 421 ? -17.641 -4.172 5.234 1 95.38 421 TYR B O 1
ATOM 6829 N N . CYS B 1 422 ? -19.25 -2.656 5.598 1 93.25 422 CYS B N 1
ATOM 6830 C CA . CYS B 1 422 ? -19.078 -2.783 7.043 1 93.25 422 CYS B CA 1
ATOM 6831 C C . CYS B 1 422 ? -20.219 -3.576 7.664 1 93.25 422 CYS B C 1
ATOM 6833 O O . CYS B 1 422 ? -20.203 -3.854 8.867 1 93.25 422 CYS B O 1
ATOM 6835 N N . LEU B 1 423 ? -21.188 -3.973 6.875 1 93.38 423 LEU B N 1
ATOM 6836 C CA . LEU B 1 423 ? -22.359 -4.609 7.441 1 93.38 423 LEU B CA 1
ATOM 6837 C C . LEU B 1 423 ? -22.359 -6.113 7.18 1 93.38 423 LEU B C 1
ATOM 6839 O O . LEU B 1 423 ? -23.25 -6.832 7.625 1 93.38 423 LEU B O 1
ATOM 6843 N N . GLY B 1 424 ? -21.281 -6.703 6.664 1 78.38 424 GLY B N 1
ATOM 6844 C CA . GLY B 1 424 ? -21.109 -8.133 6.484 1 78.38 424 GLY B CA 1
ATOM 6845 C C . GLY B 1 424 ? -21.953 -8.695 5.348 1 78.38 424 GLY B C 1
ATOM 6846 O O . GLY B 1 424 ? -22.547 -9.766 5.48 1 78.38 424 GLY B O 1
ATOM 6847 N N . TYR B 1 425 ? -22.078 -8 4.086 1 58.44 425 TYR B N 1
ATOM 6848 C CA . TYR B 1 425 ? -22.766 -8.617 2.957 1 58.44 425 TYR B CA 1
ATOM 6849 C C . TYR B 1 425 ? -21.812 -9.469 2.135 1 58.44 425 TYR B C 1
ATOM 6851 O O . TYR B 1 425 ? -20.609 -9.195 2.084 1 58.44 425 TYR B O 1
#

Organism: NCBI:txid33932